Protein AF-A0A944QF41-F1 (afdb_monomer)

Solvent-accessible surface area (backbone atoms only — not comparable to full-atom values): 63210 Å² total; per-residue (Å²): 143,83,80,88,80,88,82,90,87,91,79,85,88,80,90,81,87,86,87,89,86,84,88,83,90,83,89,80,89,80,90,88,89,88,88,84,91,87,87,91,90,91,86,92,86,86,90,88,88,83,83,89,79,82,89,82,85,90,88,89,88,82,88,88,90,85,84,87,81,87,90,89,87,90,84,87,84,85,87,78,90,78,91,79,89,88,90,82,92,82,89,82,89,84,89,81,90,89,78,83,89,83,82,85,89,82,81,90,81,90,82,79,89,87,79,99,79,84,92,86,86,88,79,91,78,80,89,77,80,74,78,81,78,69,53,64,71,87,78,81,91,71,84,83,75,84,86,72,85,88,79,77,89,91,79,81,90,84,74,96,71,83,57,63,32,68,57,47,73,50,60,31,46,52,40,83,76,44,67,81,41,42,63,39,66,42,33,35,39,40,38,35,52,56,32,58,47,84,43,63,51,30,26,36,36,41,44,35,58,7,67,35,78,46,31,59,71,40,28,49,75,79,68,35,53,82,42,56,17,83,38,55,25,36,89,90,44,73,88,40,79,24,32,75,67,48,36,41,37,36,43,59,46,43,21,48,71,22,62,98,81,50,24,30,26,45,40,78,67,45,41,43,80,66,28,54,60,53,52,51,51,56,50,46,51,55,44,23,70,75,62,70,39,84,46,43,80,46,54,40,31,44,34,21,34,38,56,12,26,45,42,47,40,46,31,39,70,68,46,87,62,44,30,42,39,33,30,48,11,38,72,46,81,50,62,31,54,51,52,47,48,51,52,31,55,76,68,76,44,62,34,33,39,41,38,33,40,78,89,43,84,28,30,67,40,46,53,50,49,31,51,58,43,64,78,63,75,61,58,82,27,51,49,34,28,39,37,79,66,56,82,75,47,38,24,46,76,42,28,16,51,43,61,45,36,60,61,60,86,57,91,80,45,43,73,54,74,72,77,81,85,89,80,91,76,80,90,78,90,84,88,83,82,88,86,84,88,80,88,87,84,88,84,86,92,85,86,87,86,78,90,86,84,88,86,78,91,80,90,79,90,79,90,81,91,81,86,87,81,90,84,93,82,90,81,91,80,92,86,90,85,88,88,88,81,88,87,84,90,78,91,85,90,77,93,78,87,86,86,66,81,64,62,70,22,76,53,74,33,69,54,54,66,49,88,77,56,48,53,96,86,29,48,57,13,45,67,70,70,71,62,64,62,42,22,55,39,36,81,91,48,21,79,43,48,36,26,100,88,42,32,44,42,51,47,20,23,31,84,92,40,68,44,47,65,37,29,74,36,47,66,37,49,46,50,53,49,49,34,26,65,76,66,73,50,73,65,42,65,68,25,17,16,36,44,34,53,57,44,42,50,59,22,55,72,35,88,77,63,46,83,62,72,73,46,48,26,31,36,11,26,23,35,31,34,32,42,86,96,46,42,2,58,55,51,43,47,48,41,45,74,76,59,56,57,36,31,33,38,34,31,31,72,60,27,20,35,44,28,64,70,72,41,70,44,80,50,56,72,41,72,67,69,65,20,55,51,50,50,51,52,48,52,50,51,64,70,66,55,69,83,70,77,73,80,72,75,73,82,72,44,75,43,51,69,68,69,37,51,59,59,80,88,88,91,72,66,49,97,51,59,25,58,17,22,50,39,46,38,50,34,47,28,73,57,68,75,36,62,51,51,38,55,50,75,43,71,43,96,84,68,44,70,32,65,25,8,58,2,25,19,32,38,45,45,36,29,61,92,38,69,70,38,29,50,45,47,53,31,52,49,52,48,46,67,75,39,21,40,71,57,11,43,21,36,38,32,44,68,42,25,30,40,31,54,90,52,47,93,69,45,72,39,83,48,87,61,94,73,50,36,46,53,23,35,40,36,32,35,5,64,60,19,12,67,52,53,40,74,68,46,78,57,87,55,75,83,50,72,82,82,85,74,85,79,80,80,93,76,84,84,84,77,85,81,76,77,88,74,80,84,74,94,54,98,60,58,68,67,56,38,51,44,44,70,70,46,46,68,38,22,48,49,23,20,74,77,45,54,44,35,30,59,40,56,46,16,47,30,31,61,68,6,59,60,61,77,54,27,68,52,34,28,29,70,71,53,68,39,56,100,78,53,60,71,82,40,41,43,80,42,82,49,76,49,79,38,82,54,94,82,75,89,57,89,34,79,76,48,77,44,83,43,97,85,68,31,24,44,31,39,28,33,40,51,23,38,31,39,96,34,60,50,56,34,40,38,53,50,25,47,52,48,68,70,39,73,70,32,54,71,18,69,78,25,52,91,37,47,66,57,21,42,42,35,37,36,73,52,56,73,55,92,57,91,58,48,44,60,53,42,50,53,45,29,55,56,49,63,66,52,107

Radius of gyration: 41.63 Å; Cα contacts (8 Å, |Δi|>4): 1604; chains: 1; bounding box: 138×110×126 Å

Foldseek 3Di:
DDDDDDDDDDDDDDDDDDDDDDDDDDDDDDDDDDDDDDDDDDDDDDDDDDDDDDDDDDDDDDDDDDDDDDDDDDDDDDDDDDDDDDDDDDDDDDDDDDDDDDDDDDDDDDDDDDDPDDDDDDDDDDDPCPPPDWPWDPPDPDDDDDDDDDDDDDDDPDDPDFDKQAWDKTFTQDDPLCPPAQAHDDFKIKTWHIGTQAAAEAAEEEEFEWWDLLQRHDYCVPTPPLQRLPDQAQPVDRVHGFAPGTYMYMYGDFRRPCPPVHTTGDHPSQLDACRVVVSRVVSVVVVCVVRVHDYDYDFYEYEYAACSVVSVLSNLVRDQGQEYEYQQHQLDACVSVLVSQLVQQVVVGGAYEAEHEPPDSNVVNLLVSLVSCVVSVGDLRYFRKHAPPPRSCRSSQCSSNCNRPSNDDRPRIDTDPPDDDDDDDDDDDDDDDDDDDDDDDDDDDDDDDDDDDDDDDDDDDDDDDDDDDDDDDDDDDDDDDDDDDDDDDDDDDDDDDDFHDWDQAQVRDTFGADDDQAPDLDFLDQLPPLSFGKGQLALVQQQPDSHPQDGSVQQQDEPLDGDRIFGADSVQSVLQVQLCVLVVFDKGFHHHAGTSVRQQVVQCPDVVRHDRDSDCSSVNFKTKIFTPPDFLLRSLLSSCLGVPAQWEWEGEGGIIMIGRNGGHDYFYPDDDPVRVVSRVVSVVSNVPDPDDPRPPPQPCDPQLVVLHQAADDDAAFDPEAFPLQVLLQVLLCVLPVFHKDFADFDADPVRGTDPSSNNFKMWRFFAQVDVLSVLLQVQVVVQCLVCCSLLSWAKKAAQQWIDGPVPPVVPIDGHDDPDRRRGTMMTGGGPCNRHRPHPCSVGDTPSRDDDDDDDDDDDDDDDDDDDDDPDDPFPFDPLLLVLLVPCLVLLVVLCVQQLQHSLLLSLQLCVQCVSVVRQRLNQSNQAFDDPPDDSVQKDWDWDKDKALDPDDDAPFWPDWDQDPVNIIITGGTHITTHYNDNNVNSNVVSVVLRVDPLLVVLSVVSVPNLSSLVSCVVSCVDPDPCRSVSSVVSSVSNVSSD

Mean predicted aligned error: 24.24 Å

Sequence (1042 aa):
MEDYSVAQLFAVNGNGEAHQEHTGWPVKQDVFSFQNQAEYPPAPTEAFAGDFSEESAGTEHSAGEEYDGGGYSGQPGEALWSQTLEDQTLEDEAPGTTTAEDYDNLTWGEQEDSAFASWAEAADLQETSEATTWEVQEDLAGGQAGVGPAESPDRLWETGQSRTVPAGRLVINRFPQLRAHKGSAPDLLLKWNTMPQDVQTVDVVVHLHGYSGKRAGMSIIRDKEPASGLDFADPAQPGTPGRTAPTLAVLPRGNYFGGNSGAGYSFPELSRPGAIQKLVAAGLEAFNREAGTGAAAGKLILTAHSGGGAPLMAILRHTDPDEVHTFDALYSDPAALIAWARRRIAAGSGALRVVFRPGEPTARNSDRVAKSLKQLAPPASFRVEATKVPHNDIPRNFGWLLLRDAGTPLPGATAREAEAEGAELYFGETGWRFDSAASEGGAGEADPGESQFSGAEADEAGAAVGLSETEMDETETEAGEPEAGEWELAAAEAEAEDIGEHEVFPSGATLTTTTGKTGKGEEHWDPNNSGLPLYDTGTAVRARKLAPNFTVGELVFSGNQFADKARISPALVAALQKIRDRVGRPVRITSGYRSWQRNVAVYSQARPPKKPTLSRHCSGQAADITVAGMSGLDIAKAAVDVLGDGIGVGIGAGFAHVDVRGKWTVWTYISGAAGAAAVAQLNAHRAGRKAAPAPVPAPQTSDRAAGRVVRGTFSRCATGEQPGARAMADQWRRLTGRQAGTFNCRKTESGTPSLHGEGRSIDLHGRVDRPAEKAQADAYVAWMQSNAVELQVAYLIWNHNQWSWARRAEGWRPYGGNNKHIDHIHVDLSWEGAKNPSPLFSGVVPGLGGAPAPAPSPVPKPGPAPKPAPAPKSGVPAHVQEFVRLYRPEAQRGQQDSGVPWLVTLGQAALESGWGKKAPRFNFFGIKAKATDPEPHRQLLQTREVLGHPNGKFPRVISVTPRADGRFDYVVMDWFRAYASAAECFADHGDFLRRNARYKPAFQHTGDPYAFARAVAAAGYATDPSYAATLSSVMGLIERAA

Secondary structure (DSSP, 8-state):
---------------------------------------------------------------------------------------------------------------------------------------B-----------PPPPPSS---------EEPPEEEEES--GGGTTS-SPSPSEEEEE--EETT--EEEEEEEEE-B-TTGGG--IIIIIGGGS---SEETTEEEEE---S-EEEEEEPPEEEETTTT-EEE-TTTSSTTHHHHHHHHHHHHHHHHHT--PEEEEEEEEEEGGGHHHHHHHTTT---SEEEEES---S--HHHHHHHHHHHHTT--EEEEEE-TTSTTHHHHHHHHHHHHTT---TTEEEEEE-S-TTTHHHHHHHHHHH-TTPPPTTEEE-----S--------------------------------------------------------------------------------PPPPTTS----B-----STTSTT--TT---PPPEE--TTTTT-EEETTEEHHHHSEETTEE-SEE---HHHHHHHHHHHHHHTS-EEEEE----HHHHHHHHHTSSS--PPP--TTTTT-EEEEEETT--HHHHHHHHHHHHTTS-EEEE-SS-EEEE--SS-EEEESS-HHHHHHHHHHHHHHHHH---PPP-PPP---HHHHTT--------S--SS--HHHHHHHHHHHHHH---EE-----B-TTSSBPGGGGT-EEEEE--TTSHHHHHHHHHHHHHHHHTTTTTTEEEEEETTEEEEGGGGGG--EE--SSS--SSEEEEEE-HHHHHS--GGGGS--TTSSS-PPPPPPP-PPPPPPPPPPPPP-----HHHHHHHHHHHHHHHHHHHHH---HHHHHHHHHHHTTTTTT-GGG-TT-PBPPTTS-GGGEEEEEEEEEESSS----SEEEEEEE-TTS-EEEEEEEEEE--SSHHHHHHHHHHHHHHSGGGTTGGG-TT-HHHHHHHHHHTTS-S-TTHHHHHHHHHHHHHTT-

Structure (mmCIF, N/CA/C/O backbone):
data_AF-A0A944QF41-F1
#
_entry.id   AF-A0A944QF41-F1
#
loop_
_atom_site.group_PDB
_atom_site.id
_atom_site.type_symbol
_atom_site.label_atom_id
_atom_site.label_alt_id
_atom_site.label_comp_id
_atom_site.label_asym_id
_atom_site.label_entity_id
_atom_site.label_seq_id
_atom_site.pdbx_PDB_ins_code
_atom_site.Cartn_x
_atom_site.Cartn_y
_atom_site.Cartn_z
_atom_site.occupancy
_atom_site.B_iso_or_equiv
_atom_site.auth_seq_id
_atom_site.auth_comp_id
_atom_site.auth_asym_id
_atom_site.auth_atom_id
_atom_site.pdbx_PDB_model_num
ATOM 1 N N . MET A 1 1 ? -25.651 61.943 -21.699 1.00 32.28 1 MET A N 1
ATOM 2 C CA . MET A 1 1 ? -24.685 61.384 -22.663 1.00 32.28 1 MET A CA 1
ATOM 3 C C . MET A 1 1 ? -24.047 60.128 -22.093 1.00 32.28 1 MET A C 1
ATOM 5 O O . MET A 1 1 ? -22.947 60.208 -21.563 1.00 32.28 1 MET A O 1
ATOM 9 N N . GLU A 1 2 ? -24.645 58.940 -22.164 1.00 34.91 2 GLU A N 1
ATOM 10 C CA . GLU A 1 2 ? -26.041 58.465 -22.371 1.00 34.91 2 GLU A CA 1
ATOM 11 C C . GLU A 1 2 ? -25.919 56.921 -22.485 1.00 34.91 2 GLU A C 1
ATOM 13 O O . GLU A 1 2 ? -25.006 56.467 -23.169 1.00 34.91 2 GLU A O 1
ATOM 18 N N . ASP A 1 3 ? -26.709 56.021 -21.889 1.00 34.66 3 ASP A N 1
ATOM 19 C CA . ASP A 1 3 ? -27.703 56.040 -20.795 1.00 34.66 3 ASP A CA 1
ATOM 20 C C . ASP A 1 3 ? -27.682 54.622 -20.140 1.00 34.66 3 ASP A C 1
ATOM 22 O O . ASP A 1 3 ? -27.294 53.654 -20.792 1.00 34.66 3 ASP A O 1
ATOM 26 N N . TYR A 1 4 ? -27.803 54.446 -18.813 1.00 35.50 4 TYR A N 1
ATOM 27 C CA . TYR A 1 4 ? -29.038 54.203 -18.024 1.00 35.50 4 TYR A CA 1
ATOM 28 C C . TYR A 1 4 ? -29.960 53.065 -18.551 1.00 35.50 4 TYR A C 1
ATOM 30 O O . TYR A 1 4 ? -30.184 52.953 -19.746 1.00 35.50 4 TYR A O 1
ATOM 38 N N . SER A 1 5 ? -30.557 52.171 -17.737 1.00 36.28 5 SER A N 1
ATOM 39 C CA . SER A 1 5 ? -30.775 52.125 -16.268 1.00 36.28 5 SER A CA 1
ATOM 40 C C . SER A 1 5 ? 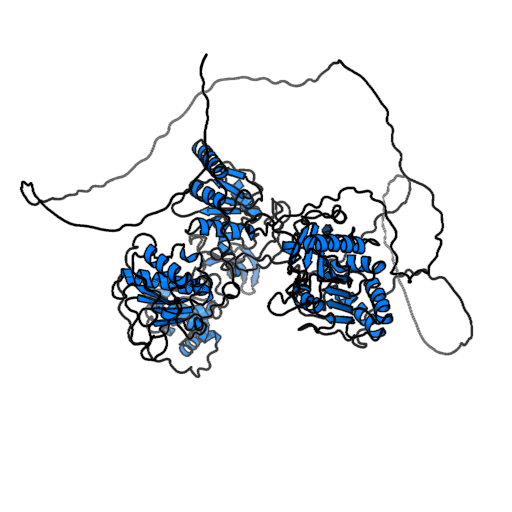-30.882 50.662 -15.731 1.00 36.28 5 SER A C 1
ATOM 42 O O . SER A 1 5 ? -31.112 49.743 -16.509 1.00 36.28 5 SER A O 1
ATOM 44 N N . VAL A 1 6 ? -30.459 50.354 -14.487 1.00 31.23 6 VAL A N 1
ATOM 45 C CA . VAL A 1 6 ? -31.287 50.102 -13.259 1.00 31.23 6 VAL A CA 1
ATOM 46 C C . VAL A 1 6 ? -32.468 49.125 -13.502 1.00 31.23 6 VAL A C 1
ATOM 48 O O . VAL A 1 6 ? -33.394 49.494 -14.206 1.00 31.23 6 VAL A O 1
ATOM 51 N N . ALA A 1 7 ? -32.473 47.840 -13.099 1.00 32.47 7 ALA A N 1
ATOM 52 C CA . ALA A 1 7 ? -32.357 47.174 -11.773 1.00 32.47 7 ALA A CA 1
ATOM 53 C C . ALA A 1 7 ? -33.686 47.073 -10.970 1.00 32.47 7 ALA A C 1
ATOM 55 O O . ALA A 1 7 ? -34.608 47.831 -11.235 1.00 32.47 7 ALA A O 1
ATOM 56 N N . GLN A 1 8 ? -33.737 46.164 -9.968 1.00 30.23 8 GLN A N 1
ATOM 57 C CA . GLN A 1 8 ? -34.885 45.839 -9.071 1.00 30.23 8 GLN A CA 1
ATOM 58 C C . GLN A 1 8 ? -36.031 45.006 -9.724 1.00 30.23 8 GLN A C 1
ATOM 60 O O . GLN A 1 8 ? -36.197 45.054 -10.935 1.00 30.23 8 GLN A O 1
ATOM 65 N N . LEU A 1 9 ? -36.832 44.172 -9.024 1.00 27.72 9 LEU A N 1
ATOM 66 C CA . LEU A 1 9 ? -36.867 43.737 -7.605 1.00 27.72 9 LEU A CA 1
ATOM 67 C C . LEU A 1 9 ? -37.623 42.379 -7.431 1.00 27.72 9 LEU A C 1
ATOM 69 O O . LEU A 1 9 ? -38.216 41.871 -8.377 1.00 27.72 9 LEU A O 1
ATOM 73 N N . PHE A 1 10 ? -37.682 41.904 -6.175 1.00 29.25 10 PHE A N 1
ATOM 74 C CA . PHE A 1 10 ? -38.560 40.878 -5.562 1.00 29.25 10 PHE A CA 1
ATOM 75 C C . PHE A 1 10 ? -38.111 39.410 -5.470 1.00 29.25 10 PHE A C 1
ATOM 77 O O . PHE A 1 10 ? -37.335 38.892 -6.268 1.00 29.25 10 PHE A O 1
ATOM 84 N N . ALA A 1 11 ? -38.586 38.772 -4.391 1.00 28.52 11 ALA A N 1
ATOM 85 C CA . ALA A 1 11 ? -38.156 37.472 -3.894 1.00 28.52 11 ALA A CA 1
ATOM 86 C C . ALA A 1 11 ? -39.245 36.800 -3.027 1.00 28.52 11 ALA A C 1
ATOM 88 O O . ALA A 1 11 ? -39.926 37.490 -2.275 1.00 28.52 11 ALA A O 1
ATOM 89 N N . VAL A 1 12 ? -39.255 35.457 -3.048 1.00 30.89 12 VAL A N 1
ATOM 90 C CA . VAL A 1 12 ? -39.717 34.540 -1.976 1.00 30.89 12 VAL A CA 1
ATOM 91 C C . VAL A 1 12 ? -41.237 34.428 -1.690 1.00 30.89 12 VAL A C 1
ATOM 93 O O . VAL A 1 12 ? -41.984 35.396 -1.722 1.00 30.89 12 VAL A O 1
ATOM 96 N N . ASN A 1 13 ? -41.636 33.195 -1.326 1.00 30.30 13 ASN A N 1
ATOM 97 C CA . ASN A 1 13 ? -42.965 32.691 -0.923 1.00 30.30 13 ASN A CA 1
ATOM 98 C C . ASN A 1 13 ? -44.058 32.608 -2.020 1.00 30.30 13 ASN A C 1
ATOM 100 O O . ASN A 1 13 ? -44.144 33.455 -2.897 1.00 30.30 13 ASN A O 1
ATOM 104 N N . GLY A 1 14 ? -44.944 31.600 -2.002 1.00 26.48 14 GLY A N 1
ATOM 105 C CA . GLY A 1 14 ? -44.938 30.379 -1.174 1.00 26.48 14 GLY A CA 1
ATOM 106 C C . GLY A 1 14 ? -46.287 29.638 -1.139 1.00 26.48 14 GLY A C 1
ATOM 107 O O . GLY A 1 14 ? -47.326 30.281 -1.219 1.00 26.48 14 GLY A O 1
ATOM 108 N N . ASN A 1 15 ? -46.239 28.313 -0.925 1.00 26.69 15 ASN A N 1
ATOM 109 C CA . ASN A 1 15 ? -47.361 27.378 -0.684 1.00 26.69 15 ASN A CA 1
ATOM 110 C C . ASN A 1 15 ? -48.404 27.211 -1.819 1.00 26.69 15 ASN A C 1
ATOM 112 O O . ASN A 1 15 ? -48.608 28.104 -2.633 1.00 26.69 15 ASN A O 1
ATOM 116 N N . GLY A 1 16 ? -49.093 26.059 -1.855 1.00 26.28 16 GLY A N 1
ATOM 117 C CA . GLY A 1 16 ? -50.265 25.846 -2.725 1.00 26.28 16 GLY A CA 1
ATOM 118 C C . GLY A 1 16 ? -50.359 24.462 -3.378 1.00 26.28 16 GLY A C 1
ATOM 119 O O . GLY A 1 16 ? -49.736 24.202 -4.400 1.00 26.28 16 GLY A O 1
ATOM 120 N N . GLU A 1 17 ? -51.175 23.605 -2.771 1.00 28.73 17 GLU A N 1
ATOM 121 C CA . GLU A 1 17 ? -51.699 22.303 -3.226 1.00 28.73 17 GLU A CA 1
ATOM 122 C C . GLU A 1 17 ? -52.038 22.257 -4.740 1.00 28.73 17 GLU A C 1
ATOM 124 O O . GLU A 1 17 ? -52.615 23.188 -5.290 1.00 28.73 17 GLU A O 1
ATOM 129 N N . ALA A 1 18 ? -51.554 21.286 -5.525 1.00 29.19 18 ALA A N 1
ATOM 130 C CA . ALA A 1 18 ? -51.959 19.871 -5.598 1.00 29.19 18 ALA A CA 1
ATOM 131 C C . ALA A 1 18 ? -53.357 19.627 -6.207 1.00 29.19 18 ALA A C 1
ATOM 133 O O . ALA A 1 18 ? -54.353 20.063 -5.650 1.00 29.19 18 ALA A O 1
ATOM 134 N N . HIS A 1 19 ? -53.431 18.831 -7.287 1.00 29.41 19 HIS A N 1
ATOM 135 C CA . HIS A 1 19 ? -54.553 17.917 -7.560 1.00 29.41 19 HIS A CA 1
ATOM 136 C C . HIS A 1 19 ? -54.174 16.834 -8.592 1.00 29.41 19 HIS A C 1
ATOM 138 O O . HIS A 1 19 ? -53.278 17.027 -9.415 1.00 29.41 19 HIS A O 1
ATOM 144 N N . GLN A 1 20 ? -54.849 15.684 -8.529 1.00 32.56 20 GLN A N 1
ATOM 145 C CA . GLN A 1 20 ? -54.783 14.595 -9.516 1.00 32.56 20 GLN A CA 1
ATOM 146 C C . GLN A 1 20 ? -56.031 14.615 -10.410 1.00 32.56 20 GLN A C 1
ATOM 148 O O . GLN A 1 20 ? -57.102 14.903 -9.893 1.00 32.56 20 GLN A O 1
ATOM 153 N N . GLU A 1 21 ? -55.887 14.237 -11.687 1.00 31.31 21 GLU A N 1
ATOM 154 C CA . GLU A 1 21 ? -56.796 13.395 -12.508 1.00 31.31 21 GLU A CA 1
ATOM 155 C C . GLU A 1 21 ? -56.197 13.323 -13.938 1.00 31.31 21 GLU A C 1
ATOM 157 O O . GLU A 1 21 ? -55.723 14.335 -14.443 1.00 31.31 21 GLU A O 1
ATOM 162 N N . HIS A 1 22 ? -55.930 12.201 -14.622 1.00 26.42 22 HIS A N 1
ATOM 163 C CA . HIS A 1 22 ? -56.587 10.903 -14.889 1.00 26.42 22 HIS A CA 1
ATOM 164 C C . HIS A 1 22 ? -57.678 10.887 -15.986 1.00 26.42 22 HIS A C 1
ATOM 166 O O . HIS A 1 22 ? -58.828 11.222 -15.746 1.00 26.42 22 HIS A O 1
ATOM 172 N N . THR A 1 23 ? -57.325 10.268 -17.131 1.00 29.50 23 THR A N 1
ATOM 173 C CA . THR A 1 23 ? -58.201 9.781 -18.235 1.00 29.50 23 THR A CA 1
ATOM 174 C C . THR A 1 23 ? -58.906 10.855 -19.097 1.00 29.50 23 THR A C 1
ATOM 176 O O . THR A 1 23 ? -59.064 11.984 -18.664 1.00 29.50 23 THR A O 1
ATOM 179 N N . GLY A 1 24 ? -59.290 10.607 -20.362 1.00 26.52 24 GLY A N 1
ATOM 180 C CA . GLY A 1 24 ? -59.170 9.395 -21.194 1.00 26.52 24 GLY A CA 1
ATOM 181 C C . GLY A 1 24 ? -59.400 9.645 -22.708 1.00 26.52 24 GLY A C 1
ATOM 182 O O . GLY A 1 24 ? -59.713 10.752 -23.125 1.00 26.52 24 GLY A O 1
ATOM 183 N N . TRP A 1 25 ? -59.193 8.603 -23.526 1.00 24.97 25 TRP A N 1
ATOM 184 C CA . TRP A 1 25 ? -59.437 8.519 -24.994 1.00 24.97 25 TRP A CA 1
ATOM 185 C C . TRP A 1 25 ? -60.951 8.280 -25.322 1.00 24.97 25 TRP A C 1
ATOM 187 O O . TRP A 1 25 ? -61.703 8.224 -24.347 1.00 24.97 25 TRP A O 1
ATOM 197 N N . PRO A 1 26 ? -61.452 8.002 -26.574 1.00 47.69 26 PRO A N 1
ATOM 198 C CA . PRO A 1 26 ? -60.846 7.901 -27.938 1.00 47.69 26 PRO A CA 1
ATOM 199 C C . PRO A 1 26 ? -61.681 8.538 -29.114 1.00 47.69 26 PRO A C 1
ATOM 201 O O . PRO A 1 26 ? -62.706 9.161 -28.877 1.00 47.69 26 PRO A O 1
ATOM 204 N N . VAL A 1 27 ? -61.293 8.234 -30.381 1.00 26.72 27 VAL A N 1
ATOM 205 C CA . VAL A 1 27 ? -62.061 8.250 -31.680 1.00 26.72 27 VAL A CA 1
ATOM 206 C C . VAL A 1 27 ? -62.585 9.606 -32.239 1.00 26.72 27 VAL A C 1
ATOM 208 O O . VAL A 1 27 ? -62.816 10.527 -31.476 1.00 26.72 27 VAL A O 1
ATOM 211 N N . LYS A 1 28 ? -62.776 9.844 -33.562 1.00 26.98 28 LYS A N 1
ATOM 212 C CA . LYS A 1 28 ? -62.721 9.024 -34.813 1.00 26.98 28 LYS A CA 1
ATOM 213 C C . LYS A 1 28 ? -62.446 9.908 -36.074 1.00 26.98 28 LYS A C 1
ATOM 215 O O . LYS A 1 28 ? -62.704 11.096 -35.995 1.00 26.98 28 LYS A O 1
ATOM 220 N N . GLN A 1 29 ? -61.982 9.292 -37.183 1.00 28.31 29 GLN A N 1
ATOM 221 C CA . GLN A 1 29 ? -62.306 9.463 -38.644 1.00 28.31 29 GLN A CA 1
ATOM 222 C C . GLN A 1 29 ? -62.863 10.812 -39.222 1.00 28.31 29 GLN A C 1
ATOM 224 O O . GLN A 1 29 ? -63.605 11.505 -38.545 1.00 28.31 29 GLN A O 1
ATOM 229 N N . ASP A 1 30 ? -62.658 11.221 -40.494 1.00 31.48 30 ASP A N 1
ATOM 230 C CA . ASP A 1 30 ? -62.214 10.498 -41.715 1.00 31.48 30 ASP A CA 1
ATOM 231 C C . ASP A 1 30 ? -61.712 11.412 -42.881 1.00 31.48 30 ASP A C 1
ATOM 233 O O . ASP A 1 30 ? -62.061 12.585 -42.947 1.00 31.48 30 ASP A O 1
ATOM 237 N N . VAL A 1 31 ? -60.977 10.803 -43.832 1.00 29.03 31 VAL A N 1
ATOM 238 C CA . VAL A 1 31 ? -60.922 11.030 -45.313 1.00 29.03 31 VAL A CA 1
ATOM 239 C C . VAL A 1 31 ? -60.771 12.444 -45.934 1.00 29.03 31 VAL A C 1
ATOM 241 O O . VAL A 1 31 ? -61.684 13.259 -45.915 1.00 29.03 31 VAL A O 1
ATOM 244 N N . PHE A 1 32 ? -59.710 12.606 -46.747 1.00 28.86 32 PHE A N 1
ATOM 245 C CA . PHE A 1 32 ? -59.810 12.934 -48.191 1.00 28.86 32 PHE A CA 1
ATOM 246 C C . PHE A 1 32 ? -58.594 12.363 -48.962 1.00 28.86 32 PHE A C 1
ATOM 248 O O . PHE A 1 32 ? -57.541 12.136 -48.367 1.00 28.86 32 PHE A O 1
ATOM 255 N N . SER A 1 33 ? -58.738 12.062 -50.261 1.00 28.75 33 SER A N 1
ATOM 256 C CA . SER A 1 33 ? -57.802 11.202 -51.023 1.00 28.75 33 SER A CA 1
ATOM 257 C C . SER A 1 33 ? -57.724 11.513 -52.524 1.00 28.75 33 SER A C 1
ATOM 259 O O . SER A 1 33 ? -58.758 11.837 -53.100 1.00 28.75 33 SER A O 1
ATOM 261 N N . PHE A 1 34 ? -56.581 11.245 -53.177 1.00 28.59 34 PHE A N 1
ATOM 262 C CA . PHE A 1 34 ? -56.488 10.893 -54.613 1.00 28.59 34 PHE A CA 1
ATOM 263 C C . PHE A 1 34 ? -55.229 10.038 -54.918 1.00 28.59 34 PHE A C 1
ATOM 265 O O . PHE A 1 34 ? -54.312 9.971 -54.103 1.00 28.59 34 PHE A O 1
ATOM 272 N N . GLN A 1 35 ? -55.227 9.338 -56.062 1.00 37.44 35 GLN A N 1
ATOM 273 C CA . GLN A 1 35 ? -54.241 8.323 -56.519 1.00 37.44 35 GLN A CA 1
ATOM 274 C C . GLN A 1 35 ? -53.316 8.914 -57.639 1.00 37.44 35 GLN A C 1
ATOM 276 O O . GLN A 1 35 ? -53.522 10.068 -58.000 1.00 37.44 35 GLN A O 1
ATOM 281 N N . ASN A 1 36 ? -52.287 8.274 -58.243 1.00 30.81 36 ASN A N 1
ATOM 282 C CA . ASN A 1 36 ? -52.160 6.874 -58.708 1.00 30.81 36 ASN A CA 1
ATOM 283 C C . ASN A 1 36 ? -50.694 6.379 -59.013 1.00 30.81 36 ASN A C 1
ATOM 285 O O . ASN A 1 36 ? -49.736 7.030 -58.613 1.00 30.81 36 ASN A O 1
ATOM 289 N N . GLN A 1 37 ? -50.549 5.199 -59.656 1.00 35.41 37 GLN A N 1
ATOM 290 C CA . GLN A 1 37 ? -49.357 4.307 -59.854 1.00 35.41 37 GLN A CA 1
ATOM 291 C C . GLN A 1 37 ? -48.319 4.780 -60.948 1.00 35.41 37 GLN A C 1
ATOM 293 O O . GLN A 1 37 ? -48.524 5.862 -61.486 1.00 35.41 37 GLN A O 1
ATOM 298 N N . ALA A 1 38 ? -47.205 4.108 -61.364 1.00 32.12 38 ALA A N 1
ATOM 299 C CA . ALA A 1 38 ? -46.727 2.697 -61.278 1.00 32.12 38 ALA A CA 1
ATOM 300 C C . ALA A 1 38 ? -45.185 2.438 -61.524 1.00 32.12 38 ALA A C 1
ATOM 302 O O . ALA A 1 38 ? -44.503 3.251 -62.134 1.00 32.12 38 ALA A O 1
ATOM 303 N N . GLU A 1 39 ? -44.698 1.268 -61.055 1.00 35.00 39 GLU A N 1
ATOM 304 C CA . GLU A 1 39 ? -43.684 0.261 -61.538 1.00 35.00 39 GLU A CA 1
ATOM 305 C C . GLU A 1 39 ? -42.333 0.532 -62.308 1.00 35.00 39 GLU A C 1
ATOM 307 O O . GLU A 1 39 ? -42.324 0.798 -63.502 1.00 35.00 39 GLU A O 1
ATOM 312 N N . TYR A 1 40 ? -41.204 0.168 -61.643 1.00 31.58 40 TYR A N 1
ATOM 313 C CA . TYR A 1 40 ? -40.037 -0.698 -62.053 1.00 31.58 40 TYR A CA 1
ATOM 314 C C . TYR A 1 40 ? -39.008 -0.324 -63.208 1.00 31.58 40 TYR A C 1
ATOM 316 O O . TYR A 1 40 ? -39.139 0.755 -63.774 1.00 31.58 40 TYR A O 1
ATOM 324 N N . PRO A 1 41 ? -37.861 -1.054 -63.458 1.00 65.25 41 PRO A N 1
ATOM 325 C CA . PRO A 1 41 ? -36.545 -0.452 -63.831 1.00 65.25 41 PRO A CA 1
ATOM 326 C C . PRO A 1 41 ? -35.876 -1.035 -65.127 1.00 65.25 41 PRO A C 1
ATOM 328 O O . PRO A 1 41 ? -36.535 -1.807 -65.827 1.00 65.25 41 PRO A O 1
ATOM 331 N N . PRO A 1 42 ? -34.596 -0.718 -65.493 1.00 53.91 42 PRO A N 1
ATOM 332 C CA . PRO A 1 42 ? -33.404 -1.480 -65.018 1.00 53.91 42 PRO A CA 1
ATOM 333 C C . PRO A 1 42 ? -32.059 -0.666 -64.985 1.00 53.91 42 PRO A C 1
ATOM 335 O O . PRO A 1 42 ? -32.081 0.555 -64.871 1.00 53.91 42 PRO A O 1
ATOM 338 N N . ALA A 1 43 ? -30.890 -1.336 -65.076 1.00 36.59 43 ALA A N 1
ATOM 339 C CA . ALA A 1 43 ? -29.525 -0.785 -65.296 1.00 36.59 43 ALA A CA 1
ATOM 340 C C . ALA A 1 43 ? -28.855 -1.421 -66.549 1.00 36.59 43 ALA A C 1
ATOM 342 O O . ALA A 1 43 ? -29.446 -2.352 -67.104 1.00 36.59 43 ALA A O 1
ATOM 343 N N . PRO A 1 44 ? -27.662 -0.965 -67.013 1.00 52.69 44 PRO A N 1
ATOM 344 C CA . PRO A 1 44 ? -26.535 -1.914 -67.189 1.00 52.69 44 PRO A CA 1
ATOM 345 C C . PRO A 1 44 ? -25.109 -1.324 -66.921 1.00 52.69 44 PRO A C 1
ATOM 347 O O . PRO A 1 44 ? -24.939 -0.518 -66.011 1.00 52.69 44 PRO A O 1
ATOM 350 N N . THR A 1 45 ? -24.076 -1.818 -67.627 1.00 33.09 45 THR A N 1
ATOM 351 C CA . THR A 1 45 ? -22.703 -2.128 -67.147 1.00 33.09 45 THR A CA 1
ATOM 352 C C . THR A 1 45 ? -21.531 -1.470 -67.925 1.00 33.09 45 THR A C 1
ATOM 354 O O . THR A 1 45 ? -21.755 -0.698 -68.847 1.00 33.09 45 THR A O 1
ATOM 357 N N . GLU A 1 46 ? -20.294 -1.889 -67.579 1.00 31.88 46 GLU A N 1
ATOM 358 C CA . GLU A 1 46 ? -18.980 -1.707 -68.259 1.00 31.88 46 GLU A CA 1
ATOM 359 C C . GLU A 1 46 ? -18.222 -0.397 -67.931 1.00 31.88 46 GLU A C 1
ATOM 361 O O . GLU A 1 46 ? -18.817 0.672 -67.910 1.00 31.88 46 GLU A O 1
ATOM 366 N N . ALA A 1 47 ? -16.939 -0.342 -67.525 1.00 31.36 47 ALA A N 1
ATOM 367 C CA . ALA A 1 47 ? -15.758 -1.238 -67.508 1.00 31.36 47 ALA A CA 1
ATOM 368 C C . ALA A 1 47 ? -14.891 -1.282 -68.786 1.00 31.36 47 ALA A C 1
ATOM 370 O O . ALA A 1 47 ? -15.269 -1.910 -69.763 1.00 31.36 47 ALA A O 1
ATOM 371 N N . PHE A 1 48 ? -13.672 -0.720 -68.717 1.00 28.28 48 PHE A N 1
ATOM 372 C CA . PHE A 1 48 ? -12.506 -1.099 -69.537 1.00 28.28 48 PHE A CA 1
ATOM 373 C C . PHE A 1 48 ? -11.186 -0.712 -68.830 1.00 28.28 48 PHE A C 1
ATOM 375 O O . PHE A 1 48 ? -11.213 0.035 -67.852 1.00 28.28 48 PHE A O 1
ATOM 382 N N . ALA A 1 49 ? -10.047 -1.251 -69.287 1.00 30.62 49 ALA A N 1
ATOM 383 C CA . ALA A 1 49 ? -8.725 -1.116 -68.656 1.00 30.62 49 ALA A CA 1
ATOM 384 C C . ALA A 1 49 ? -7.587 -0.858 -69.674 1.00 30.62 49 ALA A C 1
ATOM 386 O O . ALA A 1 49 ? -7.794 -0.998 -70.879 1.00 30.62 49 ALA A O 1
ATOM 387 N N . GLY A 1 50 ? -6.398 -0.507 -69.164 1.00 27.11 50 GLY A N 1
ATOM 388 C CA . GLY A 1 50 ? -5.179 -0.124 -69.902 1.00 27.11 50 GLY A CA 1
ATOM 389 C C . GLY A 1 50 ? -4.518 1.073 -69.192 1.00 27.11 50 GLY A C 1
ATOM 390 O O . GLY A 1 50 ? -5.152 2.121 -69.140 1.00 27.11 50 GLY A O 1
ATOM 391 N N . ASP A 1 51 ? -3.390 1.014 -68.473 1.00 30.25 51 ASP A N 1
ATOM 392 C CA . ASP A 1 51 ? -2.144 0.208 -68.521 1.00 30.25 51 ASP A CA 1
ATOM 393 C C . ASP A 1 51 ? -1.046 0.802 -69.437 1.00 30.25 51 ASP A C 1
ATOM 395 O O . ASP A 1 51 ? -1.369 1.433 -70.440 1.00 30.25 51 ASP A O 1
ATOM 399 N N . PHE A 1 52 ? 0.227 0.568 -69.070 1.00 28.81 52 PHE A N 1
ATOM 400 C CA . PHE A 1 52 ? 1.489 1.111 -69.627 1.00 28.81 52 PHE A CA 1
ATOM 401 C C . PHE A 1 52 ? 1.753 2.627 -69.417 1.00 28.81 52 PHE A C 1
ATOM 403 O O . PHE A 1 52 ? 0.829 3.434 -69.433 1.00 28.81 52 PHE A O 1
ATOM 410 N N . SER A 1 53 ? 2.997 3.116 -69.256 1.00 29.48 53 SER A N 1
ATOM 411 C CA . SER A 1 53 ? 4.278 2.513 -68.795 1.00 29.48 53 SER A CA 1
ATOM 412 C C . SER A 1 53 ? 5.363 3.606 -68.633 1.00 29.48 53 SER A C 1
ATOM 414 O O . SER A 1 53 ? 5.302 4.585 -69.363 1.00 29.48 53 SER A O 1
ATOM 416 N N . GLU A 1 54 ? 6.350 3.378 -67.747 1.00 32.53 54 GLU A N 1
ATOM 417 C CA . GLU A 1 54 ? 7.795 3.753 -67.843 1.00 32.53 54 GLU A CA 1
ATOM 418 C C . GLU A 1 54 ? 8.206 5.227 -68.151 1.00 32.53 54 GLU A C 1
ATOM 420 O O . GLU A 1 54 ? 7.746 5.845 -69.096 1.00 32.53 54 GLU A O 1
ATOM 425 N N . GLU A 1 55 ? 8.988 5.877 -67.267 1.00 34.06 55 GLU A N 1
ATOM 426 C CA . GLU A 1 55 ? 10.428 6.236 -67.450 1.00 34.06 55 GLU A CA 1
ATOM 427 C C . GLU A 1 55 ? 10.705 7.459 -68.384 1.00 34.06 55 GLU A C 1
ATOM 429 O O . GLU A 1 55 ? 9.870 7.828 -69.195 1.00 34.06 55 GLU A O 1
ATOM 434 N N . SER A 1 56 ? 11.804 8.232 -68.311 1.00 32.88 56 SER A N 1
ATOM 435 C CA . SER A 1 56 ? 13.041 8.191 -67.502 1.00 32.88 56 SER A CA 1
ATOM 436 C C . SER A 1 56 ? 13.578 9.607 -67.155 1.00 32.88 56 SER A C 1
ATOM 438 O O . SER A 1 56 ? 13.081 10.627 -67.621 1.00 32.88 56 SER A O 1
ATOM 440 N N . ALA A 1 57 ? 14.646 9.642 -66.354 1.00 33.34 57 ALA A N 1
ATOM 441 C CA . ALA A 1 57 ? 15.393 10.789 -65.819 1.00 33.34 57 ALA A CA 1
ATOM 442 C C . ALA A 1 57 ? 15.839 11.945 -66.761 1.00 33.34 57 ALA A C 1
ATOM 444 O O . ALA A 1 57 ? 16.373 11.704 -67.836 1.00 33.34 57 ALA A O 1
ATOM 445 N N . GLY A 1 58 ? 15.847 13.165 -66.192 1.00 30.23 58 GLY A N 1
ATOM 446 C CA . GLY A 1 58 ? 17.080 13.957 -65.970 1.00 30.23 58 GLY A CA 1
ATOM 447 C C . GLY A 1 58 ? 17.553 14.980 -67.023 1.00 30.23 58 GLY A C 1
ATOM 448 O O . GLY A 1 58 ? 17.432 14.738 -68.211 1.00 30.23 58 GLY A O 1
ATOM 449 N N . THR A 1 59 ? 18.157 16.085 -66.542 1.00 31.31 59 THR A N 1
ATOM 450 C CA . THR A 1 59 ? 19.408 16.761 -67.001 1.00 31.31 59 THR A CA 1
ATOM 451 C C . THR A 1 59 ? 19.710 17.947 -66.047 1.00 31.31 59 THR A C 1
ATOM 453 O O . THR A 1 59 ? 18.785 18.563 -65.522 1.00 31.31 59 THR A O 1
ATOM 456 N N . GLU A 1 60 ? 20.988 18.255 -65.789 1.00 39.38 60 GLU A N 1
ATOM 457 C CA . GLU A 1 60 ? 21.469 19.387 -64.960 1.00 39.38 60 GLU A CA 1
ATOM 458 C C . GLU A 1 60 ? 21.952 20.575 -65.822 1.00 39.38 60 GLU A C 1
ATOM 460 O O . GLU A 1 60 ? 22.227 20.362 -66.995 1.00 39.38 60 GLU A O 1
ATOM 465 N N . HIS A 1 61 ? 22.094 21.787 -65.248 1.00 31.28 61 HIS A N 1
ATOM 466 C CA . HIS A 1 61 ? 23.073 22.860 -65.589 1.00 31.28 61 HIS A CA 1
ATOM 467 C C . HIS A 1 61 ? 22.706 24.190 -64.863 1.00 31.28 61 HIS A C 1
ATOM 469 O O . HIS A 1 61 ? 21.552 24.378 -64.491 1.00 31.28 61 HIS A O 1
ATOM 475 N N . SER A 1 62 ? 23.575 25.209 -64.747 1.00 31.20 62 SER A N 1
ATOM 476 C CA . SER A 1 62 ? 24.811 25.300 -63.929 1.00 31.20 62 SER A CA 1
ATOM 477 C C . SER A 1 62 ? 25.380 26.741 -63.956 1.00 31.20 62 SER A C 1
ATOM 479 O O . SER A 1 62 ? 25.570 27.255 -65.054 1.00 31.20 62 SER A O 1
ATOM 481 N N . ALA A 1 63 ? 25.756 27.312 -62.795 1.00 33.03 63 ALA A N 1
ATOM 482 C CA . ALA A 1 63 ? 26.394 28.643 -62.606 1.00 33.03 63 ALA A CA 1
ATOM 483 C C . ALA A 1 63 ? 25.572 29.883 -63.070 1.00 33.03 63 ALA A C 1
ATOM 485 O O . ALA A 1 63 ? 24.628 29.750 -63.840 1.00 33.03 63 ALA A O 1
ATOM 486 N N . GLY A 1 64 ? 25.836 31.120 -62.614 1.00 28.62 64 GLY A N 1
ATOM 487 C CA . GLY A 1 64 ? 26.696 31.588 -61.506 1.00 28.62 64 GLY A CA 1
ATOM 488 C C . GLY A 1 64 ? 27.507 32.852 -61.853 1.00 28.62 64 GLY A C 1
ATOM 489 O O . GLY A 1 64 ? 28.112 32.872 -62.915 1.00 28.62 64 GLY A O 1
ATOM 490 N N . GLU A 1 65 ? 27.544 33.864 -60.970 1.00 33.56 65 GLU A N 1
ATOM 491 C CA . GLU A 1 65 ? 28.486 35.011 -61.007 1.00 33.56 65 GLU A CA 1
ATOM 492 C C . GLU A 1 65 ? 28.485 35.794 -59.665 1.00 33.56 65 GLU A C 1
ATOM 494 O O . GLU A 1 65 ? 27.523 35.710 -58.898 1.00 33.56 65 GLU A O 1
ATOM 499 N N . GLU A 1 66 ? 29.570 36.523 -59.368 1.00 35.78 66 GLU A N 1
ATOM 500 C CA . GLU A 1 66 ? 29.840 37.277 -58.119 1.00 35.78 66 GLU A CA 1
ATOM 501 C C . GLU A 1 66 ? 30.047 38.785 -58.402 1.00 35.78 66 GLU A C 1
ATOM 503 O O . GLU A 1 66 ? 30.196 39.147 -59.565 1.00 35.78 66 GLU A O 1
ATOM 508 N N . TYR A 1 67 ? 30.110 39.652 -57.368 1.00 30.42 67 TYR A N 1
ATOM 509 C CA . TYR A 1 67 ? 31.234 40.601 -57.147 1.00 30.42 67 TYR A CA 1
ATOM 510 C C . TYR A 1 67 ? 31.118 41.434 -55.836 1.00 30.42 67 TYR A C 1
ATOM 512 O O . TYR A 1 67 ? 30.021 41.823 -55.447 1.00 30.42 67 TYR A O 1
ATOM 520 N N . ASP A 1 68 ? 32.279 41.676 -55.202 1.00 34.69 68 ASP A N 1
ATOM 521 C CA . ASP A 1 68 ? 32.732 42.606 -54.124 1.00 34.69 68 ASP A CA 1
ATOM 522 C C . ASP A 1 68 ? 31.793 43.613 -53.391 1.00 34.69 68 ASP A C 1
ATOM 524 O O . ASP A 1 68 ? 30.810 44.114 -53.924 1.00 34.69 68 ASP A O 1
ATOM 528 N N . GLY A 1 69 ? 32.123 44.078 -52.167 1.00 30.77 69 GLY A N 1
ATOM 529 C CA . GLY A 1 69 ? 33.266 43.731 -51.292 1.00 30.77 69 GLY A CA 1
ATOM 530 C C . GLY A 1 69 ? 33.600 44.778 -50.195 1.00 30.77 69 GLY A C 1
ATOM 531 O O . GLY A 1 69 ? 33.113 45.905 -50.231 1.00 30.77 69 GLY A O 1
ATOM 532 N N . GLY A 1 70 ? 34.468 44.402 -49.235 1.00 27.12 70 GLY A N 1
ATOM 533 C CA . GLY A 1 70 ? 35.036 45.256 -48.159 1.00 27.12 70 GLY A CA 1
ATOM 534 C C . GLY A 1 70 ? 34.140 45.495 -46.916 1.00 27.12 70 GLY A C 1
ATOM 535 O O . GLY A 1 70 ? 32.924 45.560 -47.031 1.00 27.12 70 GLY A O 1
ATOM 536 N N . GLY A 1 71 ? 34.628 45.642 -45.671 1.00 27.72 71 GLY A N 1
ATOM 537 C CA . GLY A 1 71 ? 35.957 45.359 -45.096 1.00 27.72 71 GLY A CA 1
ATOM 538 C C . GLY A 1 71 ? 36.603 46.526 -44.323 1.00 27.72 71 GLY A C 1
ATOM 539 O O . GLY A 1 71 ? 37.058 47.456 -44.972 1.00 27.72 71 GLY A O 1
ATOM 540 N N . TYR A 1 72 ? 36.687 46.456 -42.978 1.00 27.33 72 TYR A N 1
ATOM 541 C CA . TYR A 1 72 ? 37.853 46.811 -42.119 1.00 27.33 72 TYR A CA 1
ATOM 542 C C . TYR A 1 72 ? 37.560 46.592 -40.606 1.00 27.33 72 TYR A C 1
ATOM 544 O O . TYR A 1 72 ? 36.441 46.257 -40.225 1.00 27.33 72 TYR A O 1
ATOM 552 N N . SER A 1 73 ? 38.584 46.720 -39.750 1.00 35.16 73 SER A N 1
ATOM 553 C CA . SER A 1 73 ? 38.635 46.300 -38.330 1.00 35.16 73 SER A CA 1
ATOM 554 C C . SER A 1 73 ? 38.744 47.449 -37.307 1.00 35.16 73 SER A C 1
ATOM 556 O O . SER A 1 73 ? 39.376 48.457 -37.616 1.00 35.16 73 SER A O 1
ATOM 558 N N . GLY A 1 74 ? 38.292 47.257 -36.052 1.00 27.97 74 GLY A N 1
ATOM 559 C CA . GLY A 1 74 ? 38.609 48.184 -34.946 1.00 27.97 74 GLY A CA 1
ATOM 560 C C . GLY A 1 74 ? 38.129 47.800 -33.528 1.00 27.97 74 GLY A C 1
ATOM 561 O O . GLY A 1 74 ? 36.938 47.663 -33.278 1.00 27.97 74 GLY A O 1
ATOM 562 N N . GLN A 1 75 ? 39.083 47.709 -32.598 1.00 33.56 75 GLN A N 1
ATOM 563 C CA . GLN A 1 75 ? 39.001 47.853 -31.125 1.00 33.56 75 GLN A CA 1
ATOM 564 C C . GLN A 1 75 ? 40.273 48.637 -30.695 1.00 33.56 75 GLN A C 1
ATOM 566 O O . GLN A 1 75 ? 41.163 48.756 -31.546 1.00 33.56 75 GLN A O 1
ATOM 571 N N . PRO A 1 76 ? 40.455 49.133 -29.445 1.00 51.25 76 PRO A N 1
ATOM 572 C CA . PRO A 1 76 ? 39.622 49.058 -28.228 1.00 51.25 76 PRO A CA 1
ATOM 573 C C . PRO A 1 76 ? 39.318 50.469 -27.637 1.00 51.25 76 PRO A C 1
ATOM 575 O O . PRO A 1 76 ? 39.504 51.465 -28.329 1.00 51.25 76 PRO A O 1
ATOM 578 N N . GLY A 1 77 ? 38.929 50.579 -26.355 1.00 27.58 77 GLY A N 1
ATOM 579 C CA . GLY A 1 77 ? 39.089 51.831 -25.581 1.00 27.58 77 GLY A CA 1
ATOM 580 C C . GLY A 1 77 ? 37.985 52.145 -24.561 1.00 27.58 77 GLY A C 1
ATOM 581 O O . GLY A 1 77 ? 36.829 52.294 -24.927 1.00 27.58 77 GLY A O 1
ATOM 582 N N . GLU A 1 78 ? 38.371 52.244 -23.291 1.00 31.23 78 GLU A N 1
ATOM 583 C CA . GLU A 1 78 ? 37.557 52.439 -22.077 1.00 31.23 78 GLU A CA 1
ATOM 584 C C . GLU A 1 78 ? 36.979 53.867 -21.862 1.00 31.23 78 GLU A C 1
ATOM 586 O O . GLU A 1 78 ? 37.195 54.768 -22.668 1.00 31.23 78 GLU A O 1
ATOM 591 N N . ALA A 1 79 ? 36.379 54.062 -20.668 1.00 31.33 79 ALA A N 1
ATOM 592 C CA . ALA A 1 79 ? 36.272 55.317 -19.895 1.00 31.33 79 ALA A CA 1
ATOM 593 C C . ALA A 1 79 ? 35.099 56.289 -20.209 1.00 31.33 79 ALA A C 1
ATOM 595 O O . ALA A 1 79 ? 34.670 56.402 -21.350 1.00 31.33 79 ALA A O 1
ATOM 596 N N . LEU A 1 80 ? 34.537 57.058 -19.253 1.00 26.66 80 LEU A N 1
ATOM 597 C CA . LEU A 1 80 ? 34.526 57.038 -17.765 1.00 26.66 80 LEU A CA 1
ATOM 598 C C . LEU A 1 80 ? 33.484 58.074 -17.247 1.00 26.66 80 LEU A C 1
ATOM 600 O O . LEU A 1 80 ? 33.198 59.014 -17.981 1.00 26.66 80 LEU A O 1
ATOM 604 N N . TRP A 1 81 ? 33.072 57.989 -15.962 1.00 24.17 81 TRP A N 1
ATOM 605 C CA . TRP A 1 81 ? 32.435 59.075 -15.157 1.00 24.17 81 TRP A CA 1
ATOM 606 C C . TRP A 1 81 ? 31.051 59.611 -15.659 1.00 24.17 81 TRP A C 1
ATOM 608 O O . TRP A 1 81 ? 30.692 59.431 -16.814 1.00 24.17 81 TRP A O 1
ATOM 618 N N . SER A 1 82 ? 30.167 60.257 -14.875 1.00 27.92 82 SER A N 1
ATOM 619 C CA . SER A 1 82 ? 30.018 60.457 -13.412 1.00 27.92 82 SER A CA 1
ATOM 620 C C . SER A 1 82 ? 28.669 61.142 -13.071 1.00 27.92 82 SER A C 1
ATOM 622 O O . SER A 1 82 ? 28.162 61.865 -13.919 1.00 27.92 82 SER A O 1
ATOM 624 N N . GLN A 1 83 ? 28.242 61.076 -11.791 1.00 28.16 83 GLN A N 1
ATOM 625 C CA . GLN A 1 83 ? 27.610 62.187 -11.018 1.00 28.16 83 GLN A CA 1
ATOM 626 C C . GLN A 1 83 ? 26.172 62.680 -11.375 1.00 28.16 83 GLN A C 1
ATOM 628 O O . GLN A 1 83 ? 25.801 62.713 -12.539 1.00 28.16 83 GLN A O 1
ATOM 633 N N . THR A 1 84 ? 25.305 63.135 -10.443 1.00 31.39 84 THR A N 1
ATOM 634 C CA . THR A 1 84 ? 25.176 62.969 -8.960 1.00 31.39 84 THR A CA 1
ATOM 635 C C . THR A 1 84 ? 23.832 63.533 -8.445 1.00 31.39 84 THR A C 1
ATOM 637 O O . THR A 1 84 ? 23.261 64.371 -9.135 1.00 31.39 84 THR A O 1
ATOM 640 N N . LEU A 1 85 ? 23.480 63.208 -7.179 1.00 30.88 85 LEU A N 1
ATOM 641 C CA . LEU A 1 85 ? 22.636 64.002 -6.243 1.00 30.88 85 LEU A CA 1
ATOM 642 C C . LEU A 1 85 ? 21.150 64.180 -6.677 1.00 30.88 85 LEU A C 1
ATOM 644 O O . LEU A 1 85 ? 20.787 63.843 -7.798 1.00 30.88 85 LEU A O 1
ATOM 648 N N . GLU A 1 86 ? 20.184 64.575 -5.840 1.00 33.34 86 GLU A N 1
ATOM 649 C CA . GLU A 1 86 ? 20.174 65.201 -4.499 1.00 33.34 86 GLU A CA 1
ATOM 650 C C . GLU A 1 86 ? 18.784 64.922 -3.847 1.00 33.34 86 GLU A C 1
ATOM 652 O O . GLU A 1 86 ? 17.805 64.880 -4.593 1.00 33.34 86 GLU A O 1
ATOM 657 N N . ASP A 1 87 ? 18.519 64.799 -2.536 1.00 31.67 87 ASP A N 1
ATOM 658 C CA . ASP A 1 87 ? 19.203 64.270 -1.322 1.00 31.67 87 ASP A CA 1
ATOM 659 C C . ASP A 1 87 ? 18.079 64.155 -0.212 1.00 31.67 87 ASP A C 1
ATOM 661 O O . ASP A 1 87 ? 16.911 64.276 -0.591 1.00 31.67 87 ASP A O 1
ATOM 665 N N . GLN A 1 88 ? 18.168 63.930 1.117 1.00 31.84 88 GLN A N 1
ATOM 666 C CA . GLN A 1 88 ? 19.190 63.712 2.170 1.00 31.84 88 GLN A CA 1
ATOM 667 C C . GLN A 1 88 ? 18.479 63.110 3.441 1.00 31.84 88 GLN A C 1
ATOM 669 O O . GLN A 1 88 ? 17.286 62.824 3.375 1.00 31.84 88 GLN A O 1
ATOM 674 N N . THR A 1 89 ? 19.194 62.996 4.583 1.00 30.41 89 THR A N 1
ATOM 675 C CA . THR A 1 89 ? 18.748 63.105 6.017 1.00 30.41 89 THR A CA 1
ATOM 676 C C . THR A 1 89 ? 17.739 62.103 6.658 1.00 30.41 89 THR A C 1
ATOM 678 O O . THR A 1 89 ? 16.701 61.809 6.080 1.00 30.41 89 THR A O 1
ATOM 681 N N . LEU A 1 90 ? 17.896 61.577 7.898 1.00 27.61 90 LEU A N 1
ATOM 682 C CA . LEU A 1 90 ? 18.958 61.565 8.950 1.00 27.61 90 LEU A CA 1
ATOM 683 C C . LEU A 1 90 ? 18.823 60.288 9.837 1.00 27.61 90 LEU A C 1
ATOM 685 O O . LEU A 1 90 ? 17.698 59.854 10.064 1.00 27.61 90 LEU A O 1
ATOM 689 N N . GLU A 1 91 ? 19.962 59.792 10.354 1.00 29.80 91 GLU A N 1
ATOM 690 C CA . GLU A 1 91 ? 20.238 59.287 11.735 1.00 29.80 91 GLU A CA 1
ATOM 691 C C . GLU A 1 91 ? 19.419 58.090 12.339 1.00 29.80 91 GLU A C 1
ATOM 693 O O . GLU A 1 91 ? 18.234 57.917 12.077 1.00 29.80 91 GLU A O 1
ATOM 698 N N . ASP A 1 92 ? 19.979 57.189 13.172 1.00 27.62 92 ASP A N 1
ATOM 699 C CA . ASP A 1 92 ? 21.318 57.189 13.797 1.00 27.62 92 ASP A CA 1
ATOM 700 C C . ASP A 1 92 ? 21.902 55.796 14.167 1.00 27.62 92 ASP A C 1
ATOM 702 O O . ASP A 1 92 ? 21.168 54.836 14.397 1.00 27.62 92 ASP A O 1
ATOM 706 N N . GLU A 1 93 ? 23.238 55.769 14.270 1.00 27.31 93 GLU A N 1
ATOM 707 C CA . GLU A 1 93 ? 24.149 54.897 15.053 1.00 27.31 93 GLU A CA 1
ATOM 708 C C . GLU A 1 93 ? 24.102 53.342 15.012 1.00 27.31 93 GLU A C 1
ATOM 710 O O . GLU A 1 93 ? 23.179 52.664 15.465 1.00 27.31 93 GLU A O 1
ATOM 715 N N . ALA A 1 94 ? 25.262 52.773 14.645 1.00 32.31 94 ALA A N 1
ATOM 716 C CA . ALA A 1 94 ? 25.787 51.460 15.066 1.00 32.31 94 ALA A CA 1
ATOM 717 C C . ALA A 1 94 ? 27.193 51.696 15.679 1.00 32.31 94 ALA A C 1
ATOM 719 O O . ALA A 1 94 ? 27.793 52.717 15.341 1.00 32.31 94 ALA A O 1
ATOM 720 N N . PRO A 1 95 ? 27.767 50.828 16.546 1.00 38.06 95 PRO A N 1
ATOM 721 C CA . PRO A 1 95 ? 28.393 49.546 16.141 1.00 38.06 95 PRO A CA 1
ATOM 722 C C . PRO A 1 95 ? 28.190 48.433 17.216 1.00 38.06 95 PRO A C 1
ATOM 724 O O . PRO A 1 95 ? 27.423 48.622 18.151 1.00 38.06 95 PRO A O 1
ATOM 727 N N . GLY A 1 96 ? 28.801 47.237 17.211 1.00 26.31 96 GLY A N 1
ATOM 728 C CA . GLY A 1 96 ? 29.649 46.514 16.248 1.00 26.31 96 GLY A CA 1
ATOM 729 C C . GLY A 1 96 ? 30.625 45.541 16.955 1.00 26.31 96 GLY A C 1
ATOM 730 O O . GLY A 1 96 ? 31.102 45.843 18.038 1.00 26.31 96 GLY A O 1
ATOM 731 N N . THR A 1 97 ? 30.891 44.382 16.333 1.00 32.50 97 THR A N 1
ATOM 732 C CA . THR A 1 97 ? 32.036 43.443 16.528 1.00 32.50 97 THR A CA 1
ATOM 733 C C . THR A 1 97 ? 32.692 43.233 17.913 1.00 32.50 97 THR A C 1
ATOM 735 O O . THR A 1 97 ? 33.411 44.111 18.377 1.00 32.50 97 THR A O 1
ATOM 738 N N . THR A 1 98 ? 32.707 41.977 18.389 1.00 26.66 98 THR A N 1
ATOM 739 C CA . THR A 1 98 ? 33.931 41.275 18.870 1.00 26.66 98 THR A CA 1
ATOM 740 C C . THR A 1 98 ? 33.732 39.751 18.920 1.00 26.66 98 THR A C 1
ATOM 742 O O . THR A 1 98 ? 32.612 39.256 18.792 1.00 26.66 98 THR A O 1
ATOM 745 N N . THR A 1 99 ? 34.833 39.007 19.065 1.00 29.17 99 THR A N 1
ATOM 746 C CA . THR A 1 99 ? 34.917 37.535 19.104 1.00 29.17 99 THR A CA 1
ATOM 747 C C . THR A 1 99 ? 35.628 37.043 20.366 1.00 29.17 99 THR A C 1
ATOM 749 O O . THR A 1 99 ? 36.618 37.661 20.736 1.00 29.17 99 THR A O 1
ATOM 752 N N . ALA A 1 100 ? 35.183 35.884 20.874 1.00 27.59 100 ALA A N 1
ATOM 753 C CA . ALA A 1 100 ? 35.929 34.860 21.633 1.00 27.59 100 ALA A CA 1
ATOM 754 C C . ALA A 1 100 ? 36.618 35.200 22.983 1.00 27.59 100 ALA A C 1
ATOM 756 O O . ALA A 1 100 ? 37.209 36.259 23.148 1.00 27.59 100 ALA A O 1
ATOM 757 N N . GLU A 1 101 ? 36.581 34.198 23.882 1.00 29.38 101 GLU A N 1
ATOM 758 C CA . GLU A 1 101 ? 37.425 34.001 25.087 1.00 29.38 101 GLU A CA 1
ATOM 759 C C . GLU A 1 101 ? 37.339 35.081 26.215 1.00 29.38 101 GLU A C 1
ATOM 761 O O . GLU A 1 101 ? 36.884 36.200 26.003 1.00 29.38 101 GLU A O 1
ATOM 766 N N . ASP A 1 102 ? 37.628 34.802 27.498 1.00 27.70 102 ASP A N 1
ATOM 767 C CA . ASP A 1 102 ? 38.295 33.643 28.133 1.00 27.70 102 ASP A CA 1
ATOM 768 C C . ASP A 1 102 ? 37.835 33.414 29.617 1.00 27.70 102 ASP A C 1
ATOM 770 O O . ASP A 1 102 ? 37.088 34.226 30.165 1.00 27.70 102 ASP A O 1
ATOM 774 N N . TYR A 1 103 ? 38.340 32.355 30.275 1.00 25.95 103 TYR A N 1
ATOM 775 C CA . TYR A 1 103 ? 38.304 31.992 31.720 1.00 25.95 103 TYR A CA 1
ATOM 776 C C . TYR A 1 103 ? 36.989 31.536 32.395 1.00 25.95 103 TYR A C 1
ATOM 778 O O . TYR A 1 103 ? 36.258 32.306 33.012 1.00 25.95 103 TYR A O 1
ATOM 786 N N . ASP A 1 104 ? 36.764 30.217 32.337 1.00 28.42 104 ASP A N 1
ATOM 787 C CA . ASP A 1 104 ? 36.960 29.228 33.430 1.00 28.42 104 ASP A 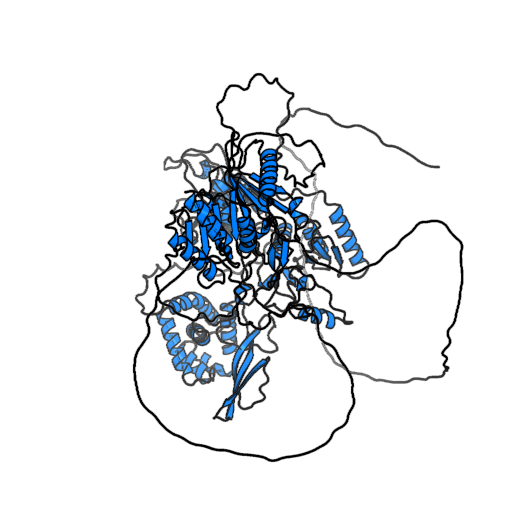CA 1
ATOM 788 C C . ASP A 1 104 ? 36.622 29.552 34.921 1.00 28.42 104 ASP A C 1
ATOM 790 O O . ASP A 1 104 ? 36.767 30.664 35.416 1.00 28.42 104 ASP A O 1
ATOM 794 N N . ASN A 1 105 ? 36.332 28.479 35.676 1.00 24.83 105 ASN A N 1
ATOM 795 C CA . ASN A 1 105 ? 36.048 28.354 37.118 1.00 24.83 105 ASN A CA 1
ATOM 796 C C . ASN A 1 105 ? 34.669 28.829 37.622 1.00 24.83 105 ASN A C 1
ATOM 798 O O . ASN A 1 105 ? 34.470 29.998 37.939 1.00 24.83 105 ASN A O 1
ATOM 802 N N . LEU A 1 106 ? 33.788 27.864 37.933 1.00 27.22 106 LEU A N 1
ATOM 803 C CA . LEU A 1 106 ? 33.461 27.562 39.339 1.00 27.22 106 LEU A CA 1
ATOM 804 C C . LEU A 1 106 ? 32.707 26.227 39.517 1.00 27.22 106 LEU A C 1
ATOM 806 O O . LEU A 1 106 ? 31.827 25.853 38.749 1.00 27.22 106 LEU A O 1
ATOM 810 N N . THR A 1 107 ? 33.098 25.533 40.580 1.00 25.81 107 THR A N 1
ATOM 811 C CA . THR A 1 107 ? 32.661 24.225 41.096 1.00 25.81 107 THR A CA 1
ATOM 812 C C . THR A 1 107 ? 31.157 23.924 41.087 1.00 25.81 107 THR A C 1
ATOM 814 O O . THR A 1 107 ? 30.337 24.773 41.437 1.00 25.81 107 THR A O 1
ATOM 817 N N . TRP A 1 108 ? 30.822 22.646 40.865 1.00 28.45 108 TRP A N 1
ATOM 818 C CA . TRP A 1 1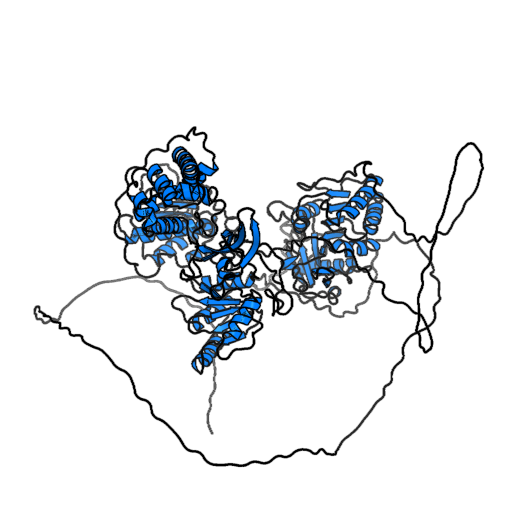08 ? 29.534 22.052 41.247 1.00 28.45 108 TRP A CA 1
ATOM 819 C C . TRP A 1 108 ? 29.241 22.233 42.746 1.00 28.45 108 TRP A C 1
ATOM 821 O O . TRP A 1 108 ? 30.148 22.168 43.574 1.00 28.45 108 TRP A O 1
ATOM 831 N N . GLY A 1 109 ? 27.959 22.384 43.087 1.00 25.70 109 GLY A N 1
ATOM 832 C CA . GLY A 1 109 ? 27.441 22.274 44.451 1.00 25.70 109 GLY A CA 1
ATOM 833 C C . GLY A 1 109 ? 26.268 21.298 44.474 1.00 25.70 109 GLY A C 1
ATOM 834 O O . GLY A 1 109 ? 25.261 21.527 43.807 1.00 25.70 109 GLY A O 1
ATOM 835 N N . GLU A 1 110 ? 26.418 20.194 45.199 1.00 28.28 110 GLU A N 1
ATOM 836 C CA . GLU A 1 110 ? 25.414 19.133 45.299 1.00 28.28 110 GLU A CA 1
ATOM 837 C C . GLU A 1 110 ? 24.310 19.490 46.303 1.00 28.28 110 GLU A C 1
ATOM 839 O O . GLU A 1 110 ? 24.583 20.033 47.375 1.00 28.28 110 GLU A O 1
ATOM 844 N N . GLN A 1 111 ? 23.071 19.093 46.001 1.00 25.00 111 GLN A N 1
ATOM 845 C CA . GLN A 1 111 ? 22.089 18.724 47.023 1.00 25.00 111 GLN A CA 1
ATOM 846 C C . GLN A 1 111 ? 21.044 17.774 46.419 1.00 25.00 111 GLN A C 1
ATOM 848 O O . GLN A 1 111 ? 20.127 18.195 45.714 1.00 25.00 111 GLN A O 1
ATOM 853 N N . GLU A 1 112 ? 21.216 16.476 46.674 1.00 30.98 112 GLU A N 1
ATOM 854 C CA . GLU A 1 112 ? 20.168 15.467 46.476 1.00 30.98 112 GLU A CA 1
ATOM 855 C C . GLU A 1 112 ? 19.164 15.481 47.652 1.00 30.98 112 GLU A C 1
ATOM 857 O O . GLU A 1 112 ? 19.385 16.149 48.660 1.00 30.98 112 GLU A O 1
ATOM 862 N N . ASP A 1 113 ? 18.065 14.732 47.505 1.00 29.25 113 ASP A N 1
ATOM 863 C CA . ASP A 1 113 ? 17.069 14.380 48.534 1.00 29.25 113 ASP A CA 1
ATOM 864 C C . ASP A 1 113 ? 16.486 15.536 49.387 1.00 29.25 113 ASP A C 1
ATOM 866 O O . ASP A 1 113 ? 16.991 15.922 50.438 1.00 29.25 113 ASP A O 1
ATOM 870 N N . SER A 1 114 ? 15.258 16.006 49.136 1.00 25.31 114 SER A N 1
ATOM 871 C CA . SER A 1 114 ? 14.062 15.172 49.358 1.00 25.31 114 SER A CA 1
ATOM 872 C C . SER A 1 114 ? 12.752 15.945 49.105 1.00 25.31 114 SER A C 1
ATOM 874 O O . SER A 1 114 ? 12.559 17.022 49.660 1.00 25.31 114 SER A O 1
ATOM 876 N N . ALA A 1 115 ? 11.812 15.386 48.319 1.00 26.20 115 ALA A N 1
ATOM 877 C CA . ALA A 1 115 ? 10.433 15.915 48.203 1.00 26.20 115 ALA A CA 1
ATOM 878 C C . ALA A 1 115 ? 9.387 14.947 47.582 1.00 26.20 115 ALA A C 1
ATOM 880 O O . ALA A 1 115 ? 8.409 15.396 46.986 1.00 26.20 115 ALA A O 1
ATOM 881 N N . PHE A 1 116 ? 9.531 13.619 47.693 1.00 30.28 116 PHE A N 1
ATOM 882 C CA . PHE A 1 116 ? 8.570 12.670 47.087 1.00 30.28 116 PHE A CA 1
ATOM 883 C C . PHE A 1 116 ? 7.293 12.448 47.937 1.00 30.28 116 PHE A C 1
ATOM 885 O O . PHE A 1 116 ? 6.910 11.314 48.221 1.00 30.28 116 PHE A O 1
ATOM 892 N N . ALA A 1 117 ? 6.633 13.533 48.371 1.00 28.16 117 ALA A N 1
ATOM 893 C CA . ALA A 1 117 ? 5.400 13.476 49.169 1.00 28.16 117 ALA A CA 1
ATOM 894 C C . ALA A 1 117 ? 4.553 14.773 49.132 1.00 28.16 117 ALA A C 1
ATOM 896 O O . ALA A 1 117 ? 4.542 15.539 50.092 1.00 28.16 117 ALA A O 1
ATOM 897 N N . SER A 1 118 ? 3.800 15.015 48.052 1.00 24.81 118 SER A N 1
ATOM 898 C CA . SER A 1 118 ? 2.527 15.777 48.092 1.00 24.81 118 SER A CA 1
ATOM 899 C C . SER A 1 118 ? 1.812 15.768 46.734 1.00 24.81 118 SER A C 1
ATOM 901 O O . SER A 1 118 ? 2.291 16.330 45.756 1.00 24.81 118 SER A O 1
ATOM 903 N N . TRP A 1 119 ? 0.630 15.148 46.682 1.00 26.72 119 TRP A N 1
ATOM 904 C CA . TRP A 1 119 ? -0.320 15.223 45.561 1.00 26.72 119 TRP A CA 1
ATOM 905 C C . TRP A 1 119 ? -1.711 15.545 46.127 1.00 26.72 119 TRP A C 1
ATOM 907 O O . TRP A 1 119 ? -2.556 14.659 46.219 1.00 26.72 119 TRP A O 1
ATOM 917 N N . ALA A 1 120 ? -1.906 16.788 46.587 1.00 33.19 120 ALA A N 1
ATOM 918 C CA . ALA A 1 120 ? -3.210 17.441 46.797 1.00 33.19 120 ALA A CA 1
ATOM 919 C C . ALA A 1 120 ? -3.042 18.822 47.463 1.00 33.19 120 ALA A C 1
ATOM 921 O O . ALA A 1 120 ? -3.164 18.925 48.676 1.00 33.19 120 ALA A O 1
ATOM 922 N N . GLU A 1 121 ? -2.812 19.879 46.681 1.00 28.03 121 GLU A N 1
ATOM 923 C CA . GLU A 1 121 ? -3.361 21.218 46.963 1.00 28.03 121 GLU A CA 1
ATOM 924 C C . GLU A 1 121 ? -3.240 22.111 45.719 1.00 28.03 121 GLU A C 1
ATOM 926 O O . GLU A 1 121 ? -2.413 21.857 44.841 1.00 28.03 121 GLU A O 1
ATOM 931 N N . ALA A 1 122 ? -4.118 23.109 45.602 1.00 36.66 122 ALA A N 1
ATOM 932 C CA . ALA A 1 122 ? -4.186 24.006 44.450 1.00 36.66 122 ALA A CA 1
ATOM 933 C C . ALA A 1 122 ? -3.620 25.385 44.809 1.00 36.66 122 ALA A C 1
ATOM 935 O O . ALA A 1 122 ? -3.937 25.926 45.866 1.00 36.66 122 ALA A O 1
ATOM 936 N N . ALA A 1 123 ? -2.833 25.970 43.905 1.00 27.00 123 ALA A N 1
ATOM 937 C CA . ALA A 1 123 ? -2.342 27.338 44.022 1.00 27.00 123 ALA A CA 1
ATOM 938 C C . ALA A 1 123 ? -2.418 28.048 42.663 1.00 27.00 123 ALA A C 1
ATOM 940 O O . ALA A 1 123 ? -2.006 27.493 41.644 1.00 27.00 123 ALA A O 1
ATOM 941 N N . ASP A 1 124 ? -2.962 29.266 42.683 1.00 33.72 124 ASP A N 1
ATOM 942 C CA . ASP A 1 124 ? -3.107 30.173 41.542 1.00 33.72 124 ASP A CA 1
ATOM 943 C C . ASP A 1 124 ? -1.838 30.307 40.686 1.00 33.72 124 ASP A C 1
ATOM 945 O O . ASP A 1 124 ? -0.742 30.551 41.195 1.00 33.72 124 ASP A O 1
ATOM 949 N N . LEU A 1 125 ? -2.028 30.313 39.364 1.00 29.67 125 LEU A N 1
ATOM 950 C CA . LEU A 1 125 ? -1.150 31.024 38.438 1.00 29.67 125 LEU A CA 1
ATOM 951 C C . LEU A 1 125 ? -2.006 31.969 37.594 1.00 29.67 125 LEU A C 1
ATOM 953 O O . LEU A 1 125 ? -2.957 31.550 36.938 1.00 29.67 125 LEU A O 1
ATOM 957 N N . GLN A 1 126 ? -1.674 33.257 37.670 1.00 25.55 126 GLN A N 1
ATOM 958 C CA . GLN A 1 126 ? -2.461 34.352 37.108 1.00 25.55 126 GLN A CA 1
ATOM 959 C C . GLN A 1 126 ? -2.486 34.334 35.573 1.00 25.55 126 GLN A C 1
ATOM 961 O O . GLN A 1 126 ? -1.543 33.885 34.921 1.00 25.55 126 GLN A O 1
ATOM 966 N N . GLU A 1 127 ? -3.559 34.877 34.997 1.00 34.88 127 GLU A N 1
ATOM 967 C CA . GLU A 1 127 ? -3.748 34.961 33.550 1.00 34.88 127 GLU A CA 1
ATOM 968 C C . GLU A 1 127 ? -2.684 35.838 32.864 1.00 34.88 127 GLU A C 1
ATOM 970 O O . GLU A 1 127 ? -2.719 37.066 32.935 1.00 34.88 127 GLU A O 1
ATOM 975 N N . THR A 1 128 ? -1.804 35.213 32.082 1.00 26.42 128 THR A N 1
ATOM 976 C CA . THR A 1 128 ? -1.138 35.849 30.935 1.00 26.42 128 THR A CA 1
ATOM 977 C C . THR A 1 128 ? -1.655 35.205 29.650 1.00 26.42 128 THR A C 1
ATOM 979 O O . THR A 1 128 ? -1.015 34.359 29.028 1.00 26.42 128 THR A O 1
ATOM 982 N N . SER A 1 129 ? -2.882 35.573 29.277 1.00 28.67 129 SER A N 1
ATOM 983 C CA . SER A 1 129 ? -3.652 34.961 28.190 1.00 28.67 129 SER A CA 1
ATOM 984 C C . SER A 1 129 ? -3.180 35.371 26.784 1.00 28.67 129 SER A C 1
ATOM 986 O O . SER A 1 129 ? -3.925 35.953 25.995 1.00 28.67 129 SER A O 1
ATOM 988 N N . GLU A 1 130 ? -1.956 34.985 26.409 1.00 29.33 130 GLU A N 1
ATOM 989 C CA . GLU A 1 130 ? -1.610 34.870 24.989 1.00 29.33 130 GLU A CA 1
ATOM 990 C C . GLU A 1 130 ? -2.451 33.746 24.363 1.00 29.33 130 GLU A C 1
ATOM 992 O O . GLU A 1 130 ? -2.211 32.552 24.566 1.00 29.33 130 GLU A O 1
ATOM 997 N N . ALA A 1 131 ? -3.494 34.143 23.628 1.00 28.42 131 ALA A N 1
ATOM 998 C CA . ALA A 1 131 ? -4.497 33.244 23.074 1.00 28.42 131 ALA A CA 1
ATOM 999 C C . ALA A 1 131 ? -3.873 32.224 22.103 1.00 28.42 131 ALA A C 1
ATOM 1001 O O . ALA A 1 131 ? -3.659 32.502 20.918 1.00 28.42 131 ALA A O 1
ATOM 1002 N N . THR A 1 132 ? -3.609 31.017 22.612 1.00 34.19 132 THR A N 1
ATOM 1003 C CA . THR A 1 132 ? -3.034 29.904 21.847 1.00 34.19 132 THR A CA 1
ATOM 1004 C C . THR A 1 132 ? -4.060 29.405 20.832 1.00 34.19 132 THR A C 1
ATOM 1006 O O . THR A 1 132 ? -4.924 28.578 21.116 1.00 34.19 132 THR A O 1
ATOM 1009 N N . THR A 1 133 ? -3.983 29.967 19.630 1.00 32.50 133 THR A N 1
ATOM 1010 C CA . THR A 1 133 ? -4.908 29.723 18.525 1.00 32.50 133 THR A CA 1
ATOM 1011 C C . THR A 1 133 ? -4.531 28.434 17.798 1.00 32.50 133 THR A C 1
ATOM 1013 O O . THR A 1 133 ? -3.582 28.373 17.017 1.00 32.50 133 THR A O 1
ATOM 1016 N N . TRP A 1 134 ? -5.280 27.370 18.085 1.00 40.84 134 TRP A N 1
ATOM 1017 C CA . TRP A 1 134 ? -5.109 26.057 17.468 1.00 40.84 134 TRP A CA 1
ATOM 1018 C C . TRP A 1 134 ? -5.685 26.032 16.042 1.00 40.84 134 TRP A C 1
ATOM 1020 O O . TRP A 1 134 ? -6.891 26.184 15.860 1.00 40.84 134 TRP A O 1
ATOM 1030 N N . GLU A 1 135 ? -4.857 25.762 15.026 1.00 35.69 135 GLU A N 1
ATOM 1031 C CA . GLU A 1 135 ? -5.342 25.437 13.673 1.00 35.69 135 GLU A CA 1
ATOM 1032 C C . GLU A 1 135 ? -5.904 24.000 13.644 1.00 35.69 135 GLU A C 1
ATOM 1034 O O . GLU A 1 135 ? -5.201 23.029 13.335 1.00 35.69 135 GLU A O 1
ATOM 1039 N N . VAL A 1 136 ? -7.185 23.868 13.996 1.00 34.69 136 VAL A N 1
ATOM 1040 C CA . VAL A 1 136 ? -7.973 22.629 13.896 1.00 34.69 136 VAL A CA 1
ATOM 1041 C C . VAL A 1 136 ? -8.573 22.501 12.491 1.00 34.69 136 VAL A C 1
ATOM 1043 O O . VAL A 1 136 ? -8.941 23.497 11.871 1.00 34.69 136 VAL A O 1
ATOM 1046 N N . GLN A 1 137 ? -8.680 21.274 11.973 1.00 31.58 137 GLN A N 1
ATOM 1047 C CA . GLN A 1 137 ? -9.468 20.988 10.771 1.00 31.58 137 GLN A CA 1
ATOM 1048 C C . GLN A 1 137 ? -10.898 20.595 11.172 1.00 31.58 137 GLN A C 1
ATOM 1050 O O . GLN A 1 137 ? -11.108 19.504 11.697 1.00 31.58 137 GLN A O 1
ATOM 1055 N N . GLU A 1 138 ? -11.877 21.461 10.897 1.00 30.73 138 GLU A N 1
ATOM 1056 C CA . GLU A 1 138 ? -13.303 21.158 11.082 1.00 30.73 138 GLU A CA 1
ATOM 1057 C C . GLU A 1 138 ? -13.825 20.205 9.988 1.00 30.73 138 GLU A C 1
ATOM 1059 O O . GLU A 1 138 ? -14.352 20.628 8.955 1.00 30.73 138 GLU A O 1
ATOM 1064 N N . ASP A 1 139 ? -13.718 18.895 10.217 1.00 26.72 139 ASP A N 1
ATOM 1065 C CA . ASP A 1 139 ? -14.457 17.899 9.433 1.00 26.72 139 ASP A CA 1
ATOM 1066 C C . ASP A 1 139 ? -15.924 17.862 9.915 1.00 26.72 139 ASP A C 1
ATOM 1068 O O . ASP A 1 139 ? -16.258 17.219 10.909 1.00 26.72 139 ASP A O 1
ATOM 1072 N N . LEU A 1 140 ? -16.812 18.578 9.211 1.00 28.53 140 LEU A N 1
ATOM 1073 C CA . LEU A 1 140 ? -18.217 18.790 9.597 1.00 28.53 140 LEU A CA 1
ATOM 1074 C C . LEU A 1 140 ? -19.049 17.497 9.749 1.00 28.53 140 LEU A C 1
ATOM 1076 O O . LEU A 1 140 ? -19.738 17.050 8.825 1.00 28.53 140 LEU A O 1
ATOM 1080 N N . ALA A 1 141 ? -19.111 16.975 10.973 1.00 29.69 141 ALA A N 1
ATOM 1081 C CA . ALA A 1 141 ? -20.156 16.062 11.431 1.00 29.69 141 ALA A CA 1
ATOM 1082 C C . ALA A 1 141 ? -21.481 16.832 11.647 1.00 29.69 141 ALA A C 1
ATOM 1084 O O . ALA A 1 141 ? -21.867 17.137 12.771 1.00 29.69 141 ALA A O 1
ATOM 1085 N N . GLY A 1 142 ? -22.170 17.186 10.554 1.00 27.62 142 GLY A N 1
ATOM 1086 C CA . GLY A 1 142 ? -23.269 18.165 10.575 1.00 27.62 142 GLY A CA 1
ATOM 1087 C C . GLY A 1 142 ? -24.511 17.787 9.765 1.00 27.62 142 GLY A C 1
ATOM 1088 O O . GLY A 1 142 ? -24.845 18.457 8.790 1.00 27.62 142 GLY A O 1
ATOM 1089 N N . GLY A 1 143 ? -25.242 16.749 10.179 1.00 27.12 143 GLY A N 1
ATOM 1090 C CA . GLY A 1 143 ? -26.621 16.548 9.720 1.00 27.12 143 GLY A CA 1
ATOM 1091 C C . GLY A 1 143 ? -27.570 17.488 10.469 1.00 27.12 143 GLY A C 1
ATOM 1092 O O . GLY A 1 143 ? -27.820 17.271 11.651 1.00 27.12 143 GLY A O 1
ATOM 1093 N N . GLN A 1 144 ? -28.102 18.523 9.810 1.00 27.09 144 GLN A N 1
ATOM 1094 C CA . GLN A 1 144 ? -29.014 19.478 10.455 1.00 27.09 144 GLN A CA 1
ATOM 1095 C C . GLN A 1 144 ? -30.350 18.823 10.847 1.00 27.09 144 GLN A C 1
ATOM 1097 O O . GLN A 1 144 ? -31.231 18.626 10.010 1.00 27.09 144 GLN A O 1
ATOM 1102 N N . ALA A 1 145 ? -30.532 18.567 12.143 1.00 29.34 145 ALA A N 1
ATOM 1103 C CA . ALA A 1 145 ? -31.859 18.549 12.747 1.00 29.34 145 ALA A CA 1
ATOM 1104 C C . ALA A 1 145 ? -32.352 20.002 12.890 1.00 29.34 145 ALA A C 1
ATOM 1106 O O . ALA A 1 145 ? -31.592 20.883 13.294 1.00 29.34 145 ALA A O 1
ATOM 1107 N N . GLY A 1 146 ? -33.607 20.270 12.521 1.00 27.08 146 GLY A N 1
ATOM 1108 C CA . GLY A 1 146 ? -34.162 21.624 12.542 1.00 27.08 146 GLY A CA 1
ATOM 1109 C C . GLY A 1 146 ? -34.373 22.149 13.964 1.00 27.08 146 GLY A C 1
ATOM 1110 O O . GLY A 1 146 ? -34.997 21.480 14.785 1.00 27.08 146 GLY A O 1
ATOM 1111 N N . VAL A 1 147 ? -33.896 23.365 14.239 1.00 28.66 147 VAL A N 1
ATOM 1112 C CA . VAL A 1 147 ? -34.126 24.056 15.516 1.00 28.66 147 VAL A CA 1
ATOM 1113 C C . VAL A 1 147 ? -35.545 24.630 15.537 1.00 28.66 147 VAL A C 1
ATOM 1115 O O . VAL A 1 147 ? -35.838 25.611 14.854 1.00 28.66 147 VAL A O 1
ATOM 1118 N N . GLY A 1 148 ? -36.425 24.016 16.330 1.00 28.16 148 GLY A N 1
ATOM 1119 C CA . GLY A 1 148 ? -37.650 24.662 16.810 1.00 28.16 148 GLY A CA 1
ATOM 1120 C C . GLY A 1 148 ? -37.343 25.667 17.934 1.00 28.16 148 GLY A C 1
ATOM 1121 O O . GLY A 1 148 ? -36.260 25.608 18.519 1.00 28.16 148 GLY A O 1
ATOM 1122 N N . PRO A 1 149 ? -38.261 26.600 18.249 1.00 31.64 149 PRO A N 1
ATOM 1123 C CA . PRO A 1 149 ? -38.066 27.552 19.341 1.00 31.64 149 PRO A CA 1
ATOM 1124 C C . PRO A 1 149 ? -37.959 26.836 20.697 1.00 31.64 149 PRO A C 1
ATOM 1126 O O . PRO A 1 149 ? -38.553 25.779 20.899 1.00 31.64 149 PRO A O 1
ATOM 1129 N N . ALA A 1 150 ? -37.191 27.417 21.620 1.00 34.25 150 ALA A N 1
ATOM 1130 C CA . ALA A 1 150 ? -36.824 26.772 22.878 1.00 34.25 150 ALA A CA 1
ATOM 1131 C C . ALA A 1 150 ? -38.014 26.573 23.837 1.00 34.25 150 ALA A C 1
ATOM 1133 O O . ALA A 1 150 ? -38.683 27.537 24.212 1.00 34.25 150 ALA A O 1
ATOM 1134 N N . GLU A 1 151 ? -38.202 25.337 24.305 1.00 28.31 151 GLU A N 1
ATOM 1135 C CA . GLU A 1 151 ? -38.950 25.042 25.532 1.00 28.31 151 GLU A CA 1
ATOM 1136 C C . GLU A 1 151 ? -38.023 25.082 26.764 1.00 28.31 151 GLU A C 1
ATOM 1138 O O . GLU A 1 151 ? -36.796 25.037 26.651 1.00 28.31 151 GLU A O 1
ATOM 1143 N N . SER A 1 152 ? -38.613 25.251 27.949 1.00 28.27 152 SER A N 1
ATOM 1144 C CA . SER A 1 152 ? -37.907 25.652 29.176 1.00 28.27 152 SER A CA 1
ATOM 1145 C C . SER A 1 152 ? -37.108 24.518 29.858 1.00 28.27 152 SER A C 1
ATOM 1147 O O . SER A 1 152 ? -37.451 23.349 29.687 1.00 28.27 152 SER A O 1
ATOM 1149 N N . PRO A 1 153 ? -36.081 24.825 30.685 1.00 33.72 153 PRO A N 1
ATOM 1150 C CA . PRO A 1 153 ? -35.117 23.821 31.170 1.00 33.72 153 PRO A CA 1
ATOM 1151 C C . PRO A 1 153 ? -35.645 22.741 32.140 1.00 33.72 153 PRO A C 1
ATOM 1153 O O . PRO A 1 153 ? -34.971 21.737 32.362 1.00 33.72 153 PRO A O 1
ATOM 1156 N N . ASP A 1 154 ? -36.825 22.920 32.739 1.00 33.88 154 ASP A N 1
ATOM 1157 C CA . ASP A 1 154 ? -37.190 22.275 34.014 1.00 33.88 154 ASP A CA 1
ATOM 1158 C C . ASP A 1 154 ? -37.752 20.833 33.930 1.00 33.88 154 ASP A C 1
ATOM 1160 O O . ASP A 1 154 ? -38.380 20.356 34.879 1.00 33.88 154 ASP A O 1
ATOM 1164 N N . ARG A 1 155 ? -37.575 20.108 32.811 1.00 35.44 155 ARG A N 1
ATOM 1165 C CA . ARG A 1 155 ? -38.178 18.764 32.610 1.00 35.44 155 ARG A CA 1
ATOM 1166 C C . ARG A 1 155 ? -37.312 17.722 31.882 1.00 35.44 155 ARG A C 1
ATOM 1168 O O . ARG A 1 155 ? -37.769 17.102 30.928 1.00 35.44 155 ARG A O 1
ATOM 1175 N N . LEU A 1 156 ? -36.108 17.433 32.384 1.00 31.92 156 LEU A N 1
ATOM 1176 C CA . LEU A 1 156 ? -35.358 16.214 32.012 1.00 31.92 156 LEU A CA 1
ATOM 1177 C C . LEU A 1 156 ? -34.667 15.530 33.213 1.00 31.92 156 LEU A C 1
ATOM 1179 O O . LEU A 1 156 ? -33.458 15.313 33.204 1.00 31.92 156 LEU A O 1
ATOM 1183 N N . TRP A 1 157 ? -35.440 15.137 34.234 1.00 33.97 157 TRP A N 1
ATOM 1184 C CA . TRP A 1 157 ? -34.970 14.265 35.329 1.00 33.97 157 TRP A CA 1
ATOM 1185 C C . TRP A 1 157 ? -35.547 12.836 35.283 1.00 33.97 157 TRP A C 1
ATOM 1187 O O . TRP A 1 157 ? -35.653 12.183 36.313 1.00 33.97 157 TRP A O 1
ATOM 1197 N N . GLU A 1 158 ? -35.892 12.306 34.101 1.00 40.25 158 GLU A N 1
ATOM 1198 C CA . GLU A 1 158 ? -36.519 10.975 34.000 1.00 40.25 158 GLU A CA 1
ATOM 1199 C C . GLU A 1 158 ? -36.056 10.145 32.780 1.00 40.25 158 GLU A C 1
ATOM 1201 O O . GLU A 1 158 ? -36.789 9.921 31.822 1.00 40.25 158 GLU A O 1
ATOM 1206 N N . THR A 1 159 ? -34.801 9.676 32.800 1.00 36.75 159 THR A N 1
ATOM 1207 C CA . THR A 1 159 ? -34.370 8.365 32.245 1.00 36.75 159 THR A CA 1
ATOM 1208 C C . THR A 1 159 ? -32.888 8.117 32.536 1.00 36.75 159 THR A C 1
ATOM 1210 O O . THR A 1 159 ? -32.028 8.902 32.152 1.00 36.75 159 THR A O 1
ATOM 1213 N N . GLY A 1 160 ? -32.565 6.988 33.176 1.00 40.28 160 GLY A N 1
ATOM 1214 C CA . GLY A 1 160 ? -31.193 6.607 33.545 1.00 40.28 160 GLY A CA 1
ATOM 1215 C C . GLY A 1 160 ? -30.337 6.078 32.387 1.00 40.28 160 GLY A C 1
ATOM 1216 O O . GLY A 1 160 ? -29.737 5.014 32.515 1.00 40.28 160 GLY A O 1
ATOM 1217 N N . GLN A 1 161 ? -30.297 6.774 31.248 1.00 43.41 161 GLN A N 1
ATOM 1218 C CA . GLN A 1 161 ? -29.347 6.459 30.178 1.00 43.41 161 GLN A CA 1
ATOM 1219 C C . GLN A 1 161 ? -27.990 7.097 30.493 1.00 43.41 161 GLN A C 1
ATOM 1221 O O . GLN A 1 161 ? -27.836 8.315 30.405 1.00 43.41 161 GLN A O 1
ATOM 1226 N N . SER A 1 162 ? -27.001 6.268 30.845 1.00 49.03 162 SER A N 1
ATOM 1227 C CA . SER A 1 162 ? -25.599 6.695 30.891 1.00 49.03 162 SER A CA 1
ATOM 1228 C C . SER A 1 162 ? -25.207 7.233 29.514 1.00 49.03 162 SER A C 1
ATOM 1230 O O . SER A 1 162 ? -25.297 6.523 28.508 1.00 49.03 162 SER A O 1
ATOM 1232 N N . ARG A 1 163 ? -24.828 8.512 29.463 1.00 72.88 163 ARG A N 1
ATOM 1233 C CA . ARG A 1 163 ? -24.306 9.142 28.251 1.00 72.88 163 ARG A CA 1
ATOM 1234 C C . ARG A 1 163 ? -22.875 8.660 28.035 1.00 72.88 163 ARG A C 1
ATOM 1236 O O . ARG A 1 163 ? -22.104 8.561 28.987 1.00 72.88 163 ARG A O 1
ATOM 1243 N N . THR A 1 164 ? -22.515 8.384 26.788 1.00 87.25 164 THR A N 1
ATOM 1244 C CA . THR A 1 164 ? -21.194 7.860 26.417 1.00 87.25 164 THR A CA 1
ATOM 1245 C C . THR A 1 164 ? -20.482 8.812 25.471 1.00 87.25 164 THR A C 1
ATOM 1247 O O . THR A 1 164 ? -21.062 9.210 24.460 1.00 87.25 164 THR A O 1
ATOM 1250 N N . VAL A 1 165 ? -19.208 9.086 25.737 1.00 90.12 165 VAL A N 1
ATOM 1251 C CA . VAL A 1 165 ? -18.286 9.648 24.748 1.00 90.12 165 VAL A CA 1
ATOM 1252 C C . VAL A 1 165 ? -18.041 8.580 23.676 1.00 90.12 165 VAL A C 1
ATOM 1254 O O . VAL A 1 165 ? -17.555 7.494 24.011 1.00 90.12 165 VAL A O 1
ATOM 1257 N N . PRO A 1 166 ? -18.375 8.829 22.398 1.00 89.94 166 PRO A N 1
ATOM 1258 C CA . PRO A 1 166 ? -18.052 7.902 21.321 1.00 89.94 166 PRO A CA 1
ATOM 1259 C C . PRO A 1 166 ? -16.538 7.874 21.074 1.00 89.94 166 PRO A C 1
ATOM 1261 O O . PRO A 1 166 ? -15.846 8.873 21.271 1.00 89.94 166 PRO A O 1
ATOM 1264 N N . ALA A 1 167 ? -16.029 6.738 20.587 1.00 91.75 167 ALA A N 1
ATOM 1265 C CA . ALA A 1 167 ? -14.664 6.667 20.066 1.00 91.75 167 ALA A CA 1
ATOM 1266 C C . ALA A 1 167 ? -14.464 7.725 18.968 1.00 91.75 167 ALA A C 1
ATOM 1268 O O . ALA A 1 167 ? -15.281 7.829 18.050 1.00 91.75 167 ALA A O 1
ATOM 1269 N N . GLY A 1 168 ? -13.380 8.491 19.062 1.00 91.00 168 GLY A N 1
ATOM 1270 C CA . GLY A 1 168 ? -13.165 9.680 18.245 1.00 91.00 168 GLY A CA 1
ATOM 1271 C C . GLY A 1 168 ? -11.691 9.979 18.000 1.00 91.00 168 GLY A C 1
ATOM 1272 O O . GLY A 1 168 ? -10.799 9.216 18.389 1.00 91.00 168 GLY A O 1
ATOM 1273 N N . ARG A 1 169 ? -11.444 11.054 17.251 1.00 94.69 169 ARG A N 1
ATOM 1274 C CA . ARG A 1 169 ? -10.138 11.360 16.665 1.00 94.69 169 ARG A CA 1
ATOM 1275 C C . ARG A 1 169 ? -10.048 12.844 16.315 1.00 94.69 169 ARG A C 1
ATOM 1277 O O . ARG A 1 169 ? -10.863 13.319 15.534 1.00 94.69 169 ARG A O 1
ATOM 1284 N N . LEU A 1 170 ? -9.031 13.536 16.825 1.00 93.31 170 LEU A N 1
ATOM 1285 C CA . LEU A 1 170 ? -8.789 14.962 16.586 1.00 93.31 170 LEU A CA 1
ATOM 1286 C C . LEU A 1 170 ? -7.419 15.165 15.924 1.00 93.31 170 LEU A C 1
ATOM 1288 O O . LEU A 1 170 ? -6.417 14.575 16.332 1.00 93.31 170 LEU A O 1
ATOM 1292 N N . VAL A 1 171 ? -7.384 16.003 14.887 1.00 93.56 171 VAL A N 1
ATOM 1293 C CA . VAL A 1 171 ? -6.181 16.330 14.111 1.00 93.56 171 VAL A CA 1
ATOM 1294 C C . VAL A 1 171 ? -5.807 17.786 14.355 1.00 93.56 171 VAL A C 1
ATOM 1296 O O . VAL A 1 171 ? -6.580 18.691 14.049 1.00 93.56 171 VAL A O 1
ATOM 1299 N N . ILE A 1 172 ? -4.600 18.010 14.870 1.00 90.31 172 ILE A N 1
ATOM 1300 C CA . ILE A 1 172 ? -4.081 19.338 15.194 1.00 90.31 172 ILE A CA 1
ATOM 1301 C C . ILE A 1 172 ? -2.959 19.657 14.203 1.00 90.31 172 ILE A C 1
ATOM 1303 O O . ILE A 1 172 ? -1.873 19.070 14.252 1.00 90.31 172 ILE A O 1
ATOM 1307 N N . ASN A 1 173 ? -3.219 20.581 13.271 1.00 84.38 173 ASN A N 1
ATOM 1308 C CA . ASN A 1 173 ? -2.254 20.909 12.218 1.00 84.38 173 ASN A CA 1
ATOM 1309 C C . ASN A 1 173 ? -1.016 21.621 12.768 1.00 84.38 173 ASN A C 1
ATOM 1311 O O . ASN A 1 173 ? 0.082 21.391 12.259 1.00 84.38 173 ASN A O 1
ATOM 1315 N N . ARG A 1 174 ? -1.194 22.435 13.818 1.00 87.88 174 ARG A N 1
ATOM 1316 C CA . ARG A 1 174 ? -0.139 23.191 14.501 1.00 87.88 174 ARG A CA 1
ATOM 1317 C C . ARG A 1 174 ? -0.175 22.977 16.004 1.00 87.88 174 ARG A C 1
ATOM 1319 O O . ARG A 1 174 ? -1.187 23.256 16.637 1.00 87.88 174 ARG A O 1
ATOM 1326 N N . PHE A 1 175 ? 0.943 22.527 16.572 1.00 91.88 175 PHE A N 1
ATOM 1327 C CA . PHE A 1 175 ? 1.102 22.338 18.014 1.00 91.88 175 PHE A CA 1
ATOM 1328 C C . PHE A 1 175 ? 2.330 23.125 18.505 1.00 91.88 175 PHE A C 1
ATOM 1330 O O . PHE A 1 175 ? 3.436 22.822 18.051 1.00 91.88 175 PHE A O 1
ATOM 1337 N N . PRO A 1 176 ? 2.198 24.118 19.413 1.00 89.31 176 PRO A N 1
ATOM 1338 C CA . PRO A 1 176 ? 3.279 25.059 19.735 1.00 89.31 176 PRO A CA 1
ATOM 1339 C C . PRO A 1 176 ? 4.614 24.401 20.108 1.00 89.31 176 PRO A C 1
ATOM 1341 O O . PRO A 1 176 ? 5.653 24.776 19.569 1.00 89.31 176 PRO A O 1
ATOM 1344 N N . GLN A 1 177 ? 4.588 23.357 20.942 1.00 90.56 177 GLN A N 1
ATOM 1345 C CA . GLN A 1 177 ? 5.788 22.622 21.366 1.00 90.56 177 GLN A CA 1
ATOM 1346 C C . GLN A 1 177 ? 6.484 21.862 20.219 1.00 90.56 177 GLN A C 1
ATOM 1348 O O . GLN A 1 177 ? 7.666 21.559 20.308 1.00 90.56 177 GLN A O 1
ATOM 1353 N N . LEU A 1 178 ? 5.775 21.554 19.130 1.00 93.81 178 LEU A N 1
ATOM 1354 C CA . LEU A 1 178 ? 6.311 20.851 17.958 1.00 93.81 178 LEU A CA 1
ATOM 1355 C C . LEU A 1 178 ? 6.621 21.815 16.795 1.00 93.81 178 LEU A C 1
ATOM 1357 O O . LEU A 1 178 ? 7.121 21.386 15.754 1.00 93.81 178 LEU A O 1
ATOM 1361 N N . ARG A 1 179 ? 6.406 23.129 16.973 1.00 89.44 179 ARG A N 1
ATOM 1362 C CA . ARG A 1 179 ? 6.663 24.174 15.963 1.00 89.44 179 ARG A CA 1
ATOM 1363 C C . ARG A 1 179 ? 8.125 24.214 15.499 1.00 89.44 179 ARG A C 1
ATOM 1365 O O . ARG A 1 179 ? 8.380 24.511 14.336 1.00 89.44 179 ARG A O 1
ATOM 1372 N N . ALA A 1 180 ? 9.069 23.881 16.384 1.00 90.19 180 ALA A N 1
ATOM 1373 C CA . ALA A 1 180 ? 10.500 23.776 16.076 1.00 90.19 180 ALA A CA 1
ATOM 1374 C C . ALA A 1 180 ? 10.894 22.465 15.360 1.00 90.19 180 ALA A C 1
ATOM 1376 O O . ALA A 1 180 ? 11.945 22.405 14.720 1.00 90.19 180 ALA A O 1
ATOM 1377 N N . HIS A 1 181 ? 10.072 21.409 15.421 1.00 94.38 181 HIS A N 1
ATOM 1378 C CA . HIS A 1 181 ? 10.357 20.158 14.717 1.00 94.38 181 HIS A CA 1
ATOM 1379 C C . HIS A 1 181 ? 10.221 20.348 13.201 1.00 94.38 181 HIS A C 1
ATOM 1381 O O . HIS A 1 181 ? 9.148 20.699 12.707 1.00 94.38 181 HIS A O 1
ATOM 1387 N N . LYS A 1 182 ? 11.249 19.981 12.432 1.00 91.62 182 LYS A N 1
ATOM 1388 C CA . LYS A 1 182 ? 11.196 19.917 10.960 1.00 91.62 182 LYS A CA 1
ATOM 1389 C C . LYS A 1 182 ? 10.270 18.776 10.511 1.00 91.62 182 LYS A C 1
ATOM 1391 O O . LYS A 1 182 ? 10.332 17.685 11.072 1.00 91.62 182 LYS A O 1
ATOM 1396 N N . GLY A 1 183 ? 9.419 18.986 9.507 1.00 87.88 183 GLY A N 1
ATOM 1397 C CA . GLY A 1 183 ? 8.522 17.944 8.983 1.00 87.88 183 GLY A CA 1
ATOM 1398 C C . GLY A 1 183 ? 7.262 18.489 8.309 1.00 87.88 183 GLY A C 1
ATOM 1399 O O . GLY A 1 183 ? 7.079 19.701 8.213 1.00 87.88 183 GLY A O 1
ATOM 1400 N N . SER A 1 184 ? 6.398 17.581 7.847 1.00 86.62 184 SER A N 1
ATOM 1401 C CA . SER A 1 184 ? 5.106 17.906 7.225 1.00 86.62 184 SER A CA 1
ATOM 1402 C C . SER A 1 184 ? 3.957 17.768 8.228 1.00 86.62 184 SER A C 1
ATOM 1404 O O . SER A 1 184 ? 3.938 16.815 9.001 1.00 86.62 184 SER A O 1
ATOM 1406 N N . ALA A 1 185 ? 2.992 18.691 8.191 1.00 85.19 185 ALA A N 1
ATOM 1407 C CA . ALA A 1 185 ? 1.787 18.667 9.027 1.00 85.19 185 ALA A CA 1
ATOM 1408 C C . ALA A 1 185 ? 0.928 17.388 8.807 1.00 85.19 185 ALA A C 1
ATOM 1410 O O . ALA A 1 185 ? 1.031 16.751 7.747 1.00 85.19 185 ALA A O 1
ATOM 1411 N N . PRO A 1 186 ? 0.052 17.005 9.759 1.00 92.62 186 PRO A N 1
ATOM 1412 C CA . PRO A 1 186 ? -0.232 17.663 11.042 1.00 92.62 186 PRO A CA 1
ATOM 1413 C C . PRO A 1 186 ? 0.857 17.447 12.100 1.00 92.62 186 PRO A C 1
ATOM 1415 O O . PRO A 1 186 ? 1.655 16.515 12.005 1.00 92.62 186 PRO A O 1
ATOM 1418 N N . ASP A 1 187 ? 0.888 18.321 13.107 1.00 95.62 187 ASP A N 1
ATOM 1419 C CA . ASP A 1 187 ? 1.848 18.260 14.213 1.00 95.62 187 ASP A CA 1
ATOM 1420 C C . ASP A 1 187 ? 1.455 17.226 15.278 1.00 95.62 187 ASP A C 1
ATOM 1422 O O . ASP A 1 187 ? 2.334 16.580 15.850 1.00 95.62 187 ASP A O 1
ATOM 1426 N N . LEU A 1 188 ? 0.158 17.043 15.543 1.00 96.56 188 LEU A N 1
ATOM 1427 C CA . LEU A 1 188 ? -0.327 16.108 16.559 1.00 96.56 188 LEU A CA 1
ATOM 1428 C C . LEU A 1 188 ? -1.623 15.414 16.116 1.00 96.56 188 LEU A C 1
ATOM 1430 O O . LEU A 1 188 ? -2.532 16.041 15.569 1.00 96.56 188 LEU A O 1
ATOM 1434 N N . LEU A 1 189 ? -1.704 14.111 16.381 1.00 97.69 189 LEU A N 1
ATOM 1435 C CA . LEU A 1 189 ? -2.920 13.312 16.265 1.00 97.69 189 LEU A CA 1
ATOM 1436 C C . LEU A 1 189 ? -3.330 12.808 17.653 1.00 97.69 189 LEU A C 1
ATOM 1438 O O . LEU A 1 189 ? -2.511 12.234 18.374 1.00 97.69 189 LEU A O 1
ATOM 1442 N N . LEU A 1 190 ? -4.612 12.974 17.972 1.00 98.19 190 LEU A N 1
ATOM 1443 C CA . LEU A 1 190 ? -5.272 12.428 19.154 1.00 98.19 190 LEU A CA 1
ATOM 1444 C C . LEU A 1 190 ? -6.349 11.423 18.721 1.00 98.19 190 LEU A C 1
ATOM 1446 O O . LEU A 1 190 ? -7.051 11.653 17.735 1.00 98.19 190 LEU A O 1
ATOM 1450 N N . LYS A 1 191 ? -6.492 10.309 19.443 1.00 97.56 191 LYS A N 1
ATOM 1451 C CA . LYS A 1 191 ? -7.449 9.227 19.141 1.00 97.56 191 LYS A CA 1
ATOM 1452 C C . LYS A 1 191 ? -7.897 8.565 20.444 1.00 97.56 191 LYS A C 1
ATOM 1454 O O . LYS A 1 191 ? -7.046 8.195 21.245 1.00 97.56 191 LYS A O 1
ATOM 1459 N N . TRP A 1 192 ? -9.196 8.390 20.667 1.00 97.50 192 TRP A N 1
ATOM 1460 C CA . TRP A 1 192 ? -9.735 7.815 21.910 1.00 97.50 192 TRP A CA 1
ATOM 1461 C C . TRP A 1 192 ? -10.796 6.741 21.655 1.00 97.50 192 TRP A C 1
ATOM 1463 O O . TRP A 1 192 ? -11.417 6.692 20.591 1.00 97.50 192 TRP A O 1
ATOM 1473 N N . ASN A 1 193 ? -10.977 5.841 22.622 1.00 95.31 193 ASN A N 1
ATOM 1474 C CA . ASN A 1 193 ? -12.001 4.796 22.580 1.00 95.31 193 ASN A CA 1
ATOM 1475 C C . ASN A 1 193 ? -13.347 5.277 23.157 1.00 95.31 193 ASN A C 1
ATOM 1477 O O . ASN A 1 193 ? -13.471 6.390 23.656 1.00 95.31 193 ASN A O 1
ATOM 1481 N N . THR A 1 194 ? -14.385 4.444 23.033 1.00 93.38 194 THR A N 1
ATOM 1482 C CA . THR A 1 194 ? -15.709 4.748 23.603 1.00 93.38 194 THR A CA 1
ATOM 1483 C C . THR A 1 194 ? -15.647 4.601 25.120 1.00 93.38 194 THR A C 1
ATOM 1485 O O . THR A 1 194 ? -15.168 3.577 25.606 1.00 93.38 194 THR A O 1
ATOM 1488 N N . MET A 1 195 ? -16.139 5.596 25.857 1.00 93.94 195 MET A N 1
ATOM 1489 C CA . MET A 1 195 ? -16.065 5.659 27.322 1.00 93.94 195 MET A CA 1
ATOM 1490 C C . MET A 1 195 ? -17.310 6.347 27.926 1.00 93.94 195 MET A C 1
ATOM 1492 O O . MET A 1 195 ? -18.072 6.974 27.187 1.00 93.94 195 MET A O 1
ATOM 1496 N N . PRO A 1 196 ? -17.573 6.231 29.241 1.00 92.50 196 PRO A N 1
ATOM 1497 C CA . PRO A 1 196 ? -18.653 6.975 29.902 1.00 92.50 196 PRO A CA 1
ATOM 1498 C C . PRO A 1 196 ? -18.428 8.495 29.822 1.00 92.50 196 PRO A C 1
ATOM 1500 O O . PRO A 1 196 ? -17.283 8.934 29.774 1.00 92.50 196 PRO A O 1
ATOM 1503 N N . GLN A 1 197 ? -19.486 9.314 29.817 1.00 85.81 197 GLN A N 1
ATOM 1504 C CA . GLN A 1 197 ? -19.337 10.781 29.842 1.00 85.81 197 GLN A CA 1
ATOM 1505 C C . GLN A 1 197 ? -18.901 11.308 31.222 1.00 85.81 197 GLN A C 1
ATOM 1507 O O . GLN A 1 197 ? -18.253 12.345 31.313 1.00 85.81 197 GLN A O 1
ATOM 1512 N N . ASP A 1 198 ? -19.196 10.574 32.292 1.00 88.50 198 ASP A N 1
ATOM 1513 C CA . ASP A 1 198 ? -18.767 10.833 33.671 1.00 88.50 198 ASP A CA 1
ATOM 1514 C C . ASP A 1 198 ? -17.355 10.291 33.986 1.00 88.50 198 ASP A C 1
ATOM 1516 O O . ASP A 1 198 ? -16.974 10.154 35.151 1.00 88.50 198 ASP A O 1
ATOM 1520 N N . VAL A 1 199 ? -16.552 9.999 32.956 1.00 93.38 199 VAL A N 1
ATOM 1521 C CA . VAL A 1 199 ? -15.169 9.522 33.084 1.00 93.38 199 VAL A CA 1
ATOM 1522 C C . VAL A 1 199 ? -14.288 10.510 33.864 1.00 93.38 199 VAL A C 1
ATOM 1524 O O . VAL A 1 199 ? -14.078 11.650 33.460 1.00 93.38 199 VAL A O 1
ATOM 1527 N N . GLN A 1 200 ? -13.751 10.047 34.996 1.00 94.88 200 GLN A N 1
ATOM 1528 C CA . GLN A 1 200 ? -12.908 10.854 35.889 1.00 94.88 200 GLN A CA 1
ATOM 1529 C C . GLN A 1 200 ? -11.430 10.852 35.474 1.00 94.88 200 GLN A C 1
ATOM 1531 O O . GLN A 1 200 ? -10.738 11.853 35.646 1.00 94.88 200 GLN A O 1
ATOM 1536 N N . THR A 1 201 ? -10.938 9.741 34.917 1.00 96.94 201 THR A N 1
ATOM 1537 C CA . THR A 1 201 ? -9.545 9.575 34.481 1.00 96.94 201 THR A CA 1
ATOM 1538 C C . THR A 1 201 ? -9.458 8.867 33.132 1.00 96.94 201 THR A C 1
ATOM 1540 O O . THR A 1 201 ? -10.229 7.952 32.840 1.00 96.94 201 THR A O 1
ATOM 1543 N N . VAL A 1 202 ? -8.500 9.291 32.308 1.00 97.50 202 VAL A N 1
ATOM 1544 C CA . VAL A 1 202 ? -8.219 8.727 30.980 1.00 97.50 202 VAL A CA 1
ATOM 1545 C C . VAL A 1 202 ? -6.729 8.416 30.883 1.00 97.50 202 VAL A C 1
ATOM 1547 O O . VAL A 1 202 ? -5.898 9.312 31.027 1.00 97.50 202 VAL A O 1
ATOM 1550 N N . ASP A 1 203 ? -6.375 7.153 30.643 1.00 98.31 203 ASP A N 1
ATOM 1551 C CA . ASP A 1 203 ? -4.975 6.755 30.450 1.00 98.31 203 ASP A CA 1
ATOM 1552 C C . ASP A 1 203 ? -4.418 7.390 29.167 1.00 98.31 203 ASP A C 1
ATOM 1554 O O . ASP A 1 203 ? -5.112 7.450 28.149 1.00 98.31 203 ASP A O 1
ATOM 1558 N N . VAL A 1 204 ? -3.162 7.839 29.179 1.00 98.56 204 VAL A N 1
ATOM 1559 C CA . VAL A 1 204 ? -2.559 8.559 28.049 1.00 98.56 204 VAL A CA 1
ATOM 1560 C C . VAL A 1 204 ? -1.395 7.766 27.463 1.00 98.56 204 VAL A C 1
ATOM 1562 O O . VAL A 1 204 ? -0.414 7.471 28.145 1.00 98.56 204 VAL A O 1
ATOM 1565 N N . VAL A 1 205 ? -1.501 7.424 26.177 1.00 98.62 205 VAL A N 1
ATOM 1566 C CA . VAL A 1 205 ? -0.517 6.611 25.447 1.00 98.62 205 VAL A CA 1
ATOM 1567 C C . VAL A 1 205 ? 0.225 7.484 24.442 1.00 98.62 205 VAL A C 1
ATOM 1569 O O . VAL A 1 205 ? -0.360 7.883 23.440 1.00 98.62 205 VAL A O 1
ATOM 1572 N N . VAL A 1 206 ? 1.517 7.739 24.651 1.00 98.69 206 VAL A N 1
ATOM 1573 C CA . VAL A 1 206 ? 2.353 8.483 23.691 1.00 98.69 206 VAL A CA 1
ATOM 1574 C C . VAL A 1 206 ? 3.140 7.507 22.810 1.00 98.69 206 VAL A C 1
ATOM 1576 O O . VAL A 1 206 ? 3.711 6.537 23.315 1.00 98.69 206 VAL A O 1
ATOM 1579 N N . HIS A 1 207 ? 3.199 7.751 21.496 1.00 98.56 207 HIS A N 1
ATOM 1580 C CA . HIS A 1 207 ? 3.992 6.939 20.561 1.00 98.56 207 HIS A CA 1
ATOM 1581 C C . HIS A 1 207 ? 5.128 7.714 19.888 1.00 98.56 207 HIS A C 1
ATOM 1583 O O . HIS A 1 207 ? 4.903 8.722 19.220 1.00 98.56 207 HIS A O 1
ATOM 1589 N N . LEU A 1 208 ? 6.352 7.198 20.009 1.00 98.12 208 LEU A N 1
ATOM 1590 C CA . LEU A 1 208 ? 7.572 7.791 19.464 1.00 98.12 208 LEU A CA 1
ATOM 1591 C C . LEU A 1 208 ? 8.078 6.980 18.262 1.00 98.12 208 LEU A C 1
ATOM 1593 O O . LEU A 1 208 ? 8.563 5.856 18.406 1.00 98.12 208 LEU A O 1
ATOM 1597 N N . HIS A 1 209 ? 7.992 7.568 17.066 1.00 95.69 209 HIS A N 1
ATOM 1598 C CA . HIS A 1 209 ? 8.434 6.947 15.816 1.00 95.69 209 HIS A CA 1
ATOM 1599 C C . HIS A 1 209 ? 9.873 7.360 15.441 1.00 95.69 209 HIS A C 1
ATOM 1601 O O . HIS A 1 209 ? 10.192 8.546 15.375 1.00 95.69 209 HIS A O 1
ATOM 1607 N N . GLY A 1 210 ? 10.755 6.404 15.138 1.00 87.25 210 GLY A N 1
ATOM 1608 C CA . GLY A 1 210 ? 12.154 6.708 14.782 1.00 87.25 210 GLY A CA 1
ATOM 1609 C C . GLY A 1 210 ? 12.458 6.945 13.306 1.00 87.25 210 GLY A C 1
ATOM 1610 O O . GLY A 1 210 ? 13.505 7.494 12.970 1.00 87.25 210 GLY A O 1
ATOM 1611 N N . TYR A 1 211 ? 11.578 6.487 12.417 1.00 91.62 211 TYR A N 1
ATOM 1612 C CA . TYR A 1 211 ? 11.893 6.295 11.002 1.00 91.62 211 TYR A CA 1
ATOM 1613 C C . TYR A 1 211 ? 10.675 6.559 10.111 1.00 91.62 211 TYR A C 1
ATOM 1615 O O . TYR A 1 211 ? 9.537 6.247 10.480 1.00 91.62 211 TYR A O 1
ATOM 1623 N N . SER A 1 212 ? 10.912 7.081 8.907 1.00 87.06 212 SER A N 1
ATOM 1624 C CA . SER A 1 212 ? 9.950 7.026 7.804 1.00 87.06 212 SER A CA 1
ATOM 1625 C C . SER A 1 212 ? 10.643 7.023 6.448 1.00 87.06 212 SER A C 1
ATOM 1627 O O . SER A 1 212 ? 11.378 7.958 6.120 1.00 87.06 212 SER A O 1
ATOM 1629 N N . GLY A 1 213 ? 10.319 6.047 5.601 1.00 82.88 213 GLY A N 1
ATOM 1630 C CA . GLY A 1 213 ? 10.784 5.981 4.214 1.00 82.88 213 GLY A CA 1
ATOM 1631 C C . GLY A 1 213 ? 10.302 7.166 3.368 1.00 82.88 213 GLY A C 1
ATOM 1632 O O . GLY A 1 213 ? 10.904 7.478 2.343 1.00 82.88 213 GLY A O 1
ATOM 1633 N N . LYS A 1 214 ? 9.274 7.899 3.826 1.00 85.94 214 LYS A N 1
ATOM 1634 C CA . LYS A 1 214 ? 8.814 9.166 3.220 1.00 85.94 214 LYS A CA 1
ATOM 1635 C C . LYS A 1 214 ? 9.720 10.364 3.509 1.00 85.94 214 LYS A C 1
ATOM 1637 O O . LYS A 1 214 ? 9.487 11.441 2.953 1.00 85.94 214 LYS A O 1
ATOM 1642 N N . ARG A 1 215 ? 10.751 10.193 4.348 1.00 89.31 215 ARG A N 1
ATOM 1643 C CA . ARG A 1 215 ? 11.684 11.255 4.763 1.00 89.31 215 ARG A CA 1
ATOM 1644 C C . ARG A 1 215 ? 10.881 12.471 5.259 1.00 89.31 215 ARG A C 1
ATOM 1646 O O . ARG A 1 215 ? 9.826 12.279 5.857 1.00 89.31 215 ARG A O 1
ATOM 1653 N N . ALA A 1 216 ? 11.302 13.702 4.963 1.00 85.44 216 ALA A N 1
ATOM 1654 C CA . ALA A 1 216 ? 10.592 14.933 5.347 1.00 85.44 216 ALA A CA 1
ATOM 1655 C C . ALA A 1 216 ? 9.095 14.995 4.942 1.00 85.44 216 ALA A C 1
ATOM 1657 O O . ALA A 1 216 ? 8.328 15.748 5.547 1.00 85.44 216 ALA A O 1
ATOM 1658 N N . GLY A 1 217 ? 8.674 14.214 3.936 1.00 86.19 217 GLY A N 1
ATOM 1659 C CA . GLY A 1 217 ? 7.288 14.112 3.461 1.00 86.19 217 GLY A CA 1
ATOM 1660 C C . GLY A 1 217 ? 6.386 13.177 4.278 1.00 86.19 217 GLY A C 1
ATOM 1661 O O . GLY A 1 217 ? 5.249 12.925 3.867 1.00 86.19 217 GLY A O 1
ATOM 1662 N N . MET A 1 218 ? 6.879 12.636 5.399 1.00 92.31 218 MET A N 1
ATOM 1663 C CA . MET A 1 218 ? 6.091 11.840 6.344 1.00 92.31 218 MET A CA 1
ATOM 1664 C C . MET A 1 218 ? 4.912 12.646 6.896 1.00 92.31 218 MET A C 1
ATOM 1666 O O . MET A 1 218 ? 5.094 13.768 7.364 1.00 92.31 218 MET A O 1
ATOM 1670 N N . SER A 1 219 ? 3.723 12.046 6.877 1.00 91.31 219 SER A N 1
ATOM 1671 C CA . SER A 1 219 ? 2.534 12.547 7.563 1.00 91.31 219 SER A CA 1
ATOM 1672 C C . SER A 1 219 ? 2.101 11.530 8.611 1.00 91.31 219 SER A C 1
ATOM 1674 O O . SER A 1 219 ? 1.878 10.360 8.284 1.00 91.31 219 SER A O 1
ATOM 1676 N N . ILE A 1 220 ? 1.947 11.973 9.863 1.00 91.81 220 ILE A N 1
ATOM 1677 C CA . ILE A 1 220 ? 1.633 11.083 10.990 1.00 91.81 220 ILE A CA 1
ATOM 1678 C C . ILE A 1 220 ? 0.330 10.301 10.776 1.00 91.81 220 ILE A C 1
ATOM 1680 O O . ILE A 1 220 ? 0.274 9.134 11.136 1.00 91.81 220 ILE A O 1
ATOM 1684 N N . ILE A 1 221 ? -0.662 10.881 10.091 1.00 86.12 221 ILE A N 1
ATOM 1685 C CA . ILE A 1 221 ? -1.928 10.214 9.733 1.00 86.12 221 ILE A CA 1
ATOM 1686 C C . ILE A 1 221 ? -1.717 9.079 8.723 1.00 86.12 221 ILE A C 1
ATOM 1688 O O . ILE A 1 221 ? -2.288 8.001 8.849 1.00 86.12 221 ILE A O 1
ATOM 1692 N N . ARG A 1 222 ? -0.930 9.327 7.674 1.00 87.44 222 ARG A N 1
ATOM 1693 C CA . ARG A 1 222 ? -0.814 8.402 6.538 1.00 87.44 222 ARG A CA 1
ATOM 1694 C C . ARG A 1 222 ? 0.182 7.280 6.810 1.00 87.44 222 ARG A C 1
ATOM 1696 O O . ARG A 1 222 ? -0.068 6.141 6.431 1.00 87.44 222 ARG A O 1
ATOM 1703 N N . ASP A 1 223 ? 1.312 7.619 7.426 1.00 87.12 223 ASP A N 1
ATOM 1704 C CA . ASP A 1 223 ? 2.491 6.749 7.455 1.00 87.12 223 ASP A CA 1
ATOM 1705 C C . ASP A 1 223 ? 2.791 6.172 8.844 1.00 87.12 223 ASP A C 1
ATOM 1707 O O . ASP A 1 223 ? 3.582 5.234 8.940 1.00 87.12 223 ASP A O 1
ATOM 1711 N N . LYS A 1 224 ? 2.227 6.740 9.923 1.00 92.62 224 LYS A N 1
ATOM 1712 C CA . LYS A 1 224 ? 2.574 6.345 11.300 1.00 92.62 224 LYS A CA 1
ATOM 1713 C C . LYS A 1 224 ? 1.372 5.920 12.145 1.00 92.62 224 LYS A C 1
ATOM 1715 O O . LYS A 1 224 ? 1.501 4.928 12.846 1.00 92.62 224 LYS A O 1
ATOM 1720 N N . GLU A 1 225 ? 0.191 6.523 12.010 1.00 93.12 225 GLU A N 1
ATOM 1721 C CA . GLU A 1 225 ? -1.043 6.056 12.666 1.00 93.12 225 GLU A CA 1
ATOM 1722 C C . GLU A 1 225 ? -1.307 4.557 12.384 1.00 93.12 225 GLU A C 1
ATOM 1724 O O . GLU A 1 225 ? -1.345 3.803 13.359 1.00 93.12 225 GLU A O 1
ATOM 1729 N N . PRO A 1 226 ? -1.315 4.059 11.123 1.00 88.25 226 PRO A N 1
ATOM 1730 C CA . PRO A 1 226 ? -1.562 2.638 10.820 1.00 88.25 226 PRO A CA 1
ATOM 1731 C C . PRO A 1 226 ? -0.403 1.685 11.168 1.00 88.25 226 PRO A C 1
ATOM 1733 O O . PRO A 1 226 ? -0.533 0.472 10.997 1.00 88.25 226 PRO A O 1
ATOM 1736 N N . ALA A 1 227 ? 0.742 2.227 11.595 1.00 87.06 227 ALA A N 1
ATOM 1737 C CA . ALA A 1 227 ? 1.968 1.492 11.913 1.00 87.06 227 ALA A CA 1
ATOM 1738 C C . ALA A 1 227 ? 2.408 1.658 13.381 1.00 87.06 227 ALA A C 1
ATOM 1740 O O . ALA A 1 227 ? 3.413 1.087 13.787 1.00 87.06 227 ALA A O 1
ATOM 1741 N N . SER A 1 228 ? 1.668 2.433 14.179 1.00 92.00 228 SER A N 1
ATOM 1742 C CA . SER A 1 228 ? 2.016 2.785 15.564 1.00 92.00 228 SER A CA 1
ATOM 1743 C C . SER A 1 228 ? 1.626 1.721 16.592 1.00 92.00 228 SER A C 1
ATOM 1745 O O . SER A 1 228 ? 2.187 1.675 17.686 1.00 92.00 228 SER A O 1
ATOM 1747 N N . GLY A 1 229 ? 0.640 0.881 16.265 1.00 92.38 229 GLY A N 1
ATOM 1748 C CA . GLY A 1 229 ? -0.002 -0.018 17.225 1.00 92.38 229 GLY A CA 1
ATOM 1749 C C . GLY A 1 229 ? -0.995 0.667 18.172 1.00 92.38 229 GLY A C 1
ATOM 1750 O O . GLY A 1 229 ? -1.496 0.008 19.082 1.00 92.38 229 GLY A O 1
ATOM 1751 N N . LEU A 1 230 ? -1.301 1.959 17.970 1.00 94.56 230 LEU A N 1
ATOM 1752 C CA . LEU A 1 230 ? -2.293 2.732 18.733 1.00 94.56 230 LEU A CA 1
ATOM 1753 C C . LEU A 1 230 ? -3.736 2.384 18.322 1.00 94.56 230 LEU A C 1
ATOM 1755 O O . LEU A 1 230 ? -4.515 3.254 17.922 1.00 94.56 230 LEU A O 1
ATOM 1759 N N . ASP A 1 231 ? -4.090 1.104 18.390 1.00 94.06 231 ASP A N 1
ATOM 1760 C CA . ASP A 1 231 ? -5.399 0.589 18.000 1.00 94.06 231 ASP A CA 1
ATOM 1761 C C . ASP A 1 231 ? -6.135 -0.054 19.179 1.00 94.06 231 ASP A C 1
ATOM 1763 O O . ASP A 1 231 ? -5.590 -0.842 19.951 1.00 94.06 231 ASP A O 1
ATOM 1767 N N . PHE A 1 232 ? -7.415 0.296 19.312 1.00 94.19 232 PHE A N 1
ATOM 1768 C CA . PHE A 1 232 ? -8.290 -0.162 20.397 1.00 94.19 232 PHE A CA 1
ATOM 1769 C C . PHE A 1 232 ? -9.075 -1.442 20.039 1.00 94.19 232 PHE A C 1
ATOM 1771 O O . PHE A 1 232 ? -9.884 -1.923 20.829 1.00 94.19 232 PHE A O 1
ATOM 1778 N N . ALA A 1 233 ? -8.811 -2.013 18.862 1.00 89.69 233 ALA A N 1
ATOM 1779 C CA . ALA A 1 233 ? -9.316 -3.288 18.353 1.00 89.69 233 ALA A CA 1
ATOM 1780 C C . ALA A 1 233 ? -8.251 -3.927 17.442 1.00 89.69 233 ALA A C 1
ATOM 1782 O O . ALA A 1 233 ? -7.341 -3.232 16.994 1.00 89.69 233 ALA A O 1
ATOM 1783 N N . ASP A 1 234 ? -8.367 -5.224 17.152 1.00 85.75 234 ASP A N 1
ATOM 1784 C CA . ASP A 1 234 ? -7.466 -5.936 16.230 1.00 85.75 234 ASP A CA 1
ATOM 1785 C C . ASP A 1 234 ? -7.506 -5.304 14.813 1.00 85.75 234 ASP A C 1
ATOM 1787 O O . ASP A 1 234 ? -8.554 -5.360 14.156 1.00 85.75 234 ASP A O 1
ATOM 1791 N N . PRO A 1 235 ? -6.392 -4.748 14.283 1.00 78.56 235 PRO A N 1
ATOM 1792 C CA . PRO A 1 235 ? -6.351 -4.123 12.954 1.00 78.56 235 PRO A CA 1
ATOM 1793 C C . PRO A 1 235 ? -6.571 -5.083 11.771 1.00 78.56 235 PRO A C 1
ATOM 1795 O O . PRO A 1 235 ? -6.697 -4.629 10.631 1.00 78.56 235 PRO A O 1
ATOM 1798 N N . ALA A 1 236 ? -6.572 -6.397 12.006 1.00 76.50 236 ALA A N 1
ATOM 1799 C CA . ALA A 1 236 ? -6.947 -7.429 11.042 1.00 76.50 236 ALA A CA 1
ATOM 1800 C C . ALA A 1 236 ? -8.355 -8.003 11.300 1.00 76.50 236 ALA A C 1
ATOM 1802 O O . ALA A 1 236 ? -8.963 -8.561 10.383 1.00 76.50 236 ALA A O 1
ATOM 1803 N N . GLN A 1 237 ? -8.894 -7.860 12.517 1.00 79.62 237 GLN A N 1
ATOM 1804 C CA . GLN A 1 237 ? -10.224 -8.348 12.906 1.00 79.62 237 GLN A CA 1
ATOM 1805 C C . GLN A 1 237 ? -10.968 -7.349 13.822 1.00 79.62 237 GLN A C 1
ATOM 1807 O O . GLN A 1 237 ? -11.174 -7.657 14.993 1.00 79.62 237 GLN A O 1
ATOM 1812 N N . PRO A 1 238 ? -11.461 -6.192 13.330 1.00 70.50 238 PRO A N 1
ATOM 1813 C CA . PRO A 1 238 ? -11.939 -5.092 14.190 1.00 70.50 238 PRO A CA 1
ATOM 1814 C C . PRO A 1 238 ? -13.124 -5.377 15.138 1.00 70.50 238 PRO A C 1
ATOM 1816 O O . PRO A 1 238 ? -13.499 -4.509 15.918 1.00 70.50 238 PRO A O 1
ATOM 1819 N N . GLY A 1 239 ? -13.730 -6.570 15.085 1.00 72.50 239 GLY A N 1
ATOM 1820 C CA . GLY A 1 239 ? -14.685 -7.050 16.095 1.00 72.50 239 GLY A CA 1
ATOM 1821 C C . GLY A 1 239 ? -14.035 -7.669 17.345 1.00 72.50 239 GLY A C 1
ATOM 1822 O O . GLY A 1 239 ? -14.737 -7.946 18.313 1.00 72.50 239 GLY A O 1
ATOM 1823 N N . THR A 1 240 ? -12.719 -7.892 17.336 1.00 80.81 240 THR A N 1
ATOM 1824 C CA . THR A 1 240 ? -11.930 -8.357 18.483 1.00 80.81 240 THR A CA 1
ATOM 1825 C C . THR A 1 240 ? -11.445 -7.139 19.278 1.00 80.81 240 THR A C 1
ATOM 1827 O O . THR A 1 240 ? -10.631 -6.371 18.754 1.00 80.81 240 THR A O 1
ATOM 1830 N N . PRO A 1 241 ? -11.906 -6.929 20.525 1.00 80.06 241 PRO A N 1
ATOM 1831 C CA . PRO A 1 241 ? -11.529 -5.755 21.303 1.00 80.06 241 PRO A CA 1
ATOM 1832 C C . PRO A 1 241 ? -10.056 -5.787 21.740 1.00 80.06 241 PRO A C 1
ATOM 1834 O O . PRO A 1 241 ? -9.527 -6.810 22.190 1.00 80.06 241 PRO A O 1
ATOM 1837 N N . GLY A 1 242 ? -9.419 -4.623 21.619 1.00 85.69 242 GLY A N 1
ATOM 1838 C CA . GLY A 1 242 ? -8.152 -4.266 22.244 1.00 85.69 242 GLY A CA 1
ATOM 1839 C C . GLY A 1 242 ? -8.431 -3.576 23.579 1.00 85.69 242 GLY A C 1
ATOM 1840 O O . GLY A 1 242 ? -9.080 -4.157 24.448 1.00 85.69 242 GLY A O 1
ATOM 1841 N N . ARG A 1 243 ? -7.956 -2.339 23.759 1.00 91.31 243 ARG A N 1
ATOM 1842 C CA . ARG A 1 243 ? -8.129 -1.587 25.014 1.00 91.31 243 ARG A CA 1
ATOM 1843 C C . ARG A 1 243 ? -9.556 -1.067 25.213 1.00 91.31 243 ARG A C 1
ATOM 1845 O O . ARG A 1 243 ? -10.044 -0.252 24.432 1.00 91.31 243 ARG A O 1
ATOM 1852 N N . THR A 1 244 ? -10.178 -1.482 26.316 1.00 90.75 244 THR A N 1
ATOM 1853 C CA . THR A 1 244 ? -11.517 -1.042 26.758 1.00 90.75 244 THR A CA 1
ATOM 1854 C C . THR A 1 244 ? -11.499 -0.086 27.955 1.00 90.75 244 THR A C 1
ATOM 1856 O O . THR A 1 244 ? -12.536 0.477 28.284 1.00 90.75 244 THR A O 1
ATOM 1859 N N . ALA A 1 245 ? -10.353 0.103 28.619 1.00 93.69 245 ALA A N 1
ATOM 1860 C CA . ALA A 1 245 ? -10.180 1.167 29.612 1.00 93.69 245 ALA A CA 1
ATOM 1861 C C . ALA A 1 245 ? -10.190 2.543 28.913 1.00 93.69 245 ALA A C 1
ATOM 1863 O O . ALA A 1 245 ? -9.630 2.623 27.816 1.00 93.69 245 ALA A O 1
ATOM 1864 N N . PRO A 1 246 ? -10.778 3.608 29.494 1.00 97.00 246 PRO A N 1
ATOM 1865 C CA . PRO A 1 246 ? -10.785 4.943 28.891 1.00 97.00 246 PRO A CA 1
ATOM 1866 C C . PRO A 1 246 ? -9.368 5.407 28.548 1.00 97.00 246 PRO A C 1
ATOM 1868 O O . PRO A 1 246 ? -8.479 5.386 29.401 1.00 97.00 246 PRO A O 1
ATOM 1871 N N . THR A 1 247 ? -9.104 5.745 27.284 1.00 97.94 247 THR A N 1
ATOM 1872 C CA . THR A 1 247 ? -7.730 6.014 26.833 1.00 97.94 247 THR A CA 1
ATOM 1873 C C . THR A 1 247 ? -7.648 7.031 25.705 1.00 97.94 247 THR A C 1
ATOM 1875 O O . THR A 1 247 ? -8.378 6.942 24.719 1.00 97.94 247 THR A O 1
ATOM 1878 N N . LEU A 1 248 ? -6.679 7.937 25.835 1.00 98.38 248 LEU A N 1
ATOM 1879 C CA . LEU A 1 248 ? -6.257 8.916 24.845 1.00 98.38 248 LEU A CA 1
ATOM 1880 C C . LEU A 1 248 ? -4.900 8.500 24.260 1.00 98.38 248 LEU A C 1
ATOM 1882 O O . LEU A 1 248 ? -3.863 8.565 24.918 1.00 98.38 248 LEU A O 1
ATOM 1886 N N . ALA A 1 249 ? -4.900 8.075 23.003 1.00 98.44 249 ALA A N 1
ATOM 1887 C CA . ALA A 1 249 ? -3.691 7.833 22.232 1.00 98.44 249 ALA A CA 1
ATOM 1888 C C . ALA A 1 249 ? -3.200 9.137 21.581 1.00 98.44 249 ALA A C 1
ATOM 1890 O O . ALA A 1 249 ? -3.977 9.871 20.967 1.00 98.44 249 ALA A O 1
ATOM 1891 N N . VAL A 1 250 ? -1.901 9.400 21.715 1.00 98.38 250 VAL A N 1
ATOM 1892 C CA . VAL A 1 250 ? -1.212 10.646 21.367 1.00 98.38 250 VAL A CA 1
ATOM 1893 C C . VAL A 1 250 ? -0.043 10.314 20.436 1.00 98.38 250 VAL A C 1
ATOM 1895 O O . VAL A 1 250 ? 0.955 9.717 20.848 1.00 98.38 250 VAL A O 1
ATOM 1898 N N . LEU A 1 251 ? -0.154 10.704 19.166 1.00 98.44 251 LEU A N 1
ATOM 1899 C CA . LEU A 1 251 ? 0.884 10.496 18.152 1.00 98.44 251 LEU A CA 1
ATOM 1900 C C . LEU A 1 251 ? 1.477 11.854 17.731 1.00 98.44 251 LEU A C 1
ATOM 1902 O O . LEU A 1 251 ? 0.931 12.506 16.837 1.00 98.44 251 LEU A O 1
ATOM 1906 N N . PRO A 1 252 ? 2.563 12.318 18.379 1.00 97.88 252 PRO A N 1
ATOM 1907 C CA . PRO A 1 252 ? 3.252 13.547 18.004 1.00 97.88 252 PRO A CA 1
ATOM 1908 C C . PRO A 1 252 ? 4.090 13.372 16.734 1.00 97.88 252 PRO A C 1
ATOM 1910 O O . PRO A 1 252 ? 4.694 12.324 16.498 1.00 97.88 252 PRO A O 1
ATOM 1913 N N . ARG A 1 253 ? 4.207 14.443 15.948 1.00 96.94 253 ARG A N 1
ATOM 1914 C CA . ARG A 1 253 ? 5.127 14.523 14.813 1.00 96.94 253 ARG A CA 1
ATOM 1915 C C . ARG A 1 253 ? 6.568 14.706 15.286 1.00 96.94 253 ARG A C 1
ATOM 1917 O O . ARG A 1 253 ? 6.927 15.727 15.880 1.00 96.94 253 ARG A O 1
ATOM 1924 N N . GLY A 1 254 ? 7.425 13.747 14.948 1.00 94.62 254 GLY A N 1
ATOM 1925 C CA . GLY A 1 254 ? 8.866 13.875 15.157 1.00 94.62 254 GLY A CA 1
ATOM 1926 C C . GLY A 1 254 ? 9.514 14.989 14.323 1.00 94.62 254 GLY A C 1
ATOM 1927 O O . GLY A 1 254 ? 9.025 15.392 13.265 1.00 94.62 254 GLY A O 1
ATOM 1928 N N . ASN A 1 255 ? 10.676 15.436 14.784 1.00 96.81 255 ASN A N 1
ATOM 1929 C CA . ASN A 1 255 ? 11.629 16.244 14.040 1.00 96.81 255 ASN A CA 1
ATOM 1930 C C . ASN A 1 255 ? 12.371 15.384 13.011 1.00 96.81 255 ASN A C 1
ATOM 1932 O O . ASN A 1 255 ? 13.147 14.499 13.372 1.00 96.81 255 ASN A O 1
ATOM 1936 N N . TYR A 1 256 ? 12.170 15.673 11.730 1.00 95.75 256 TYR A N 1
ATOM 1937 C CA . TYR A 1 256 ? 12.967 15.107 10.652 1.00 95.75 256 TYR A CA 1
ATOM 1938 C C . TYR A 1 256 ? 14.396 15.654 10.713 1.00 95.75 256 TYR A C 1
ATOM 1940 O O . TYR A 1 256 ? 14.624 16.846 10.495 1.00 95.75 256 TYR A O 1
ATOM 1948 N N . PHE A 1 257 ? 15.361 14.769 10.955 1.00 90.44 257 PHE A N 1
ATOM 1949 C CA . PHE A 1 257 ? 16.788 15.088 10.851 1.00 90.44 257 PHE A CA 1
ATOM 1950 C C . PHE A 1 257 ? 17.490 14.300 9.737 1.00 90.44 257 PHE A C 1
ATOM 1952 O O . PHE A 1 257 ? 18.624 14.613 9.385 1.00 90.44 257 PHE A O 1
ATOM 1959 N N . GLY A 1 258 ? 16.824 13.295 9.157 1.00 79.25 258 GLY A N 1
ATOM 1960 C CA . GLY A 1 258 ? 17.371 12.440 8.107 1.00 79.25 258 GLY A CA 1
ATOM 1961 C C . GLY A 1 258 ? 18.350 11.401 8.651 1.00 79.25 258 GLY A C 1
ATOM 1962 O O . GLY A 1 258 ? 18.099 10.206 8.509 1.00 79.25 258 GLY A O 1
ATOM 1963 N N . GLY A 1 259 ? 19.437 11.836 9.289 1.00 74.88 259 GLY A N 1
ATOM 1964 C CA . GLY A 1 259 ? 20.507 10.950 9.755 1.00 74.88 259 GLY A CA 1
ATOM 1965 C C . GLY A 1 259 ? 21.109 10.103 8.627 1.00 74.88 259 GLY A C 1
ATOM 1966 O O . GLY A 1 259 ? 20.880 10.362 7.445 1.00 74.88 259 GLY A O 1
ATOM 1967 N N . ASN A 1 260 ? 21.846 9.055 8.993 1.00 64.25 260 ASN A N 1
ATOM 1968 C CA . ASN A 1 260 ? 22.648 8.263 8.052 1.00 64.25 260 ASN A CA 1
ATOM 1969 C C . ASN A 1 260 ? 21.798 7.561 6.969 1.00 64.25 260 ASN A C 1
ATOM 1971 O O . ASN A 1 260 ? 22.253 7.384 5.845 1.00 64.25 260 ASN A O 1
ATOM 1975 N N . SER A 1 261 ? 20.537 7.216 7.263 1.00 72.38 261 SER A N 1
ATOM 1976 C CA . SER A 1 261 ? 19.591 6.633 6.292 1.00 72.38 261 SER A CA 1
ATOM 1977 C C . SER A 1 261 ? 18.826 7.673 5.456 1.00 72.38 261 SER A C 1
ATOM 1979 O O . SER A 1 261 ? 18.088 7.326 4.529 1.00 72.38 261 SER A O 1
ATOM 1981 N N . GLY A 1 262 ? 18.933 8.961 5.796 1.00 81.69 262 GLY A N 1
ATOM 1982 C CA . GLY A 1 262 ? 18.100 10.031 5.245 1.00 81.69 262 GLY A CA 1
ATOM 1983 C C . GLY A 1 262 ? 16.609 9.926 5.602 1.00 81.69 262 GLY A C 1
ATOM 1984 O O . GLY A 1 262 ? 15.801 10.624 4.996 1.00 81.69 262 GLY A O 1
ATOM 1985 N N . ALA A 1 263 ? 16.230 9.064 6.550 1.00 86.56 263 ALA A N 1
ATOM 1986 C CA . ALA A 1 263 ? 14.850 8.738 6.930 1.00 86.56 263 ALA A CA 1
ATOM 1987 C C . ALA A 1 263 ? 14.560 8.890 8.444 1.00 86.56 263 ALA A C 1
ATOM 1989 O O . ALA A 1 263 ? 13.447 8.615 8.896 1.00 86.56 263 ALA A O 1
ATOM 1990 N N . GLY A 1 264 ? 15.555 9.316 9.226 1.00 86.19 264 GLY A N 1
ATOM 1991 C CA . GLY A 1 264 ? 15.526 9.414 10.684 1.00 86.19 264 GLY A CA 1
ATOM 1992 C C . GLY A 1 264 ? 14.685 10.563 11.250 1.00 86.19 264 GLY A C 1
ATOM 1993 O O . GLY A 1 264 ? 14.677 11.690 10.734 1.00 86.19 264 GLY A O 1
ATOM 1994 N N . TYR A 1 265 ? 14.017 10.252 12.361 1.00 95.38 265 TYR A N 1
ATOM 1995 C CA . TYR A 1 265 ? 13.163 11.132 13.150 1.00 95.38 265 TYR A CA 1
ATOM 1996 C C . TYR A 1 265 ? 13.561 11.125 14.633 1.00 95.38 265 TYR A C 1
ATOM 1998 O O . TYR A 1 265 ? 13.797 10.072 15.220 1.00 95.38 265 TYR A O 1
ATOM 2006 N N . SER A 1 266 ? 13.636 12.312 15.236 1.00 94.75 266 SER A N 1
ATOM 2007 C CA . SER A 1 266 ? 13.945 12.538 16.654 1.00 94.75 266 SER A CA 1
ATOM 2008 C C . SER A 1 266 ? 12.865 13.404 17.313 1.00 94.75 266 SER A C 1
ATOM 2010 O O . SER A 1 266 ? 11.957 13.882 16.637 1.00 94.75 266 SER A O 1
ATOM 2012 N N . PHE A 1 267 ? 12.924 13.618 18.629 1.00 97.12 267 PHE A N 1
ATOM 2013 C CA . PHE A 1 267 ? 11.965 14.480 19.338 1.00 97.12 267 PHE A CA 1
ATOM 2014 C C . PHE A 1 267 ? 12.679 15.437 20.315 1.00 97.12 267 PHE A C 1
ATOM 2016 O O . PHE A 1 267 ? 12.493 15.308 21.528 1.00 97.12 267 PHE A O 1
ATOM 2023 N N . PRO A 1 268 ? 13.524 16.372 19.830 1.00 94.38 268 PRO A N 1
ATOM 2024 C CA . PRO A 1 268 ? 14.300 17.276 20.685 1.00 94.38 268 PRO A CA 1
ATOM 2025 C C . PRO A 1 268 ? 13.425 18.130 21.616 1.00 94.38 268 PRO A C 1
ATOM 2027 O O . PRO A 1 268 ? 13.814 18.359 22.755 1.00 94.38 268 PRO A O 1
ATOM 2030 N N . GLU A 1 269 ? 12.218 18.520 21.190 1.00 94.56 269 GLU A N 1
ATOM 2031 C CA . GLU A 1 269 ? 11.296 19.321 22.012 1.00 94.56 269 GLU A CA 1
ATOM 2032 C C . GLU A 1 269 ? 10.491 18.495 23.034 1.00 94.56 269 GLU A C 1
ATOM 2034 O O . GLU A 1 269 ? 9.869 19.069 23.928 1.00 94.56 269 GLU A O 1
ATOM 2039 N N . LEU A 1 270 ? 10.501 17.156 22.926 1.00 95.19 270 LEU A N 1
ATOM 2040 C CA . LEU A 1 270 ? 9.856 16.237 23.882 1.00 95.19 270 LEU A CA 1
ATOM 2041 C C . LEU A 1 270 ? 10.854 15.490 24.779 1.00 95.19 270 LEU A C 1
ATOM 2043 O O . LEU A 1 270 ? 10.466 14.965 25.816 1.00 95.19 270 LEU A O 1
ATOM 2047 N N . SER A 1 271 ? 12.134 15.452 24.401 1.00 94.06 271 SER A N 1
ATOM 2048 C CA . SER A 1 271 ? 13.205 14.766 25.145 1.00 94.06 271 SER A CA 1
ATOM 2049 C C . SER A 1 271 ? 13.852 15.646 26.224 1.00 94.06 271 SER A C 1
ATOM 2051 O O . SER A 1 271 ? 14.967 15.364 26.652 1.00 94.06 271 SER A O 1
ATOM 2053 N N . ARG A 1 272 ? 13.182 16.736 26.629 1.00 93.25 272 ARG A N 1
ATOM 2054 C CA . ARG A 1 272 ? 13.609 17.620 27.726 1.00 93.25 272 ARG A CA 1
ATOM 2055 C C . ARG A 1 272 ? 12.786 17.355 28.998 1.00 93.25 272 ARG A C 1
ATOM 2057 O O . ARG A 1 272 ? 11.628 16.939 28.887 1.00 93.25 272 ARG A O 1
ATOM 2064 N N . PRO A 1 273 ? 13.314 17.664 30.197 1.00 92.94 273 PRO A N 1
ATOM 2065 C CA . PRO A 1 273 ? 12.549 17.624 31.443 1.00 92.94 273 PRO A CA 1
ATOM 2066 C C . PRO A 1 273 ? 11.203 18.362 31.354 1.00 92.94 273 PRO A C 1
ATOM 2068 O O . PRO A 1 273 ? 11.107 19.440 30.768 1.00 92.94 273 PRO A O 1
ATOM 2071 N N . GLY A 1 274 ? 10.143 17.756 31.899 1.00 90.75 274 GLY A N 1
ATOM 2072 C CA . GLY A 1 274 ? 8.776 18.301 31.889 1.00 90.75 274 GLY A CA 1
ATOM 2073 C C . GLY A 1 274 ? 8.068 18.335 30.522 1.00 90.75 274 GLY A C 1
ATOM 2074 O O . GLY A 1 274 ? 6.899 18.715 30.447 1.00 90.75 274 GLY A O 1
ATOM 2075 N N . ALA A 1 275 ? 8.738 17.968 29.426 1.00 94.44 275 ALA A N 1
ATOM 2076 C CA . ALA A 1 275 ? 8.211 18.172 28.079 1.00 94.44 275 ALA A CA 1
ATOM 2077 C C . ALA A 1 275 ? 7.090 17.189 27.696 1.00 94.44 275 ALA A C 1
ATOM 2079 O O . ALA A 1 275 ? 6.126 17.588 27.041 1.00 94.44 275 ALA A O 1
ATOM 2080 N N . ILE A 1 276 ? 7.174 15.926 28.125 1.00 96.81 276 ILE A N 1
ATOM 2081 C CA . ILE A 1 276 ? 6.102 14.939 27.911 1.00 96.81 276 ILE A CA 1
ATOM 2082 C C . ILE A 1 276 ? 4.866 15.291 28.741 1.00 96.81 276 ILE A C 1
ATOM 2084 O O . ILE A 1 276 ? 3.750 15.183 28.246 1.00 96.81 276 ILE A O 1
ATOM 2088 N N . GLN A 1 277 ? 5.056 15.790 29.960 1.00 95.31 277 GLN A N 1
ATOM 2089 C CA . GLN A 1 277 ? 3.987 16.237 30.849 1.00 95.31 277 GLN A CA 1
ATOM 2090 C C . GLN A 1 277 ? 3.188 17.390 30.214 1.00 95.31 277 GLN A C 1
ATOM 2092 O O . GLN A 1 277 ? 1.960 17.358 30.220 1.00 95.31 277 GLN A O 1
ATOM 2097 N N . LYS A 1 278 ? 3.870 18.356 29.576 1.00 95.31 278 LYS A N 1
ATOM 2098 C CA . LYS A 1 278 ? 3.229 19.443 28.809 1.00 95.31 278 LYS A CA 1
ATOM 2099 C C . LYS A 1 278 ? 2.442 18.932 27.594 1.00 95.31 278 LYS A C 1
ATOM 2101 O O . LYS A 1 278 ? 1.301 19.349 27.399 1.00 95.31 278 LYS A O 1
ATOM 2106 N N . LEU A 1 279 ? 3.004 17.994 26.824 1.00 97.44 279 LEU A N 1
ATOM 2107 C CA . LEU A 1 279 ? 2.308 17.360 25.695 1.00 97.44 279 LEU A CA 1
ATOM 2108 C C . LEU A 1 279 ? 1.047 16.604 26.150 1.00 97.44 279 LEU A C 1
ATOM 2110 O O . LEU A 1 279 ? 0.001 16.714 25.514 1.00 97.44 279 LEU A O 1
ATOM 2114 N N . VAL A 1 280 ? 1.145 15.853 27.250 1.00 97.25 280 VAL A N 1
ATOM 2115 C CA . VAL A 1 280 ? 0.035 15.097 27.848 1.00 97.25 280 VAL A CA 1
ATOM 2116 C C . VAL A 1 280 ? -1.067 16.038 28.335 1.00 97.25 280 VAL A C 1
ATOM 2118 O O . VAL A 1 280 ? -2.225 15.819 27.995 1.00 97.25 280 VAL A O 1
ATOM 2121 N N . ALA A 1 281 ? -0.721 17.107 29.059 1.00 96.06 281 ALA A N 1
ATOM 2122 C CA . ALA A 1 281 ? -1.691 18.074 29.574 1.00 96.06 281 ALA A CA 1
ATOM 2123 C C . ALA A 1 281 ? -2.471 18.778 28.450 1.00 96.06 281 ALA A C 1
ATOM 2125 O O . ALA A 1 281 ? -3.699 18.765 28.459 1.00 96.06 281 ALA A O 1
ATOM 2126 N N . ALA A 1 282 ? -1.782 19.320 27.440 1.00 94.44 282 ALA A N 1
ATOM 2127 C CA . ALA A 1 282 ? -2.436 19.996 26.315 1.00 94.44 282 ALA A CA 1
ATOM 2128 C C . ALA A 1 282 ? -3.195 19.024 25.385 1.00 94.44 282 ALA A C 1
ATOM 2130 O O . ALA A 1 282 ? -4.229 19.379 24.819 1.00 94.44 282 ALA A O 1
ATOM 2131 N N . GLY A 1 283 ? -2.728 17.776 25.248 1.00 95.62 283 GLY A N 1
ATOM 2132 C CA . GLY A 1 283 ? -3.473 16.722 24.552 1.00 95.62 283 GLY A CA 1
ATOM 2133 C C . GLY A 1 283 ? -4.772 16.350 25.275 1.00 95.62 283 GLY A C 1
ATOM 2134 O O . GLY A 1 283 ? -5.810 16.194 24.633 1.00 95.62 283 GLY A O 1
ATOM 2135 N N . LEU A 1 284 ? -4.729 16.259 26.606 1.00 96.62 284 LEU A N 1
ATOM 2136 C CA . LEU A 1 284 ? -5.885 15.987 27.460 1.00 96.62 284 LEU A CA 1
ATOM 2137 C C . LEU A 1 284 ? -6.873 17.164 27.494 1.00 96.62 284 LEU A C 1
ATOM 2139 O O . LEU A 1 284 ? -8.077 16.938 27.445 1.00 96.62 284 LEU A O 1
ATOM 2143 N N . GLU A 1 285 ? -6.391 18.410 27.510 1.00 95.56 285 GLU A N 1
ATOM 2144 C CA . GLU A 1 285 ? -7.213 19.623 27.370 1.00 95.56 285 GLU A CA 1
ATOM 2145 C C . GLU A 1 285 ? -7.969 19.632 26.031 1.00 95.56 285 GLU A C 1
ATOM 2147 O O . GLU A 1 285 ? -9.189 19.812 26.001 1.00 95.56 285 GLU A O 1
ATOM 2152 N N . ALA A 1 286 ? -7.265 19.373 24.923 1.00 93.75 286 ALA A N 1
ATOM 2153 C CA . ALA A 1 286 ? -7.869 19.295 23.597 1.00 93.75 286 ALA A CA 1
ATOM 2154 C C . ALA A 1 286 ? -8.893 18.151 23.488 1.00 93.75 286 ALA A C 1
ATOM 2156 O O . ALA A 1 286 ? -9.963 18.353 22.917 1.00 93.75 286 ALA A O 1
ATOM 2157 N N . PHE A 1 287 ? -8.607 16.985 24.079 1.00 96.31 287 PHE A N 1
ATOM 2158 C CA . PHE A 1 287 ? -9.568 15.886 24.200 1.00 96.31 287 PHE A CA 1
ATOM 2159 C C . PHE A 1 287 ? -10.800 16.280 25.029 1.00 96.31 287 PHE A C 1
ATOM 2161 O O . PHE A 1 287 ? -11.917 16.084 24.566 1.00 96.31 287 PHE A O 1
ATOM 2168 N N . ASN A 1 288 ? -10.621 16.867 26.215 1.00 95.81 288 ASN A N 1
ATOM 2169 C CA . ASN A 1 288 ? -11.723 17.246 27.104 1.00 95.81 288 ASN A CA 1
ATOM 2170 C C . ASN A 1 288 ? -12.667 18.270 26.453 1.00 95.81 288 ASN A C 1
ATOM 2172 O O . ASN A 1 288 ? -13.889 18.134 26.553 1.00 95.81 288 ASN A O 1
ATOM 2176 N N . ARG A 1 289 ? -12.107 19.246 25.723 1.00 94.19 289 ARG A N 1
ATOM 2177 C CA . ARG A 1 289 ? -12.865 20.223 24.925 1.00 94.19 289 ARG A CA 1
ATOM 2178 C C . ARG A 1 289 ? -13.685 19.568 23.807 1.00 94.19 289 ARG A C 1
ATOM 2180 O O . ARG A 1 289 ? -14.824 19.967 23.595 1.00 94.19 289 ARG A O 1
ATOM 2187 N N . GLU A 1 290 ? -13.119 18.583 23.115 1.00 92.12 290 GLU A N 1
ATOM 2188 C CA . GLU A 1 290 ? -13.747 17.890 21.978 1.00 92.12 290 GLU A CA 1
ATOM 2189 C C . GLU A 1 290 ? -14.788 16.842 22.419 1.00 92.12 290 GLU A C 1
ATOM 2191 O O . GLU A 1 290 ? -15.848 16.704 21.814 1.00 92.12 290 GLU A O 1
ATOM 2196 N N . ALA A 1 291 ? -14.512 16.111 23.503 1.00 89.62 291 ALA A N 1
ATOM 2197 C CA . ALA A 1 291 ? -15.371 15.055 24.040 1.00 89.62 291 ALA A CA 1
ATOM 2198 C C . ALA A 1 291 ? -16.462 15.564 25.003 1.00 89.62 291 ALA A C 1
ATOM 2200 O O . ALA A 1 291 ? -17.389 14.817 25.326 1.00 89.62 291 ALA A O 1
ATOM 2201 N N . GLY A 1 292 ? -16.362 16.810 25.480 1.00 90.44 292 GLY A N 1
ATOM 2202 C CA . GLY A 1 292 ? -17.265 17.360 26.494 1.00 90.44 292 GLY A CA 1
ATOM 2203 C C . GLY A 1 292 ? -17.091 16.695 27.864 1.00 90.44 292 GLY A C 1
ATOM 2204 O O . GLY A 1 292 ? -18.085 16.371 28.520 1.00 90.44 292 GLY A O 1
ATOM 2205 N N . THR A 1 293 ? -15.837 16.461 28.265 1.00 91.44 293 THR A N 1
ATOM 2206 C CA . THR A 1 293 ? -15.434 15.803 29.521 1.00 91.44 293 THR A CA 1
ATOM 2207 C C . THR A 1 293 ? -14.534 16.696 30.377 1.00 91.44 293 THR A C 1
ATOM 2209 O O . THR A 1 293 ? -13.985 17.686 29.905 1.00 91.44 293 THR A O 1
ATOM 2212 N N . GLY A 1 294 ? -14.368 16.333 31.651 1.00 91.94 294 GLY A N 1
ATOM 2213 C CA . GLY A 1 294 ? -13.443 16.977 32.595 1.00 91.94 294 GLY A CA 1
ATOM 2214 C C . GLY A 1 294 ? -12.417 15.998 33.168 1.00 91.94 294 GLY A C 1
ATOM 2215 O O . GLY A 1 294 ? -12.091 16.080 34.348 1.00 91.94 294 GLY A O 1
ATOM 2216 N N . ALA A 1 295 ? -11.978 15.020 32.373 1.00 94.06 295 ALA A N 1
ATOM 2217 C CA . ALA A 1 295 ? -11.162 13.910 32.852 1.00 94.06 295 ALA A CA 1
ATOM 2218 C C . ALA A 1 295 ? -9.718 14.338 33.152 1.00 94.06 295 ALA A C 1
ATOM 2220 O O . ALA A 1 295 ? -9.104 15.073 32.375 1.00 94.06 295 ALA A O 1
ATOM 2221 N N . ALA A 1 296 ? -9.158 13.817 34.243 1.00 96.06 296 ALA A N 1
ATOM 2222 C CA . ALA A 1 296 ? -7.739 13.918 34.565 1.00 96.06 296 ALA A CA 1
ATOM 2223 C C . ALA A 1 296 ? -6.912 12.833 33.843 1.00 96.06 296 ALA A C 1
ATOM 2225 O O . ALA A 1 296 ? -7.448 11.856 33.311 1.00 96.06 296 ALA A O 1
ATOM 2226 N N . ALA A 1 297 ? -5.585 12.982 33.841 1.00 94.62 297 ALA A N 1
ATOM 2227 C CA . ALA A 1 297 ? -4.694 11.941 33.339 1.00 94.62 297 ALA A CA 1
ATOM 2228 C C . ALA A 1 297 ? -4.740 10.708 34.260 1.00 94.62 297 ALA A C 1
ATOM 2230 O O . ALA A 1 297 ? -4.611 10.827 35.478 1.00 94.62 297 ALA A O 1
ATOM 2231 N N . GLY A 1 298 ? -4.935 9.531 33.665 1.00 96.50 298 GLY A N 1
ATOM 2232 C CA . GLY A 1 298 ? -4.718 8.231 34.295 1.00 96.50 298 GLY A CA 1
ATOM 2233 C C . GLY A 1 298 ? -3.249 7.815 34.193 1.00 96.50 298 GLY A C 1
ATOM 2234 O O . GLY A 1 298 ? -2.346 8.628 34.388 1.00 96.50 298 GLY A O 1
ATOM 2235 N N . LYS A 1 299 ? -2.998 6.551 33.838 1.00 96.69 299 LYS A N 1
ATOM 2236 C CA . LYS A 1 299 ? -1.643 6.044 33.577 1.00 96.69 299 LYS A CA 1
ATOM 2237 C C . LYS A 1 299 ? -0.964 6.797 32.437 1.00 96.69 299 LYS A C 1
ATOM 2239 O O . LYS A 1 299 ? -1.592 7.047 31.405 1.00 96.69 299 LYS A O 1
ATOM 2244 N N . LEU A 1 300 ? 0.344 7.022 32.553 1.00 98.19 300 LEU A N 1
ATOM 2245 C CA . LEU A 1 300 ? 1.189 7.404 31.421 1.00 98.19 300 LEU A CA 1
ATOM 2246 C C . LEU A 1 300 ? 1.846 6.161 30.808 1.00 98.19 300 LEU A C 1
ATOM 2248 O O . LEU A 1 300 ? 2.642 5.481 31.454 1.00 98.19 300 LEU A O 1
ATOM 2252 N N . ILE A 1 301 ? 1.552 5.898 29.537 1.00 98.50 301 ILE A N 1
ATOM 2253 C CA . ILE A 1 301 ? 2.110 4.781 28.768 1.00 98.50 301 ILE A CA 1
ATOM 2254 C C . ILE A 1 301 ? 2.994 5.346 27.656 1.00 98.50 301 ILE A C 1
ATOM 2256 O O . ILE A 1 301 ? 2.516 6.085 26.794 1.00 98.50 301 ILE A O 1
ATOM 2260 N N . LEU A 1 302 ? 4.279 4.985 27.636 1.00 98.62 302 LEU A N 1
ATOM 2261 C CA . LEU A 1 302 ? 5.188 5.363 26.550 1.00 98.62 302 LEU A CA 1
ATOM 2262 C C . LEU A 1 302 ? 5.455 4.175 25.630 1.00 98.62 302 LEU A C 1
ATOM 2264 O O . LEU A 1 302 ? 5.872 3.102 26.063 1.00 98.62 302 LEU A O 1
ATOM 2268 N N . THR A 1 303 ? 5.255 4.382 24.333 1.00 98.62 303 THR A N 1
ATOM 2269 C CA . THR A 1 303 ? 5.528 3.378 23.303 1.00 98.62 303 THR A CA 1
ATOM 2270 C C . THR A 1 303 ? 6.523 3.920 22.281 1.00 98.62 303 THR A C 1
ATOM 2272 O O . THR A 1 303 ? 6.498 5.106 21.953 1.00 98.62 303 THR A O 1
ATOM 2275 N N . ALA A 1 304 ? 7.422 3.075 21.778 1.00 98.12 304 ALA A N 1
ATOM 2276 C CA . ALA A 1 304 ? 8.431 3.489 20.803 1.00 98.12 304 ALA A CA 1
ATOM 2277 C C . ALA A 1 304 ? 8.699 2.409 19.752 1.00 98.12 304 ALA A C 1
ATOM 2279 O O . ALA A 1 304 ? 8.820 1.232 20.091 1.00 98.12 304 ALA A O 1
ATOM 2280 N N . HIS A 1 305 ? 8.842 2.817 18.488 1.00 97.50 305 HIS A N 1
ATOM 2281 C CA . HIS A 1 305 ? 9.195 1.934 17.369 1.00 97.50 305 HIS A CA 1
ATOM 2282 C C . HIS A 1 305 ? 10.463 2.401 16.653 1.00 97.50 305 HIS A C 1
ATOM 2284 O O . HIS A 1 305 ? 10.668 3.604 16.433 1.00 97.50 305 HIS A O 1
ATOM 2290 N N . SER A 1 306 ? 11.296 1.434 16.254 1.00 93.44 306 SER A N 1
ATOM 2291 C CA . SER A 1 306 ? 12.542 1.672 15.522 1.00 93.44 306 SER A CA 1
ATOM 2292 C C . SER A 1 306 ? 13.444 2.682 16.266 1.00 93.44 306 SER A C 1
ATOM 2294 O O . SER A 1 306 ? 13.522 2.662 17.494 1.00 93.44 306 SER A O 1
ATOM 2296 N N . GLY A 1 307 ? 14.092 3.623 15.574 1.00 89.69 307 GLY A N 1
ATOM 2297 C CA . GLY A 1 307 ? 14.914 4.678 16.198 1.00 89.69 307 GLY A CA 1
ATOM 2298 C C . GLY A 1 307 ? 14.225 5.541 17.282 1.00 89.69 307 GLY A C 1
ATOM 2299 O O . GLY A 1 307 ? 14.907 6.286 17.980 1.00 89.69 307 GLY A O 1
ATOM 2300 N N . GLY A 1 308 ? 12.902 5.429 17.480 1.00 94.19 308 GLY A N 1
ATOM 2301 C CA . GLY A 1 308 ? 12.144 6.136 18.518 1.00 94.19 308 GLY A CA 1
ATOM 2302 C C . GLY A 1 308 ? 12.512 5.701 19.940 1.00 94.19 308 GLY A C 1
ATOM 2303 O O . GLY A 1 308 ? 12.212 6.410 20.899 1.00 94.19 308 GLY A O 1
ATOM 2304 N N . GLY A 1 309 ? 13.219 4.575 20.089 1.00 95.69 309 GLY A N 1
ATOM 2305 C CA . GLY A 1 309 ? 13.797 4.171 21.367 1.00 95.69 309 GLY A CA 1
ATOM 2306 C C . GLY A 1 309 ? 14.870 5.133 21.887 1.00 95.69 309 GLY A C 1
ATOM 2307 O O . GLY A 1 309 ? 14.973 5.298 23.096 1.00 95.69 309 GLY A O 1
ATOM 2308 N N . ALA A 1 310 ? 15.609 5.837 21.021 1.00 92.31 310 ALA A N 1
ATOM 2309 C CA . ALA A 1 310 ? 16.621 6.806 21.458 1.00 92.31 310 ALA A CA 1
ATOM 2310 C C . ALA A 1 310 ? 16.023 8.019 22.214 1.00 92.31 310 ALA A C 1
ATOM 2312 O O . ALA A 1 310 ? 16.440 8.261 23.349 1.00 92.31 310 ALA A O 1
ATOM 2313 N N . PRO A 1 311 ? 15.015 8.750 21.686 1.00 95.25 311 PRO A N 1
ATOM 2314 C CA . PRO A 1 311 ? 14.327 9.787 22.457 1.00 95.25 311 PRO A CA 1
ATOM 2315 C C . PRO A 1 311 ? 13.578 9.218 23.675 1.00 95.25 311 PRO A C 1
ATOM 2317 O O . PRO A 1 311 ? 13.542 9.876 24.710 1.00 95.25 311 PRO A O 1
ATOM 2320 N N . LEU A 1 312 ? 13.073 7.976 23.628 1.00 98.06 312 LEU A N 1
ATOM 2321 C CA . LEU A 1 312 ? 12.540 7.308 24.825 1.00 98.06 312 LEU A CA 1
ATOM 2322 C C . LEU A 1 312 ? 13.616 7.132 25.920 1.00 98.06 312 LEU A C 1
ATOM 2324 O O . LEU A 1 312 ? 13.343 7.420 27.083 1.00 98.06 312 LEU A O 1
ATOM 2328 N N . MET A 1 313 ? 14.843 6.719 25.575 1.00 97.44 313 MET A N 1
ATOM 2329 C CA . MET A 1 313 ? 15.952 6.594 26.539 1.00 97.44 313 MET A CA 1
ATOM 2330 C C . MET A 1 313 ? 16.419 7.947 27.101 1.00 97.44 313 MET A C 1
ATOM 2332 O O . MET A 1 313 ? 17.028 7.979 28.171 1.00 97.44 313 MET A O 1
ATOM 2336 N N . ALA A 1 314 ? 16.158 9.059 26.409 1.00 93.25 314 ALA A N 1
ATOM 2337 C CA . ALA A 1 314 ? 16.344 10.399 26.965 1.00 93.25 314 ALA A CA 1
ATOM 2338 C C . ALA A 1 314 ? 15.219 10.739 27.960 1.00 93.25 314 ALA A C 1
ATOM 2340 O O . ALA A 1 314 ? 15.499 11.068 29.110 1.00 93.25 314 ALA A O 1
ATOM 2341 N N . ILE A 1 315 ? 13.958 10.549 27.554 1.00 97.31 315 ILE A N 1
ATOM 2342 C CA . ILE A 1 315 ? 12.760 10.829 28.364 1.00 97.31 315 ILE A CA 1
ATOM 2343 C C . ILE A 1 315 ? 12.773 10.076 29.704 1.00 97.31 315 ILE A C 1
ATOM 2345 O O . ILE A 1 315 ? 12.482 10.671 30.742 1.00 97.31 315 ILE A O 1
ATOM 2349 N N . LEU A 1 316 ? 13.157 8.794 29.708 1.00 97.62 316 LEU A N 1
ATOM 2350 C CA . LEU A 1 316 ? 13.188 7.939 30.909 1.00 97.62 316 LEU A CA 1
ATOM 2351 C C . LEU A 1 316 ? 14.239 8.347 31.963 1.00 97.62 316 LEU A C 1
ATOM 2353 O O . LEU A 1 316 ? 14.265 7.777 33.055 1.00 97.62 316 LEU A O 1
ATOM 2357 N N . ARG A 1 317 ? 15.093 9.341 31.673 1.00 93.81 317 ARG A N 1
ATOM 2358 C CA . ARG A 1 317 ? 16.024 9.929 32.655 1.00 93.81 317 ARG A CA 1
ATOM 2359 C C . ARG A 1 317 ? 15.333 10.900 33.615 1.00 93.81 317 ARG A C 1
ATOM 2361 O O . ARG A 1 317 ? 15.816 11.079 34.723 1.00 93.81 317 ARG A O 1
ATOM 2368 N N . HIS A 1 318 ? 14.222 11.511 33.197 1.00 94.25 318 HIS A N 1
ATOM 2369 C CA . HIS A 1 318 ? 13.539 12.590 33.929 1.00 94.25 318 HIS A CA 1
ATOM 2370 C C . HIS A 1 318 ? 12.001 12.466 33.943 1.00 94.25 318 HIS A C 1
ATOM 2372 O O . HIS A 1 318 ? 11.307 13.340 34.457 1.00 94.25 318 HIS A O 1
ATOM 2378 N N . THR A 1 319 ? 11.444 11.423 33.325 1.00 94.75 319 THR A N 1
ATOM 2379 C CA . THR A 1 319 ? 10.003 11.131 33.278 1.00 94.75 319 THR A CA 1
ATOM 2380 C C . THR A 1 319 ? 9.798 9.688 33.701 1.00 94.75 319 THR A C 1
ATOM 2382 O O . THR A 1 319 ? 10.470 8.798 33.181 1.00 94.75 319 THR A O 1
ATOM 2385 N N . ASP A 1 320 ? 8.865 9.456 34.622 1.00 95.50 320 ASP A N 1
ATOM 2386 C CA . ASP A 1 320 ? 8.578 8.134 35.177 1.00 95.50 320 ASP A CA 1
ATOM 2387 C C . ASP A 1 320 ? 7.183 7.637 34.741 1.00 95.50 320 ASP A C 1
ATOM 2389 O O . ASP A 1 320 ? 6.218 7.792 35.489 1.00 95.50 320 ASP A O 1
ATOM 2393 N N . PRO A 1 321 ? 7.035 7.084 33.521 1.00 97.88 321 PRO A N 1
ATOM 2394 C CA . PRO A 1 321 ? 5.773 6.506 33.061 1.00 97.88 321 PRO A CA 1
ATOM 2395 C C . PRO A 1 321 ? 5.438 5.209 33.805 1.00 97.88 321 PRO A C 1
ATOM 2397 O O . PRO A 1 321 ? 6.312 4.561 34.378 1.00 97.88 321 PRO A O 1
ATOM 2400 N N . ASP A 1 322 ? 4.175 4.796 33.754 1.00 98.19 322 ASP A N 1
ATOM 2401 C CA . ASP A 1 322 ? 3.699 3.572 34.402 1.00 98.19 322 ASP A CA 1
ATOM 2402 C C . ASP A 1 322 ? 3.950 2.326 33.550 1.00 98.19 322 ASP A C 1
ATOM 2404 O O . ASP A 1 322 ? 4.265 1.259 34.078 1.00 98.19 322 ASP A O 1
ATOM 2408 N N . GLU A 1 323 ? 3.835 2.447 32.226 1.00 9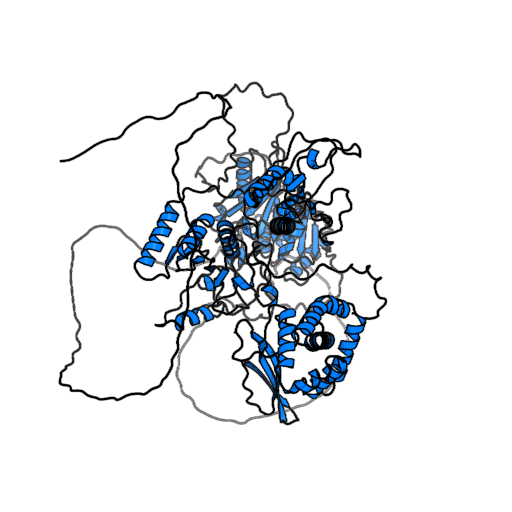8.25 323 GLU A N 1
ATOM 2409 C CA . GLU A 1 323 ? 4.044 1.336 31.295 1.00 98.25 323 GLU A CA 1
ATOM 2410 C C . GLU A 1 323 ? 4.939 1.769 30.126 1.00 98.25 323 GLU A C 1
ATOM 2412 O O . GLU A 1 323 ? 4.793 2.869 29.584 1.00 98.25 323 GLU A O 1
ATOM 2417 N N . VAL A 1 324 ? 5.873 0.900 29.725 1.00 98.62 324 VAL A N 1
ATOM 2418 C CA . VAL A 1 324 ? 6.800 1.151 28.612 1.00 98.62 324 VAL A CA 1
ATOM 2419 C C . VAL A 1 324 ? 6.808 -0.027 27.642 1.00 98.62 324 VAL A C 1
ATOM 2421 O O . VAL A 1 324 ? 7.138 -1.155 28.011 1.00 98.62 324 VAL A O 1
ATOM 2424 N N . HIS A 1 325 ? 6.497 0.239 26.372 1.00 98.31 325 HIS A N 1
ATOM 2425 C CA . HIS A 1 325 ? 6.502 -0.766 25.305 1.00 98.31 325 HIS A CA 1
ATOM 2426 C C . HIS A 1 325 ? 7.474 -0.371 24.186 1.00 98.31 325 HIS A C 1
ATOM 2428 O O . HIS A 1 325 ? 7.286 0.646 23.516 1.00 98.31 325 HIS A O 1
ATOM 2434 N N . THR A 1 326 ? 8.511 -1.176 23.952 1.00 98.12 326 THR A N 1
ATOM 2435 C CA . THR A 1 326 ? 9.451 -0.971 22.843 1.00 98.12 326 THR A CA 1
ATOM 2436 C C . THR A 1 326 ? 9.255 -2.028 21.763 1.00 98.12 326 THR A C 1
ATOM 2438 O O . THR A 1 326 ? 9.270 -3.233 22.014 1.00 98.12 326 THR A O 1
ATOM 2441 N N . PHE A 1 327 ? 9.069 -1.551 20.536 1.00 97.62 327 PHE A N 1
ATOM 2442 C CA . PHE A 1 327 ? 8.907 -2.350 19.332 1.00 97.62 327 PHE A CA 1
ATOM 2443 C C . PHE A 1 327 ? 10.197 -2.251 18.517 1.00 97.62 327 PHE A C 1
ATOM 2445 O O . PHE A 1 327 ? 10.372 -1.334 17.715 1.00 97.62 327 PHE A O 1
ATOM 2452 N N . ASP A 1 328 ? 11.114 -3.176 18.788 1.00 96.38 328 ASP A N 1
ATOM 2453 C CA . ASP A 1 328 ? 12.398 -3.355 18.108 1.00 96.38 328 ASP A CA 1
ATOM 2454 C C . ASP A 1 328 ? 13.173 -2.029 18.000 1.00 96.38 328 ASP A C 1
ATOM 2456 O O . ASP A 1 328 ? 13.504 -1.549 16.920 1.00 96.38 328 ASP A O 1
ATOM 2460 N N . ALA A 1 329 ? 13.365 -1.381 19.156 1.00 96.88 329 ALA A N 1
ATOM 2461 C CA . ALA A 1 329 ? 13.725 0.038 19.241 1.00 96.88 329 ALA A CA 1
ATOM 2462 C C . ALA A 1 329 ? 15.017 0.349 20.027 1.00 96.88 329 ALA A C 1
ATOM 2464 O O . ALA A 1 329 ? 15.445 1.502 20.086 1.00 96.88 329 ALA A O 1
ATOM 2465 N N . LEU A 1 330 ? 15.656 -0.646 20.651 1.00 95.69 330 LEU A N 1
ATOM 2466 C CA . LEU A 1 330 ? 16.804 -0.443 21.552 1.00 95.69 330 LEU A CA 1
ATOM 2467 C C . LEU A 1 330 ? 18.148 -0.305 20.808 1.00 95.69 330 LEU A C 1
ATOM 2469 O O . LEU A 1 330 ? 19.096 -1.045 21.056 1.00 95.69 330 LEU A O 1
ATOM 2473 N N . TYR A 1 331 ? 18.238 0.655 19.887 1.00 87.31 331 TYR A N 1
ATOM 2474 C CA . TYR A 1 331 ? 19.484 0.981 19.177 1.00 87.31 331 TYR A CA 1
ATOM 2475 C C . TYR A 1 331 ? 20.509 1.679 20.087 1.00 87.31 331 TYR A C 1
ATOM 2477 O O . TYR A 1 331 ? 21.703 1.407 20.003 1.00 87.31 331 TYR A O 1
ATOM 2485 N N . SER A 1 332 ? 20.043 2.557 20.979 1.00 90.06 332 SER A N 1
ATOM 2486 C CA . SER A 1 332 ? 20.867 3.263 21.967 1.00 90.06 332 SER A CA 1
ATOM 2487 C C . SER A 1 332 ? 21.040 2.466 23.264 1.00 90.06 332 SER A C 1
ATOM 2489 O O . SER A 1 332 ? 20.310 1.507 23.523 1.00 90.06 332 SER A O 1
ATOM 2491 N N . ASP A 1 333 ? 21.962 2.910 24.121 1.00 89.44 333 ASP A N 1
ATOM 2492 C CA . ASP A 1 333 ? 22.159 2.328 25.449 1.00 89.44 333 ASP A CA 1
ATOM 2493 C C . ASP A 1 333 ? 20.861 2.331 26.301 1.00 89.44 333 ASP A C 1
ATOM 2495 O O . ASP A 1 333 ? 20.210 3.375 26.411 1.00 89.44 333 ASP A O 1
ATOM 2499 N N . PRO A 1 334 ? 20.468 1.191 26.909 1.00 96.56 334 PRO A N 1
ATOM 2500 C CA . PRO A 1 334 ? 19.211 1.051 27.632 1.00 96.56 334 PRO A CA 1
ATOM 2501 C C . PRO A 1 334 ? 19.321 1.326 29.144 1.00 96.56 334 PRO A C 1
ATOM 2503 O O . PRO A 1 334 ? 18.393 0.976 29.874 1.00 96.56 334 PRO A O 1
ATOM 2506 N N . ALA A 1 335 ? 20.410 1.914 29.664 1.00 91.88 335 ALA A N 1
ATOM 2507 C CA . ALA A 1 335 ? 20.588 2.088 31.112 1.00 91.88 335 ALA A CA 1
ATOM 2508 C C . ALA A 1 335 ? 19.438 2.868 31.776 1.00 91.88 335 ALA A C 1
ATOM 2510 O O . ALA A 1 335 ? 18.996 2.490 32.860 1.00 91.88 335 ALA A O 1
ATOM 2511 N N . ALA A 1 336 ? 18.885 3.886 31.104 1.00 93.88 336 ALA A N 1
ATOM 2512 C CA . ALA A 1 336 ? 17.720 4.631 31.593 1.00 93.88 336 ALA A CA 1
ATOM 2513 C C . ALA A 1 336 ? 16.472 3.738 31.751 1.00 93.88 336 ALA A C 1
ATOM 2515 O O . ALA A 1 336 ? 15.776 3.822 32.762 1.00 93.88 336 ALA A O 1
ATOM 2516 N N . LEU A 1 337 ? 16.228 2.829 30.799 1.00 98.12 337 LEU A N 1
ATOM 2517 C CA . LEU A 1 337 ? 15.132 1.857 30.857 1.00 98.12 337 LEU A CA 1
ATOM 2518 C C . LEU A 1 337 ? 15.345 0.817 31.963 1.00 98.12 337 LEU A C 1
ATOM 2520 O O . LEU A 1 337 ? 14.397 0.469 32.660 1.00 98.12 337 LEU A O 1
ATOM 2524 N N . ILE A 1 338 ? 16.580 0.347 32.155 1.00 96.69 338 ILE A N 1
ATOM 2525 C CA . ILE A 1 338 ? 16.930 -0.608 33.219 1.00 96.69 338 ILE A CA 1
ATOM 2526 C C . ILE A 1 338 ? 16.778 0.044 34.603 1.00 96.69 338 ILE A C 1
ATOM 2528 O O . ILE A 1 338 ? 16.237 -0.579 35.516 1.00 96.69 338 ILE A O 1
ATOM 2532 N N . ALA A 1 339 ? 17.199 1.303 34.758 1.00 93.44 339 ALA A N 1
ATOM 2533 C CA . ALA A 1 339 ? 17.044 2.065 35.995 1.00 93.44 339 ALA A CA 1
ATOM 2534 C C . ALA A 1 339 ? 15.566 2.338 36.322 1.00 93.44 339 ALA A C 1
ATOM 2536 O O . ALA A 1 339 ? 15.130 2.073 37.443 1.00 93.44 339 ALA A O 1
ATOM 2537 N N . TRP A 1 340 ? 14.781 2.795 35.340 1.00 97.75 340 TRP A N 1
ATOM 2538 C CA . TRP A 1 340 ? 13.330 2.963 35.473 1.00 97.75 340 TRP A CA 1
ATOM 2539 C C . TRP A 1 340 ? 12.636 1.644 35.850 1.00 97.75 340 TRP A C 1
ATOM 2541 O O . TRP A 1 340 ? 11.895 1.597 36.833 1.00 97.75 340 TRP A O 1
ATOM 2551 N N . ALA A 1 341 ? 12.945 0.548 35.149 1.00 96.88 341 ALA A N 1
ATOM 2552 C CA . ALA A 1 341 ? 12.347 -0.755 35.422 1.00 96.88 341 ALA A CA 1
ATOM 2553 C C . ALA A 1 341 ? 12.694 -1.263 36.828 1.00 96.88 341 ALA A C 1
ATOM 2555 O O . ALA A 1 341 ? 11.819 -1.773 37.522 1.00 96.88 341 ALA A O 1
ATOM 2556 N N . ARG A 1 342 ? 13.938 -1.066 37.291 1.00 95.12 342 ARG A N 1
ATOM 2557 C CA . ARG A 1 342 ? 14.345 -1.399 38.664 1.00 95.12 342 ARG A CA 1
ATOM 2558 C C . ARG A 1 342 ? 13.518 -0.634 39.703 1.00 95.12 342 ARG A C 1
ATOM 2560 O O . ARG A 1 342 ? 13.059 -1.260 40.654 1.00 95.12 342 ARG A O 1
ATOM 2567 N N . ARG A 1 343 ? 13.290 0.676 39.516 1.00 95.56 343 ARG A N 1
ATOM 2568 C CA . ARG A 1 343 ? 12.436 1.476 40.419 1.00 95.56 343 ARG A CA 1
ATOM 2569 C C . ARG A 1 343 ? 10.997 0.961 40.437 1.00 95.56 343 ARG A C 1
ATOM 2571 O O . ARG A 1 343 ? 10.457 0.715 41.510 1.00 95.56 343 ARG A O 1
ATOM 2578 N N . ARG A 1 344 ? 10.390 0.746 39.265 1.00 96.06 344 ARG A N 1
ATOM 2579 C CA . ARG A 1 344 ? 8.991 0.296 39.159 1.00 96.06 344 ARG A CA 1
ATOM 2580 C C . ARG A 1 344 ? 8.776 -1.120 39.715 1.00 96.06 344 ARG A C 1
ATOM 2582 O O . ARG A 1 344 ? 7.828 -1.314 40.473 1.00 96.06 344 ARG A O 1
ATOM 2589 N N . ILE A 1 345 ? 9.703 -2.055 39.473 1.00 94.69 345 ILE A N 1
ATOM 2590 C CA . ILE A 1 345 ? 9.703 -3.395 40.095 1.00 94.69 345 ILE A CA 1
ATOM 2591 C C . ILE A 1 345 ? 9.819 -3.299 41.623 1.00 94.69 345 ILE A C 1
ATOM 2593 O O . ILE A 1 345 ? 9.031 -3.930 42.323 1.00 94.69 345 ILE A O 1
ATOM 2597 N N . ALA A 1 346 ? 10.749 -2.493 42.152 1.00 92.38 346 ALA A N 1
ATOM 2598 C CA . ALA A 1 346 ? 10.908 -2.308 43.598 1.00 92.38 346 ALA A CA 1
ATOM 2599 C C . ALA A 1 346 ? 9.669 -1.667 44.256 1.00 92.38 346 ALA A C 1
ATOM 2601 O O . ALA A 1 346 ? 9.310 -2.023 45.374 1.00 92.38 346 ALA A O 1
ATOM 2602 N N . ALA A 1 347 ? 8.976 -0.779 43.537 1.00 93.12 347 ALA A N 1
ATOM 2603 C CA . ALA A 1 347 ? 7.694 -0.199 43.934 1.00 93.12 347 ALA A CA 1
ATOM 2604 C C . ALA A 1 347 ? 6.478 -1.121 43.682 1.00 93.12 347 ALA A C 1
ATOM 2606 O O . ALA A 1 347 ? 5.341 -0.690 43.867 1.00 93.12 347 ALA A O 1
ATOM 2607 N N . GLY A 1 348 ? 6.679 -2.361 43.216 1.00 92.88 348 GLY A N 1
ATOM 2608 C CA . GLY A 1 348 ? 5.604 -3.323 42.944 1.00 92.88 348 GLY A CA 1
ATOM 2609 C C . GLY A 1 348 ? 4.613 -2.889 41.854 1.00 92.88 348 GLY A C 1
ATOM 2610 O O . GLY A 1 348 ? 3.459 -3.314 41.881 1.00 92.88 348 GLY A O 1
ATOM 2611 N N . SER A 1 349 ? 5.026 -2.026 40.919 1.00 93.31 349 SER A N 1
ATOM 2612 C CA . SER A 1 349 ? 4.130 -1.354 39.967 1.00 93.31 349 SER A CA 1
ATOM 2613 C C . SER A 1 349 ? 4.629 -1.393 38.516 1.00 93.31 349 SER A C 1
ATOM 2615 O O . SER A 1 349 ? 5.783 -1.706 38.232 1.00 93.31 349 SER A O 1
ATOM 2617 N N . GLY A 1 350 ? 3.735 -1.045 37.587 1.00 94.56 350 GLY A N 1
ATOM 2618 C CA . GLY A 1 350 ? 4.050 -0.832 36.174 1.00 94.56 350 GLY A CA 1
ATOM 2619 C C . GLY A 1 350 ? 4.216 -2.088 35.308 1.00 94.56 350 GLY A C 1
ATOM 2620 O O . GLY A 1 350 ? 3.970 -3.224 35.734 1.00 94.56 350 GLY A O 1
ATOM 2621 N N . ALA A 1 351 ? 4.598 -1.863 34.049 1.00 96.88 351 ALA A N 1
ATOM 2622 C CA . ALA A 1 351 ? 4.814 -2.916 33.054 1.00 96.88 351 ALA A CA 1
ATOM 2623 C C . ALA A 1 351 ? 5.869 -2.534 32.004 1.00 96.88 351 ALA A C 1
ATOM 2625 O O . ALA A 1 351 ? 5.912 -1.398 31.535 1.00 96.88 351 ALA A O 1
ATOM 2626 N N . LEU A 1 352 ? 6.679 -3.504 31.576 1.00 97.69 352 LEU A N 1
ATOM 2627 C CA . LEU A 1 352 ? 7.690 -3.345 30.531 1.00 97.69 352 LEU A CA 1
ATOM 2628 C C . LEU A 1 352 ? 7.557 -4.455 29.495 1.00 97.69 352 LEU A C 1
ATOM 2630 O O . LEU A 1 352 ? 7.682 -5.629 29.835 1.00 97.69 352 LEU A O 1
ATOM 2634 N N . ARG A 1 353 ? 7.407 -4.104 28.218 1.00 96.94 353 ARG A N 1
ATOM 2635 C CA . ARG A 1 353 ? 7.486 -5.071 27.114 1.00 96.94 353 ARG A CA 1
ATOM 2636 C C . ARG A 1 353 ? 8.522 -4.619 26.100 1.00 96.94 353 ARG A C 1
ATOM 2638 O O . ARG A 1 353 ? 8.314 -3.636 25.394 1.00 96.94 353 ARG A O 1
ATOM 2645 N N . VAL A 1 354 ? 9.631 -5.349 26.030 1.00 97.75 354 VAL A N 1
ATOM 2646 C CA . VAL A 1 354 ? 10.660 -5.184 24.998 1.00 97.75 354 VAL A CA 1
ATOM 2647 C C . VAL A 1 354 ? 10.480 -6.291 23.970 1.00 97.75 354 VAL A C 1
ATOM 2649 O O . VAL A 1 354 ? 10.878 -7.430 24.209 1.00 97.75 354 VAL A O 1
ATOM 2652 N N . VAL A 1 355 ? 9.870 -5.972 22.832 1.00 97.56 355 VAL A N 1
ATOM 2653 C CA . VAL A 1 355 ? 9.725 -6.910 21.712 1.00 97.56 355 VAL A CA 1
ATOM 2654 C C . VAL A 1 355 ? 10.830 -6.619 20.707 1.00 97.56 355 VAL A C 1
ATOM 2656 O O . VAL A 1 355 ? 10.949 -5.482 20.265 1.00 97.56 355 VAL A O 1
ATOM 2659 N N . PHE A 1 356 ? 11.634 -7.612 20.331 1.00 96.38 356 PHE A N 1
ATOM 2660 C CA . PHE A 1 356 ? 12.779 -7.408 19.435 1.00 96.38 356 PHE A CA 1
ATOM 2661 C C . PHE A 1 356 ? 12.980 -8.575 18.466 1.00 96.38 356 PHE A C 1
ATOM 2663 O O . PHE A 1 356 ? 12.431 -9.664 18.657 1.00 96.38 356 PHE A O 1
ATOM 2670 N N . ARG A 1 357 ? 13.785 -8.370 17.421 1.00 93.69 357 ARG A N 1
ATOM 2671 C CA . ARG A 1 357 ? 14.144 -9.424 16.462 1.00 93.69 357 ARG A CA 1
ATOM 2672 C C . ARG A 1 357 ? 15.571 -9.939 16.712 1.00 93.69 357 ARG A C 1
ATOM 2674 O O . ARG A 1 357 ? 16.510 -9.145 16.702 1.00 93.69 357 ARG A O 1
ATOM 2681 N N . PRO A 1 358 ? 15.781 -11.255 16.912 1.00 87.75 358 PRO A N 1
ATOM 2682 C CA . PRO A 1 358 ? 17.124 -11.826 17.001 1.00 87.75 358 PRO A CA 1
ATOM 2683 C C . PRO A 1 358 ? 17.950 -11.546 15.741 1.00 87.75 358 PRO A C 1
ATOM 2685 O O . PRO A 1 358 ? 17.446 -11.697 14.629 1.00 87.75 358 PRO A O 1
ATOM 2688 N N . GLY A 1 359 ? 19.216 -11.169 15.925 1.00 81.06 359 GLY A N 1
ATOM 2689 C CA . GLY A 1 359 ? 20.147 -10.835 14.840 1.00 81.06 359 GLY A CA 1
ATOM 2690 C C . GLY A 1 359 ? 20.094 -9.382 14.353 1.00 81.06 359 GLY A C 1
ATOM 2691 O O . GLY A 1 359 ? 21.015 -8.959 13.666 1.00 81.06 359 GLY A O 1
ATOM 2692 N N . GLU A 1 360 ? 19.080 -8.600 14.735 1.00 83.25 360 GLU A N 1
ATOM 2693 C CA . GLU A 1 360 ? 19.023 -7.163 14.429 1.00 83.25 360 GLU A CA 1
ATOM 2694 C C . GLU A 1 360 ? 19.874 -6.333 15.419 1.00 83.25 360 GLU A C 1
ATOM 2696 O O . GLU A 1 360 ? 20.117 -6.786 16.544 1.00 83.25 360 GLU A O 1
ATOM 2701 N N . PRO A 1 361 ? 20.298 -5.095 15.078 1.00 87.44 361 PRO A N 1
ATOM 2702 C CA . PRO A 1 361 ? 21.166 -4.267 15.937 1.00 87.44 361 PRO A CA 1
ATOM 2703 C C . PRO A 1 361 ? 20.617 -3.993 17.352 1.00 87.44 361 PRO A C 1
ATOM 2705 O O . PRO A 1 361 ? 21.368 -3.751 18.297 1.00 87.44 361 PRO A O 1
ATOM 2708 N N . THR A 1 362 ? 19.297 -4.064 17.508 1.00 91.81 362 THR A N 1
ATOM 2709 C CA . THR A 1 362 ? 18.534 -3.913 18.758 1.00 91.81 362 THR A CA 1
ATOM 2710 C C . THR A 1 362 ? 18.698 -5.092 19.722 1.00 91.81 362 THR A C 1
ATOM 2712 O O . THR A 1 362 ? 18.458 -4.942 20.926 1.00 91.81 362 THR A O 1
ATOM 2715 N N . ALA A 1 363 ? 19.103 -6.266 19.225 1.00 90.25 363 ALA A N 1
ATOM 2716 C CA . ALA A 1 363 ? 19.153 -7.507 19.991 1.00 90.25 363 ALA A CA 1
ATOM 2717 C C . ALA A 1 363 ? 20.121 -7.415 21.174 1.00 90.25 363 ALA A C 1
ATOM 2719 O O . ALA A 1 363 ? 19.736 -7.731 22.296 1.00 90.25 363 ALA A O 1
ATOM 2720 N N . ARG A 1 364 ? 21.335 -6.881 20.967 1.00 91.31 364 ARG A N 1
ATOM 2721 C CA . ARG A 1 364 ? 22.363 -6.749 22.019 1.00 91.31 364 ARG A CA 1
ATOM 2722 C C . ARG A 1 364 ? 21.857 -5.969 23.237 1.00 91.31 364 ARG A C 1
ATOM 2724 O O . ARG A 1 364 ? 22.095 -6.374 24.371 1.00 91.31 364 ARG A O 1
ATOM 2731 N N . ASN A 1 365 ? 21.153 -4.859 23.021 1.00 92.62 365 ASN A N 1
ATOM 2732 C CA . ASN A 1 365 ? 20.607 -4.052 24.116 1.00 92.62 365 ASN A CA 1
ATOM 2733 C C . ASN A 1 365 ? 19.332 -4.665 24.713 1.00 92.62 365 ASN A C 1
ATOM 2735 O O . ASN A 1 365 ? 19.107 -4.534 25.914 1.00 92.62 365 ASN A O 1
ATOM 2739 N N . SER A 1 366 ? 18.542 -5.391 23.919 1.00 95.88 366 SER A N 1
ATOM 2740 C CA . SER A 1 366 ? 17.383 -6.149 24.411 1.00 95.88 366 SER A CA 1
ATOM 2741 C C . SER A 1 366 ? 17.815 -7.304 25.325 1.00 95.88 366 SER A C 1
ATOM 2743 O O . SER A 1 366 ? 17.303 -7.432 26.434 1.00 95.88 366 SER A O 1
ATOM 2745 N N . ASP A 1 367 ? 18.839 -8.067 24.933 1.00 91.38 367 ASP A N 1
ATOM 2746 C CA . ASP A 1 367 ? 19.444 -9.126 25.750 1.00 91.38 367 ASP A CA 1
ATOM 2747 C C . ASP A 1 367 ? 20.145 -8.552 27.007 1.00 91.38 367 ASP A C 1
ATOM 2749 O O . ASP A 1 367 ? 20.083 -9.167 28.075 1.00 91.38 367 ASP A O 1
ATOM 2753 N N . ARG A 1 368 ? 20.721 -7.334 26.953 1.00 93.38 368 ARG A N 1
ATOM 2754 C CA . ARG A 1 368 ? 21.184 -6.604 28.159 1.00 93.38 368 ARG A CA 1
ATOM 2755 C C . ARG A 1 368 ? 20.034 -6.314 29.129 1.00 93.38 368 ARG A C 1
ATOM 2757 O O . ARG A 1 368 ? 20.173 -6.603 30.317 1.00 93.38 368 ARG A O 1
ATOM 2764 N N . VAL A 1 369 ? 18.898 -5.802 28.642 1.00 95.19 369 VAL A N 1
ATOM 2765 C CA . VAL A 1 369 ? 17.695 -5.598 29.473 1.00 95.19 369 VAL A CA 1
ATOM 2766 C C . VAL A 1 369 ? 17.206 -6.932 30.043 1.00 95.19 369 VAL A C 1
ATOM 2768 O O . VAL A 1 369 ? 16.932 -7.003 31.237 1.00 95.19 369 VAL A O 1
ATOM 2771 N N . ALA A 1 370 ? 17.170 -8.008 29.250 1.00 93.12 370 ALA A N 1
ATOM 2772 C CA . ALA A 1 370 ? 16.755 -9.335 29.715 1.00 93.12 370 ALA A CA 1
ATOM 2773 C C . ALA A 1 370 ? 17.655 -9.860 30.849 1.00 93.12 370 ALA A C 1
ATOM 2775 O O . ALA A 1 370 ? 17.150 -10.329 31.871 1.00 93.12 370 ALA A O 1
ATOM 2776 N N . LYS A 1 371 ? 18.983 -9.723 30.714 1.00 89.31 371 LYS A N 1
ATOM 2777 C CA . LYS A 1 371 ? 19.955 -10.110 31.749 1.00 89.31 371 LYS A CA 1
ATOM 2778 C C . LYS A 1 371 ? 19.766 -9.302 33.037 1.00 89.31 371 LYS A C 1
ATOM 2780 O O . LYS A 1 371 ? 19.727 -9.896 34.113 1.00 89.31 371 LYS A O 1
ATOM 2785 N N . SER A 1 372 ? 19.594 -7.981 32.940 1.00 90.12 372 SER A N 1
ATOM 2786 C CA . SER A 1 372 ? 19.352 -7.124 34.110 1.00 90.12 372 SER A CA 1
ATOM 2787 C C . SER A 1 372 ? 17.989 -7.361 34.763 1.00 90.12 372 SER A C 1
ATOM 2789 O O . SER A 1 372 ? 17.902 -7.329 35.986 1.00 90.12 372 SER A O 1
ATOM 2791 N N . LEU A 1 373 ? 16.934 -7.643 33.992 1.00 90.62 373 LEU A N 1
ATOM 2792 C CA . LEU A 1 373 ? 15.624 -7.994 34.547 1.00 90.62 373 LEU A CA 1
ATOM 2793 C C . LEU A 1 373 ? 15.657 -9.355 35.250 1.00 90.62 373 LEU A C 1
ATOM 2795 O O . LEU A 1 373 ? 15.120 -9.460 36.346 1.00 90.62 373 LEU A O 1
ATOM 2799 N N . LYS A 1 374 ? 16.333 -10.375 34.695 1.00 88.00 374 LYS A N 1
ATOM 2800 C CA . LYS A 1 374 ? 16.462 -11.709 35.322 1.00 88.00 374 LYS A CA 1
ATOM 2801 C C . LYS A 1 374 ? 17.064 -11.641 36.735 1.00 88.00 374 LYS A C 1
ATOM 2803 O O . LYS A 1 374 ? 16.659 -12.410 37.600 1.00 88.00 374 LYS A O 1
ATOM 2808 N N . GLN A 1 375 ? 17.975 -10.697 36.984 1.00 85.44 375 GLN A N 1
ATOM 2809 C CA . GLN A 1 375 ? 18.576 -10.448 38.304 1.00 85.44 375 GLN A CA 1
ATOM 2810 C C . GLN A 1 375 ? 17.603 -9.840 39.335 1.00 85.44 375 GLN A C 1
ATOM 2812 O O . GLN A 1 375 ? 17.906 -9.856 40.523 1.00 85.44 375 GLN A O 1
ATOM 2817 N N . LEU A 1 376 ? 16.453 -9.309 38.905 1.00 85.12 376 LEU A N 1
ATOM 2818 C CA . LEU A 1 376 ? 15.467 -8.623 39.752 1.00 85.12 376 LEU A CA 1
ATOM 2819 C C . LEU A 1 376 ? 14.225 -9.477 40.076 1.00 85.12 376 LEU A C 1
ATOM 2821 O O . LEU A 1 376 ? 13.290 -8.951 40.670 1.00 85.12 376 LEU A O 1
ATOM 2825 N N . ALA A 1 377 ? 14.194 -10.757 39.672 1.00 85.00 377 ALA A N 1
ATOM 2826 C CA . ALA A 1 377 ? 13.046 -11.668 39.831 1.00 85.00 377 ALA A CA 1
ATOM 2827 C C . ALA A 1 377 ? 11.691 -11.014 39.441 1.00 85.00 377 ALA A C 1
ATOM 2829 O O . ALA A 1 377 ? 10.796 -10.862 40.274 1.00 85.00 377 ALA A O 1
ATOM 2830 N N . PRO A 1 378 ? 11.549 -10.5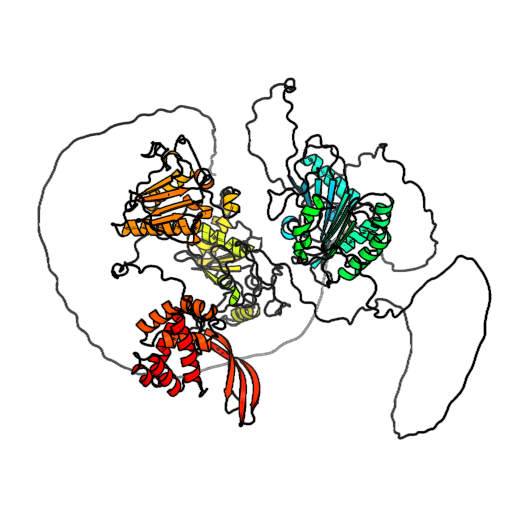68 38.180 1.00 87.38 378 PRO A N 1
ATOM 2831 C CA . PRO A 1 378 ? 10.575 -9.556 37.796 1.00 87.38 378 PRO A CA 1
ATOM 2832 C C . PRO A 1 378 ? 9.153 -10.138 37.687 1.00 87.38 378 PRO A C 1
ATOM 2834 O O . PRO A 1 378 ? 8.987 -11.296 37.289 1.00 87.38 378 PRO A O 1
ATOM 2837 N N . PRO A 1 379 ? 8.100 -9.351 37.982 1.00 86.94 379 PRO A N 1
ATOM 2838 C CA . PRO A 1 379 ? 6.724 -9.804 37.832 1.00 86.94 379 PRO A CA 1
ATOM 2839 C C . PRO A 1 379 ? 6.345 -9.969 36.353 1.00 86.94 379 PRO A C 1
ATOM 2841 O O . PRO A 1 379 ? 6.959 -9.398 35.453 1.00 86.94 379 PRO A O 1
ATOM 2844 N N . ALA A 1 380 ? 5.276 -10.726 36.094 1.00 84.06 380 ALA A N 1
ATOM 2845 C CA . ALA A 1 380 ? 4.862 -11.161 34.755 1.00 84.06 380 ALA A CA 1
ATOM 2846 C C . ALA A 1 380 ? 4.518 -10.034 33.748 1.00 84.06 380 ALA A C 1
ATOM 2848 O O . ALA A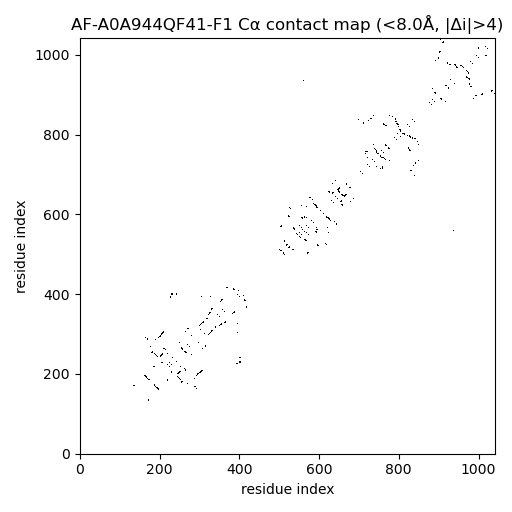 1 380 ? 4.326 -10.335 32.566 1.00 84.06 380 ALA A O 1
ATOM 2849 N N . SER A 1 381 ? 4.438 -8.777 34.200 1.00 87.94 381 SER A N 1
ATOM 2850 C CA . SER A 1 381 ? 4.276 -7.564 33.387 1.00 87.94 381 SER A CA 1
ATOM 2851 C C . SER A 1 381 ? 5.595 -7.000 32.830 1.00 87.94 381 SER A C 1
ATOM 2853 O O . SER A 1 381 ? 5.550 -6.100 31.996 1.00 87.94 381 SER A O 1
ATOM 2855 N N . PHE A 1 382 ? 6.759 -7.513 33.248 1.00 94.38 382 PHE A N 1
ATOM 2856 C CA . PHE A 1 382 ? 8.086 -7.104 32.769 1.00 94.38 382 PHE A CA 1
ATOM 2857 C C . PHE A 1 382 ? 8.719 -8.237 31.948 1.00 94.38 382 PHE A C 1
ATOM 2859 O O . PHE A 1 382 ? 9.153 -9.249 32.496 1.00 94.38 382 PHE A O 1
ATOM 2866 N N . ARG A 1 383 ? 8.762 -8.088 30.618 1.00 92.69 383 ARG A N 1
ATOM 2867 C CA . ARG A 1 383 ? 9.228 -9.120 29.676 1.00 92.69 383 ARG A CA 1
ATOM 2868 C C . ARG A 1 383 ? 10.126 -8.560 28.578 1.00 92.69 383 ARG A C 1
ATOM 2870 O O . ARG A 1 383 ? 9.922 -7.451 28.083 1.00 92.69 383 ARG A O 1
ATOM 2877 N N . VAL A 1 384 ? 11.063 -9.401 28.145 1.00 95.12 384 VAL A N 1
ATOM 2878 C CA . VAL A 1 384 ? 11.805 -9.249 26.890 1.00 95.12 384 VAL A CA 1
ATOM 2879 C C . VAL A 1 384 ? 11.486 -10.453 26.009 1.00 95.12 384 VAL A C 1
ATOM 2881 O O . VAL A 1 384 ? 11.612 -11.599 26.443 1.00 95.12 384 VAL A O 1
ATOM 2884 N N . GLU A 1 385 ? 11.026 -10.202 24.789 1.00 93.56 385 GLU A N 1
ATOM 2885 C CA . GLU A 1 385 ? 10.444 -11.204 23.899 1.00 93.56 385 GLU A CA 1
ATOM 2886 C C . GLU A 1 385 ? 11.039 -11.098 22.494 1.00 93.56 385 GLU A C 1
ATOM 2888 O O . GLU A 1 385 ? 10.914 -10.082 21.809 1.00 93.56 385 GLU A O 1
ATOM 2893 N N . ALA A 1 386 ? 11.667 -12.185 22.052 1.00 93.31 386 ALA A N 1
ATOM 2894 C CA . ALA A 1 386 ? 12.141 -12.338 20.687 1.00 93.31 386 ALA A CA 1
ATOM 2895 C C . ALA A 1 386 ? 10.965 -12.667 19.754 1.00 93.31 386 ALA A C 1
ATOM 2897 O O . ALA A 1 386 ? 10.119 -13.498 20.089 1.00 93.31 386 ALA A O 1
ATOM 2898 N N . THR A 1 387 ? 10.914 -12.067 18.564 1.00 92.94 387 THR A N 1
ATOM 2899 C CA . THR A 1 387 ? 9.875 -12.338 17.558 1.00 92.94 387 THR A CA 1
ATOM 2900 C C . THR A 1 387 ? 10.440 -12.584 16.159 1.00 92.94 387 THR A C 1
ATOM 2902 O O . THR A 1 387 ? 11.548 -12.167 15.824 1.00 92.94 387 THR A O 1
ATOM 2905 N N . LYS A 1 388 ? 9.643 -13.262 15.325 1.00 89.31 388 LYS A N 1
ATOM 2906 C CA . LYS A 1 388 ? 9.874 -13.440 13.879 1.00 89.31 388 LYS A CA 1
ATOM 2907 C C . LYS A 1 388 ? 8.996 -12.527 13.012 1.00 89.31 388 LYS A C 1
ATOM 2909 O O . LYS A 1 388 ? 9.084 -12.593 11.789 1.00 89.31 388 LYS A O 1
ATOM 2914 N N . VAL A 1 389 ? 8.147 -11.694 13.621 1.00 88.38 389 VAL A N 1
ATOM 2915 C CA . VAL A 1 389 ? 7.375 -10.661 12.909 1.00 88.38 389 VAL A CA 1
ATOM 2916 C C . VAL A 1 389 ? 8.343 -9.641 12.279 1.00 88.38 389 VAL A C 1
ATOM 2918 O O . VAL A 1 389 ? 9.288 -9.243 12.961 1.00 88.38 389 VAL A O 1
ATOM 2921 N N . PRO A 1 390 ? 8.157 -9.212 11.011 1.00 89.62 390 PRO A N 1
ATOM 2922 C CA . PRO A 1 390 ? 9.015 -8.209 10.373 1.00 89.62 390 PRO A CA 1
ATOM 2923 C C . PRO A 1 390 ? 9.032 -6.879 11.135 1.00 89.62 390 PRO A C 1
ATOM 2925 O O . PRO A 1 390 ? 8.000 -6.458 11.647 1.00 89.62 390 PRO A O 1
ATOM 2928 N N . HIS A 1 391 ? 10.177 -6.187 11.160 1.00 87.75 391 HIS A N 1
ATOM 2929 C CA . HIS A 1 391 ? 10.422 -4.982 11.977 1.00 87.75 391 HIS A CA 1
ATOM 2930 C C . HIS A 1 391 ? 9.277 -3.948 11.960 1.00 87.75 391 HIS A C 1
ATOM 2932 O O . HIS A 1 391 ? 8.861 -3.459 13.009 1.00 87.75 391 HIS A O 1
ATOM 2938 N N . ASN A 1 392 ? 8.736 -3.643 10.776 1.00 86.19 392 ASN A N 1
ATOM 2939 C CA . ASN A 1 392 ? 7.673 -2.647 10.592 1.00 86.19 392 ASN A CA 1
ATOM 2940 C C . ASN A 1 392 ? 6.266 -3.143 10.983 1.00 86.19 392 ASN A C 1
ATOM 2942 O O . ASN A 1 392 ? 5.386 -2.327 11.238 1.00 86.19 392 ASN A O 1
ATOM 2946 N N . ASP A 1 393 ? 6.051 -4.458 11.069 1.00 89.62 393 ASP A N 1
ATOM 2947 C CA . ASP A 1 393 ? 4.763 -5.058 11.442 1.00 89.62 393 ASP A CA 1
ATOM 2948 C C . ASP A 1 393 ? 4.627 -5.275 12.962 1.00 89.62 393 ASP A C 1
ATOM 2950 O O . ASP A 1 393 ? 3.526 -5.529 13.452 1.00 89.62 393 ASP A O 1
ATOM 2954 N N . ILE A 1 394 ? 5.719 -5.166 13.734 1.00 93.00 394 ILE A N 1
ATOM 2955 C CA . ILE A 1 394 ? 5.741 -5.434 15.186 1.00 93.00 394 ILE A CA 1
ATOM 2956 C C . ILE A 1 394 ? 4.715 -4.582 15.962 1.00 93.00 394 ILE A C 1
ATOM 2958 O O . ILE A 1 394 ? 3.926 -5.177 16.704 1.00 93.00 394 ILE A O 1
ATOM 2962 N N . PRO A 1 395 ? 4.633 -3.242 15.799 1.00 95.19 395 PRO A N 1
ATOM 2963 C CA . PRO A 1 395 ? 3.649 -2.450 16.536 1.00 95.19 395 PRO A CA 1
ATOM 2964 C C . PRO A 1 395 ? 2.220 -2.754 16.080 1.00 95.19 395 PRO A C 1
ATOM 2966 O O . PRO A 1 395 ? 1.315 -2.831 16.905 1.00 95.19 395 PRO A O 1
ATOM 2969 N N . ARG A 1 396 ? 1.999 -2.990 14.781 1.00 90.81 396 ARG A N 1
ATOM 2970 C CA . ARG A 1 396 ? 0.669 -3.308 14.243 1.00 90.81 396 ARG A CA 1
ATOM 2971 C C . ARG A 1 396 ? 0.147 -4.657 14.744 1.00 90.81 396 ARG A C 1
ATOM 2973 O O . ARG A 1 396 ? -1.033 -4.772 15.066 1.00 90.81 396 ARG A O 1
ATOM 2980 N N . ASN A 1 397 ? 1.012 -5.664 14.829 1.00 91.62 397 ASN A N 1
ATOM 2981 C CA . ASN A 1 397 ? 0.625 -7.016 15.229 1.00 91.62 397 ASN A CA 1
ATOM 2982 C C . ASN A 1 397 ? 0.475 -7.169 16.750 1.00 91.62 397 ASN A C 1
ATOM 2984 O O . ASN A 1 397 ? -0.333 -7.985 17.193 1.00 91.62 397 ASN A O 1
ATOM 2988 N N . PHE A 1 398 ? 1.232 -6.403 17.545 1.00 95.25 398 PHE A N 1
ATOM 2989 C CA . PHE A 1 398 ? 1.299 -6.579 19.001 1.00 95.25 398 PHE A CA 1
ATOM 2990 C C . PHE A 1 398 ? 0.852 -5.368 19.827 1.00 95.25 398 PHE A C 1
ATOM 2992 O O . PHE A 1 398 ? 0.423 -5.551 20.963 1.00 95.25 398 PHE A O 1
ATOM 2999 N N . GLY A 1 399 ? 0.898 -4.146 19.296 1.00 94.88 399 GLY A N 1
ATOM 3000 C CA . GLY A 1 399 ? 0.586 -2.926 20.048 1.00 94.88 399 GLY A CA 1
ATOM 3001 C C . GLY A 1 399 ? -0.821 -2.930 20.638 1.00 94.88 399 GLY A C 1
ATOM 3002 O O . GLY A 1 399 ? -0.970 -2.744 21.840 1.00 94.88 399 GLY A O 1
ATOM 3003 N N . TRP A 1 400 ? -1.838 -3.276 19.846 1.00 94.44 400 TRP A N 1
ATOM 3004 C CA . TRP A 1 400 ? -3.226 -3.375 20.319 1.00 94.44 400 TRP A CA 1
ATOM 3005 C C . TRP A 1 400 ? -3.432 -4.452 21.408 1.00 94.44 400 TRP A C 1
ATOM 3007 O O . TRP A 1 400 ? -4.298 -4.297 22.272 1.00 94.44 400 TRP A O 1
ATOM 3017 N N . LEU A 1 401 ? -2.619 -5.521 21.409 1.00 94.19 401 LEU A N 1
ATOM 3018 C CA . LEU A 1 401 ? -2.613 -6.545 22.464 1.00 94.19 401 LEU A CA 1
ATOM 3019 C C . LEU A 1 401 ? -2.001 -5.999 23.758 1.00 94.19 401 LEU A C 1
ATOM 3021 O O . LEU A 1 401 ? -2.586 -6.181 24.822 1.00 94.19 401 LEU A O 1
ATOM 3025 N N . LEU A 1 402 ? -0.867 -5.298 23.665 1.00 94.06 402 LEU A N 1
ATOM 3026 C CA . LEU A 1 402 ? -0.214 -4.674 24.821 1.00 94.06 402 LEU A CA 1
ATOM 3027 C C . LEU A 1 402 ? -1.033 -3.516 25.399 1.00 94.06 402 LEU A C 1
ATOM 3029 O O . LEU A 1 402 ? -1.072 -3.331 26.611 1.00 94.06 402 LEU A O 1
ATOM 3033 N N . LEU A 1 403 ? -1.734 -2.762 24.547 1.00 93.88 403 LEU A N 1
ATOM 3034 C CA . LEU A 1 403 ? -2.670 -1.733 24.987 1.00 93.88 403 LEU A CA 1
ATOM 3035 C C . LEU A 1 403 ? -3.914 -2.333 25.642 1.00 93.88 403 LEU A C 1
ATOM 3037 O O . LEU A 1 403 ? -4.444 -1.709 26.555 1.00 93.88 403 LEU A O 1
ATOM 3041 N N . ARG A 1 404 ? -4.379 -3.524 25.247 1.00 92.00 404 ARG A N 1
ATOM 3042 C CA . ARG A 1 404 ? -5.423 -4.230 26.005 1.00 92.00 404 ARG A CA 1
ATOM 3043 C C . ARG A 1 404 ? -4.934 -4.621 27.396 1.00 92.00 404 ARG A C 1
ATOM 3045 O O . ARG A 1 404 ? -5.644 -4.401 28.371 1.00 92.00 404 ARG A O 1
ATOM 3052 N N . ASP A 1 405 ? -3.765 -5.246 27.454 1.00 90.56 405 ASP A N 1
ATOM 3053 C CA . ASP A 1 405 ? -3.191 -5.822 28.664 1.00 90.56 405 ASP A CA 1
ATOM 3054 C C . ASP A 1 405 ? -1.678 -6.017 28.478 1.00 90.56 405 ASP A C 1
ATOM 3056 O O . ASP A 1 405 ? -1.231 -6.859 27.694 1.00 90.56 405 ASP A O 1
ATOM 3060 N N . ALA A 1 406 ? -0.876 -5.276 29.244 1.00 90.19 406 ALA A N 1
ATOM 3061 C CA . ALA A 1 406 ? 0.579 -5.367 29.200 1.00 90.19 406 ALA A CA 1
ATOM 3062 C C . ALA A 1 406 ? 1.133 -6.716 29.714 1.00 90.19 406 ALA A C 1
ATOM 3064 O O . ALA A 1 406 ? 2.321 -6.984 29.542 1.00 90.19 406 ALA A O 1
ATOM 3065 N N . GLY A 1 407 ? 0.308 -7.601 30.286 1.00 87.50 407 GLY A N 1
ATOM 3066 C CA . GLY A 1 407 ? 0.641 -8.994 30.603 1.00 87.50 407 GLY A CA 1
ATOM 3067 C C . GLY A 1 407 ? 0.348 -10.011 29.485 1.00 87.50 407 GLY A C 1
ATOM 3068 O O . GLY A 1 407 ? 0.831 -11.144 29.565 1.00 87.50 407 GLY A O 1
ATOM 3069 N N . THR A 1 408 ? -0.392 -9.639 28.430 1.00 87.94 408 THR A N 1
ATOM 3070 C CA . THR A 1 408 ? -0.892 -10.580 27.406 1.00 87.94 408 THR A CA 1
ATOM 3071 C C . THR A 1 408 ? 0.266 -11.261 26.647 1.00 87.94 408 THR A C 1
ATOM 3073 O O . THR A 1 408 ? 1.174 -10.567 26.174 1.00 87.94 408 THR A O 1
ATOM 3076 N N . PRO A 1 409 ? 0.249 -12.599 26.460 1.00 86.81 409 PRO A N 1
ATOM 3077 C CA . PRO A 1 409 ? 1.210 -13.301 25.604 1.00 86.81 409 PRO A CA 1
ATOM 3078 C C . PRO A 1 409 ? 1.100 -12.877 24.132 1.00 86.81 409 PRO A C 1
ATOM 3080 O O . PRO A 1 409 ? -0.003 -12.773 23.594 1.00 86.81 409 PRO A O 1
ATOM 3083 N N . LEU A 1 410 ? 2.237 -12.675 23.460 1.00 91.38 410 LEU A N 1
ATOM 3084 C CA . LEU A 1 410 ? 2.272 -12.251 22.057 1.00 91.38 410 LEU A CA 1
ATOM 3085 C C . LEU A 1 410 ? 2.377 -13.457 21.098 1.00 91.38 410 LEU A C 1
ATOM 3087 O O . LEU A 1 410 ? 3.321 -14.244 21.211 1.00 91.38 410 LEU A O 1
ATOM 3091 N N . PRO A 1 411 ? 1.449 -13.629 20.132 1.00 85.44 411 PRO A N 1
ATOM 3092 C CA . PRO A 1 411 ? 1.461 -14.772 19.218 1.00 85.44 411 PRO A CA 1
ATOM 3093 C C . PRO A 1 411 ? 2.762 -14.891 18.412 1.00 85.44 411 PRO A C 1
ATOM 3095 O O . PRO A 1 411 ? 3.132 -13.989 17.663 1.00 85.44 411 PRO A O 1
ATOM 3098 N N . GLY A 1 412 ? 3.448 -16.029 18.539 1.00 80.62 412 GLY A N 1
ATOM 3099 C CA . GLY A 1 412 ? 4.697 -16.301 17.817 1.00 80.62 412 GLY A CA 1
ATOM 3100 C C . GLY A 1 412 ? 5.929 -15.548 18.335 1.00 80.62 412 GLY A C 1
ATOM 3101 O O . GLY A 1 412 ? 6.990 -15.655 17.718 1.00 80.62 412 GLY A O 1
ATOM 3102 N N . ALA A 1 413 ? 5.814 -14.820 19.449 1.00 84.88 413 ALA A N 1
ATOM 3103 C CA . ALA A 1 413 ? 6.960 -14.338 20.207 1.00 84.88 413 ALA A CA 1
ATOM 3104 C C . ALA A 1 413 ? 7.362 -15.360 21.285 1.00 84.88 413 ALA A C 1
ATOM 3106 O O . ALA A 1 413 ? 6.530 -16.110 21.799 1.00 84.88 413 ALA A O 1
ATOM 3107 N N . THR A 1 414 ? 8.643 -15.384 21.637 1.00 82.38 414 THR A N 1
ATOM 3108 C CA . THR A 1 414 ? 9.208 -16.238 22.688 1.00 82.38 414 THR A CA 1
ATOM 3109 C C . THR A 1 414 ? 9.879 -15.367 23.737 1.00 82.38 414 THR A C 1
ATOM 3111 O O . THR A 1 414 ? 10.763 -14.575 23.403 1.00 82.38 414 THR A O 1
ATOM 3114 N N . ALA A 1 415 ? 9.491 -15.524 25.004 1.00 72.50 415 ALA A N 1
ATOM 3115 C CA . ALA A 1 415 ? 10.181 -14.874 26.111 1.00 72.50 415 ALA A CA 1
ATOM 3116 C C . ALA A 1 415 ? 11.656 -15.305 26.130 1.00 72.50 415 ALA A C 1
ATOM 3118 O O . ALA A 1 415 ? 11.961 -16.498 26.086 1.00 72.50 415 ALA A O 1
ATOM 3119 N N . ARG A 1 416 ? 12.568 -14.330 26.181 1.00 60.41 416 ARG A N 1
ATOM 3120 C CA . ARG A 1 416 ? 14.007 -14.564 26.318 1.00 60.41 416 ARG A CA 1
ATOM 3121 C C . ARG A 1 416 ? 14.298 -14.893 27.782 1.00 60.41 416 ARG A C 1
ATOM 3123 O O . ARG A 1 416 ? 14.677 -14.026 28.567 1.00 60.41 416 ARG A O 1
ATOM 3130 N N . GLU A 1 417 ? 14.136 -16.158 28.159 1.00 49.44 417 GLU A N 1
ATOM 3131 C CA . GLU A 1 417 ? 14.903 -16.668 29.294 1.00 49.44 417 GLU A CA 1
ATOM 3132 C C . GLU A 1 417 ? 16.383 -16.534 28.923 1.00 49.44 417 GLU A C 1
ATOM 3134 O O . GLU A 1 417 ? 16.823 -17.071 27.907 1.00 49.44 417 GLU A O 1
ATOM 3139 N N . ALA A 1 418 ? 17.141 -15.736 29.682 1.00 38.88 418 ALA A N 1
ATOM 3140 C CA . ALA A 1 418 ? 18.557 -15.549 29.387 1.00 38.88 418 ALA A CA 1
ATOM 3141 C C . ALA A 1 418 ? 19.284 -16.880 29.622 1.00 38.88 418 ALA A C 1
ATOM 3143 O O . ALA A 1 418 ? 19.351 -17.349 30.765 1.00 38.88 418 ALA A O 1
ATOM 3144 N N . GLU A 1 419 ? 19.772 -17.477 28.536 1.00 34.00 419 GLU A N 1
ATOM 3145 C CA . GLU A 1 419 ? 20.488 -18.752 28.522 1.00 34.00 419 GLU A CA 1
ATOM 3146 C C . GLU A 1 419 ? 21.723 -18.679 29.433 1.00 34.00 419 GLU A C 1
ATOM 3148 O O . GLU A 1 419 ? 22.354 -17.627 29.576 1.00 34.00 419 GLU A O 1
ATOM 3153 N N . ALA A 1 420 ? 22.037 -19.790 30.099 1.00 32.97 420 ALA A N 1
ATOM 3154 C CA . ALA A 1 420 ? 23.249 -19.898 30.899 1.00 32.97 420 ALA A CA 1
ATOM 3155 C C . ALA A 1 420 ? 24.445 -20.224 29.990 1.00 32.97 420 ALA A C 1
ATOM 3157 O O . ALA A 1 420 ? 24.336 -21.099 29.141 1.00 32.97 420 ALA A O 1
ATOM 3158 N N . GLU A 1 421 ? 25.537 -19.483 30.196 1.00 33.09 421 GLU A N 1
ATOM 3159 C CA . GLU A 1 421 ? 26.951 -19.787 29.899 1.00 33.09 421 GLU A CA 1
ATOM 3160 C C . GLU A 1 421 ? 27.271 -20.750 28.734 1.00 33.09 421 GLU A C 1
ATOM 3162 O O . GLU A 1 421 ? 27.042 -21.954 28.811 1.00 33.09 421 GLU A O 1
ATOM 3167 N N . GLY A 1 422 ? 27.919 -20.233 27.677 1.00 32.91 422 GLY A N 1
ATOM 3168 C CA . GLY A 1 422 ? 28.396 -21.090 26.579 1.00 32.91 422 GLY A CA 1
ATOM 3169 C C . GLY A 1 422 ? 29.064 -20.423 25.369 1.00 32.91 422 GLY A C 1
ATOM 3170 O O . GLY A 1 422 ? 29.209 -21.084 24.345 1.00 32.91 422 GLY A O 1
ATOM 3171 N N . ALA A 1 423 ? 29.449 -19.141 25.430 1.00 27.45 423 ALA A N 1
ATOM 3172 C CA . ALA A 1 423 ? 30.134 -18.458 24.324 1.00 27.45 423 ALA A CA 1
ATOM 3173 C C . ALA A 1 423 ? 31.051 -17.332 24.834 1.00 27.45 423 ALA A C 1
ATOM 3175 O O . ALA A 1 423 ? 30.641 -16.178 24.959 1.00 27.45 423 ALA A O 1
ATOM 3176 N N . GLU A 1 424 ? 32.297 -17.681 25.144 1.00 31.45 424 GLU A N 1
ATOM 3177 C CA . GLU A 1 424 ? 33.353 -16.728 25.487 1.00 31.45 424 GLU A CA 1
ATOM 3178 C C . GLU A 1 424 ? 34.000 -16.184 24.205 1.00 31.45 424 GLU A C 1
ATOM 3180 O O . GLU A 1 424 ? 34.659 -16.918 23.472 1.00 31.45 424 GLU A O 1
ATOM 3185 N N . LEU A 1 425 ? 33.802 -14.893 23.919 1.00 24.12 425 LEU A N 1
ATOM 3186 C CA . LEU A 1 425 ? 34.515 -14.174 22.860 1.00 24.12 425 LEU A CA 1
ATOM 3187 C C . LEU A 1 425 ? 34.879 -12.761 23.333 1.00 24.12 425 LEU A C 1
ATOM 3189 O O . LEU A 1 425 ? 34.068 -11.843 23.256 1.00 24.12 425 LEU A O 1
ATOM 3193 N N . TYR A 1 426 ? 36.120 -12.640 23.811 1.00 23.80 426 TYR A N 1
ATOM 3194 C CA . TYR A 1 426 ? 36.935 -11.425 23.917 1.00 23.80 426 TYR A CA 1
ATOM 3195 C C . TYR A 1 426 ? 36.254 -10.128 24.391 1.00 23.80 426 TYR A C 1
ATOM 3197 O O . TYR A 1 426 ? 35.725 -9.339 23.607 1.00 23.80 426 TYR A O 1
ATOM 3205 N N . PHE A 1 427 ? 36.468 -9.811 25.670 1.00 22.84 427 PHE A N 1
ATOM 3206 C CA . PHE A 1 427 ? 36.766 -8.428 26.042 1.00 22.84 427 PHE A CA 1
ATOM 3207 C C . PHE A 1 427 ? 38.241 -8.136 25.729 1.00 22.84 427 PHE A C 1
ATOM 3209 O O . PHE A 1 427 ? 39.116 -8.932 26.060 1.00 22.84 427 PHE A O 1
ATOM 3216 N N . GLY A 1 428 ? 38.505 -6.984 25.116 1.00 25.72 428 GLY A N 1
ATOM 3217 C CA . GLY A 1 428 ? 39.826 -6.365 25.036 1.00 25.72 428 GLY A CA 1
ATOM 3218 C C . GLY A 1 428 ? 39.664 -4.896 25.404 1.00 25.72 428 GLY A C 1
ATOM 3219 O O . GLY A 1 428 ? 38.850 -4.203 24.794 1.00 25.72 428 GLY A O 1
ATOM 3220 N N . GLU A 1 429 ? 40.348 -4.443 26.450 1.00 29.58 429 GLU A N 1
ATOM 3221 C CA . GLU A 1 429 ? 40.134 -3.111 27.015 1.00 29.58 429 GLU A CA 1
ATOM 3222 C C . GLU A 1 429 ? 41.016 -2.048 26.353 1.00 29.58 429 GLU A C 1
ATOM 3224 O O . GLU A 1 429 ? 42.240 -2.119 26.408 1.00 29.58 429 GLU A O 1
ATOM 3229 N N . THR A 1 430 ? 40.381 -0.983 25.864 1.00 25.69 430 THR A N 1
ATOM 3230 C CA . THR A 1 430 ? 40.912 0.379 26.001 1.00 25.69 430 THR A CA 1
ATOM 3231 C C . THR A 1 430 ? 39.753 1.292 26.419 1.00 25.69 430 THR A C 1
ATOM 3233 O O . THR A 1 430 ? 38.769 1.394 25.693 1.00 25.69 430 THR A O 1
ATOM 3236 N N . GLY A 1 431 ? 39.774 1.977 27.559 1.00 22.50 431 GLY A N 1
ATOM 3237 C CA . GLY A 1 431 ? 40.850 2.024 28.554 1.00 22.50 431 GLY A CA 1
ATOM 3238 C C . GLY A 1 431 ? 40.896 3.353 29.299 1.00 22.50 431 GLY A C 1
ATOM 3239 O O . GLY A 1 431 ? 41.973 3.911 29.448 1.00 22.50 431 GLY A O 1
ATOM 3240 N N . TRP A 1 432 ? 39.744 3.881 29.722 1.00 20.61 432 TRP A N 1
ATOM 3241 C CA . TRP A 1 432 ? 39.661 5.136 30.472 1.00 20.61 432 TRP A CA 1
ATOM 3242 C C . TRP A 1 432 ? 38.749 4.966 31.685 1.00 20.61 432 TRP A C 1
ATOM 3244 O O . TRP A 1 432 ? 37.525 4.962 31.565 1.00 20.61 432 TRP A O 1
ATOM 3254 N N . ARG A 1 433 ? 39.367 4.826 32.862 1.00 22.44 433 ARG A N 1
ATOM 3255 C CA . ARG A 1 433 ? 38.722 5.082 34.153 1.00 22.44 433 ARG A CA 1
ATOM 3256 C C . ARG A 1 433 ? 39.146 6.457 34.653 1.00 22.44 433 ARG A C 1
ATOM 3258 O O . ARG A 1 433 ? 40.297 6.840 34.475 1.00 22.44 433 ARG A O 1
ATOM 3265 N N . PHE A 1 434 ? 38.261 7.101 35.402 1.00 20.81 434 PHE A N 1
ATOM 3266 C CA . PHE A 1 434 ? 38.668 7.913 36.542 1.00 20.81 434 PHE A CA 1
ATOM 3267 C C . PHE A 1 434 ? 38.094 7.246 37.794 1.00 20.81 434 PHE A C 1
ATOM 3269 O O . PHE A 1 434 ? 36.890 7.297 38.024 1.00 20.81 434 PHE A O 1
ATOM 3276 N N . ASP A 1 435 ? 38.956 6.584 38.567 1.00 24.98 435 ASP A N 1
ATOM 3277 C CA . ASP A 1 435 ? 38.639 6.109 39.916 1.00 24.98 435 ASP A CA 1
ATOM 3278 C C . ASP A 1 435 ? 39.117 7.157 40.928 1.00 24.98 435 ASP A C 1
ATOM 3280 O O . ASP A 1 435 ? 40.293 7.516 40.920 1.00 24.98 435 ASP A O 1
ATOM 3284 N N . SER A 1 436 ? 38.245 7.620 41.828 1.00 24.95 436 SER A N 1
ATOM 3285 C CA . SER A 1 436 ? 38.599 7.975 43.218 1.00 24.95 436 SER A CA 1
ATOM 3286 C C . SER A 1 436 ? 37.366 8.421 44.024 1.00 24.95 436 SER A C 1
ATOM 3288 O O . SER A 1 436 ? 36.408 8.918 43.446 1.00 24.95 436 SER A O 1
ATOM 3290 N N . ALA A 1 437 ? 37.325 8.307 45.357 1.00 25.67 437 ALA A N 1
ATOM 3291 C CA . ALA A 1 437 ? 37.954 7.311 46.239 1.00 25.67 437 ALA A CA 1
ATOM 3292 C C . ALA A 1 437 ? 37.341 7.397 47.656 1.00 25.67 437 ALA A C 1
ATOM 3294 O O . ALA A 1 437 ? 37.267 8.480 48.226 1.00 25.67 437 ALA A O 1
ATOM 3295 N N . ALA A 1 438 ? 36.998 6.249 48.247 1.00 26.06 438 ALA A N 1
ATOM 3296 C CA . ALA A 1 438 ? 36.785 6.038 49.687 1.00 26.06 438 ALA A CA 1
ATOM 3297 C C . ALA A 1 438 ? 36.965 4.522 49.938 1.00 26.06 438 ALA A C 1
ATOM 3299 O O . ALA A 1 438 ? 36.244 3.726 49.345 1.00 26.06 438 ALA A O 1
ATOM 3300 N N . SER A 1 439 ? 38.086 4.056 50.510 1.00 27.22 439 SER A N 1
ATOM 3301 C CA . SER A 1 439 ? 38.320 3.870 51.963 1.00 27.22 439 SER A CA 1
ATOM 3302 C C . SER A 1 439 ? 37.308 2.891 52.591 1.00 27.22 439 SER A C 1
ATOM 3304 O O . SER A 1 439 ? 36.112 3.129 52.489 1.00 27.22 439 SER A O 1
ATOM 3306 N N . GLU A 1 440 ? 37.669 1.788 53.259 1.00 28.36 440 GLU A N 1
ATOM 3307 C CA . GLU A 1 440 ? 38.916 1.326 53.922 1.00 28.36 440 GLU A CA 1
ATOM 3308 C C . GLU A 1 440 ? 39.027 -0.226 53.759 1.00 28.36 440 GLU A C 1
ATOM 3310 O O . GLU A 1 440 ? 38.080 -0.842 53.281 1.00 28.36 440 GLU A O 1
ATOM 3315 N N . GLY A 1 441 ? 40.080 -0.985 54.109 1.00 24.02 441 GLY A N 1
ATOM 3316 C CA . GLY A 1 441 ? 41.426 -0.689 54.622 1.00 24.02 441 GLY A CA 1
ATOM 3317 C C . GLY A 1 441 ? 42.083 -1.931 55.282 1.00 24.02 441 GLY A C 1
ATOM 3318 O O . GLY A 1 441 ? 41.616 -2.381 56.322 1.00 24.02 441 GLY A O 1
ATOM 3319 N N . GLY A 1 442 ? 43.189 -2.455 54.720 1.00 24.17 442 GLY A N 1
ATOM 3320 C CA . GLY A 1 442 ? 43.999 -3.568 55.283 1.00 24.17 442 GLY A CA 1
ATOM 3321 C C . GLY A 1 442 ? 43.423 -4.996 55.115 1.00 24.17 442 GLY A C 1
ATOM 3322 O O . GLY A 1 442 ? 42.267 -5.148 54.743 1.00 24.17 442 GLY A O 1
ATOM 3323 N N . ALA A 1 443 ? 44.158 -6.093 55.369 1.00 24.61 443 ALA A N 1
ATOM 3324 C CA . ALA A 1 443 ? 45.609 -6.304 55.569 1.00 24.61 443 ALA A CA 1
ATOM 3325 C C . ALA A 1 443 ? 45.962 -7.824 55.477 1.00 24.61 443 ALA A C 1
ATOM 3327 O O . ALA A 1 443 ? 45.063 -8.655 55.589 1.00 24.61 443 ALA A O 1
ATOM 3328 N N . GLY A 1 444 ? 47.254 -8.178 55.345 1.00 24.89 444 GLY A N 1
ATOM 3329 C CA . GLY A 1 444 ? 47.788 -9.565 55.336 1.00 24.89 444 GLY A CA 1
ATOM 3330 C C . GLY A 1 444 ? 47.973 -10.139 53.915 1.00 24.89 444 GLY A C 1
ATOM 3331 O O . GLY A 1 444 ? 47.002 -10.242 53.178 1.00 24.89 444 GLY A O 1
ATOM 3332 N N . GLU A 1 445 ? 49.181 -10.350 53.371 1.00 27.00 445 GLU A N 1
ATOM 3333 C CA . GLU A 1 445 ? 50.297 -11.254 53.757 1.00 27.00 445 GLU A CA 1
ATOM 3334 C C . GLU A 1 445 ? 50.095 -12.736 53.366 1.00 27.00 445 GLU A C 1
ATOM 3336 O O . GLU A 1 445 ? 49.376 -13.453 54.055 1.00 27.00 445 GLU A O 1
ATOM 3341 N N . ALA A 1 446 ? 50.795 -13.196 52.309 1.00 26.44 446 ALA A N 1
ATOM 3342 C CA . ALA A 1 446 ? 51.656 -14.402 52.310 1.00 26.44 446 ALA A CA 1
ATOM 3343 C C . ALA A 1 446 ? 52.231 -14.739 50.906 1.00 26.44 446 ALA A C 1
ATOM 3345 O O . ALA A 1 446 ? 51.509 -15.150 50.003 1.00 26.44 446 ALA A O 1
ATOM 3346 N N . ASP A 1 447 ? 53.553 -14.622 50.778 1.00 25.31 447 ASP A N 1
ATOM 3347 C CA . ASP A 1 447 ? 54.448 -15.318 49.821 1.00 25.31 447 ASP A CA 1
ATOM 3348 C C . ASP A 1 447 ? 55.095 -16.512 50.607 1.00 25.31 447 ASP A C 1
ATOM 3350 O O . ASP A 1 447 ? 54.849 -16.572 51.821 1.00 25.31 447 ASP A O 1
ATOM 3354 N N . PRO A 1 448 ? 55.954 -17.431 50.088 1.00 49.72 448 PRO A N 1
ATOM 3355 C CA . PRO A 1 448 ? 56.393 -17.719 48.709 1.00 49.72 448 PRO A CA 1
ATOM 3356 C C . PRO A 1 448 ? 56.318 -19.210 48.276 1.00 49.72 448 PRO A C 1
ATOM 3358 O O . PRO A 1 448 ? 56.060 -20.109 49.076 1.00 49.72 448 PRO A O 1
ATOM 3361 N N . GLY A 1 449 ? 56.729 -19.478 47.024 1.00 25.75 449 GLY A N 1
ATOM 3362 C CA . GLY A 1 449 ? 57.461 -20.705 46.644 1.00 25.75 449 GLY A CA 1
ATOM 3363 C C . GLY A 1 449 ? 56.772 -21.653 45.641 1.00 25.75 449 GLY A C 1
ATOM 3364 O O . GLY A 1 449 ? 55.552 -21.739 45.599 1.00 25.75 449 GLY A O 1
ATOM 3365 N N . GLU A 1 450 ? 57.494 -22.427 44.816 1.00 29.36 450 GLU A N 1
ATOM 3366 C CA . GLU A 1 450 ? 58.952 -22.493 44.581 1.00 29.36 450 GLU A CA 1
ATOM 3367 C C . GLU A 1 450 ? 59.260 -23.323 43.299 1.00 29.36 450 GLU A C 1
ATOM 3369 O O . GLU A 1 450 ? 58.578 -24.316 43.073 1.00 29.36 450 GLU A O 1
ATOM 3374 N N . SER A 1 451 ? 60.353 -23.020 42.562 1.00 26.23 451 SER A N 1
ATOM 3375 C CA . SER A 1 451 ? 61.175 -24.005 41.790 1.00 26.23 451 SER A CA 1
ATOM 3376 C C . SER A 1 451 ? 60.565 -24.707 40.520 1.00 26.23 451 SER A C 1
ATOM 3378 O O . SER A 1 451 ? 59.380 -24.998 40.484 1.00 26.23 451 SER A O 1
ATOM 3380 N N . GLN A 1 452 ? 61.272 -25.080 39.424 1.00 28.88 452 GLN A N 1
ATOM 3381 C CA . GLN A 1 452 ? 62.688 -24.961 38.993 1.00 28.88 452 GLN A CA 1
ATOM 3382 C C . GLN A 1 452 ? 62.929 -25.336 37.487 1.00 28.88 452 GLN A C 1
ATOM 3384 O O . GLN A 1 452 ? 62.162 -26.093 36.905 1.00 28.88 452 GLN A O 1
ATOM 3389 N N . PHE A 1 453 ? 64.108 -24.930 36.967 1.00 24.58 453 PHE A N 1
ATOM 3390 C CA . PHE A 1 453 ? 65.011 -25.589 35.975 1.00 24.58 453 PHE A CA 1
ATOM 3391 C C . PHE A 1 453 ? 64.844 -25.568 34.424 1.00 24.58 453 PHE A C 1
ATOM 3393 O O . PHE A 1 453 ? 63.866 -26.053 33.871 1.00 24.58 453 PHE A O 1
ATOM 3400 N N . SER A 1 454 ? 65.976 -25.225 33.757 1.00 26.80 454 SER A N 1
ATOM 3401 C CA . SER A 1 454 ? 66.418 -25.483 32.347 1.00 26.80 454 SER A CA 1
ATOM 3402 C C . SER A 1 454 ? 65.559 -24.952 31.176 1.00 26.80 454 SER A C 1
ATOM 3404 O O . SER A 1 454 ? 64.342 -24.948 31.257 1.00 26.80 454 SER A O 1
ATOM 3406 N N . GLY A 1 455 ? 66.095 -24.507 30.026 1.00 25.52 455 GLY A N 1
ATOM 3407 C CA . GLY A 1 455 ? 67.468 -24.514 29.463 1.00 25.52 455 GLY A CA 1
ATOM 3408 C C . GLY A 1 455 ? 67.476 -25.162 28.054 1.00 25.52 455 GLY A C 1
ATOM 3409 O O . GLY A 1 455 ? 66.711 -26.096 27.848 1.00 25.52 455 GLY A O 1
ATOM 3410 N N . ALA A 1 456 ? 68.276 -24.768 27.052 1.00 27.98 456 ALA A N 1
ATOM 3411 C CA . ALA A 1 456 ? 69.272 -23.691 26.915 1.00 27.98 456 ALA A CA 1
ATOM 3412 C C . ALA A 1 456 ? 69.584 -23.428 25.406 1.00 27.98 456 ALA A C 1
ATOM 3414 O O . ALA A 1 456 ? 69.214 -24.266 24.592 1.00 27.98 456 ALA A O 1
ATOM 3415 N N . GLU A 1 457 ? 70.312 -22.337 25.091 1.00 29.55 457 GLU A N 1
ATOM 3416 C CA . GLU A 1 457 ? 71.165 -22.119 23.879 1.00 29.55 457 GLU A CA 1
ATOM 3417 C C . GLU A 1 457 ? 70.515 -22.125 22.457 1.00 29.55 457 GLU A C 1
ATOM 3419 O O . GLU A 1 457 ? 69.491 -22.757 22.229 1.00 29.55 457 GLU A O 1
ATOM 3424 N N . ALA A 1 458 ? 71.053 -21.465 21.412 1.00 28.70 458 ALA A N 1
ATOM 3425 C CA . ALA A 1 458 ? 71.975 -20.314 21.292 1.00 28.70 458 ALA A CA 1
ATOM 3426 C C . ALA A 1 458 ? 72.026 -19.795 19.820 1.00 28.70 458 ALA A C 1
ATOM 3428 O O . ALA A 1 458 ? 71.553 -20.485 18.920 1.00 28.70 458 ALA A O 1
ATOM 3429 N N . ASP A 1 459 ? 72.660 -18.626 19.622 1.00 27.12 459 ASP A N 1
ATOM 3430 C CA . ASP A 1 459 ? 73.381 -18.134 18.420 1.00 27.12 459 ASP A CA 1
ATOM 3431 C C . ASP A 1 459 ? 72.677 -17.949 17.048 1.00 27.12 459 ASP A C 1
ATOM 3433 O O . ASP A 1 459 ? 71.660 -18.559 16.735 1.00 27.12 459 ASP A O 1
ATOM 3437 N N . GLU A 1 460 ? 73.247 -17.189 16.097 1.00 32.19 460 GLU A N 1
ATOM 3438 C CA . GLU A 1 460 ? 73.735 -15.788 16.130 1.00 32.19 460 GLU A CA 1
ATOM 3439 C C . GLU A 1 460 ? 73.904 -15.279 14.670 1.00 32.19 460 GLU A C 1
ATOM 3441 O O . GLU A 1 460 ? 74.089 -16.090 13.766 1.00 32.19 460 GLU A O 1
ATOM 3446 N N . ALA A 1 461 ? 73.921 -13.950 14.465 1.00 29.14 461 ALA A N 1
ATOM 3447 C CA . ALA A 1 461 ? 74.427 -13.219 13.281 1.00 29.14 461 ALA A CA 1
ATOM 3448 C C . ALA A 1 461 ? 73.818 -13.508 11.871 1.00 29.14 461 ALA A C 1
ATOM 3450 O O . ALA A 1 461 ? 73.290 -14.568 11.569 1.00 29.14 461 ALA A O 1
ATOM 3451 N N . GLY A 1 462 ? 73.864 -12.581 10.902 1.00 25.75 462 GLY A N 1
ATOM 3452 C CA . GLY A 1 462 ? 74.207 -11.155 10.977 1.00 25.75 462 GLY A CA 1
ATOM 3453 C C . GLY A 1 462 ? 74.660 -10.548 9.633 1.00 25.75 462 GLY A C 1
ATOM 3454 O O . GLY A 1 462 ? 75.297 -11.231 8.841 1.00 25.75 462 GLY A O 1
ATOM 3455 N N . ALA A 1 463 ? 74.409 -9.239 9.460 1.00 27.70 463 ALA A N 1
ATOM 3456 C CA . ALA A 1 463 ? 75.105 -8.288 8.563 1.00 27.70 463 ALA A CA 1
ATOM 3457 C C . ALA A 1 463 ? 75.048 -8.467 7.011 1.00 27.70 463 ALA A C 1
ATOM 3459 O O . ALA A 1 463 ? 74.850 -9.564 6.509 1.00 27.70 463 ALA A O 1
ATOM 3460 N N . ALA A 1 464 ? 75.284 -7.440 6.166 1.00 27.05 464 ALA A N 1
ATOM 3461 C CA . ALA A 1 464 ? 75.092 -5.970 6.263 1.00 27.05 464 ALA A CA 1
ATOM 3462 C C . ALA A 1 464 ? 75.416 -5.254 4.908 1.00 27.05 464 ALA A C 1
ATOM 3464 O O . ALA A 1 464 ? 76.005 -5.864 4.023 1.00 27.05 464 ALA A O 1
ATOM 3465 N N . VAL A 1 465 ? 75.123 -3.937 4.846 1.00 27.81 465 VAL A N 1
ATOM 3466 C CA . VAL A 1 465 ? 75.717 -2.824 4.034 1.00 27.81 465 VAL A CA 1
ATOM 3467 C C . VAL A 1 465 ? 75.704 -2.793 2.485 1.00 27.81 465 VAL A C 1
ATOM 3469 O O . VAL A 1 465 ? 75.800 -3.801 1.799 1.00 27.81 465 VAL A O 1
ATOM 3472 N N . GLY A 1 466 ? 75.665 -1.547 1.965 1.00 24.78 466 GLY A N 1
ATOM 3473 C CA . GLY A 1 466 ? 75.766 -1.126 0.550 1.00 24.78 466 GLY A CA 1
ATOM 3474 C C . GLY A 1 466 ? 74.603 -0.191 0.155 1.00 24.78 466 GLY A C 1
ATOM 3475 O O . GLY A 1 466 ? 73.556 -0.701 -0.220 1.00 24.78 466 GLY A O 1
ATOM 3476 N N . LEU A 1 467 ? 74.603 1.135 0.393 1.00 26.88 467 LEU A N 1
ATOM 3477 C CA . LEU A 1 467 ? 75.500 2.213 -0.104 1.00 26.88 467 LEU A CA 1
ATOM 3478 C C . LEU A 1 467 ? 75.504 2.296 -1.651 1.00 26.88 467 LEU A C 1
ATOM 3480 O O . LEU A 1 467 ? 75.748 1.271 -2.282 1.00 26.88 467 LEU A O 1
ATOM 3484 N N . SER A 1 468 ? 75.273 3.435 -2.322 1.00 26.14 468 SER A N 1
ATOM 3485 C CA . SER A 1 468 ? 74.989 4.838 -1.905 1.00 26.14 468 SER A CA 1
ATOM 3486 C C . SER A 1 468 ? 74.307 5.620 -3.083 1.00 26.14 468 SER A C 1
ATOM 3488 O O . SER A 1 468 ? 73.779 4.939 -3.960 1.00 26.14 468 SER A O 1
ATOM 3490 N N . GLU A 1 469 ? 74.158 6.957 -3.233 1.00 29.86 469 GLU A N 1
ATOM 3491 C CA . GLU A 1 469 ? 74.729 8.206 -2.649 1.00 29.86 469 GLU A CA 1
ATOM 3492 C C . GLU A 1 469 ? 73.777 9.437 -2.923 1.00 29.86 469 GLU A C 1
ATOM 3494 O O . GLU A 1 469 ? 72.666 9.227 -3.402 1.00 29.86 469 GLU A O 1
ATOM 3499 N N . THR A 1 470 ? 74.217 10.668 -2.582 1.00 26.09 470 THR A N 1
ATOM 3500 C CA . THR A 1 470 ? 73.892 12.085 -2.998 1.00 26.09 470 THR A CA 1
ATOM 3501 C C . THR A 1 470 ? 72.775 12.466 -4.014 1.00 26.09 470 THR A C 1
ATOM 3503 O O . THR A 1 470 ? 72.360 11.661 -4.838 1.00 26.09 470 THR A O 1
ATOM 3506 N N . GLU A 1 471 ? 72.245 13.711 -4.096 1.00 28.72 471 GLU A N 1
ATOM 3507 C CA . GLU A 1 471 ? 72.442 15.065 -3.469 1.00 28.72 471 GLU A CA 1
ATOM 3508 C C . GLU A 1 471 ? 71.041 15.766 -3.436 1.00 28.72 471 GLU A C 1
ATOM 3510 O O . GLU A 1 471 ? 70.233 15.485 -4.321 1.00 28.72 471 GLU A O 1
ATOM 3515 N N . MET A 1 472 ? 70.552 16.523 -2.435 1.00 25.11 472 MET A N 1
ATOM 3516 C CA . MET A 1 472 ? 70.999 17.721 -1.667 1.00 25.11 472 MET A CA 1
ATOM 3517 C C . MET A 1 472 ? 70.776 19.104 -2.337 1.00 25.11 472 MET A C 1
ATOM 3519 O O . MET A 1 472 ? 71.467 19.430 -3.294 1.00 25.11 472 MET A O 1
ATOM 3523 N N . ASP A 1 473 ? 69.798 19.869 -1.809 1.00 23.72 473 ASP A N 1
ATOM 3524 C CA . ASP A 1 473 ? 69.808 21.305 -1.388 1.00 23.72 473 ASP A CA 1
ATOM 3525 C C . ASP A 1 473 ? 68.355 21.691 -0.972 1.00 23.72 473 ASP A C 1
ATOM 3527 O O . ASP A 1 473 ? 67.408 21.330 -1.669 1.00 23.72 473 ASP A O 1
ATOM 3531 N N . GLU A 1 474 ? 68.062 22.116 0.270 1.00 29.06 474 GLU A N 1
ATOM 3532 C CA . GLU A 1 474 ? 68.127 23.493 0.838 1.00 29.06 474 GLU A CA 1
ATOM 3533 C C . GLU A 1 474 ? 67.011 24.445 0.306 1.00 29.06 474 GLU A C 1
ATOM 3535 O O . GLU A 1 474 ? 66.711 24.436 -0.883 1.00 29.06 474 GLU A O 1
ATOM 3540 N N . THR A 1 475 ? 66.275 25.253 1.099 1.00 24.61 475 THR A N 1
ATOM 3541 C CA . THR A 1 475 ? 66.438 25.781 2.484 1.00 24.61 475 THR A CA 1
ATOM 3542 C C . THR A 1 475 ? 65.120 25.847 3.307 1.00 24.61 475 THR A C 1
ATOM 3544 O O . THR A 1 475 ? 64.047 25.925 2.720 1.00 24.61 475 THR A O 1
ATOM 3547 N N . GLU A 1 476 ? 65.241 25.880 4.649 1.00 29.39 476 GLU A N 1
ATOM 3548 C CA . GLU A 1 476 ? 64.585 26.736 5.696 1.00 29.39 476 GLU A CA 1
ATOM 3549 C C . GLU A 1 476 ? 63.236 27.494 5.447 1.00 29.39 476 GLU A C 1
ATOM 3551 O O . GLU A 1 476 ? 62.951 27.903 4.328 1.00 29.39 476 GLU A O 1
ATOM 3556 N N . THR A 1 477 ? 62.372 27.818 6.440 1.00 24.55 477 THR A N 1
ATOM 3557 C CA . THR A 1 477 ? 62.446 27.815 7.936 1.00 24.55 477 THR A CA 1
ATOM 3558 C C . THR A 1 477 ? 61.040 27.783 8.604 1.00 24.55 477 THR A C 1
ATOM 3560 O O . THR A 1 477 ? 60.097 28.280 8.003 1.00 24.55 477 THR A O 1
ATOM 3563 N N . GLU A 1 478 ? 60.960 27.317 9.872 1.00 27.47 478 GLU A N 1
ATOM 3564 C CA . GLU A 1 478 ? 59.930 27.587 10.931 1.00 27.47 478 GLU A CA 1
ATOM 3565 C C . GLU A 1 478 ? 58.408 27.377 10.648 1.00 27.47 478 GLU A C 1
ATOM 3567 O O . GLU A 1 478 ? 57.956 27.340 9.513 1.00 27.47 478 GLU A O 1
ATOM 3572 N N . ALA A 1 479 ? 57.494 27.298 11.633 1.00 26.34 479 ALA A N 1
ATOM 3573 C CA . ALA A 1 479 ? 57.458 26.629 12.951 1.00 26.34 479 ALA A CA 1
ATOM 3574 C C . ALA A 1 479 ? 56.008 26.709 13.509 1.00 26.34 479 ALA A C 1
ATOM 3576 O O . ALA A 1 479 ? 55.361 27.741 13.338 1.00 26.34 479 ALA A O 1
ATOM 3577 N N . GLY A 1 480 ? 55.516 25.688 14.231 1.00 24.53 480 GLY A N 1
ATOM 3578 C CA . GLY A 1 480 ? 54.317 25.811 15.088 1.00 24.53 480 GLY A CA 1
ATOM 3579 C C . GLY A 1 480 ? 53.189 24.783 14.889 1.00 24.53 480 GLY A C 1
ATOM 3580 O O . GLY A 1 480 ? 52.525 24.748 13.860 1.00 24.53 480 GLY A O 1
ATOM 3581 N N . GLU A 1 481 ? 52.927 24.028 15.954 1.00 26.42 481 GLU A N 1
ATOM 3582 C CA . GLU A 1 481 ? 51.706 23.265 16.279 1.00 26.42 481 GLU A CA 1
ATOM 3583 C C . GLU A 1 481 ? 51.302 23.673 17.721 1.00 26.42 481 GLU A C 1
ATOM 3585 O O . GLU A 1 481 ? 52.175 24.190 18.433 1.00 26.42 481 GLU A O 1
ATOM 3590 N N . PRO A 1 482 ? 50.087 23.381 18.237 1.00 51.34 482 PRO A N 1
ATOM 3591 C CA . PRO A 1 482 ? 48.845 22.943 17.582 1.00 51.34 482 PRO A CA 1
ATOM 3592 C C . PRO A 1 482 ? 47.606 23.765 18.049 1.00 51.34 482 PRO A C 1
ATOM 3594 O O . PRO A 1 482 ? 47.738 24.719 18.806 1.00 51.34 482 PRO A O 1
ATOM 3597 N N . GLU A 1 483 ? 46.394 23.361 17.647 1.00 26.73 483 GLU A N 1
ATOM 3598 C CA . GLU A 1 483 ? 45.187 23.272 18.507 1.00 26.73 483 GLU A CA 1
ATOM 3599 C C . GLU A 1 483 ? 44.117 22.411 17.788 1.00 26.73 483 GLU A C 1
ATOM 3601 O O . GLU A 1 483 ? 44.222 22.195 16.577 1.00 26.73 483 GLU A O 1
ATOM 3606 N N . ALA A 1 484 ? 43.146 21.836 18.509 1.00 29.67 484 ALA A N 1
ATOM 3607 C CA . ALA A 1 484 ? 42.438 20.621 18.065 1.00 29.67 484 ALA A CA 1
ATOM 3608 C C . ALA A 1 484 ? 40.907 20.739 17.877 1.00 29.67 484 ALA A C 1
ATOM 3610 O O . ALA A 1 484 ? 40.201 21.387 18.645 1.00 29.67 484 ALA A O 1
ATOM 3611 N N . GLY A 1 485 ? 40.360 19.997 16.901 1.00 25.69 485 GLY A N 1
ATOM 3612 C CA . GLY A 1 485 ? 38.912 19.851 16.701 1.00 25.69 485 GLY A CA 1
ATOM 3613 C C . GLY A 1 485 ? 38.523 18.781 15.670 1.00 25.69 485 GLY A C 1
ATOM 3614 O O . GLY A 1 485 ? 39.178 18.647 14.647 1.00 25.69 485 GLY A O 1
ATOM 3615 N N . GLU A 1 486 ? 37.433 18.056 15.956 1.00 26.56 486 GLU A N 1
ATOM 3616 C CA . GLU A 1 486 ? 36.788 17.004 15.135 1.00 26.56 486 GLU A CA 1
ATOM 3617 C C . GLU A 1 486 ? 37.624 15.733 14.836 1.00 26.56 486 GLU A C 1
ATOM 3619 O O . GLU A 1 486 ? 38.428 15.670 13.913 1.00 26.56 486 GLU A O 1
ATOM 3624 N N . TRP A 1 487 ? 37.359 14.658 15.592 1.00 26.45 487 TRP A N 1
ATOM 3625 C CA . TRP A 1 487 ? 37.889 13.312 15.336 1.00 26.45 487 TRP A CA 1
ATOM 3626 C C . TRP A 1 487 ? 36.937 12.483 14.461 1.00 26.45 487 TRP A C 1
ATOM 3628 O O . TRP A 1 487 ? 35.740 12.375 14.736 1.00 26.45 487 TRP A O 1
ATOM 3638 N N . GLU A 1 488 ? 37.480 11.877 13.404 1.00 27.80 488 GLU A N 1
ATOM 3639 C CA . GLU A 1 488 ? 36.723 11.075 12.441 1.00 27.80 488 GLU A CA 1
ATOM 3640 C C . GLU A 1 488 ? 36.227 9.737 13.016 1.00 27.80 488 GLU A C 1
ATOM 3642 O O . GLU A 1 488 ? 36.872 9.106 13.853 1.00 27.80 488 GLU A O 1
ATOM 3647 N N . LEU A 1 489 ? 35.116 9.237 12.465 1.00 27.06 489 LEU A N 1
ATOM 3648 C CA . LEU A 1 489 ? 34.690 7.840 12.601 1.00 27.06 489 LEU A CA 1
ATOM 3649 C C . LEU A 1 489 ? 34.491 7.215 11.212 1.00 27.06 489 LEU A C 1
ATOM 3651 O O . LEU A 1 489 ? 33.375 6.971 10.750 1.00 27.06 489 LEU A O 1
ATOM 3655 N N . ALA A 1 490 ? 35.615 6.997 10.530 1.00 27.33 490 ALA A N 1
ATOM 3656 C CA . ALA A 1 490 ? 35.696 6.266 9.270 1.00 27.33 490 ALA A CA 1
ATOM 3657 C C . ALA A 1 490 ? 35.915 4.751 9.492 1.00 27.33 490 ALA A C 1
ATOM 3659 O O . ALA A 1 490 ? 36.242 4.306 10.589 1.00 27.33 490 ALA A O 1
ATOM 3660 N N . ALA A 1 491 ? 35.776 3.971 8.412 1.00 28.75 491 ALA A N 1
ATOM 3661 C CA . ALA A 1 491 ? 36.134 2.548 8.301 1.00 28.75 491 ALA A CA 1
ATOM 3662 C C . ALA A 1 491 ? 35.335 1.523 9.149 1.00 28.75 491 ALA A C 1
ATOM 3664 O O . ALA A 1 491 ? 35.877 0.862 10.031 1.00 28.75 491 ALA A O 1
ATOM 3665 N N . ALA A 1 492 ? 34.073 1.276 8.763 1.00 26.38 492 ALA A N 1
ATOM 3666 C CA . ALA A 1 492 ? 33.380 -0.001 9.018 1.00 26.38 492 ALA A CA 1
ATOM 3667 C C . ALA A 1 492 ? 32.249 -0.288 7.994 1.00 26.38 492 ALA A C 1
ATOM 3669 O O . ALA A 1 492 ? 31.114 -0.573 8.373 1.00 26.38 492 ALA A O 1
ATOM 3670 N N . GLU A 1 493 ? 32.524 -0.188 6.687 1.00 33.91 493 GLU A N 1
ATOM 3671 C CA . GLU A 1 493 ? 31.546 -0.547 5.642 1.00 33.91 493 GLU A CA 1
ATOM 3672 C C . GLU A 1 493 ? 31.580 -2.047 5.301 1.00 33.91 493 GLU A C 1
ATOM 3674 O O . GLU A 1 493 ? 32.582 -2.536 4.780 1.00 33.91 493 GLU A O 1
ATOM 3679 N N . ALA A 1 494 ? 30.465 -2.758 5.518 1.00 28.56 494 ALA A N 1
ATOM 3680 C CA . ALA A 1 494 ? 30.119 -3.992 4.800 1.00 28.56 494 ALA A CA 1
ATOM 3681 C C . ALA A 1 494 ? 28.618 -4.338 4.934 1.00 28.56 494 ALA A C 1
ATOM 3683 O O . ALA A 1 494 ? 28.139 -4.625 6.026 1.00 28.56 494 ALA A O 1
ATOM 3684 N N . GLU A 1 495 ? 27.909 -4.353 3.801 1.00 32.44 495 GLU A N 1
ATOM 3685 C CA . GLU A 1 495 ? 26.706 -5.159 3.504 1.00 32.44 495 GLU A CA 1
ATOM 3686 C C . GLU A 1 495 ? 25.608 -5.314 4.588 1.00 32.44 495 GLU A C 1
ATOM 3688 O O . GLU A 1 495 ? 25.541 -6.309 5.311 1.00 32.44 495 GLU A O 1
ATOM 3693 N N . ALA A 1 496 ? 24.630 -4.398 4.579 1.00 27.53 496 ALA A N 1
ATOM 3694 C CA . ALA A 1 496 ? 23.297 -4.617 5.152 1.00 27.53 496 ALA A CA 1
ATOM 3695 C C . ALA A 1 496 ? 22.214 -4.166 4.147 1.00 27.53 496 ALA A C 1
ATOM 3697 O O . ALA A 1 496 ? 22.079 -2.974 3.871 1.00 27.53 496 ALA A O 1
ATOM 3698 N N . GLU A 1 497 ? 21.459 -5.107 3.565 1.00 30.83 497 GLU A N 1
ATOM 3699 C CA . GLU A 1 497 ? 20.503 -4.808 2.483 1.00 30.83 497 GLU A CA 1
ATOM 3700 C C . GLU A 1 497 ? 19.234 -4.068 2.968 1.00 30.83 497 GLU A C 1
ATOM 3702 O O . GLU A 1 497 ? 18.493 -4.539 3.833 1.00 30.83 497 GLU A O 1
ATOM 3707 N N . ASP A 1 498 ? 18.951 -2.912 2.356 1.00 30.77 498 ASP A N 1
ATOM 3708 C CA . ASP A 1 498 ? 17.812 -2.030 2.658 1.00 30.77 498 ASP A CA 1
ATOM 3709 C C . ASP A 1 498 ? 16.465 -2.582 2.141 1.00 30.77 498 ASP A C 1
ATOM 3711 O O . ASP A 1 498 ? 16.151 -2.509 0.949 1.00 30.77 498 ASP A O 1
ATOM 3715 N N . ILE A 1 499 ? 15.626 -3.085 3.055 1.00 28.91 499 ILE A N 1
ATOM 3716 C CA . ILE A 1 499 ? 14.255 -3.560 2.779 1.00 28.91 499 ILE A CA 1
ATOM 3717 C C . ILE A 1 499 ? 13.180 -2.502 3.110 1.00 28.91 499 ILE A C 1
ATOM 3719 O O . ILE A 1 499 ? 12.303 -2.701 3.954 1.00 28.91 499 ILE A O 1
ATOM 3723 N N . GLY A 1 500 ? 13.256 -1.351 2.435 1.00 31.05 500 GLY A N 1
ATOM 3724 C CA . GLY A 1 500 ? 12.413 -0.173 2.689 1.00 31.05 500 GLY A CA 1
ATOM 3725 C C . GLY A 1 500 ? 10.889 -0.331 2.484 1.00 31.05 500 GLY A C 1
ATOM 3726 O O . GLY A 1 500 ? 10.418 -1.124 1.668 1.00 31.05 500 GLY A O 1
ATOM 3727 N N . GLU A 1 501 ? 10.121 0.502 3.207 1.00 36.97 501 GLU A N 1
ATOM 3728 C CA . GLU A 1 501 ? 8.643 0.547 3.272 1.00 36.97 501 GLU A CA 1
ATOM 3729 C C . GLU A 1 501 ? 7.937 0.466 1.890 1.00 36.97 501 GLU A C 1
ATOM 3731 O O . GLU A 1 501 ? 8.030 1.381 1.064 1.00 36.97 501 GLU A O 1
ATOM 3736 N N . HIS A 1 502 ? 7.139 -0.587 1.655 1.00 43.03 502 HIS A N 1
ATOM 3737 C CA . HIS A 1 502 ? 6.321 -0.716 0.439 1.00 43.03 502 HIS A CA 1
ATOM 3738 C C . HIS A 1 502 ? 5.136 0.264 0.423 1.00 43.03 502 HIS A C 1
ATOM 3740 O O . HIS A 1 502 ? 4.396 0.378 1.398 1.00 43.03 502 HIS A O 1
ATOM 3746 N N . GLU A 1 503 ? 4.865 0.893 -0.725 1.00 55.25 503 GLU A N 1
ATOM 3747 C CA . GLU A 1 503 ? 3.604 1.621 -0.919 1.00 55.25 503 GLU A CA 1
ATOM 3748 C C . GLU A 1 503 ? 2.472 0.669 -1.305 1.00 55.25 503 GLU A C 1
ATOM 3750 O O . GLU A 1 503 ? 2.654 -0.240 -2.122 1.00 55.25 503 GLU A O 1
ATOM 3755 N N . VAL A 1 504 ? 1.291 0.905 -0.730 1.00 70.06 504 VAL A N 1
ATOM 3756 C CA . VAL A 1 504 ? 0.059 0.196 -1.080 1.00 70.06 504 VAL A CA 1
ATOM 3757 C C . VAL A 1 504 ? -0.654 0.966 -2.191 1.00 70.06 504 VAL A C 1
ATOM 3759 O O . VAL A 1 504 ? -1.063 2.114 -2.025 1.00 70.06 504 VAL A O 1
ATOM 3762 N N . PHE A 1 505 ? -0.803 0.321 -3.341 1.00 84.31 505 PHE A N 1
ATOM 3763 C CA . PHE A 1 505 ? -1.519 0.844 -4.499 1.00 84.31 505 PHE A CA 1
ATOM 3764 C C . PHE A 1 505 ? -3.043 0.635 -4.354 1.00 84.31 505 PHE A C 1
ATOM 3766 O O . PHE A 1 505 ? -3.462 -0.245 -3.601 1.00 84.31 505 PHE A O 1
ATOM 3773 N N . PRO A 1 506 ? -3.896 1.380 -5.090 1.00 77.56 506 PRO A N 1
ATOM 3774 C CA . PRO A 1 506 ? -5.366 1.295 -4.999 1.00 77.56 506 PRO A CA 1
ATOM 3775 C C . PRO A 1 506 ? -6.019 -0.093 -5.151 1.00 77.56 506 PRO A C 1
ATOM 3777 O O . PRO A 1 506 ? -7.193 -0.248 -4.833 1.00 77.56 506 PRO A O 1
ATOM 3780 N N . SER A 1 507 ? -5.304 -1.107 -5.640 1.00 66.69 507 SER A N 1
ATOM 3781 C CA . SER A 1 507 ? -5.738 -2.513 -5.675 1.00 66.69 507 SER A CA 1
ATOM 3782 C C . SER A 1 507 ? -5.434 -3.318 -4.399 1.00 66.69 507 SER A C 1
ATOM 3784 O O . SER A 1 507 ? -5.684 -4.522 -4.376 1.00 66.69 507 SER A O 1
ATOM 3786 N N . GLY A 1 508 ? -4.819 -2.706 -3.383 1.00 63.94 508 GLY A N 1
ATOM 3787 C CA . GLY A 1 508 ? -4.189 -3.404 -2.256 1.00 63.94 508 GLY A CA 1
ATOM 3788 C C . GLY A 1 508 ? -2.838 -4.049 -2.604 1.00 63.94 508 GLY A C 1
ATOM 3789 O O . GLY A 1 508 ? -2.257 -4.750 -1.779 1.00 63.94 508 GLY A O 1
ATOM 3790 N N . ALA A 1 509 ? -2.321 -3.852 -3.822 1.00 69.44 509 ALA A N 1
ATOM 3791 C CA . ALA A 1 509 ? -1.014 -4.366 -4.217 1.00 69.44 509 ALA A CA 1
ATOM 3792 C C . ALA A 1 509 ? 0.139 -3.567 -3.593 1.00 69.44 509 ALA A C 1
ATOM 3794 O O . ALA A 1 509 ? 0.060 -2.354 -3.451 1.00 69.44 509 ALA A O 1
ATOM 3795 N N . THR A 1 510 ? 1.245 -4.254 -3.329 1.00 78.88 510 THR A N 1
ATOM 3796 C CA . THR A 1 510 ? 2.565 -3.690 -3.018 1.00 78.88 510 THR A CA 1
ATOM 3797 C C . THR A 1 510 ? 3.536 -3.991 -4.160 1.00 78.88 510 THR A C 1
ATOM 3799 O O . THR A 1 510 ? 3.292 -4.906 -4.952 1.00 78.88 510 THR A O 1
ATOM 3802 N N . LEU A 1 511 ? 4.646 -3.259 -4.253 1.00 81.62 511 LEU A N 1
ATOM 3803 C CA . LEU A 1 511 ? 5.751 -3.564 -5.170 1.00 81.62 511 LEU A CA 1
ATOM 3804 C C . LEU A 1 511 ? 7.073 -3.628 -4.407 1.00 81.62 511 LEU A C 1
ATOM 3806 O O . LEU A 1 511 ? 7.308 -2.832 -3.496 1.00 81.62 511 LEU A O 1
ATOM 3810 N N . THR A 1 512 ? 7.924 -4.577 -4.791 1.00 83.94 512 THR A N 1
ATOM 3811 C CA . THR A 1 512 ? 9.262 -4.752 -4.222 1.00 83.94 512 THR A CA 1
ATOM 3812 C C . THR A 1 512 ? 10.116 -3.533 -4.550 1.00 83.94 512 THR A C 1
ATOM 3814 O O . THR A 1 512 ? 10.167 -3.099 -5.700 1.00 83.94 512 THR A O 1
ATOM 3817 N N . THR A 1 513 ? 10.759 -2.957 -3.544 1.00 82.94 513 THR A N 1
ATOM 3818 C CA . THR A 1 513 ? 11.726 -1.865 -3.690 1.00 82.94 513 THR A CA 1
ATOM 3819 C C . THR A 1 513 ? 13.054 -2.400 -4.243 1.00 82.94 513 THR A C 1
ATOM 3821 O O . THR A 1 513 ? 13.344 -3.591 -4.153 1.00 82.94 513 THR A O 1
ATOM 3824 N N . THR A 1 514 ? 13.848 -1.554 -4.901 1.00 83.06 514 THR A N 1
ATOM 3825 C CA . THR A 1 514 ? 15.136 -1.958 -5.484 1.00 83.06 514 THR A CA 1
ATOM 3826 C C . THR A 1 514 ? 16.112 -0.787 -5.565 1.00 83.06 514 THR A C 1
ATOM 3828 O O . THR A 1 514 ? 15.721 0.355 -5.808 1.00 83.06 514 THR A O 1
ATOM 3831 N N . THR A 1 515 ? 17.402 -1.071 -5.407 1.00 84.25 515 THR A N 1
ATOM 3832 C CA . THR A 1 515 ? 18.485 -0.090 -5.553 1.00 84.25 515 THR A CA 1
ATOM 3833 C C . THR A 1 515 ? 18.772 0.222 -7.027 1.00 84.25 515 THR A C 1
ATOM 3835 O O . THR A 1 515 ? 18.382 -0.514 -7.941 1.00 84.25 515 THR A O 1
ATOM 3838 N N . GLY A 1 516 ? 19.457 1.331 -7.300 1.00 83.94 516 GLY A N 1
ATOM 3839 C CA . GLY A 1 516 ? 19.843 1.722 -8.655 1.00 83.94 516 GLY A CA 1
ATOM 3840 C C . GLY A 1 516 ? 20.550 3.073 -8.688 1.00 83.94 516 GLY A C 1
ATOM 3841 O O . GLY A 1 516 ? 20.649 3.755 -7.673 1.00 83.94 516 GLY A O 1
ATOM 3842 N N . LYS A 1 517 ? 21.020 3.472 -9.871 1.00 89.81 517 LYS A N 1
ATOM 3843 C CA . LYS A 1 517 ? 21.689 4.760 -10.089 1.00 89.81 517 LYS A CA 1
ATOM 3844 C C . LYS A 1 517 ? 20.682 5.915 -10.058 1.00 89.81 517 LYS A C 1
ATOM 3846 O O . LYS A 1 517 ? 19.964 6.130 -11.036 1.00 89.81 517 LYS A O 1
ATOM 3851 N N . THR A 1 518 ? 20.569 6.604 -8.922 1.00 88.38 518 THR A N 1
ATOM 3852 C CA . THR A 1 518 ? 19.541 7.631 -8.652 1.00 88.38 518 THR A CA 1
ATOM 3853 C C . THR A 1 518 ? 20.088 9.038 -8.393 1.00 88.38 518 THR A C 1
ATOM 3855 O O . THR A 1 518 ? 19.298 9.943 -8.116 1.00 88.38 518 THR A O 1
ATOM 3858 N N . GLY A 1 519 ? 21.407 9.240 -8.469 1.00 86.88 519 GLY A N 1
ATOM 3859 C CA . GLY A 1 519 ? 22.065 10.539 -8.317 1.00 86.88 519 GLY A CA 1
ATOM 3860 C C . GLY A 1 519 ? 21.709 11.537 -9.426 1.00 86.88 519 GLY A C 1
ATOM 3861 O O . GLY A 1 519 ? 21.052 11.204 -10.411 1.00 86.88 519 GLY A O 1
ATOM 3862 N N . LYS A 1 520 ? 22.127 12.799 -9.276 1.00 89.38 520 LYS A N 1
ATOM 3863 C CA . LYS A 1 520 ? 21.748 13.888 -10.193 1.00 89.38 520 LYS A CA 1
ATOM 3864 C C . LYS A 1 520 ? 22.241 13.626 -11.623 1.00 89.38 520 LYS A C 1
ATOM 3866 O O . LYS A 1 520 ? 23.430 13.713 -11.900 1.00 89.38 520 LYS A O 1
ATOM 3871 N N . GLY A 1 521 ? 21.306 13.369 -12.537 1.00 83.44 521 GLY A N 1
ATOM 3872 C CA . GLY A 1 521 ? 21.586 13.068 -13.945 1.00 83.44 521 GLY A CA 1
ATOM 3873 C C . GLY A 1 521 ? 21.776 11.579 -14.265 1.00 83.44 521 GLY A C 1
ATOM 3874 O O . GLY A 1 521 ? 21.964 11.234 -15.431 1.00 83.44 521 GLY A O 1
ATOM 3875 N N . GLU A 1 522 ? 21.693 10.696 -13.269 1.00 90.50 522 GLU A N 1
ATOM 3876 C CA . GLU A 1 522 ? 21.785 9.246 -13.451 1.00 90.50 522 GLU A CA 1
ATOM 3877 C C . GLU A 1 522 ? 20.490 8.612 -13.988 1.00 90.50 522 GLU A C 1
ATOM 3879 O O . GLU A 1 522 ? 19.447 9.255 -14.059 1.00 90.50 522 GLU A O 1
ATOM 3884 N N . GLU A 1 523 ? 20.540 7.330 -14.366 1.00 90.25 523 GLU A N 1
ATOM 3885 C CA . GLU A 1 523 ? 19.457 6.612 -15.053 1.00 90.25 523 GLU A CA 1
ATOM 3886 C C . GLU A 1 523 ? 18.086 6.708 -14.367 1.00 90.25 523 GLU A C 1
ATOM 3888 O O . GLU A 1 523 ? 17.098 7.044 -15.023 1.00 90.25 523 GLU A O 1
ATOM 3893 N N . HIS A 1 524 ? 18.023 6.477 -13.058 1.00 93.00 524 HIS A N 1
ATOM 3894 C CA . HIS A 1 524 ? 16.796 6.528 -12.259 1.00 93.00 524 HIS A CA 1
ATOM 3895 C C . HIS A 1 524 ? 16.710 7.798 -11.399 1.00 93.00 524 HIS A C 1
ATOM 3897 O O . HIS A 1 524 ? 16.019 7.806 -10.369 1.00 93.00 524 HIS A O 1
ATOM 3903 N N . TRP A 1 525 ? 17.406 8.871 -11.799 1.00 93.19 525 TRP A N 1
ATOM 3904 C CA . TRP A 1 525 ? 17.301 10.170 -11.138 1.00 93.19 525 TRP A CA 1
ATOM 3905 C C . TRP A 1 525 ? 15.845 10.636 -11.081 1.00 93.19 525 TRP A C 1
ATOM 3907 O O . TRP A 1 525 ? 15.112 10.562 -12.070 1.00 93.19 525 TRP A O 1
ATOM 3917 N N . ASP A 1 526 ? 15.439 11.144 -9.919 1.00 93.25 526 ASP A N 1
ATOM 3918 C CA . ASP A 1 526 ? 14.176 11.846 -9.747 1.00 93.25 526 ASP A CA 1
ATOM 3919 C C . ASP A 1 526 ? 14.400 13.369 -9.829 1.00 93.25 526 ASP A C 1
ATOM 3921 O O . ASP A 1 526 ? 14.780 13.992 -8.832 1.00 93.25 526 ASP A O 1
ATOM 3925 N N . PRO A 1 527 ? 14.134 14.005 -10.984 1.00 90.81 527 PRO A N 1
ATOM 3926 C CA . PRO A 1 527 ? 14.360 15.434 -11.170 1.00 90.81 527 PRO A CA 1
ATOM 3927 C C . PRO A 1 527 ? 13.342 16.330 -10.444 1.00 90.81 527 PRO A C 1
ATOM 3929 O O . PRO A 1 527 ? 13.451 17.550 -10.539 1.00 90.81 527 PRO A O 1
ATOM 3932 N N . ASN A 1 528 ? 12.347 15.761 -9.750 1.00 88.94 528 ASN A N 1
ATOM 3933 C CA . ASN A 1 528 ? 11.357 16.511 -8.969 1.00 88.94 528 ASN A CA 1
ATOM 3934 C C . ASN A 1 528 ? 11.351 16.155 -7.472 1.00 88.94 528 ASN A C 1
ATOM 3936 O O . ASN A 1 528 ? 10.506 16.685 -6.751 1.00 88.94 528 ASN A O 1
ATOM 3940 N N . ASN A 1 529 ? 12.257 15.282 -7.013 1.00 85.44 529 ASN A N 1
ATOM 3941 C CA . ASN A 1 529 ? 12.364 14.830 -5.621 1.00 85.44 529 ASN A CA 1
ATOM 3942 C C . ASN A 1 529 ? 11.015 14.369 -5.020 1.00 85.44 529 ASN A C 1
ATOM 3944 O O . ASN A 1 529 ? 10.576 14.858 -3.982 1.00 85.44 529 ASN A O 1
ATOM 3948 N N . SER A 1 530 ? 10.328 13.449 -5.701 1.00 82.00 530 SER A N 1
ATOM 3949 C CA . SER A 1 530 ? 8.983 12.977 -5.336 1.00 82.00 530 SER A CA 1
ATOM 3950 C C . SER A 1 530 ? 8.918 12.127 -4.064 1.00 82.00 530 SER A C 1
ATOM 3952 O O . SER A 1 530 ? 7.824 11.907 -3.550 1.00 82.00 530 SER A O 1
ATOM 3954 N N . GLY A 1 531 ? 10.054 11.605 -3.591 1.00 79.81 531 GLY A N 1
ATOM 3955 C CA . GLY A 1 531 ? 10.127 10.672 -2.461 1.00 79.81 531 GLY A CA 1
ATOM 3956 C C . GLY A 1 531 ? 9.610 9.256 -2.756 1.00 79.81 531 GLY A C 1
ATOM 3957 O O . GLY A 1 531 ? 9.705 8.391 -1.890 1.00 79.81 531 GLY A O 1
ATOM 3958 N N . LEU A 1 532 ? 9.100 8.991 -3.964 1.00 85.56 532 LEU A N 1
ATOM 3959 C CA . LEU A 1 532 ? 8.650 7.660 -4.377 1.00 85.56 532 LEU A CA 1
ATOM 3960 C C . LEU A 1 532 ? 9.865 6.731 -4.521 1.00 85.56 532 LEU A C 1
ATOM 3962 O O . LEU A 1 532 ? 10.822 7.102 -5.214 1.00 85.56 532 LEU A O 1
ATOM 3966 N N . PRO A 1 533 ? 9.865 5.529 -3.919 1.00 86.38 533 PRO A N 1
ATOM 3967 C CA . PRO A 1 533 ? 10.988 4.609 -4.042 1.00 86.38 533 PRO A CA 1
ATOM 3968 C C . PRO A 1 533 ? 11.103 4.071 -5.476 1.00 86.38 533 PRO A C 1
ATOM 3970 O O . PRO A 1 533 ? 10.180 4.169 -6.288 1.00 86.38 533 PRO A O 1
ATOM 3973 N N . LEU A 1 534 ? 12.270 3.518 -5.801 1.00 92.12 534 LEU A N 1
ATOM 3974 C CA . LEU A 1 534 ? 12.471 2.791 -7.049 1.00 92.12 534 LEU A CA 1
ATOM 3975 C C . LEU A 1 534 ? 11.981 1.352 -6.838 1.00 92.12 534 LEU A C 1
ATOM 3977 O O . LEU A 1 534 ? 12.405 0.691 -5.891 1.00 92.12 534 LEU A O 1
ATOM 3981 N N . TYR A 1 535 ? 11.076 0.881 -7.690 1.00 93.12 535 TYR A N 1
ATOM 3982 C CA . TYR A 1 535 ? 10.525 -0.471 -7.626 1.00 93.12 535 TYR A CA 1
ATOM 3983 C C . TYR A 1 535 ? 11.200 -1.398 -8.629 1.00 93.12 535 TYR A C 1
ATOM 3985 O O . TYR A 1 535 ? 11.515 -0.980 -9.748 1.00 93.12 535 TYR A O 1
ATOM 3993 N N . ASP A 1 536 ? 11.331 -2.673 -8.263 1.00 88.94 536 ASP A N 1
ATOM 3994 C CA . ASP A 1 536 ? 11.407 -3.735 -9.258 1.00 88.94 536 ASP A CA 1
ATOM 3995 C C . ASP A 1 536 ? 10.050 -3.811 -9.973 1.00 88.94 536 ASP A C 1
ATOM 3997 O O . ASP A 1 536 ? 8.989 -4.015 -9.378 1.00 88.94 536 ASP A O 1
ATOM 4001 N N . THR A 1 537 ? 10.108 -3.579 -11.276 1.00 91.94 537 THR A N 1
ATOM 4002 C CA . THR A 1 537 ? 8.990 -3.579 -12.223 1.00 91.94 537 THR A CA 1
ATOM 4003 C C . THR A 1 537 ? 9.260 -4.541 -13.386 1.00 91.94 537 THR A C 1
ATOM 4005 O O . THR A 1 537 ? 8.674 -4.448 -14.472 1.00 91.94 537 THR A O 1
ATOM 4008 N N . GLY A 1 538 ? 10.135 -5.514 -13.116 1.00 80.94 538 GLY A N 1
ATOM 4009 C CA . GLY A 1 538 ? 10.510 -6.615 -13.976 1.00 80.94 538 GLY A CA 1
ATOM 4010 C C . GLY A 1 538 ? 9.324 -7.427 -14.481 1.00 80.94 538 GLY A C 1
ATOM 4011 O O . GLY A 1 538 ? 8.223 -7.409 -13.925 1.00 80.94 538 GLY A O 1
ATOM 4012 N N . THR A 1 539 ? 9.549 -8.170 -15.566 1.00 76.25 539 THR A N 1
ATOM 4013 C CA . THR A 1 539 ? 8.496 -8.912 -16.295 1.00 76.25 539 THR A CA 1
ATOM 4014 C C . THR A 1 539 ? 7.543 -9.726 -15.406 1.00 76.25 539 THR A C 1
ATOM 4016 O O . THR A 1 539 ? 6.350 -9.769 -15.707 1.00 76.25 539 THR A O 1
ATOM 4019 N N . ALA A 1 540 ? 8.027 -10.292 -14.294 1.00 72.25 540 ALA A N 1
ATOM 4020 C CA . ALA A 1 540 ? 7.236 -11.048 -13.321 1.00 72.25 540 ALA A CA 1
ATOM 4021 C C . ALA A 1 540 ? 6.095 -10.243 -12.663 1.00 72.25 540 ALA A C 1
ATOM 4023 O O . ALA A 1 540 ? 5.024 -10.797 -12.419 1.00 72.25 540 ALA A O 1
ATOM 4024 N N . VAL A 1 541 ? 6.282 -8.942 -12.405 1.00 78.31 541 VAL A N 1
ATOM 4025 C CA . VAL A 1 541 ? 5.261 -8.089 -11.767 1.00 78.31 541 VAL A CA 1
ATOM 4026 C C . VAL A 1 541 ? 4.463 -7.240 -12.757 1.00 78.31 541 VAL A C 1
ATOM 4028 O O . VAL A 1 541 ? 3.441 -6.683 -12.368 1.00 78.31 541 VAL A O 1
ATOM 4031 N N . ARG A 1 542 ? 4.846 -7.170 -14.042 1.00 85.25 542 ARG A N 1
ATOM 4032 C CA . ARG A 1 542 ? 4.176 -6.303 -15.038 1.00 85.25 542 ARG A CA 1
ATOM 4033 C C . ARG A 1 542 ? 2.674 -6.569 -15.195 1.00 85.25 542 ARG A C 1
ATOM 4035 O O . ARG A 1 542 ? 1.927 -5.633 -15.457 1.00 85.25 542 ARG A O 1
ATOM 4042 N N . ALA A 1 543 ? 2.216 -7.806 -14.993 1.00 81.88 543 ALA A N 1
ATOM 4043 C CA . ALA A 1 543 ? 0.793 -8.162 -15.032 1.00 81.88 543 ALA A CA 1
ATOM 4044 C C . ALA A 1 543 ? 0.020 -7.831 -13.733 1.00 81.88 543 ALA A C 1
ATOM 4046 O O . ALA A 1 543 ? -1.209 -7.926 -13.706 1.00 81.88 543 ALA A O 1
ATOM 4047 N N . ARG A 1 544 ? 0.706 -7.449 -12.644 1.00 83.62 544 ARG A N 1
ATOM 4048 C CA . ARG A 1 544 ? 0.077 -7.122 -11.357 1.00 83.62 544 ARG A CA 1
ATOM 4049 C C . ARG A 1 544 ? -0.741 -5.840 -11.501 1.00 83.62 544 ARG A C 1
ATOM 4051 O O . ARG A 1 544 ? -0.240 -4.813 -11.957 1.00 83.62 544 ARG A O 1
ATOM 4058 N N . LYS A 1 545 ? -2.011 -5.898 -11.099 1.00 82.44 545 LYS A N 1
ATOM 4059 C CA . LYS A 1 545 ? -2.900 -4.733 -11.056 1.00 82.44 545 LYS A CA 1
ATOM 4060 C C . LYS A 1 545 ? -2.536 -3.820 -9.889 1.00 82.44 545 LYS A C 1
ATOM 4062 O O . LYS A 1 545 ? -2.463 -4.286 -8.754 1.00 82.44 545 LYS A O 1
ATOM 4067 N N . LEU A 1 546 ? -2.373 -2.531 -10.172 1.00 83.00 546 LEU A N 1
ATOM 4068 C CA . LEU A 1 546 ? -2.191 -1.450 -9.194 1.00 83.00 546 LEU A CA 1
ATOM 4069 C C . LEU A 1 546 ? -3.508 -0.695 -8.932 1.00 83.00 546 LEU A C 1
ATOM 4071 O O . LEU A 1 546 ? -3.698 -0.114 -7.871 1.00 83.00 546 LEU A O 1
ATOM 4075 N N . ALA A 1 547 ? -4.447 -0.765 -9.875 1.00 79.94 547 ALA A N 1
ATOM 4076 C CA . ALA A 1 547 ? -5.857 -0.410 -9.714 1.00 79.94 547 ALA A CA 1
ATOM 4077 C C . ALA A 1 547 ? -6.721 -1.449 -10.459 1.00 79.94 547 ALA A C 1
ATOM 4079 O O . ALA A 1 547 ? -6.177 -2.200 -11.276 1.00 79.94 547 ALA A O 1
ATOM 4080 N N . PRO A 1 548 ? -8.051 -1.510 -10.247 1.00 78.81 548 PRO A N 1
ATOM 4081 C CA . PRO A 1 548 ? -8.927 -2.484 -10.909 1.00 78.81 548 PRO A CA 1
ATOM 4082 C C . PRO A 1 548 ? -8.760 -2.581 -12.435 1.00 78.81 548 PRO A C 1
ATOM 4084 O O . PRO A 1 548 ? -8.951 -3.659 -13.004 1.00 78.81 548 PRO A O 1
ATOM 4087 N N . ASN A 1 549 ? -8.353 -1.489 -13.090 1.00 83.12 549 ASN A N 1
ATOM 4088 C CA . ASN A 1 549 ? -8.175 -1.401 -14.538 1.00 83.12 549 ASN A CA 1
ATOM 4089 C C . ASN A 1 549 ? -6.747 -1.096 -15.030 1.00 83.12 549 ASN A C 1
ATOM 4091 O O . ASN A 1 549 ? -6.586 -0.957 -16.239 1.00 83.12 549 ASN A O 1
ATOM 4095 N N . PHE A 1 550 ? -5.747 -0.979 -14.148 1.00 89.06 550 PHE A N 1
ATOM 4096 C CA . PHE A 1 550 ? -4.381 -0.584 -14.528 1.00 89.06 550 PHE A CA 1
ATOM 4097 C C . PHE A 1 550 ? -3.323 -1.498 -13.909 1.00 89.06 550 PHE A C 1
ATOM 4099 O O . PHE A 1 550 ? -3.369 -1.810 -12.715 1.00 89.06 550 PHE A O 1
ATOM 4106 N N . THR A 1 551 ? -2.356 -1.905 -14.725 1.00 91.25 551 THR A N 1
ATOM 4107 C CA . THR A 1 551 ? -1.248 -2.806 -14.381 1.00 91.25 551 THR A CA 1
ATOM 4108 C C . THR A 1 551 ? 0.091 -2.078 -14.268 1.00 91.25 551 THR A C 1
ATOM 4110 O O . THR A 1 551 ? 0.280 -1.008 -14.845 1.00 91.25 551 THR A O 1
ATOM 4113 N N . VAL A 1 552 ? 1.052 -2.687 -13.563 1.00 92.94 552 VAL A N 1
ATOM 4114 C CA . VAL A 1 552 ? 2.455 -2.227 -13.530 1.00 92.94 552 VAL A CA 1
ATOM 4115 C C . VAL A 1 552 ? 2.988 -2.001 -14.947 1.00 92.94 552 VAL A C 1
ATOM 4117 O O . VAL A 1 552 ? 3.586 -0.965 -15.213 1.00 92.94 552 VAL A O 1
ATOM 4120 N N . GLY A 1 553 ? 2.734 -2.936 -15.869 1.00 87.31 553 GLY A N 1
ATOM 4121 C CA . GLY A 1 553 ? 3.211 -2.875 -17.249 1.00 87.31 553 GLY A CA 1
ATOM 4122 C C . GLY A 1 553 ? 2.765 -1.615 -17.989 1.00 87.31 553 GLY A C 1
ATOM 4123 O O . GLY A 1 553 ? 3.584 -0.981 -18.645 1.00 87.31 553 GLY A O 1
ATOM 4124 N N . GLU A 1 554 ? 1.501 -1.212 -17.844 1.00 92.25 554 GLU A N 1
ATOM 4125 C CA . GLU A 1 554 ? 0.987 0.032 -18.438 1.00 92.25 554 GLU A CA 1
ATOM 4126 C C . GLU A 1 554 ? 1.623 1.282 -17.808 1.00 92.25 554 GLU A C 1
ATOM 4128 O O . GLU A 1 554 ? 1.875 2.262 -18.506 1.00 92.25 554 GLU A O 1
ATOM 4133 N N . LEU A 1 555 ? 1.917 1.246 -16.502 1.00 95.31 555 LEU A N 1
ATOM 4134 C CA . LEU A 1 555 ? 2.534 2.359 -15.773 1.00 95.31 555 LEU A CA 1
ATOM 4135 C C . LEU A 1 555 ? 4.042 2.517 -16.040 1.00 95.31 555 LEU A C 1
ATOM 4137 O O . LEU A 1 555 ? 4.557 3.617 -15.849 1.00 95.31 555 LEU A O 1
ATOM 4141 N N . VAL A 1 556 ? 4.751 1.472 -16.487 1.00 94.50 556 VAL A N 1
ATOM 4142 C CA . VAL A 1 556 ? 6.207 1.519 -16.775 1.00 94.50 556 VAL A CA 1
ATOM 4143 C C . VAL A 1 556 ? 6.562 1.507 -18.263 1.00 94.50 556 VAL A C 1
ATOM 4145 O O . VAL A 1 556 ? 7.740 1.460 -18.617 1.00 94.50 556 VAL A O 1
ATOM 4148 N N . PHE A 1 557 ? 5.560 1.548 -19.140 1.00 89.25 557 PHE A N 1
ATOM 4149 C CA . PHE A 1 557 ? 5.738 1.628 -20.587 1.00 89.25 557 PHE A CA 1
ATOM 4150 C C . PHE A 1 557 ? 5.907 3.082 -21.051 1.00 89.25 557 PHE A C 1
ATOM 4152 O O . PHE A 1 557 ? 5.014 3.902 -20.848 1.00 89.25 557 PHE A O 1
ATOM 4159 N N . SER A 1 558 ? 7.012 3.414 -21.724 1.00 84.56 558 SER A N 1
ATOM 4160 C CA . SER A 1 558 ? 7.216 4.716 -22.373 1.00 84.56 558 SER A CA 1
ATOM 4161 C C . SER A 1 558 ? 8.045 4.583 -23.651 1.00 84.56 558 SER A C 1
ATOM 4163 O O . SER A 1 558 ? 9.168 4.079 -23.639 1.00 84.56 558 SER A O 1
ATOM 4165 N N . GLY A 1 559 ? 7.499 5.067 -24.773 1.00 63.97 559 GLY A N 1
ATOM 4166 C CA . GLY A 1 559 ? 8.207 5.118 -26.056 1.00 63.97 559 GLY A CA 1
ATOM 4167 C C . GLY A 1 559 ? 8.705 3.746 -26.523 1.00 63.97 559 GLY A C 1
ATOM 4168 O O . GLY A 1 559 ? 9.907 3.585 -26.736 1.00 63.97 559 GLY A O 1
ATOM 4169 N N . ASN A 1 560 ? 7.778 2.786 -26.635 1.00 67.12 560 ASN A N 1
ATOM 4170 C CA . ASN A 1 560 ? 7.960 1.366 -26.990 1.00 67.12 560 ASN A CA 1
ATOM 4171 C C . ASN A 1 560 ? 8.759 0.494 -26.008 1.00 67.12 560 ASN A C 1
ATOM 4173 O O . ASN A 1 560 ? 8.788 -0.725 -26.171 1.00 67.12 560 ASN A O 1
ATOM 4177 N N . GLN A 1 561 ? 9.333 1.075 -24.957 1.00 74.75 561 GLN A N 1
ATOM 4178 C CA . GLN A 1 561 ? 10.142 0.361 -23.974 1.00 74.75 561 GLN A CA 1
ATOM 4179 C C . GLN A 1 561 ? 9.414 0.275 -22.632 1.00 74.75 561 GLN A C 1
ATOM 4181 O O . GLN A 1 561 ? 8.650 1.166 -22.267 1.00 74.75 561 GLN A O 1
ATOM 4186 N N . PHE A 1 562 ? 9.662 -0.801 -21.889 1.00 85.38 562 PHE A N 1
ATOM 4187 C CA . PHE A 1 562 ? 9.249 -0.930 -20.494 1.00 85.38 562 PHE A CA 1
ATOM 4188 C C . PHE A 1 562 ? 10.476 -0.717 -19.614 1.00 85.38 562 PHE A C 1
ATOM 4190 O O . PHE A 1 562 ? 11.506 -1.342 -19.863 1.00 85.38 562 PHE A O 1
ATOM 4197 N N . ALA A 1 563 ? 10.367 0.107 -18.577 1.00 89.44 563 ALA A N 1
ATOM 4198 C CA . ALA A 1 563 ? 11.384 0.140 -17.537 1.00 89.44 563 ALA A CA 1
ATOM 4199 C C . ALA A 1 563 ? 11.251 -1.105 -16.643 1.00 89.44 563 ALA A C 1
ATOM 4201 O O . ALA A 1 563 ? 10.165 -1.393 -16.147 1.00 89.44 563 ALA A O 1
ATOM 4202 N N . ASP A 1 564 ? 12.349 -1.837 -16.430 1.00 90.25 564 ASP A N 1
ATOM 4203 C CA . ASP A 1 564 ? 12.410 -2.905 -15.421 1.00 90.25 564 ASP A CA 1
ATOM 4204 C C . ASP A 1 564 ? 12.597 -2.341 -14.003 1.00 90.25 564 ASP A C 1
ATOM 4206 O O . ASP A 1 564 ? 12.175 -2.967 -13.037 1.00 90.25 564 ASP A O 1
ATOM 4210 N N . LYS A 1 565 ? 13.128 -1.119 -13.866 1.00 93.69 565 LYS A N 1
ATOM 4211 C CA . LYS A 1 565 ? 13.172 -0.367 -12.603 1.00 93.69 565 LYS A CA 1
ATOM 4212 C C . LYS A 1 565 ? 12.501 0.995 -12.769 1.00 93.69 565 LYS A C 1
ATOM 4214 O O . LYS A 1 565 ? 12.942 1.801 -13.592 1.00 93.69 565 LYS A O 1
ATOM 4219 N N . ALA A 1 566 ? 11.442 1.252 -12.003 1.00 94.94 566 ALA A N 1
ATOM 4220 C CA . ALA A 1 566 ? 10.590 2.428 -12.178 1.00 94.94 566 ALA A CA 1
ATOM 4221 C C . ALA A 1 566 ? 10.063 2.995 -10.856 1.00 94.94 566 ALA A C 1
ATOM 4223 O O . ALA A 1 566 ? 9.874 2.272 -9.882 1.00 94.94 566 ALA A O 1
ATOM 4224 N N . ARG A 1 567 ? 9.770 4.298 -10.843 1.00 95.25 567 ARG A N 1
ATOM 4225 C CA . ARG A 1 567 ? 8.949 4.931 -9.799 1.00 95.25 567 ARG A CA 1
ATOM 4226 C C . ARG A 1 567 ? 7.509 4.960 -10.302 1.00 95.25 567 ARG A C 1
ATOM 4228 O O . ARG A 1 567 ? 7.284 5.286 -11.467 1.00 95.25 567 ARG A O 1
ATOM 4235 N N . ILE A 1 568 ? 6.536 4.636 -9.456 1.00 96.25 568 ILE A N 1
ATOM 4236 C CA . ILE A 1 568 ? 5.110 4.677 -9.812 1.00 96.25 568 ILE A CA 1
ATOM 4237 C C . ILE A 1 568 ? 4.349 5.291 -8.644 1.00 96.25 568 ILE A C 1
ATOM 4239 O O . ILE A 1 568 ? 4.338 4.717 -7.565 1.00 96.25 568 ILE A O 1
ATOM 4243 N N . SER A 1 569 ? 3.691 6.432 -8.850 1.00 95.12 569 SER A N 1
ATOM 4244 C CA . SER A 1 569 ? 2.897 7.066 -7.795 1.00 95.12 569 SER A CA 1
ATOM 4245 C C . SER A 1 569 ? 1.540 6.366 -7.596 1.00 95.12 569 SER A C 1
ATOM 4247 O O . SER A 1 569 ? 0.745 6.322 -8.542 1.00 95.12 569 SER A O 1
ATOM 4249 N N . PRO A 1 570 ? 1.185 5.918 -6.375 1.00 89.88 570 PRO A N 1
ATOM 4250 C CA . PRO A 1 570 ? -0.166 5.450 -6.059 1.00 89.88 570 PRO A CA 1
ATOM 4251 C C . PRO A 1 570 ? -1.234 6.522 -6.312 1.00 89.88 570 PRO A C 1
ATOM 4253 O O . PRO A 1 570 ? -2.340 6.198 -6.742 1.00 89.88 570 PRO A O 1
ATOM 4256 N N . ALA A 1 571 ? -0.891 7.804 -6.127 1.00 88.62 571 ALA A N 1
ATOM 4257 C CA . ALA A 1 571 ? -1.776 8.929 -6.423 1.00 88.62 571 ALA A CA 1
ATOM 4258 C C . ALA A 1 571 ? -2.033 9.089 -7.933 1.00 88.62 571 ALA A C 1
ATOM 4260 O O . ALA A 1 571 ? -3.172 9.337 -8.326 1.00 88.62 571 ALA A O 1
ATOM 4261 N N . LEU A 1 572 ? -1.022 8.873 -8.789 1.00 96.69 572 LEU A N 1
ATOM 4262 C CA . LEU A 1 572 ? -1.210 8.815 -10.247 1.00 96.69 572 LEU A CA 1
ATOM 4263 C C . LEU A 1 572 ? -2.109 7.633 -10.634 1.00 96.69 572 LEU A C 1
ATOM 4265 O O . LEU A 1 572 ? -3.037 7.795 -11.420 1.00 96.69 572 LEU A O 1
ATOM 4269 N N . VAL A 1 573 ? -1.872 6.452 -10.058 1.00 95.12 573 VAL A N 1
ATOM 4270 C CA . VAL A 1 573 ? -2.681 5.250 -10.321 1.00 95.12 573 VAL A CA 1
ATOM 4271 C C . VAL A 1 573 ? -4.145 5.455 -9.901 1.00 95.12 573 VAL A C 1
ATOM 4273 O O . VAL A 1 573 ? -5.057 5.109 -10.654 1.00 95.12 573 VAL A O 1
ATOM 4276 N N . ALA A 1 574 ? -4.389 6.083 -8.747 1.00 87.19 574 ALA A N 1
ATOM 4277 C CA . ALA A 1 574 ? -5.730 6.460 -8.299 1.00 87.19 574 ALA A CA 1
ATOM 4278 C C . ALA A 1 574 ? -6.377 7.510 -9.219 1.00 87.19 574 ALA A C 1
ATOM 4280 O O . ALA A 1 574 ? -7.561 7.406 -9.544 1.00 87.19 574 ALA A O 1
ATOM 4281 N N . ALA A 1 575 ? -5.605 8.500 -9.676 1.00 91.25 575 ALA A N 1
ATOM 4282 C CA . ALA A 1 575 ? -6.069 9.531 -10.598 1.00 91.25 575 ALA A CA 1
ATOM 4283 C C . ALA A 1 575 ? -6.486 8.951 -11.962 1.00 91.25 575 ALA A C 1
ATOM 4285 O O . ALA A 1 575 ? -7.554 9.277 -12.478 1.00 91.25 575 ALA A O 1
ATOM 4286 N N . LEU A 1 576 ? -5.686 8.034 -12.512 1.00 94.75 576 LEU A N 1
ATOM 4287 C CA . LEU A 1 576 ? -5.978 7.321 -13.757 1.00 94.75 576 LEU A CA 1
ATOM 4288 C C . LEU A 1 576 ? -7.244 6.459 -13.649 1.00 94.75 576 LEU A C 1
ATOM 4290 O O . LEU A 1 576 ? -8.054 6.443 -14.579 1.00 94.75 576 LEU A O 1
ATOM 4294 N N . GLN A 1 577 ? -7.452 5.795 -12.506 1.00 92.56 577 GLN A N 1
ATOM 4295 C CA . GLN A 1 577 ? -8.684 5.054 -12.221 1.00 92.56 577 GLN A CA 1
ATOM 4296 C C . GLN A 1 577 ? -9.898 5.998 -12.192 1.00 92.56 577 GLN A C 1
ATOM 4298 O O . GLN A 1 577 ? -10.827 5.790 -12.970 1.00 92.56 577 GLN A O 1
ATOM 4303 N N . LYS A 1 578 ? -9.837 7.114 -11.447 1.00 85.31 578 LYS A N 1
ATOM 4304 C CA . LYS A 1 578 ? -10.901 8.139 -11.437 1.00 85.31 578 LYS A CA 1
ATOM 4305 C C . LYS A 1 578 ? -11.236 8.682 -12.834 1.00 85.31 578 LYS A C 1
ATOM 4307 O O . LYS A 1 578 ? -12.415 8.806 -13.158 1.00 85.31 578 LYS A O 1
ATOM 4312 N N . ILE A 1 579 ? -10.237 8.978 -13.675 1.00 87.12 579 ILE A N 1
ATOM 4313 C CA . ILE A 1 579 ? -10.463 9.427 -15.065 1.00 87.12 579 ILE A CA 1
ATOM 4314 C C . ILE A 1 579 ? -11.202 8.350 -15.864 1.00 87.12 579 ILE A C 1
ATOM 4316 O O . ILE A 1 579 ? -12.164 8.650 -16.571 1.00 87.12 579 ILE A O 1
ATOM 4320 N N . ARG A 1 580 ? -10.781 7.088 -15.750 1.00 85.31 580 ARG A N 1
ATOM 4321 C CA . ARG A 1 580 ? -11.415 5.974 -16.461 1.00 85.31 580 ARG A CA 1
ATOM 4322 C C . ARG A 1 580 ? -12.873 5.786 -16.049 1.00 85.31 580 ARG A C 1
ATOM 4324 O O . ARG A 1 580 ? -13.722 5.610 -16.922 1.00 85.31 580 ARG A O 1
ATOM 4331 N N . ASP A 1 581 ? -13.163 5.879 -14.756 1.00 77.44 581 ASP A N 1
ATOM 4332 C CA . ASP A 1 581 ? -14.518 5.728 -14.220 1.00 77.44 581 ASP A CA 1
ATOM 4333 C C . ASP A 1 581 ? -15.415 6.915 -14.616 1.00 77.44 581 ASP A C 1
ATOM 4335 O O . ASP A 1 581 ? -16.551 6.712 -15.040 1.00 77.44 581 ASP A O 1
ATOM 4339 N N . ARG A 1 582 ? -14.878 8.146 -14.609 1.00 83.94 582 ARG A N 1
ATOM 4340 C CA . ARG A 1 582 ? -15.553 9.369 -15.095 1.00 83.94 582 ARG A CA 1
ATOM 4341 C C . ARG A 1 582 ? -15.951 9.305 -16.569 1.00 83.94 582 ARG A C 1
ATOM 4343 O O . ARG A 1 582 ? -16.961 9.899 -16.956 1.00 83.94 582 ARG A O 1
ATOM 4350 N N . VAL A 1 583 ? -15.113 8.663 -17.381 1.00 69.25 583 VAL A N 1
ATOM 4351 C CA . VAL A 1 583 ? -15.237 8.585 -18.843 1.00 69.25 583 VAL A CA 1
ATOM 4352 C C . VAL A 1 583 ? -16.020 7.344 -19.294 1.00 69.25 583 VAL A C 1
ATOM 4354 O O . VAL A 1 583 ? -16.591 7.351 -20.382 1.00 69.25 583 VAL A O 1
ATOM 4357 N N . GLY A 1 584 ? -16.059 6.276 -18.491 1.00 60.31 584 GLY A N 1
ATOM 4358 C CA . GLY A 1 584 ? -16.790 5.038 -18.796 1.00 60.31 584 GLY A CA 1
ATOM 4359 C C . GLY A 1 584 ? -16.224 4.230 -19.975 1.00 60.31 584 GLY A C 1
ATOM 4360 O O . GLY A 1 584 ? -16.897 3.341 -20.495 1.00 60.31 584 GLY A O 1
ATOM 4361 N N . ARG A 1 585 ? -15.002 4.537 -20.432 1.00 68.50 585 ARG A N 1
ATOM 4362 C CA . ARG A 1 585 ? -14.346 3.925 -21.606 1.00 68.50 585 ARG A CA 1
ATOM 4363 C C . ARG A 1 585 ? -12.898 3.547 -21.266 1.00 68.50 585 ARG A C 1
ATOM 4365 O O . ARG A 1 585 ? -12.324 4.134 -20.348 1.00 68.50 585 ARG A O 1
ATOM 4372 N N . PRO A 1 586 ? -12.263 2.608 -21.993 1.00 69.12 586 PRO A N 1
ATOM 4373 C CA . PRO A 1 586 ? -10.870 2.249 -21.746 1.00 69.12 586 PRO A CA 1
ATOM 4374 C C . PRO A 1 586 ? -9.906 3.424 -21.974 1.00 69.12 586 PRO A C 1
ATOM 4376 O O . PRO A 1 586 ? -9.590 3.779 -23.109 1.00 69.12 586 PRO A O 1
ATOM 4379 N N . VAL A 1 587 ? -9.405 3.988 -20.875 1.00 84.31 587 VAL A N 1
ATOM 4380 C CA . VAL A 1 587 ? -8.200 4.827 -20.854 1.00 84.31 587 VAL A CA 1
ATOM 4381 C C . VAL A 1 587 ? -6.991 3.932 -21.123 1.00 84.31 587 VAL A C 1
ATOM 4383 O O . VAL A 1 587 ? -6.815 2.924 -20.437 1.00 84.31 587 VAL A O 1
ATOM 4386 N N . ARG A 1 588 ? -6.175 4.297 -22.116 1.00 88.94 588 ARG A N 1
ATOM 4387 C CA . ARG A 1 588 ? -4.900 3.651 -22.456 1.00 88.94 588 ARG A CA 1
ATOM 4388 C C . ARG A 1 588 ? -3.745 4.600 -22.163 1.00 88.94 588 ARG A C 1
ATOM 4390 O O . ARG A 1 588 ? -3.730 5.716 -22.681 1.00 88.94 588 ARG A O 1
ATOM 4397 N N . ILE A 1 589 ? -2.763 4.135 -21.396 1.00 95.25 589 ILE A N 1
ATOM 4398 C CA . ILE A 1 589 ? -1.501 4.851 -21.183 1.00 95.25 589 ILE A CA 1
ATOM 4399 C C . ILE A 1 589 ? -0.620 4.659 -22.421 1.00 95.25 589 ILE A C 1
ATOM 4401 O O . ILE A 1 589 ? -0.374 3.530 -22.841 1.00 95.25 589 ILE A O 1
ATOM 4405 N N . THR A 1 590 ? -0.162 5.757 -23.019 1.00 89.25 590 THR A N 1
ATOM 4406 C CA . THR A 1 590 ? 0.793 5.758 -24.141 1.00 89.25 590 THR A CA 1
ATOM 4407 C C . THR A 1 590 ? 2.222 6.061 -23.690 1.00 89.25 590 THR A C 1
ATOM 4409 O O . THR A 1 590 ? 3.171 5.689 -24.381 1.00 89.25 590 THR A O 1
ATOM 4412 N N . SER A 1 591 ? 2.395 6.686 -22.520 1.00 91.44 591 SER A N 1
ATOM 4413 C CA . SER A 1 591 ? 3.689 6.824 -21.844 1.00 91.44 591 SER A CA 1
ATOM 4414 C C . SER A 1 591 ? 3.511 7.060 -20.339 1.00 91.44 591 SER A C 1
ATOM 4416 O O . SER A 1 591 ? 3.114 8.150 -19.934 1.00 91.44 591 SER A O 1
ATOM 4418 N N . GLY A 1 592 ? 3.850 6.069 -19.515 1.00 93.81 592 GLY A N 1
ATOM 4419 C CA . GLY A 1 592 ? 3.957 6.163 -18.055 1.00 93.81 592 GLY A CA 1
ATOM 4420 C C . GLY A 1 592 ? 5.343 6.640 -17.601 1.00 93.81 592 GLY A C 1
ATOM 4421 O O . GLY A 1 592 ? 5.846 7.648 -18.103 1.00 93.81 592 GLY A O 1
ATOM 4422 N N . TYR A 1 593 ? 5.969 5.925 -16.660 1.00 96.12 593 TYR A N 1
ATOM 4423 C CA . TYR A 1 593 ? 7.331 6.201 -16.187 1.00 96.12 593 TYR A CA 1
ATOM 4424 C C . TYR A 1 593 ? 8.357 6.172 -17.330 1.00 96.12 593 TYR A C 1
ATOM 4426 O O . TYR A 1 593 ? 8.302 5.327 -18.224 1.00 96.12 593 TYR A O 1
ATOM 4434 N N . ARG A 1 594 ? 9.339 7.076 -17.269 1.00 92.69 594 ARG A N 1
ATOM 4435 C CA . ARG A 1 594 ? 10.448 7.171 -18.228 1.00 92.69 594 ARG A CA 1
ATOM 4436 C C . ARG A 1 594 ? 11.741 7.454 -17.473 1.00 92.69 594 ARG A C 1
ATOM 4438 O O . ARG A 1 594 ? 11.826 8.492 -16.832 1.00 92.69 594 ARG A O 1
ATOM 4445 N N . SER A 1 595 ? 12.744 6.578 -17.571 1.00 91.88 595 SER A N 1
ATOM 4446 C CA . SER A 1 595 ? 14.056 6.805 -16.938 1.00 91.88 595 SER A CA 1
ATOM 4447 C C . SER A 1 595 ? 14.679 8.126 -17.413 1.00 91.88 595 SER A C 1
ATOM 4449 O O . SER A 1 595 ? 14.403 8.591 -18.524 1.00 91.88 595 SER A O 1
ATOM 4451 N N . TRP A 1 596 ? 15.528 8.751 -16.596 1.00 92.19 596 TRP A N 1
ATOM 4452 C CA . TRP A 1 596 ? 16.143 10.030 -16.953 1.00 92.19 596 TRP A CA 1
ATOM 4453 C C . TRP A 1 596 ? 17.022 9.903 -18.205 1.00 92.19 596 TRP A C 1
ATOM 4455 O O . TRP A 1 596 ? 16.925 10.745 -19.093 1.00 92.19 596 TRP A O 1
ATOM 4465 N N . GLN A 1 597 ? 17.773 8.807 -18.355 1.00 87.69 597 GLN A N 1
ATOM 4466 C CA . GLN A 1 597 ? 18.508 8.494 -19.590 1.00 87.69 597 GLN A CA 1
ATOM 4467 C C . GLN A 1 597 ? 17.576 8.415 -20.816 1.00 87.69 597 GLN A C 1
ATOM 4469 O O . GLN A 1 597 ? 17.849 9.026 -21.853 1.00 87.69 597 GLN A O 1
ATOM 4474 N N . ARG A 1 598 ? 16.408 7.762 -20.699 1.00 85.56 598 ARG A N 1
ATOM 4475 C CA . ARG A 1 598 ? 15.409 7.730 -21.782 1.00 85.56 598 ARG A CA 1
ATOM 4476 C C . ARG A 1 598 ? 14.792 9.110 -22.042 1.00 85.56 598 ARG A C 1
ATOM 4478 O O . ARG A 1 598 ? 14.491 9.423 -23.191 1.00 85.56 598 ARG A O 1
ATOM 4485 N N . ASN A 1 599 ? 14.631 9.948 -21.017 1.00 90.94 599 ASN A N 1
ATOM 4486 C CA . ASN A 1 599 ? 14.195 11.340 -21.150 1.00 90.94 599 ASN A CA 1
ATOM 4487 C C . ASN A 1 599 ? 15.244 12.194 -21.888 1.00 90.94 599 ASN A C 1
ATOM 4489 O O . ASN A 1 599 ? 14.879 12.916 -22.810 1.00 90.94 599 ASN A O 1
ATOM 4493 N N . VAL A 1 600 ? 16.537 12.049 -21.574 1.00 88.56 600 VAL A N 1
ATOM 4494 C CA . VAL A 1 600 ? 17.634 12.674 -22.336 1.00 88.56 600 VAL A CA 1
ATOM 4495 C C . VAL A 1 600 ? 17.567 12.258 -23.809 1.00 88.56 600 VAL A C 1
ATOM 4497 O O . VAL A 1 600 ? 17.556 13.128 -24.678 1.00 88.56 600 VAL A O 1
ATOM 4500 N N . ALA A 1 601 ? 17.418 10.959 -24.090 1.00 85.31 601 ALA A N 1
ATOM 4501 C CA . ALA A 1 601 ? 17.313 10.437 -25.454 1.00 85.31 601 ALA A CA 1
ATOM 4502 C C . ALA A 1 601 ? 16.096 10.979 -26.233 1.00 85.31 601 ALA A C 1
ATOM 4504 O O . ALA A 1 601 ? 16.225 11.313 -27.407 1.00 85.31 601 ALA A O 1
ATOM 4505 N N . VAL A 1 602 ? 14.922 11.119 -25.600 1.00 82.88 602 VAL A N 1
ATOM 4506 C CA . VAL A 1 602 ? 13.730 11.719 -26.242 1.00 82.88 602 VAL A CA 1
ATOM 4507 C C . VAL A 1 602 ? 13.983 13.175 -26.654 1.00 82.88 602 VAL A C 1
ATOM 4509 O O . VAL A 1 602 ? 13.552 13.596 -27.726 1.00 82.88 602 VAL A O 1
ATOM 4512 N N . TYR A 1 603 ? 14.690 13.945 -25.825 1.00 83.81 603 TYR A N 1
ATOM 4513 C CA . TYR A 1 603 ? 14.955 15.361 -26.084 1.00 83.81 603 TYR A CA 1
ATOM 4514 C C . TYR A 1 603 ? 16.123 15.599 -27.060 1.00 83.81 603 TYR A C 1
ATOM 4516 O O . TYR A 1 603 ? 16.065 16.549 -27.845 1.00 83.81 603 TYR A O 1
ATOM 4524 N N . SER A 1 604 ? 17.136 14.725 -27.091 1.00 82.88 604 SER A N 1
ATOM 4525 C CA . SER A 1 604 ? 18.227 14.791 -28.079 1.00 82.88 604 SER A CA 1
ATOM 4526 C C . SER A 1 604 ? 17.820 14.293 -29.472 1.00 82.88 604 SER A C 1
ATOM 4528 O O . SER A 1 604 ? 18.343 14.789 -30.466 1.00 82.88 604 SER A O 1
ATOM 4530 N N . GLN A 1 605 ? 16.851 13.373 -29.564 1.00 79.62 605 GLN A N 1
ATOM 4531 C CA . GLN A 1 605 ? 16.278 12.888 -30.831 1.00 79.62 605 GLN A CA 1
ATOM 4532 C C . GLN A 1 605 ? 15.283 13.871 -31.481 1.00 79.62 605 GLN A C 1
ATOM 4534 O O . GLN A 1 605 ? 14.854 13.651 -32.616 1.00 79.62 605 GLN A O 1
ATOM 4539 N N . ALA A 1 606 ? 14.910 14.957 -30.794 1.00 77.38 606 ALA A N 1
ATOM 4540 C CA . ALA A 1 606 ? 14.077 16.012 -31.364 1.00 77.38 606 ALA A CA 1
ATOM 4541 C C . ALA A 1 606 ? 14.783 16.734 -32.531 1.00 77.38 606 ALA A C 1
ATOM 4543 O O . ALA A 1 606 ? 16.010 16.786 -32.606 1.00 77.38 606 ALA A O 1
ATOM 4544 N N . ARG A 1 607 ? 14.004 17.338 -33.438 1.00 71.94 607 ARG A N 1
ATOM 4545 C CA . ARG A 1 607 ? 14.518 18.202 -34.514 1.00 71.94 607 ARG A CA 1
ATOM 4546 C C . ARG A 1 607 ? 13.878 19.600 -34.422 1.00 71.94 607 ARG A C 1
ATOM 4548 O O . ARG A 1 607 ? 12.657 19.687 -34.552 1.00 71.94 607 ARG A O 1
ATOM 4555 N N . PRO A 1 608 ? 14.658 20.676 -34.185 1.00 81.19 608 PRO A N 1
ATOM 4556 C CA . PRO A 1 608 ? 16.044 20.649 -33.696 1.00 81.19 608 PRO A CA 1
ATOM 4557 C C . PRO A 1 608 ? 16.150 19.961 -32.314 1.00 81.19 608 PRO A C 1
ATOM 4559 O O . PRO A 1 608 ? 15.135 19.885 -31.609 1.00 81.19 608 PRO A O 1
ATOM 4562 N N . PRO A 1 609 ? 17.342 19.474 -31.910 1.00 81.75 609 PRO A N 1
ATOM 4563 C CA . PRO A 1 609 ? 17.565 18.900 -30.583 1.00 81.75 609 PRO A CA 1
ATOM 4564 C C . PRO A 1 609 ? 17.234 19.895 -29.467 1.00 81.75 609 PRO A C 1
ATOM 4566 O O . PRO A 1 609 ? 17.428 21.102 -29.617 1.00 81.75 609 PRO A O 1
ATOM 4569 N N . LYS A 1 610 ? 16.727 19.400 -28.334 1.00 85.50 610 LYS A N 1
ATOM 4570 C CA . LYS A 1 610 ? 16.256 20.235 -27.218 1.00 85.50 610 LYS A CA 1
ATOM 4571 C C . LYS A 1 610 ? 16.929 19.834 -25.907 1.00 85.50 610 LYS A C 1
ATOM 4573 O O . LYS A 1 610 ? 17.317 18.684 -25.722 1.00 85.50 610 LYS A O 1
ATOM 4578 N N . LYS A 1 611 ? 17.048 20.779 -24.968 1.00 85.25 611 LYS A N 1
ATOM 4579 C CA . LYS A 1 611 ? 17.533 20.479 -23.610 1.00 85.25 611 LYS A CA 1
ATOM 4580 C C . LYS A 1 611 ? 16.490 19.617 -22.866 1.00 85.25 611 LYS A C 1
ATOM 4582 O O . LYS A 1 611 ? 15.311 19.973 -22.904 1.00 85.25 611 LYS A O 1
ATOM 4587 N N . PRO A 1 612 ? 16.881 18.517 -22.193 1.00 86.00 612 PRO A N 1
ATOM 4588 C CA . PRO A 1 612 ? 15.950 17.672 -21.444 1.00 86.00 612 PRO A CA 1
ATOM 4589 C C . PRO A 1 612 ? 15.268 18.421 -20.292 1.00 86.00 612 PRO A C 1
ATOM 4591 O O . PRO A 1 612 ? 15.928 19.075 -19.488 1.00 86.00 612 PRO A O 1
ATOM 4594 N N . THR A 1 613 ? 13.944 18.300 -20.180 1.00 87.88 613 THR A N 1
ATOM 4595 C CA . THR A 1 613 ? 13.173 18.897 -19.071 1.00 87.88 613 THR A CA 1
ATOM 4596 C C . THR A 1 613 ? 13.171 18.009 -17.827 1.00 87.88 613 THR A C 1
ATOM 4598 O O . THR A 1 613 ? 13.228 16.784 -17.961 1.00 87.88 613 THR A O 1
ATOM 4601 N N . LEU A 1 614 ? 12.958 18.604 -16.646 1.00 90.12 614 LEU A N 1
ATOM 4602 C CA . LEU A 1 614 ? 12.746 17.936 -15.347 1.00 90.12 614 LEU A CA 1
ATOM 4603 C C . LEU A 1 614 ? 11.388 17.196 -15.282 1.00 90.12 614 LEU A C 1
ATOM 4605 O O . LEU A 1 614 ? 10.487 17.527 -14.513 1.00 90.12 614 LEU A O 1
ATOM 4609 N N . SER A 1 615 ? 11.201 16.218 -16.166 1.00 91.56 615 SER A N 1
ATOM 4610 C CA . SER A 1 615 ? 9.899 15.629 -16.479 1.00 91.56 615 SER A CA 1
ATOM 4611 C C . SER A 1 615 ? 9.326 14.788 -15.333 1.00 91.56 615 SER A C 1
ATOM 4613 O O . SER A 1 615 ? 10.004 13.913 -14.798 1.00 91.56 615 SER A O 1
ATOM 4615 N N . ARG A 1 616 ? 8.038 14.982 -15.010 1.00 94.81 616 ARG A N 1
ATOM 4616 C CA . ARG A 1 616 ? 7.311 14.209 -13.980 1.00 94.81 616 ARG A CA 1
ATOM 4617 C C . ARG A 1 616 ? 7.161 12.715 -14.323 1.00 94.81 616 ARG A C 1
ATOM 4619 O O . ARG A 1 616 ? 6.921 11.918 -13.420 1.00 94.81 616 ARG A O 1
ATOM 4626 N N . HIS A 1 617 ? 7.398 12.309 -15.578 1.00 94.81 617 HIS A N 1
ATOM 4627 C CA . HIS A 1 617 ? 7.537 10.890 -15.949 1.00 94.81 617 HIS A CA 1
ATOM 4628 C C . HIS A 1 617 ? 8.782 10.238 -15.319 1.00 94.81 617 HIS A C 1
ATOM 4630 O O . HIS A 1 617 ? 8.721 9.073 -14.939 1.00 94.81 617 HIS A O 1
ATOM 4636 N N . CYS A 1 618 ? 9.886 10.978 -15.151 1.00 95.00 618 CYS A N 1
ATOM 4637 C CA . CYS A 1 618 ? 11.100 10.493 -14.474 1.00 95.00 618 CYS A CA 1
ATOM 4638 C C . CYS A 1 618 ? 10.892 10.314 -12.965 1.00 95.00 618 CYS A C 1
ATOM 4640 O O . CYS A 1 618 ? 11.573 9.525 -12.315 1.00 95.00 618 CYS A O 1
ATOM 4642 N N . SER A 1 619 ? 9.906 11.024 -12.424 1.00 94.38 619 SER A N 1
ATOM 4643 C CA . SER A 1 619 ? 9.466 10.944 -11.033 1.00 94.38 619 SER A CA 1
ATOM 4644 C C . SER A 1 619 ? 8.339 9.926 -10.819 1.00 94.38 619 SER A C 1
ATOM 4646 O O . SER A 1 619 ? 7.884 9.769 -9.697 1.00 94.38 619 SER A O 1
ATOM 4648 N N . GLY A 1 620 ? 7.833 9.253 -11.863 1.00 95.06 620 GLY A N 1
ATOM 4649 C CA . GLY A 1 620 ? 6.701 8.320 -11.728 1.00 95.06 620 GLY A CA 1
ATOM 4650 C C . GLY A 1 620 ? 5.349 8.975 -11.417 1.00 95.06 620 GLY A C 1
ATOM 4651 O O . GLY A 1 620 ? 4.421 8.299 -10.974 1.00 95.06 620 GLY A O 1
ATOM 4652 N N . GLN A 1 621 ? 5.238 10.291 -11.622 1.00 97.19 621 GLN A N 1
ATOM 4653 C CA . GLN A 1 621 ? 4.079 11.114 -11.255 1.00 97.19 621 GLN A CA 1
ATOM 4654 C C . GLN A 1 621 ? 3.227 11.555 -12.454 1.00 97.19 621 GLN A C 1
ATOM 4656 O O . GLN A 1 621 ? 2.221 12.227 -12.246 1.00 97.19 621 GLN A O 1
ATOM 4661 N N . ALA A 1 622 ? 3.602 11.184 -13.682 1.00 97.06 622 ALA A N 1
ATOM 4662 C CA . ALA A 1 622 ? 2.907 11.561 -14.913 1.00 97.06 622 ALA A CA 1
ATOM 4663 C C . ALA A 1 622 ? 2.581 10.370 -15.818 1.00 97.06 622 ALA A C 1
ATOM 4665 O O . ALA A 1 622 ? 3.357 9.414 -15.899 1.00 97.06 622 ALA A O 1
ATOM 4666 N N . ALA A 1 623 ? 1.481 10.488 -16.562 1.00 97.31 623 ALA A N 1
ATOM 4667 C CA . ALA A 1 623 ? 1.136 9.604 -17.665 1.00 97.31 623 ALA A CA 1
ATOM 4668 C C . ALA A 1 623 ? 0.548 10.391 -18.848 1.00 97.31 623 ALA A C 1
ATOM 4670 O O . ALA A 1 623 ? -0.331 11.236 -18.674 1.00 97.31 623 ALA A O 1
ATOM 4671 N N . ASP A 1 624 ? 0.991 10.060 -20.060 1.00 97.12 624 ASP A N 1
ATOM 4672 C CA . ASP A 1 624 ? 0.301 10.431 -21.296 1.00 97.12 624 ASP A CA 1
ATOM 4673 C C . ASP A 1 624 ? -0.789 9.384 -21.561 1.00 97.12 624 ASP A C 1
ATOM 4675 O O . ASP A 1 624 ? -0.512 8.178 -21.564 1.00 97.12 624 ASP A O 1
ATOM 4679 N N . ILE A 1 625 ? -2.032 9.831 -21.757 1.00 97.50 625 ILE A N 1
ATOM 4680 C CA . ILE A 1 625 ? -3.210 8.971 -21.902 1.00 97.50 625 ILE A CA 1
ATOM 4681 C C . ILE A 1 625 ? -4.046 9.285 -23.141 1.00 97.50 625 ILE A C 1
ATOM 4683 O O . ILE A 1 625 ? -4.213 10.432 -23.555 1.00 97.50 625 ILE A O 1
ATOM 4687 N N . THR A 1 626 ? -4.639 8.231 -23.694 1.00 92.19 626 THR A N 1
ATOM 4688 C CA . THR A 1 626 ? -5.587 8.274 -24.811 1.00 92.19 626 THR A CA 1
ATOM 4689 C C . THR A 1 626 ? -6.893 7.583 -24.429 1.00 92.19 626 THR A C 1
ATOM 4691 O O . THR A 1 626 ? -6.908 6.626 -23.651 1.00 92.19 626 THR A O 1
ATOM 4694 N N . VAL A 1 627 ? -7.997 8.045 -25.012 1.00 83.31 627 VAL A N 1
ATOM 4695 C CA . VAL A 1 627 ? -9.290 7.353 -25.007 1.00 83.31 627 VAL A CA 1
ATOM 4696 C C . VAL A 1 627 ? -9.784 7.332 -26.446 1.00 83.31 627 VAL A C 1
ATOM 4698 O O . VAL A 1 627 ? -9.773 8.360 -27.121 1.00 83.31 627 VAL A O 1
ATOM 4701 N N . ALA A 1 628 ? -10.201 6.165 -26.938 1.00 77.25 628 ALA A N 1
ATOM 4702 C CA . ALA A 1 628 ? -10.703 6.040 -28.304 1.00 77.25 628 ALA A CA 1
ATOM 4703 C C . ALA A 1 628 ? -11.910 6.969 -28.522 1.00 77.25 628 ALA A C 1
ATOM 4705 O O . ALA A 1 628 ? -12.864 6.922 -27.749 1.00 77.25 628 ALA A O 1
ATOM 4706 N N . GLY A 1 629 ? -11.887 7.796 -29.571 1.00 74.94 629 GLY A N 1
ATOM 4707 C CA . GLY A 1 629 ? -12.985 8.714 -29.892 1.00 74.94 629 GLY A CA 1
ATOM 4708 C C . GLY A 1 629 ? -13.239 9.789 -28.826 1.00 74.94 629 GLY A C 1
ATOM 4709 O O . GLY A 1 629 ? -14.394 10.000 -28.457 1.00 74.94 629 GLY A O 1
ATOM 4710 N N . MET A 1 630 ? -12.176 10.417 -28.316 1.00 85.19 630 MET A N 1
ATOM 4711 C CA . MET A 1 630 ? -12.183 11.677 -27.557 1.00 85.19 630 MET A CA 1
ATOM 4712 C C . MET A 1 630 ? -10.994 12.532 -28.013 1.00 85.19 630 MET A C 1
ATOM 4714 O O . MET A 1 630 ? -9.951 11.977 -28.363 1.00 85.19 630 MET A O 1
ATOM 4718 N N . SER A 1 631 ? -11.114 13.863 -27.992 1.00 92.12 631 SER A N 1
ATOM 4719 C CA . SER A 1 631 ? -9.947 14.733 -28.183 1.00 92.12 631 SER A CA 1
ATOM 4720 C C . SER A 1 631 ? -9.103 14.803 -26.907 1.00 92.12 631 SER A C 1
ATOM 4722 O O . SER A 1 631 ? -9.584 14.517 -25.806 1.00 92.12 631 SER A O 1
ATOM 4724 N N . GLY A 1 632 ? -7.852 15.255 -27.022 1.00 91.25 632 GLY A N 1
ATOM 4725 C CA . GLY A 1 632 ? -7.030 15.538 -25.841 1.00 91.25 632 GLY A CA 1
ATOM 4726 C C . GLY A 1 632 ? -7.636 16.603 -24.920 1.00 91.25 632 GLY A C 1
ATOM 4727 O O . GLY A 1 632 ? -7.436 16.546 -23.709 1.00 91.25 632 GLY A O 1
ATOM 4728 N N . LEU A 1 633 ? -8.445 17.524 -25.458 1.00 94.81 633 LEU A N 1
ATOM 4729 C CA . LEU A 1 633 ? -9.173 18.520 -24.670 1.00 94.81 633 LEU A CA 1
ATOM 4730 C C . LEU A 1 633 ? -10.324 17.895 -23.863 1.00 94.81 633 LEU A C 1
ATOM 4732 O O . LEU A 1 633 ? -10.557 18.302 -22.728 1.00 94.81 633 LEU A O 1
ATOM 4736 N N . ASP A 1 634 ? -11.019 16.893 -24.399 1.00 90.56 634 ASP A N 1
ATOM 4737 C CA . ASP A 1 634 ? -12.113 16.222 -23.680 1.00 90.56 634 ASP A CA 1
ATOM 4738 C C . ASP A 1 634 ? -11.574 15.325 -22.561 1.00 90.56 634 ASP A C 1
ATOM 4740 O O . ASP A 1 634 ? -12.134 15.285 -21.466 1.00 90.56 634 ASP A O 1
ATOM 4744 N N . ILE A 1 635 ? -10.444 14.651 -22.808 1.00 94.44 635 ILE A N 1
ATOM 4745 C CA . ILE A 1 635 ? -9.727 13.873 -21.786 1.00 94.44 635 ILE A CA 1
ATOM 4746 C C . ILE A 1 635 ? -9.196 14.816 -20.691 1.00 94.44 635 ILE A C 1
ATOM 4748 O O . ILE A 1 635 ? -9.331 14.519 -19.504 1.00 94.44 635 ILE A O 1
ATOM 4752 N N . ALA A 1 636 ? -8.667 15.984 -21.069 1.00 97.12 636 ALA A N 1
ATOM 4753 C CA . ALA A 1 636 ? -8.237 17.021 -20.135 1.00 97.12 636 ALA A CA 1
ATOM 4754 C C . ALA A 1 636 ? -9.394 17.559 -19.269 1.00 97.12 636 ALA A C 1
ATOM 4756 O O . ALA A 1 636 ? -9.249 17.641 -18.049 1.00 97.12 636 ALA A O 1
ATOM 4757 N N . LYS A 1 637 ? -10.559 17.865 -19.861 1.00 93.94 637 LYS A N 1
ATOM 4758 C CA . LYS A 1 637 ? -11.772 18.264 -19.117 1.00 93.94 637 LYS A CA 1
ATOM 4759 C C . LYS A 1 637 ? -12.212 17.167 -18.142 1.00 93.94 637 LYS A C 1
ATOM 4761 O O . LYS A 1 637 ? -12.447 17.452 -16.973 1.00 93.94 637 LYS A O 1
ATOM 4766 N N . ALA A 1 638 ? -12.231 15.905 -18.578 1.00 90.88 638 ALA A N 1
ATOM 4767 C CA . ALA A 1 638 ? -12.580 14.773 -17.720 1.00 90.88 638 ALA A CA 1
ATOM 4768 C C . ALA A 1 638 ? -11.593 14.554 -16.553 1.00 90.88 638 ALA A C 1
ATOM 4770 O O . ALA A 1 638 ? -12.015 14.121 -15.483 1.00 90.88 638 ALA A O 1
ATOM 4771 N N . ALA A 1 639 ? -10.306 14.880 -16.718 1.00 94.94 639 ALA A N 1
ATOM 4772 C CA . ALA A 1 639 ? -9.335 14.885 -15.621 1.00 94.94 639 ALA A CA 1
ATOM 4773 C C . ALA A 1 639 ? -9.596 16.027 -14.622 1.00 94.94 639 ALA A C 1
ATOM 4775 O O . ALA A 1 639 ? -9.619 15.798 -13.412 1.00 94.94 639 ALA A O 1
ATOM 4776 N N . VAL A 1 640 ? -9.868 17.235 -15.123 1.00 94.06 640 VAL A N 1
ATOM 4777 C CA . VAL A 1 640 ? -10.226 18.414 -14.313 1.00 94.06 640 VAL A CA 1
ATOM 4778 C C . VAL A 1 640 ? -11.518 18.196 -13.511 1.00 94.06 640 VAL A C 1
ATOM 4780 O O . VAL A 1 640 ? -11.613 18.668 -12.377 1.00 94.06 640 VAL A O 1
ATOM 4783 N N . ASP A 1 641 ? -12.488 17.451 -14.045 1.00 88.25 641 ASP A N 1
ATOM 4784 C CA . ASP A 1 641 ? -13.746 17.125 -13.357 1.00 88.25 641 ASP A CA 1
ATOM 4785 C C . ASP A 1 641 ? -13.557 16.307 -12.064 1.00 88.25 641 ASP A C 1
ATOM 4787 O O . ASP A 1 641 ? -14.313 16.505 -11.117 1.00 88.25 641 ASP A O 1
ATOM 4791 N N . VAL A 1 642 ? -12.589 15.376 -12.009 1.00 87.31 642 VAL A N 1
ATOM 4792 C CA . VAL A 1 642 ? -12.481 14.386 -10.903 1.00 87.31 642 VAL A CA 1
ATOM 4793 C C . VAL A 1 642 ? -11.202 14.449 -10.076 1.00 87.31 642 VAL A C 1
ATOM 4795 O O . VAL A 1 642 ? -11.104 13.775 -9.046 1.00 87.31 642 VAL A O 1
ATOM 4798 N N . LEU A 1 643 ? -10.222 15.242 -10.508 1.00 88.75 643 LEU A N 1
ATOM 4799 C CA . LEU A 1 643 ? -8.953 15.444 -9.800 1.00 88.75 643 LEU A CA 1
ATOM 4800 C C . LEU A 1 643 ? -8.806 16.868 -9.239 1.00 88.75 643 LEU A C 1
ATOM 4802 O O . LEU A 1 643 ? -7.846 17.148 -8.521 1.00 88.75 643 LEU A O 1
ATOM 4806 N N . GLY A 1 644 ? -9.755 17.759 -9.540 1.00 88.50 644 GLY A N 1
ATOM 4807 C CA . GLY A 1 644 ? -9.738 19.137 -9.066 1.00 88.50 644 GLY A CA 1
ATOM 4808 C C . GLY A 1 644 ? -8.568 19.930 -9.649 1.00 88.50 644 GLY A C 1
ATOM 4809 O O . GLY A 1 644 ? -8.266 19.836 -10.837 1.00 88.50 644 GLY A O 1
ATOM 4810 N N . ASP A 1 645 ? -7.922 20.723 -8.797 1.00 89.19 645 ASP A N 1
ATOM 4811 C CA . ASP A 1 645 ? -6.875 21.672 -9.193 1.00 89.19 645 ASP A CA 1
ATOM 4812 C C . ASP A 1 645 ? -5.455 21.205 -8.825 1.00 89.19 645 ASP A C 1
ATOM 4814 O O . ASP A 1 645 ? -4.482 21.896 -9.112 1.00 89.19 645 ASP A O 1
ATOM 4818 N N . GLY A 1 646 ? -5.302 20.018 -8.227 1.00 87.50 646 GLY A N 1
ATOM 4819 C CA . GLY A 1 646 ? -4.012 19.473 -7.777 1.00 87.50 646 GLY A CA 1
ATOM 4820 C C . GLY A 1 646 ? -3.120 18.880 -8.880 1.00 87.50 646 GLY A C 1
ATOM 4821 O O . GLY A 1 646 ? -2.189 18.134 -8.569 1.00 87.50 646 GLY A O 1
ATOM 4822 N N . ILE A 1 647 ? -3.410 19.154 -10.157 1.00 94.44 647 ILE A N 1
ATOM 4823 C CA . ILE A 1 647 ? -2.835 18.447 -11.312 1.00 94.44 647 ILE A CA 1
ATOM 4824 C C . ILE A 1 647 ? -2.183 19.366 -12.349 1.00 94.44 647 ILE A C 1
ATOM 4826 O O . ILE A 1 647 ? -2.587 20.513 -12.551 1.00 94.44 647 ILE A O 1
ATOM 4830 N N . GLY A 1 648 ? -1.206 18.809 -13.064 1.00 96.44 648 GLY A N 1
ATOM 4831 C CA . GLY A 1 648 ? -0.754 19.325 -14.349 1.00 96.44 648 GLY A CA 1
ATOM 4832 C C . GLY A 1 648 ? -1.484 18.636 -15.501 1.00 96.44 648 GLY A C 1
ATOM 4833 O O . GLY A 1 648 ? -1.732 17.429 -15.446 1.00 96.44 648 GLY A O 1
ATOM 4834 N N . VAL A 1 649 ? -1.839 19.405 -16.535 1.00 97.25 649 VAL A N 1
ATOM 4835 C CA . VAL A 1 649 ? -2.542 18.913 -17.728 1.00 97.25 649 VAL A CA 1
ATOM 4836 C C . VAL A 1 649 ? -1.928 19.483 -19.007 1.00 97.25 649 VAL A C 1
ATOM 4838 O O . VAL A 1 649 ? -1.925 20.694 -19.226 1.00 97.25 649 VAL A O 1
ATOM 4841 N N . GLY A 1 650 ? -1.452 18.602 -19.887 1.00 96.94 650 GLY A N 1
ATOM 4842 C CA . GLY A 1 650 ? -0.942 18.964 -21.211 1.00 96.94 650 GLY A CA 1
ATOM 4843 C C . GLY A 1 650 ? -1.884 18.499 -22.317 1.00 96.94 650 GLY A C 1
ATOM 4844 O O . GLY A 1 650 ? -2.076 17.299 -22.501 1.00 96.94 650 GLY A O 1
ATOM 4845 N N . ILE A 1 651 ? -2.469 19.430 -23.070 1.00 97.50 651 ILE A N 1
ATOM 4846 C CA . ILE A 1 651 ? -3.475 19.122 -24.098 1.00 97.50 651 ILE A CA 1
ATOM 4847 C C . ILE A 1 651 ? -2.787 18.740 -25.418 1.00 97.50 651 ILE A C 1
ATOM 4849 O O . ILE A 1 651 ? -2.174 19.582 -26.070 1.00 97.50 651 ILE A O 1
ATOM 4853 N N . GLY A 1 652 ? -2.885 17.480 -25.838 1.00 92.50 652 GLY A N 1
ATOM 4854 C CA . GLY A 1 652 ? -2.544 17.041 -27.195 1.00 92.50 652 GLY A CA 1
ATOM 4855 C C . GLY A 1 652 ? -3.765 17.024 -28.120 1.00 92.50 652 GLY A C 1
ATOM 4856 O O . GLY A 1 652 ? -4.887 17.288 -27.697 1.00 92.50 652 GLY A O 1
ATOM 4857 N N . ALA A 1 653 ? -3.572 16.676 -29.396 1.00 85.88 653 ALA A N 1
ATOM 4858 C CA . ALA A 1 653 ? -4.688 16.562 -30.345 1.00 85.88 653 ALA A CA 1
ATOM 4859 C C . ALA A 1 653 ? -5.621 15.378 -30.003 1.00 85.88 653 ALA A C 1
ATOM 4861 O O . ALA A 1 653 ? -6.824 15.557 -29.822 1.00 85.88 653 ALA A O 1
ATOM 4862 N N . GLY A 1 654 ? -5.052 14.174 -29.852 1.00 86.12 654 GLY A N 1
ATOM 4863 C CA . GLY A 1 654 ? -5.773 12.933 -29.512 1.00 86.12 654 GLY A CA 1
ATOM 4864 C C . GLY A 1 654 ? -5.348 12.281 -28.189 1.00 86.12 654 GLY A C 1
ATOM 4865 O O . GLY A 1 654 ? -5.686 11.127 -27.943 1.00 86.12 654 GLY A O 1
ATOM 4866 N N . PHE A 1 655 ? -4.573 12.985 -27.361 1.00 96.00 655 PHE A N 1
ATOM 4867 C CA . PHE A 1 655 ? -4.084 12.507 -26.063 1.00 96.00 655 PHE A CA 1
ATOM 4868 C C . PHE A 1 655 ? -4.050 13.657 -25.051 1.00 96.00 655 PHE A C 1
ATOM 4870 O O . PHE A 1 655 ? -3.967 14.820 -25.446 1.00 96.00 655 PHE A O 1
ATOM 4877 N N . ALA A 1 656 ? -4.067 13.338 -23.760 1.00 97.19 656 ALA A N 1
ATOM 4878 C CA . ALA A 1 656 ? -3.772 14.290 -22.694 1.00 97.19 656 ALA A CA 1
ATOM 4879 C C . ALA A 1 656 ? -2.606 13.778 -21.845 1.00 97.19 656 ALA A C 1
ATOM 4881 O O . ALA A 1 656 ? -2.554 12.598 -21.506 1.00 97.19 656 ALA A O 1
ATOM 4882 N N . HIS A 1 657 ? -1.696 14.669 -21.478 1.00 98.00 657 HIS A N 1
ATOM 4883 C CA . HIS A 1 657 ? -0.764 14.451 -20.380 1.00 98.00 657 HIS A CA 1
ATOM 4884 C C . HIS A 1 657 ? -1.468 14.783 -19.064 1.00 98.00 657 HIS A C 1
ATOM 4886 O O . HIS A 1 657 ? -2.089 15.844 -18.971 1.00 98.00 657 HIS A O 1
ATOM 4892 N N . VAL A 1 658 ? -1.349 13.922 -18.054 1.00 97.44 658 VAL A N 1
ATOM 4893 C CA . VAL A 1 658 ? -1.866 14.162 -16.699 1.00 97.44 658 VAL A CA 1
ATOM 4894 C C . VAL A 1 658 ? -0.788 13.819 -15.675 1.00 97.44 658 VAL A C 1
ATOM 4896 O O . VAL A 1 658 ? -0.225 12.723 -15.715 1.00 97.44 658 VAL A O 1
ATOM 4899 N N . ASP A 1 659 ? -0.523 14.729 -14.734 1.00 96.88 659 ASP A N 1
ATOM 4900 C CA . ASP A 1 659 ? 0.443 14.493 -13.658 1.00 96.88 659 ASP A CA 1
ATOM 4901 C C . ASP A 1 659 ? 0.029 15.051 -12.286 1.00 96.88 659 ASP A C 1
ATOM 4903 O O . ASP A 1 659 ? -0.610 16.099 -12.166 1.00 96.88 659 ASP A O 1
ATOM 4907 N N . VAL A 1 660 ? 0.416 14.331 -11.230 1.00 93.31 660 VAL A N 1
ATOM 4908 C CA . VAL A 1 660 ? 0.078 14.636 -9.830 1.00 93.31 660 VAL A CA 1
ATOM 4909 C C . VAL A 1 660 ? 1.163 15.499 -9.172 1.00 93.31 660 VAL A C 1
ATOM 4911 O O . VAL A 1 660 ? 2.043 15.014 -8.463 1.00 93.31 660 VAL A O 1
ATOM 4914 N N . ARG A 1 661 ? 1.100 16.812 -9.425 1.00 88.19 661 ARG A N 1
ATOM 4915 C CA . ARG A 1 661 ? 2.061 17.824 -8.926 1.00 88.19 661 ARG A CA 1
ATOM 4916 C C . ARG A 1 661 ? 1.579 18.674 -7.742 1.00 88.19 661 ARG A C 1
ATOM 4918 O O . ARG A 1 661 ? 2.315 19.554 -7.306 1.00 88.19 661 ARG A O 1
ATOM 4925 N N . GLY A 1 662 ? 0.354 18.467 -7.258 1.00 83.69 662 GLY A N 1
ATOM 4926 C CA . GLY A 1 662 ? -0.225 19.184 -6.112 1.00 83.69 662 GLY A CA 1
ATOM 4927 C C . GLY A 1 662 ? -0.667 20.629 -6.382 1.00 83.69 662 GLY A C 1
ATOM 4928 O O . GLY A 1 662 ? -1.124 21.297 -5.462 1.00 83.69 662 GLY A O 1
ATOM 4929 N N . LYS A 1 663 ? -0.551 21.128 -7.620 1.00 87.62 663 LYS A N 1
ATO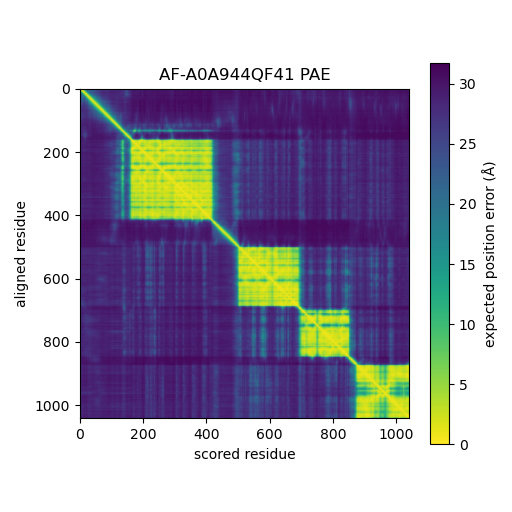M 4930 C CA . LYS A 1 663 ? -0.953 22.488 -8.016 1.00 87.62 663 LYS A CA 1
ATOM 4931 C C . LYS A 1 663 ? -1.346 22.561 -9.488 1.00 87.62 663 LYS A C 1
ATOM 4933 O O . LYS A 1 663 ? -0.801 21.812 -10.298 1.00 87.62 663 LYS A O 1
ATOM 4938 N N . TRP A 1 664 ? -2.212 23.509 -9.840 1.00 93.75 664 TRP A N 1
ATOM 4939 C CA . TRP A 1 664 ? -2.678 23.665 -11.216 1.00 93.75 664 TRP A CA 1
ATOM 4940 C C . TRP A 1 664 ? -1.524 24.016 -12.157 1.00 93.75 664 TRP A C 1
ATOM 4942 O O . TRP A 1 664 ? -0.693 24.881 -11.868 1.00 93.75 664 TRP A O 1
ATOM 4952 N N . THR A 1 665 ? -1.464 23.370 -13.316 1.00 94.69 665 THR A N 1
ATOM 4953 C CA . THR A 1 665 ? -0.678 23.855 -14.457 1.00 94.69 665 THR A CA 1
ATOM 4954 C C . THR A 1 665 ? -1.301 23.350 -15.748 1.00 94.69 665 THR A C 1
ATOM 4956 O O . THR A 1 665 ? -1.614 22.169 -15.848 1.00 94.69 665 THR A O 1
ATOM 4959 N N . VAL A 1 666 ? -1.418 24.208 -16.760 1.00 96.06 666 VAL A N 1
ATOM 4960 C CA . VAL A 1 666 ? -1.927 23.826 -18.081 1.00 96.06 666 VAL A CA 1
ATOM 4961 C C . VAL A 1 666 ? -0.961 24.243 -19.183 1.00 96.06 666 VAL A C 1
ATOM 4963 O O . VAL A 1 666 ? -0.379 25.324 -19.131 1.00 96.06 666 VAL A O 1
ATOM 4966 N N . TRP A 1 667 ? -0.792 23.379 -20.181 1.00 95.00 667 TRP A N 1
ATOM 4967 C CA . TRP A 1 667 ? -0.079 23.671 -21.425 1.00 95.00 667 TRP A CA 1
ATOM 4968 C C . TRP A 1 667 ? -0.690 22.870 -22.584 1.00 95.00 667 TRP A C 1
ATOM 4970 O O . TRP A 1 667 ? -1.679 22.154 -22.419 1.00 95.00 667 TRP A O 1
ATOM 4980 N N . THR A 1 668 ? -0.116 22.994 -23.778 1.00 95.12 668 THR A N 1
ATOM 4981 C CA . THR A 1 668 ? -0.584 22.300 -24.982 1.00 95.12 668 THR A CA 1
ATOM 4982 C C . THR A 1 668 ? 0.585 21.816 -25.835 1.00 95.12 668 THR A C 1
ATOM 4984 O O . THR A 1 668 ? 1.664 22.406 -25.822 1.00 95.12 668 THR A O 1
ATOM 4987 N N . TYR A 1 669 ? 0.354 20.731 -26.569 1.00 88.62 669 TYR A N 1
ATOM 4988 C CA . TYR A 1 669 ? 1.225 20.207 -27.624 1.00 88.62 669 TYR A CA 1
ATOM 4989 C C . TYR A 1 669 ? 0.697 20.560 -29.027 1.00 88.62 669 TYR A C 1
ATOM 4991 O O . TYR A 1 669 ? 1.327 20.223 -30.026 1.00 88.62 669 TYR A O 1
ATOM 4999 N N . ILE A 1 670 ? -0.464 21.222 -29.112 1.00 90.12 670 ILE A N 1
ATOM 5000 C CA . ILE A 1 670 ? -1.060 21.716 -30.358 1.00 90.12 670 ILE A CA 1
ATOM 5001 C C . ILE A 1 670 ? -0.428 23.075 -30.689 1.00 90.12 670 ILE A C 1
ATOM 5003 O O . ILE A 1 670 ? -0.367 23.961 -29.836 1.00 90.12 670 ILE A O 1
ATOM 5007 N N . SER A 1 671 ? 0.038 23.254 -31.923 1.00 87.75 671 SER A N 1
ATOM 5008 C CA . SER A 1 671 ? 0.679 24.489 -32.381 1.00 87.75 671 SER A CA 1
ATOM 5009 C C . SER A 1 671 ? -0.322 25.613 -32.696 1.00 87.75 671 SER A C 1
ATOM 5011 O O . SER A 1 671 ? -1.470 25.380 -33.079 1.00 87.75 671 SER A O 1
ATOM 5013 N N . GLY A 1 672 ? 0.141 26.861 -32.565 1.00 91.00 672 GLY A N 1
ATOM 5014 C CA . GLY A 1 672 ? -0.590 28.057 -32.990 1.00 91.00 672 GLY A CA 1
ATOM 5015 C C . GLY A 1 672 ? -1.902 28.320 -32.237 1.00 91.00 672 GLY A C 1
ATOM 5016 O O . GLY A 1 672 ? -2.105 27.882 -31.102 1.00 91.00 672 GLY A O 1
ATOM 5017 N N . ALA A 1 673 ? -2.806 29.058 -32.888 1.00 90.19 673 ALA A N 1
ATOM 5018 C CA . ALA A 1 673 ? -4.058 29.531 -32.293 1.00 90.19 673 ALA A CA 1
ATOM 5019 C C . ALA A 1 673 ? -4.966 28.398 -31.776 1.00 90.19 673 ALA A C 1
ATOM 5021 O O . ALA A 1 673 ? -5.632 28.570 -30.757 1.00 90.19 673 ALA A O 1
ATOM 5022 N N . ALA A 1 674 ? -4.954 27.224 -32.417 1.00 87.19 674 ALA A N 1
ATOM 5023 C CA . ALA A 1 674 ? -5.731 26.063 -31.979 1.00 87.19 674 ALA A CA 1
ATOM 5024 C C . ALA A 1 674 ? -5.300 25.561 -30.586 1.00 87.19 674 ALA A C 1
ATOM 5026 O O . ALA A 1 674 ? -6.146 25.208 -29.762 1.00 87.19 674 ALA A O 1
ATOM 5027 N N . GLY A 1 675 ? -3.996 25.588 -30.287 1.00 91.06 675 GLY A N 1
ATOM 5028 C CA . GLY A 1 675 ? -3.480 25.250 -28.963 1.00 91.06 675 GLY A CA 1
ATOM 5029 C C . GLY A 1 675 ? -3.865 26.276 -27.900 1.00 91.06 675 GLY A C 1
ATOM 5030 O O . GLY A 1 675 ? -4.326 25.893 -26.823 1.00 91.06 675 GLY A O 1
ATOM 5031 N N . ALA A 1 676 ? -3.747 27.569 -28.215 1.00 92.56 676 ALA A N 1
ATOM 5032 C CA . ALA A 1 676 ? -4.167 28.648 -27.320 1.00 92.56 676 ALA A CA 1
ATOM 5033 C C . ALA A 1 676 ? -5.674 28.577 -27.005 1.00 92.56 676 ALA A C 1
ATOM 5035 O O . ALA A 1 676 ? -6.068 28.656 -25.840 1.00 92.56 676 ALA A O 1
ATOM 5036 N N . ALA A 1 677 ? -6.510 28.330 -28.019 1.00 92.88 677 ALA A N 1
ATOM 5037 C CA . ALA A 1 677 ? -7.949 28.139 -27.858 1.00 92.88 677 ALA A CA 1
ATOM 5038 C C . ALA A 1 677 ? -8.286 26.922 -26.977 1.00 92.88 677 ALA A C 1
ATOM 5040 O O . ALA A 1 677 ? -9.171 27.013 -26.127 1.00 92.88 677 ALA A O 1
ATOM 5041 N N . ALA A 1 678 ? -7.566 25.804 -27.117 1.00 93.50 678 ALA A N 1
ATOM 5042 C CA . ALA A 1 678 ? -7.770 24.627 -26.273 1.00 93.50 678 ALA A CA 1
ATOM 5043 C C . ALA A 1 678 ? -7.419 24.894 -24.794 1.00 93.50 678 ALA A C 1
ATOM 5045 O O . ALA A 1 678 ? -8.175 24.505 -23.903 1.00 93.50 678 ALA A O 1
ATOM 5046 N N . VAL A 1 679 ? -6.321 25.611 -24.521 1.00 96.38 679 VAL A N 1
ATOM 5047 C CA . VAL A 1 679 ? -5.942 26.028 -23.155 1.00 96.38 679 VAL A CA 1
ATOM 5048 C C . VAL A 1 679 ? -6.973 26.996 -22.564 1.00 96.38 679 VAL A C 1
ATOM 5050 O O . VAL A 1 679 ? -7.377 26.832 -21.412 1.00 96.38 679 VAL A O 1
ATOM 5053 N N . ALA A 1 680 ? -7.451 27.966 -23.350 1.00 94.62 680 ALA A N 1
ATOM 5054 C CA . ALA A 1 680 ? -8.505 28.889 -22.932 1.00 94.62 680 ALA A CA 1
ATOM 5055 C C . ALA A 1 680 ? -9.812 28.148 -22.595 1.00 94.62 680 ALA A C 1
ATOM 5057 O O . ALA A 1 680 ? -10.385 28.374 -21.531 1.00 94.62 680 ALA A O 1
ATOM 5058 N N . GLN A 1 681 ? -10.240 27.200 -23.438 1.00 95.38 681 GLN A N 1
ATOM 5059 C CA . GLN A 1 681 ? -11.418 26.366 -23.176 1.00 95.38 681 GLN A CA 1
ATOM 5060 C C . GLN A 1 681 ? -11.269 25.488 -21.926 1.00 95.38 681 GLN A C 1
ATOM 5062 O O . GLN A 1 681 ? -12.245 25.315 -21.199 1.00 95.38 681 GLN A O 1
ATOM 5067 N N . LEU A 1 682 ? -10.080 24.936 -21.647 1.00 95.62 682 LEU A N 1
ATOM 5068 C CA . LEU A 1 682 ? -9.869 24.147 -20.429 1.00 95.62 682 LEU A CA 1
ATOM 5069 C C . LEU A 1 682 ? -9.887 25.024 -19.170 1.00 95.62 682 LEU A C 1
ATOM 5071 O O . LEU A 1 682 ? -10.475 24.624 -18.170 1.00 95.62 682 LEU A O 1
ATOM 5075 N N . ASN A 1 683 ? -9.302 26.225 -19.216 1.00 95.12 683 ASN A N 1
ATOM 5076 C CA . ASN A 1 683 ? -9.367 27.175 -18.101 1.00 95.12 683 ASN A CA 1
ATOM 5077 C C . ASN A 1 683 ? -10.799 27.689 -17.866 1.00 95.12 683 ASN A C 1
ATOM 5079 O O . ASN A 1 683 ? -11.231 27.766 -16.717 1.00 95.12 683 ASN A O 1
ATOM 5083 N N . ALA A 1 684 ? -11.561 27.964 -18.930 1.00 91.31 684 ALA A N 1
ATOM 5084 C CA . ALA A 1 684 ? -12.974 28.329 -18.833 1.00 91.31 684 ALA A CA 1
ATOM 5085 C C . ALA A 1 684 ? -13.822 27.185 -18.246 1.00 91.31 684 ALA A C 1
ATOM 5087 O O . ALA A 1 684 ? -14.625 27.420 -17.347 1.00 91.31 684 ALA A O 1
ATOM 5088 N N . HIS A 1 685 ? -13.592 25.936 -18.674 1.00 91.38 685 HIS A N 1
ATOM 5089 C CA . HIS A 1 685 ? -14.216 24.747 -18.075 1.00 91.38 685 HIS A CA 1
ATOM 5090 C C . HIS A 1 685 ? -13.850 24.607 -16.590 1.00 91.38 685 HIS A C 1
ATOM 5092 O O . HIS A 1 685 ? -14.729 24.441 -15.750 1.00 91.38 685 HIS A O 1
ATOM 5098 N N . ARG A 1 686 ? -12.561 24.750 -16.248 1.00 92.25 686 ARG A N 1
ATOM 5099 C CA . ARG A 1 686 ? -12.051 24.713 -14.867 1.00 92.25 686 ARG A CA 1
ATOM 5100 C C . ARG A 1 686 ? -12.751 25.736 -13.963 1.00 92.25 686 ARG A C 1
ATOM 5102 O O . ARG A 1 686 ? -13.131 25.365 -12.852 1.00 92.25 686 ARG A O 1
ATOM 5109 N N . ALA A 1 687 ? -12.922 26.973 -14.432 1.00 86.62 687 ALA A N 1
ATOM 5110 C CA . ALA A 1 687 ? -13.594 28.050 -13.701 1.00 86.62 687 ALA A CA 1
ATOM 5111 C C . ALA A 1 687 ? -15.129 27.901 -13.671 1.00 86.62 687 ALA A C 1
ATOM 5113 O O . ALA A 1 687 ? -15.762 28.268 -12.687 1.00 86.62 687 ALA A O 1
ATOM 5114 N N . GLY A 1 688 ? -15.729 27.331 -14.722 1.00 79.00 688 GLY A N 1
ATOM 5115 C CA . GLY A 1 688 ? -17.173 27.101 -14.834 1.00 79.00 688 GLY A CA 1
ATOM 5116 C C . GLY A 1 688 ? -17.717 25.939 -13.993 1.00 79.00 688 GLY A C 1
ATOM 5117 O O . GLY A 1 688 ? -18.935 25.805 -13.860 1.00 79.00 688 GLY A O 1
ATOM 5118 N N . ARG A 1 689 ? -16.851 25.105 -13.398 1.00 78.81 689 ARG A N 1
ATOM 5119 C CA . ARG A 1 689 ? -17.259 24.079 -12.424 1.00 78.81 689 ARG A CA 1
ATOM 5120 C C . ARG A 1 689 ? -17.828 24.741 -11.163 1.00 78.81 689 ARG A C 1
ATOM 5122 O O . ARG A 1 689 ? -17.094 25.023 -10.217 1.00 78.81 689 ARG A O 1
ATOM 5129 N N . LYS A 1 690 ? -19.157 24.859 -11.080 1.00 53.12 690 LYS A N 1
ATOM 5130 C CA . LYS A 1 690 ? -19.818 24.720 -9.772 1.00 53.12 690 LYS A CA 1
ATOM 5131 C C . LYS A 1 690 ? -19.396 23.369 -9.195 1.00 53.12 690 LYS A C 1
ATOM 5133 O O . LYS A 1 690 ? -19.361 22.387 -9.938 1.00 53.12 690 LYS A O 1
ATOM 5138 N N . ALA A 1 691 ? -19.050 23.328 -7.910 1.00 41.50 691 ALA A N 1
ATOM 5139 C CA . ALA A 1 691 ? -18.586 22.104 -7.271 1.00 41.50 691 ALA A CA 1
ATOM 5140 C C . ALA A 1 691 ? -19.633 20.995 -7.450 1.00 41.50 691 ALA A C 1
ATOM 5142 O O . ALA A 1 691 ? -20.741 21.081 -6.919 1.00 41.50 691 ALA A O 1
ATOM 5143 N N . ALA A 1 692 ? -19.286 19.962 -8.221 1.00 39.41 692 ALA A N 1
ATOM 5144 C CA . ALA A 1 692 ? -20.049 18.727 -8.201 1.00 39.41 692 ALA A CA 1
ATOM 5145 C C . ALA A 1 692 ? -19.985 18.174 -6.769 1.00 39.41 692 ALA A C 1
ATOM 5147 O O . ALA A 1 692 ? -18.901 18.215 -6.173 1.00 39.41 692 ALA A O 1
ATOM 5148 N N . PRO A 1 693 ? -21.089 17.650 -6.206 1.00 33.09 693 PRO A N 1
ATOM 5149 C CA . PRO A 1 693 ? -21.012 16.901 -4.963 1.00 33.09 693 PRO A CA 1
ATOM 5150 C C . PRO A 1 693 ? -19.935 15.830 -5.118 1.00 33.09 693 PRO A C 1
ATOM 5152 O O . PRO A 1 693 ? -19.927 15.110 -6.123 1.00 33.09 693 PRO A O 1
ATOM 5155 N N . ALA A 1 694 ? -19.014 15.740 -4.155 1.00 31.77 694 ALA A N 1
ATOM 5156 C CA . ALA A 1 694 ? -18.063 14.638 -4.139 1.00 31.77 694 ALA A CA 1
ATOM 5157 C C . ALA A 1 694 ? -18.866 13.329 -4.238 1.00 31.77 694 ALA A C 1
ATOM 5159 O O . ALA A 1 694 ? -19.891 13.218 -3.558 1.00 31.77 694 ALA A O 1
ATOM 5160 N N . PRO A 1 695 ? -18.472 12.365 -5.093 1.00 31.78 695 PRO A N 1
ATOM 5161 C CA . PRO A 1 695 ? -19.205 11.116 -5.216 1.00 31.78 695 PRO A CA 1
ATOM 5162 C C . PRO A 1 695 ? -19.177 10.430 -3.854 1.00 31.78 695 PRO A C 1
ATOM 5164 O O . PRO A 1 695 ? -18.136 9.915 -3.445 1.00 31.78 695 PRO A O 1
ATOM 5167 N N . VAL A 1 696 ? -20.310 10.490 -3.146 1.00 31.56 696 VAL A N 1
ATOM 5168 C CA . VAL A 1 696 ? -20.461 9.937 -1.800 1.00 31.56 696 VAL A CA 1
ATOM 5169 C C . VAL A 1 696 ? -20.021 8.480 -1.879 1.00 31.56 696 VAL A C 1
ATOM 5171 O O . VAL A 1 696 ? -20.623 7.729 -2.656 1.00 31.56 696 VAL A O 1
ATOM 5174 N N . PRO A 1 697 ? -18.972 8.066 -1.143 1.00 34.69 697 PRO A N 1
ATOM 5175 C CA . PRO A 1 697 ? -18.584 6.671 -1.112 1.00 34.69 697 PRO A CA 1
ATOM 5176 C C . PRO A 1 697 ? -19.801 5.876 -0.655 1.00 34.69 697 PRO A C 1
ATOM 5178 O O . PRO A 1 697 ? -20.294 6.088 0.454 1.00 34.69 697 PRO A O 1
ATOM 5181 N N . ALA A 1 698 ? -20.324 5.007 -1.524 1.00 38.12 698 ALA A N 1
ATOM 5182 C CA . ALA A 1 698 ? -21.421 4.130 -1.141 1.00 38.12 698 ALA A CA 1
ATOM 5183 C C . ALA A 1 698 ? -20.980 3.385 0.126 1.00 38.12 698 ALA A C 1
ATOM 5185 O O . ALA A 1 698 ? -19.856 2.869 0.125 1.00 38.12 698 ALA A O 1
ATOM 5186 N N . PRO A 1 699 ? -21.788 3.384 1.205 1.00 38.16 699 PRO A N 1
ATOM 5187 C CA . PRO A 1 699 ? -21.333 2.948 2.516 1.00 38.16 699 PRO A CA 1
ATOM 5188 C C . PRO A 1 699 ? -20.775 1.531 2.409 1.00 38.16 699 PRO A C 1
ATOM 5190 O O . PRO A 1 699 ? -21.513 0.577 2.159 1.00 38.16 699 PRO A O 1
ATOM 5193 N N . GLN A 1 700 ? -19.451 1.423 2.554 1.00 41.06 700 GLN A N 1
ATOM 5194 C CA . GLN A 1 700 ? -18.699 0.174 2.503 1.00 41.06 700 GLN A CA 1
ATOM 5195 C C . GLN A 1 700 ? -19.028 -0.610 3.771 1.00 41.06 700 GLN A C 1
ATOM 5197 O O . GLN A 1 700 ? -18.306 -0.553 4.764 1.00 41.06 700 GLN A O 1
ATOM 5202 N N . THR A 1 701 ? -20.181 -1.280 3.768 1.00 54.69 701 THR A N 1
ATOM 5203 C CA . THR A 1 701 ? -20.597 -2.088 4.911 1.00 54.69 701 THR A CA 1
ATOM 5204 C C . THR A 1 701 ? -19.652 -3.277 5.077 1.00 54.69 701 THR A C 1
ATOM 5206 O O . THR A 1 701 ? -18.899 -3.631 4.165 1.00 54.69 701 THR A O 1
ATOM 5209 N N . SER A 1 702 ? -19.698 -3.908 6.248 1.00 56.78 702 SER A N 1
ATOM 5210 C CA . SER A 1 702 ? -18.795 -4.995 6.623 1.00 56.78 702 SER A CA 1
ATOM 5211 C C . SER A 1 702 ? -18.742 -6.153 5.620 1.00 56.78 702 SER A C 1
ATOM 5213 O O . SER A 1 702 ? -17.681 -6.757 5.489 1.00 56.78 702 SER A O 1
ATOM 5215 N N . ASP A 1 703 ? -19.823 -6.455 4.891 1.00 66.88 703 ASP A N 1
ATOM 5216 C CA . ASP A 1 703 ? -19.829 -7.550 3.913 1.00 66.88 703 ASP A CA 1
ATOM 5217 C C . ASP A 1 703 ? -19.125 -7.168 2.597 1.00 66.88 703 ASP A C 1
ATOM 5219 O O . ASP A 1 703 ? -18.148 -7.835 2.239 1.00 66.88 703 ASP A O 1
ATOM 5223 N N . ARG A 1 704 ? -19.509 -6.070 1.923 1.00 66.38 704 ARG A N 1
ATOM 5224 C CA . ARG A 1 704 ? -18.743 -5.502 0.788 1.00 66.38 704 ARG A CA 1
ATOM 5225 C C . ARG A 1 704 ? -17.263 -5.300 1.119 1.00 66.38 704 ARG A C 1
ATOM 5227 O O . ARG A 1 704 ? -16.412 -5.811 0.389 1.00 66.38 704 ARG A O 1
ATOM 5234 N N . ALA A 1 705 ? -16.960 -4.625 2.229 1.00 51.62 705 ALA A N 1
ATOM 5235 C CA . ALA A 1 705 ? -15.590 -4.312 2.637 1.00 51.62 705 ALA A CA 1
ATOM 5236 C C . ALA A 1 705 ? -14.747 -5.574 2.907 1.00 51.62 705 ALA A C 1
ATOM 5238 O O . ALA A 1 705 ? -13.558 -5.603 2.595 1.00 51.62 705 ALA A O 1
ATOM 5239 N N . ALA A 1 706 ? -15.356 -6.644 3.433 1.00 53.97 706 ALA A N 1
ATOM 5240 C CA . ALA A 1 706 ? -14.683 -7.922 3.677 1.00 53.97 706 ALA A CA 1
ATOM 5241 C C . ALA A 1 706 ? -14.716 -8.898 2.480 1.00 53.97 706 ALA A C 1
ATOM 5243 O O . ALA A 1 706 ? -14.319 -10.058 2.630 1.00 53.97 706 ALA A O 1
ATOM 5244 N N . GLY A 1 707 ? -15.212 -8.486 1.306 1.00 65.94 707 GLY A N 1
ATOM 5245 C CA . GLY A 1 707 ? -15.312 -9.354 0.126 1.00 65.94 707 GLY A CA 1
ATOM 5246 C C . GLY A 1 707 ? -16.349 -10.480 0.254 1.00 65.94 707 GLY A C 1
ATOM 5247 O O . GLY A 1 707 ? -16.203 -11.539 -0.365 1.00 65.94 707 GLY A O 1
ATOM 5248 N N . ARG A 1 708 ? -17.372 -10.298 1.096 1.00 73.75 708 ARG A N 1
ATOM 5249 C CA . ARG A 1 708 ? -18.390 -11.300 1.448 1.00 73.75 708 ARG A CA 1
ATOM 5250 C C . ARG A 1 708 ? -19.706 -11.016 0.731 1.00 73.75 708 ARG A C 1
ATOM 5252 O O . ARG A 1 708 ? -19.998 -9.882 0.382 1.00 73.75 708 ARG A O 1
ATOM 5259 N N . VAL A 1 709 ? -20.510 -12.061 0.528 1.00 81.19 709 VAL A N 1
ATOM 5260 C CA . VAL A 1 709 ? -21.898 -11.958 0.048 1.00 81.19 709 VAL A CA 1
ATOM 5261 C C . VAL A 1 709 ? -22.719 -13.009 0.791 1.00 81.19 709 VAL A C 1
ATOM 5263 O O . VAL A 1 709 ? -22.566 -14.210 0.541 1.00 81.19 709 VAL A O 1
ATOM 5266 N N . VAL A 1 710 ? -23.559 -12.584 1.737 1.00 79.38 710 VAL A N 1
ATOM 5267 C CA . VAL A 1 710 ? -24.275 -13.489 2.655 1.00 79.38 710 VAL A CA 1
ATOM 5268 C C . VAL A 1 710 ? -25.767 -13.558 2.306 1.00 79.38 710 VAL A C 1
ATOM 5270 O O . VAL A 1 710 ? -26.523 -12.612 2.517 1.00 79.38 710 VAL A O 1
ATOM 5273 N N . ARG A 1 711 ? -26.233 -14.701 1.774 1.00 70.94 711 ARG A N 1
ATOM 5274 C CA . ARG A 1 711 ? -27.647 -14.864 1.364 1.00 70.94 711 ARG A CA 1
ATOM 5275 C C . ARG A 1 711 ? -28.615 -14.818 2.556 1.00 70.94 711 ARG A C 1
ATOM 5277 O O . ARG A 1 711 ? -29.713 -14.305 2.390 1.00 70.94 711 ARG A O 1
ATOM 5284 N N . GLY A 1 712 ? -28.224 -15.311 3.734 1.00 64.81 712 GLY A N 1
ATOM 5285 C CA . GLY A 1 712 ? -29.079 -15.349 4.931 1.00 64.81 712 GLY A CA 1
ATOM 5286 C C . GLY A 1 712 ? -30.341 -16.219 4.788 1.00 64.81 712 GLY A C 1
ATOM 5287 O O . GLY A 1 712 ? -30.601 -16.798 3.733 1.00 64.81 712 GLY A O 1
ATOM 5288 N N . THR A 1 713 ? -31.122 -16.306 5.865 1.00 58.81 713 THR A N 1
ATOM 5289 C CA . THR A 1 713 ? -32.366 -17.095 5.976 1.00 58.81 713 THR A CA 1
ATOM 5290 C C . THR A 1 713 ? -33.538 -16.220 6.421 1.00 58.81 713 THR A C 1
ATOM 5292 O O . THR A 1 713 ? -33.330 -15.156 7.004 1.00 58.81 713 THR A O 1
ATOM 5295 N N . PHE A 1 714 ? -34.774 -16.650 6.150 1.00 61.06 714 PHE A N 1
ATOM 5296 C CA . PHE A 1 714 ? -35.973 -15.818 6.304 1.00 61.06 714 PHE A CA 1
ATOM 5297 C C . PHE A 1 714 ? -37.250 -16.671 6.449 1.00 61.06 714 PHE A C 1
ATOM 5299 O O . PHE A 1 714 ? -37.212 -17.875 6.198 1.00 61.06 714 PHE A O 1
ATOM 5306 N N . SER A 1 715 ? -38.366 -16.075 6.898 1.00 61.84 715 SER A N 1
ATOM 5307 C CA . SER A 1 715 ? -39.548 -16.840 7.357 1.00 61.84 715 SER A CA 1
ATOM 5308 C C . SER A 1 715 ? -40.939 -16.215 7.128 1.00 61.84 715 SER A C 1
ATOM 5310 O O . SER A 1 715 ? -41.940 -16.903 7.323 1.00 61.84 715 SER A O 1
ATOM 5312 N N . ARG A 1 716 ? -41.053 -14.945 6.716 1.00 70.56 716 ARG A N 1
ATOM 5313 C CA . ARG A 1 716 ? -42.336 -14.223 6.538 1.00 70.56 716 ARG A CA 1
ATOM 5314 C C . ARG A 1 716 ? -42.193 -13.168 5.443 1.00 70.56 716 ARG A C 1
ATOM 5316 O O . ARG A 1 716 ? -41.157 -12.528 5.427 1.00 70.56 716 ARG A O 1
ATOM 5323 N N . CYS A 1 717 ? -43.173 -12.944 4.565 1.00 79.50 717 CYS A N 1
ATOM 5324 C CA . CYS A 1 717 ? -43.007 -11.964 3.476 1.00 79.50 717 CYS A CA 1
ATOM 5325 C C . CYS A 1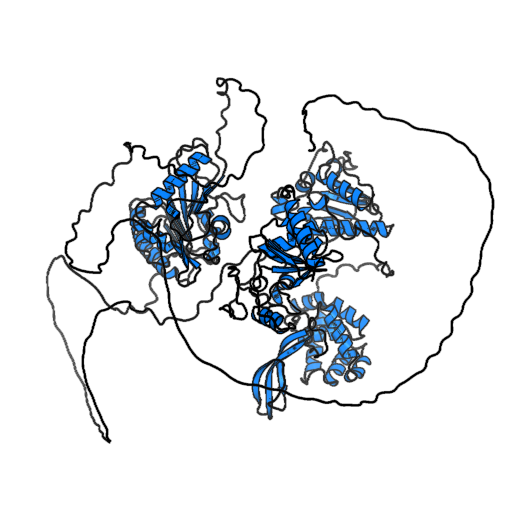 717 ? -42.599 -10.557 3.962 1.00 79.50 717 CYS A C 1
ATOM 5327 O O . CYS A 1 717 ? -43.048 -10.090 5.010 1.00 79.50 717 CYS A O 1
ATOM 5329 N N . ALA A 1 718 ? -41.798 -9.871 3.147 1.00 77.19 718 ALA A N 1
ATOM 5330 C CA . ALA A 1 718 ? -41.613 -8.427 3.199 1.00 77.19 718 ALA A CA 1
ATOM 5331 C C . ALA A 1 718 ? -42.876 -7.691 2.707 1.00 77.19 718 ALA A C 1
ATOM 5333 O O . ALA A 1 718 ? -43.768 -8.286 2.102 1.00 77.19 718 ALA A O 1
ATOM 5334 N N . THR A 1 719 ? -42.938 -6.380 2.942 1.00 79.31 719 THR A N 1
ATOM 5335 C CA . THR A 1 719 ? -44.041 -5.500 2.511 1.00 79.31 719 THR A CA 1
ATOM 5336 C C . THR A 1 719 ? -43.934 -5.026 1.056 1.00 79.31 719 THR A C 1
ATOM 5338 O O . THR A 1 719 ? -44.869 -4.411 0.551 1.00 79.31 719 THR A O 1
ATOM 5341 N N . GLY A 1 720 ? -42.820 -5.300 0.372 1.00 82.69 720 GLY A N 1
ATOM 5342 C CA . GLY A 1 720 ? -42.573 -4.891 -1.011 1.00 82.69 720 GLY A CA 1
ATOM 5343 C C . GLY A 1 720 ? -41.165 -5.255 -1.490 1.00 82.69 720 GLY A C 1
ATOM 5344 O O . GLY A 1 720 ? -40.403 -5.923 -0.783 1.00 82.69 720 GLY A O 1
ATOM 5345 N N . GLU A 1 721 ? -40.811 -4.805 -2.697 1.00 88.31 721 GLU A N 1
ATOM 5346 C CA . GLU A 1 721 ? -39.449 -4.939 -3.229 1.00 88.31 721 GLU A CA 1
ATOM 5347 C C . GLU A 1 721 ? -38.440 -4.104 -2.428 1.00 88.31 721 GLU A C 1
ATOM 5349 O O . GLU A 1 721 ? -38.756 -3.033 -1.913 1.00 88.31 721 GLU A O 1
ATOM 5354 N N . GLN A 1 722 ? -37.213 -4.607 -2.318 1.00 91.12 722 GLN A N 1
ATOM 5355 C CA . GLN A 1 722 ? -36.120 -3.940 -1.619 1.00 91.12 722 GLN A CA 1
ATOM 5356 C C . GLN A 1 722 ? -35.365 -2.996 -2.582 1.00 91.12 722 GLN A C 1
ATOM 5358 O O . GLN A 1 722 ? -35.301 -3.288 -3.783 1.00 91.12 722 GLN A O 1
ATOM 5363 N N . PRO A 1 723 ? -34.762 -1.888 -2.102 1.00 90.06 723 PRO A N 1
ATOM 5364 C CA . PRO A 1 723 ? -34.140 -0.870 -2.959 1.00 90.06 723 PRO A CA 1
ATOM 5365 C C . PRO A 1 723 ? -33.145 -1.398 -4.005 1.00 90.06 723 PRO A C 1
ATOM 5367 O O . PRO A 1 723 ? -33.162 -0.950 -5.149 1.00 90.06 723 PRO A O 1
ATOM 5370 N N . GLY A 1 724 ? -32.316 -2.386 -3.656 1.00 89.69 724 GLY A N 1
ATOM 5371 C CA . GLY A 1 724 ? -31.375 -3.033 -4.575 1.00 89.69 724 GLY A CA 1
ATOM 5372 C C . GLY A 1 724 ? -32.031 -3.867 -5.672 1.00 89.69 724 GLY A C 1
ATOM 5373 O O . GLY A 1 724 ? -31.563 -3.854 -6.810 1.00 89.69 724 GLY A O 1
ATOM 5374 N N . ALA A 1 725 ? -33.143 -4.542 -5.365 1.00 92.62 725 ALA A N 1
ATOM 5375 C CA . ALA A 1 725 ? -33.899 -5.307 -6.356 1.00 92.62 725 ALA A CA 1
ATOM 5376 C C . ALA A 1 725 ? -34.544 -4.375 -7.388 1.00 92.62 725 ALA A C 1
ATOM 5378 O O . ALA A 1 725 ? -34.420 -4.611 -8.592 1.00 92.62 725 ALA A O 1
ATOM 5379 N N . ARG A 1 726 ? -35.138 -3.265 -6.923 1.00 93.81 726 ARG A N 1
ATOM 5380 C CA . ARG A 1 726 ? -35.633 -2.195 -7.799 1.00 93.81 726 ARG A CA 1
ATOM 5381 C C . ARG A 1 726 ? -34.501 -1.601 -8.644 1.00 93.81 726 ARG A C 1
ATOM 5383 O O . ARG A 1 726 ? -34.636 -1.537 -9.860 1.00 93.81 726 ARG A O 1
ATOM 5390 N N . ALA A 1 727 ? -33.368 -1.241 -8.037 1.00 89.19 727 ALA A N 1
ATOM 5391 C CA . ALA A 1 727 ? -32.236 -0.634 -8.745 1.00 89.19 727 ALA A CA 1
ATOM 5392 C C . ALA A 1 727 ? -31.668 -1.528 -9.867 1.00 89.19 727 ALA A C 1
ATOM 5394 O O . ALA A 1 727 ? -31.401 -1.033 -10.965 1.00 89.19 727 ALA A O 1
ATOM 5395 N N . MET A 1 728 ? -31.537 -2.840 -9.627 1.00 95.06 728 MET A N 1
ATOM 5396 C CA . MET A 1 728 ? -31.137 -3.812 -10.652 1.00 95.06 728 MET A CA 1
ATOM 5397 C C . MET A 1 728 ? -32.197 -3.945 -11.755 1.00 95.06 728 MET A C 1
ATOM 5399 O O . MET A 1 728 ? -31.866 -3.877 -12.940 1.00 95.06 728 MET A O 1
ATOM 5403 N N . ALA A 1 729 ? -33.473 -4.093 -11.384 1.00 93.62 729 ALA A N 1
ATOM 5404 C CA . ALA A 1 729 ? -34.577 -4.183 -12.336 1.00 93.62 729 ALA A CA 1
ATOM 5405 C C . ALA A 1 729 ? -34.663 -2.936 -13.234 1.00 93.62 729 ALA A C 1
ATOM 5407 O O . ALA A 1 729 ? -34.839 -3.054 -14.446 1.00 93.62 729 ALA A O 1
ATOM 5408 N N . ASP A 1 730 ? -34.462 -1.746 -12.668 1.00 88.94 730 ASP A N 1
ATOM 5409 C CA . ASP A 1 730 ? -34.427 -0.487 -13.408 1.00 88.94 730 ASP A CA 1
ATOM 5410 C C . ASP A 1 730 ? -33.182 -0.361 -14.290 1.00 88.94 730 ASP A C 1
ATOM 5412 O O . ASP A 1 730 ? -33.286 0.166 -15.396 1.00 88.94 730 ASP A O 1
ATOM 5416 N N . GLN A 1 731 ? -32.014 -0.868 -13.876 1.00 91.06 731 GLN A N 1
ATOM 5417 C CA . GLN A 1 731 ? -30.847 -0.914 -14.763 1.00 91.06 731 GLN A CA 1
ATOM 5418 C C . GLN A 1 731 ? -31.103 -1.826 -15.970 1.00 91.06 731 GLN A C 1
ATOM 5420 O O . GLN A 1 731 ? -30.837 -1.423 -17.102 1.00 91.06 731 GLN A O 1
ATOM 5425 N N . TRP A 1 732 ? -31.674 -3.015 -15.760 1.00 93.56 732 TRP A N 1
ATOM 5426 C CA . TRP A 1 732 ? -32.034 -3.929 -16.848 1.00 93.56 732 TRP A CA 1
ATOM 5427 C C . TRP A 1 732 ? -33.048 -3.304 -17.811 1.00 93.56 732 TRP A C 1
ATOM 5429 O O . TRP A 1 732 ? -32.816 -3.307 -19.024 1.00 93.56 732 TRP A O 1
ATOM 5439 N N . ARG A 1 733 ? -34.116 -2.685 -17.283 1.00 92.00 733 ARG A N 1
ATOM 5440 C CA . ARG A 1 733 ? -35.111 -1.931 -18.068 1.00 92.00 733 ARG A CA 1
ATOM 5441 C C . ARG A 1 733 ? -34.441 -0.834 -18.906 1.00 92.00 733 ARG A C 1
ATOM 5443 O O . ARG A 1 733 ? -34.692 -0.768 -20.106 1.00 92.00 733 ARG A O 1
ATOM 5450 N N . ARG A 1 734 ? -33.543 -0.027 -18.320 1.00 88.31 734 ARG A N 1
ATOM 5451 C CA . ARG A 1 734 ? -32.818 1.051 -19.032 1.00 88.31 734 ARG A CA 1
ATOM 5452 C C . ARG A 1 734 ? -31.839 0.541 -20.097 1.00 88.31 734 ARG A C 1
ATOM 5454 O O . ARG A 1 734 ? -31.709 1.183 -21.131 1.00 88.31 734 ARG A O 1
ATOM 5461 N N . LEU A 1 735 ? -31.149 -0.580 -19.863 1.00 82.88 735 LEU A N 1
ATOM 5462 C CA . LEU A 1 735 ? -30.134 -1.113 -20.788 1.00 82.88 735 LEU A CA 1
ATOM 5463 C C . LEU A 1 735 ? -30.705 -1.988 -21.915 1.00 82.88 735 LEU A C 1
ATOM 5465 O O . LEU A 1 735 ? -30.057 -2.148 -22.945 1.00 82.88 735 LEU A O 1
ATOM 5469 N N . THR A 1 736 ? -31.890 -2.580 -21.734 1.00 85.12 736 THR A N 1
ATOM 5470 C CA . THR A 1 736 ? -32.452 -3.553 -22.694 1.00 85.12 736 THR A CA 1
ATOM 5471 C C . THR A 1 736 ? -33.846 -3.212 -23.215 1.00 85.12 736 THR A C 1
ATOM 5473 O O . THR A 1 736 ? -34.270 -3.798 -24.210 1.00 85.12 736 THR A O 1
ATOM 5476 N N . GLY A 1 737 ? -34.582 -2.323 -22.540 1.00 86.19 737 GLY A N 1
ATOM 5477 C CA . GLY A 1 737 ? -36.015 -2.105 -22.763 1.00 86.19 737 GLY A CA 1
ATOM 5478 C C . GLY A 1 737 ? -36.913 -3.255 -22.280 1.00 86.19 737 GLY A C 1
ATOM 5479 O O . GLY A 1 737 ? -38.107 -3.253 -22.571 1.00 86.19 737 GLY A O 1
ATOM 5480 N N . ARG A 1 738 ? -36.366 -4.264 -21.584 1.00 88.88 738 ARG A N 1
ATOM 5481 C CA . ARG A 1 738 ? -37.082 -5.504 -21.236 1.00 88.88 738 ARG A CA 1
ATOM 5482 C C . ARG A 1 738 ? -37.684 -5.469 -19.838 1.00 88.88 738 ARG A C 1
ATOM 5484 O O . ARG A 1 738 ? -37.264 -4.718 -18.959 1.00 88.88 738 ARG A O 1
ATOM 5491 N N . GLN A 1 739 ? -38.687 -6.320 -19.644 1.00 92.56 739 GLN A N 1
ATOM 5492 C CA . GLN A 1 739 ? -39.361 -6.482 -18.362 1.00 92.56 739 GLN A CA 1
ATOM 5493 C C . GLN A 1 739 ? -38.417 -7.058 -17.296 1.00 92.56 739 GLN A C 1
ATOM 5495 O O . GLN A 1 739 ? -37.478 -7.803 -17.585 1.00 92.56 739 GLN A O 1
ATOM 5500 N N . ALA A 1 740 ? -38.699 -6.705 -16.047 1.00 94.44 740 ALA A N 1
ATOM 5501 C CA . ALA A 1 740 ? -38.064 -7.273 -14.869 1.00 94.44 740 ALA A CA 1
ATOM 5502 C C . ALA A 1 740 ? -39.120 -7.408 -13.767 1.00 94.44 740 ALA A C 1
ATOM 5504 O O . ALA A 1 740 ? -39.803 -6.422 -13.470 1.00 94.44 740 ALA A O 1
ATOM 5505 N N . GLY A 1 741 ? -39.257 -8.602 -13.191 1.00 89.06 741 GLY A N 1
ATOM 5506 C CA . GLY A 1 741 ? -40.078 -8.860 -12.003 1.00 89.06 741 GLY A CA 1
ATOM 5507 C C . GLY A 1 741 ? -39.226 -8.814 -10.734 1.00 89.06 741 GLY A C 1
ATOM 5508 O O . GLY A 1 741 ? -38.054 -9.169 -10.784 1.00 89.06 741 GLY A O 1
ATOM 5509 N N . THR A 1 742 ? -39.787 -8.373 -9.608 1.00 87.00 742 THR A N 1
ATOM 5510 C CA . THR A 1 742 ? -39.052 -8.211 -8.336 1.00 87.00 742 THR A CA 1
ATOM 5511 C C . THR A 1 742 ? -39.814 -8.822 -7.162 1.00 87.00 742 THR A C 1
ATOM 5513 O O . THR A 1 742 ? -39.453 -9.894 -6.683 1.00 87.00 742 THR A O 1
ATOM 5516 N N . PHE A 1 743 ? -40.897 -8.188 -6.709 1.00 85.00 743 PHE A N 1
ATOM 5517 C CA . PHE A 1 743 ? -41.663 -8.640 -5.546 1.00 85.00 743 PHE A CA 1
ATOM 5518 C C . PHE A 1 743 ? -42.924 -9.428 -5.917 1.00 85.00 743 PHE A C 1
ATOM 5520 O O . PHE A 1 743 ? -43.728 -8.998 -6.740 1.00 85.00 743 PHE A O 1
ATOM 5527 N N . ASN A 1 744 ? -43.113 -10.576 -5.262 1.00 82.06 744 ASN A N 1
ATOM 5528 C CA . ASN A 1 744 ? -44.310 -11.412 -5.365 1.00 82.06 744 ASN A CA 1
ATOM 5529 C C . ASN A 1 744 ? -44.444 -12.287 -4.105 1.00 82.06 744 ASN A C 1
ATOM 5531 O O . ASN A 1 744 ? -43.939 -13.415 -4.051 1.00 82.06 744 ASN A O 1
ATOM 5535 N N . CYS A 1 745 ? -45.110 -11.754 -3.075 1.00 78.62 745 CYS A N 1
ATOM 5536 C CA . CYS A 1 745 ? -45.482 -12.531 -1.895 1.00 78.62 745 CYS A CA 1
ATOM 5537 C C . CYS A 1 745 ? -46.631 -13.495 -2.222 1.00 78.62 745 CYS A C 1
ATOM 5539 O O . CYS A 1 745 ? -47.795 -13.108 -2.303 1.00 78.62 745 CYS A O 1
ATOM 5541 N N . ARG A 1 746 ? -46.296 -14.780 -2.344 1.00 75.19 746 ARG A N 1
ATOM 5542 C CA . ARG A 1 746 ? -47.248 -15.894 -2.398 1.00 75.19 746 ARG A CA 1
ATOM 5543 C C . ARG A 1 746 ? -46.674 -17.111 -1.683 1.00 75.19 746 ARG A C 1
ATOM 5545 O O . ARG A 1 746 ? -45.453 -17.238 -1.574 1.00 75.19 746 ARG A O 1
ATOM 5552 N N . LYS A 1 747 ? -47.540 -18.020 -1.229 1.00 68.62 747 LYS A N 1
ATOM 5553 C CA . LYS A 1 747 ? -47.111 -19.361 -0.805 1.00 68.62 747 LYS A CA 1
ATOM 5554 C C . LYS A 1 747 ? -46.699 -20.183 -2.030 1.00 68.62 747 LYS A C 1
ATOM 5556 O O . LYS A 1 747 ? -47.273 -20.040 -3.111 1.00 68.62 747 LYS A O 1
ATOM 5561 N N . THR A 1 748 ? -45.694 -21.025 -1.849 1.00 64.19 748 THR A N 1
ATOM 5562 C CA . THR A 1 748 ? -45.266 -22.053 -2.804 1.00 64.19 748 THR A CA 1
ATOM 5563 C C . THR A 1 748 ? -45.990 -23.375 -2.528 1.00 64.19 748 THR A C 1
ATOM 5565 O O . THR A 1 748 ? -46.678 -23.515 -1.517 1.00 64.19 748 THR A O 1
ATOM 5568 N N . GLU A 1 749 ? -45.817 -24.364 -3.407 1.00 59.19 749 GLU A N 1
ATOM 5569 C CA . GLU A 1 749 ? -46.350 -25.728 -3.236 1.00 59.19 749 GLU A CA 1
ATOM 5570 C C . GLU A 1 749 ? -45.836 -26.406 -1.949 1.00 59.19 749 GLU A C 1
ATOM 5572 O O . GLU A 1 749 ? -46.553 -27.190 -1.336 1.00 59.19 749 GLU A O 1
ATOM 5577 N N . SER A 1 750 ? -44.644 -26.030 -1.469 1.00 57.59 750 SER A N 1
ATOM 5578 C CA . SER A 1 750 ? -44.079 -26.443 -0.174 1.00 57.59 750 SER A CA 1
ATOM 5579 C C . SER A 1 750 ? -44.623 -25.667 1.040 1.00 57.59 750 SER A C 1
ATOM 5581 O O . SER A 1 750 ? -44.077 -25.775 2.135 1.00 57.59 750 SER A O 1
ATOM 5583 N N . GLY A 1 751 ? -45.654 -24.832 0.872 1.00 60.41 751 GLY A N 1
ATOM 5584 C CA . GLY A 1 751 ? -46.283 -24.034 1.937 1.00 60.41 751 GLY A CA 1
ATOM 5585 C C . GLY A 1 751 ? -45.479 -22.813 2.414 1.00 60.41 751 GLY A C 1
ATOM 5586 O O . GLY A 1 751 ? -46.053 -21.894 3.005 1.00 60.41 751 GLY A O 1
ATOM 5587 N N . THR A 1 752 ? -44.180 -22.765 2.119 1.00 60.47 752 THR A N 1
ATOM 5588 C CA . THR A 1 752 ? -43.260 -21.654 2.404 1.00 60.47 752 THR A CA 1
ATOM 5589 C C . THR A 1 752 ? -43.529 -20.424 1.522 1.00 60.47 752 THR A C 1
ATOM 5591 O O . THR A 1 752 ? -44.033 -20.571 0.402 1.00 60.47 752 THR A O 1
ATOM 5594 N N . PRO A 1 753 ? -43.181 -19.201 1.970 1.00 63.97 753 PRO A N 1
ATOM 5595 C CA . PRO A 1 753 ? -43.186 -18.017 1.112 1.00 63.97 753 PRO A CA 1
ATOM 5596 C C . PRO A 1 753 ? -42.244 -18.154 -0.095 1.00 63.97 753 PRO A C 1
ATOM 5598 O O . PRO A 1 753 ? -41.186 -18.773 -0.009 1.00 63.97 753 PRO A O 1
ATOM 5601 N N . SER A 1 754 ? -42.621 -17.538 -1.215 1.00 68.94 754 SER A N 1
ATOM 5602 C CA . SER A 1 754 ? -41.750 -17.302 -2.375 1.00 68.94 754 SER A CA 1
ATOM 5603 C C . SER A 1 754 ? -40.526 -16.453 -1.999 1.00 68.94 754 SER A C 1
ATOM 5605 O O . SER A 1 754 ? -40.663 -15.521 -1.207 1.00 68.94 754 SER A O 1
ATOM 5607 N N . LEU A 1 755 ? -39.368 -16.683 -2.635 1.00 72.50 755 LEU A N 1
ATOM 5608 C CA . LEU A 1 755 ? -38.171 -15.833 -2.474 1.00 72.50 755 LEU A CA 1
ATOM 5609 C C . LEU A 1 755 ? -38.410 -14.390 -2.970 1.00 72.50 755 LEU A C 1
ATOM 5611 O O . LEU A 1 755 ? -37.988 -13.423 -2.340 1.00 72.50 755 LEU A O 1
ATOM 5615 N N . HIS A 1 756 ? -39.240 -14.212 -4.003 1.00 81.75 756 HIS A N 1
ATOM 5616 C CA . HIS A 1 756 ? -39.739 -12.886 -4.400 1.00 81.75 756 HIS A CA 1
ATOM 5617 C C . HIS A 1 756 ? -40.641 -12.242 -3.337 1.00 81.75 756 HIS A C 1
ATOM 5619 O O . HIS A 1 756 ? -40.842 -11.031 -3.347 1.00 81.75 756 HIS A O 1
ATOM 5625 N N . GLY A 1 757 ? -41.169 -13.018 -2.388 1.00 77.50 757 GLY A N 1
ATOM 5626 C CA . GLY A 1 757 ? -41.839 -12.511 -1.192 1.00 77.50 757 GLY A CA 1
ATOM 5627 C C . GLY A 1 757 ? -40.877 -11.893 -0.174 1.00 77.50 757 GLY A C 1
ATOM 5628 O O . GLY A 1 757 ? -41.334 -11.198 0.726 1.00 77.50 757 GLY A O 1
ATOM 5629 N N . GLU A 1 758 ? -39.562 -12.084 -0.313 1.00 79.62 758 GLU A N 1
ATOM 5630 C CA . GLU A 1 758 ? -38.531 -11.371 0.459 1.00 79.62 758 GLU A CA 1
ATOM 5631 C C . GLU A 1 758 ? -38.164 -10.015 -0.175 1.00 79.62 758 GLU A C 1
ATOM 5633 O O . GLU A 1 758 ? -37.468 -9.207 0.437 1.00 79.62 758 GLU A O 1
ATOM 5638 N N . GLY A 1 759 ? -38.617 -9.760 -1.410 1.00 81.75 759 GLY A N 1
ATOM 5639 C CA . GLY A 1 759 ? -38.394 -8.514 -2.148 1.00 81.75 759 GLY A CA 1
ATOM 5640 C C . GLY A 1 759 ? -36.975 -8.305 -2.685 1.00 81.75 759 GLY A C 1
ATOM 5641 O O . GLY A 1 759 ? -36.696 -7.235 -3.215 1.00 81.75 759 GLY A O 1
ATOM 5642 N N . ARG A 1 760 ? -36.084 -9.295 -2.554 1.00 90.00 760 ARG A N 1
ATOM 5643 C CA . ARG A 1 760 ? -34.663 -9.223 -2.956 1.00 90.00 760 ARG A CA 1
ATOM 5644 C C . ARG A 1 760 ? -34.270 -10.112 -4.139 1.00 90.00 760 ARG A C 1
ATOM 5646 O O . ARG A 1 760 ? -33.097 -10.129 -4.515 1.00 90.00 760 ARG A O 1
ATOM 5653 N N . SER A 1 761 ? -35.234 -10.848 -4.682 1.00 91.00 761 SER A N 1
ATOM 5654 C CA . SER A 1 761 ? -35.083 -11.673 -5.881 1.00 91.00 761 SER A CA 1
ATOM 5655 C C . SER A 1 761 ? -35.561 -10.901 -7.115 1.00 91.00 761 SER A C 1
ATOM 5657 O O . SER A 1 761 ? -36.488 -10.097 -7.007 1.00 91.00 761 SER A O 1
ATOM 5659 N N . ILE A 1 762 ? -34.944 -11.123 -8.277 1.00 94.56 762 ILE A N 1
ATOM 5660 C CA . ILE A 1 762 ? -35.220 -10.381 -9.515 1.00 94.56 762 ILE A CA 1
ATOM 5661 C C . ILE A 1 762 ? -35.238 -11.328 -10.722 1.00 94.56 762 ILE A C 1
ATOM 5663 O O . ILE A 1 762 ? -34.276 -12.061 -10.938 1.00 94.56 762 ILE A O 1
ATOM 5667 N N . ASP A 1 763 ? -36.297 -11.255 -11.533 1.00 95.88 763 ASP A N 1
ATOM 5668 C CA . ASP A 1 763 ? -36.479 -12.015 -12.777 1.00 95.88 763 ASP A CA 1
ATOM 5669 C C . ASP A 1 763 ? -36.302 -11.097 -13.998 1.00 95.88 763 ASP A C 1
ATOM 5671 O O . ASP A 1 763 ? -37.233 -10.408 -14.427 1.00 95.88 763 ASP A O 1
ATOM 5675 N N . LEU A 1 764 ? -35.100 -11.070 -14.570 1.00 96.56 764 LEU A N 1
ATOM 5676 C CA . LEU A 1 764 ? -34.704 -10.204 -15.684 1.00 96.56 764 LEU A CA 1
ATOM 5677 C C . LEU A 1 764 ? -35.043 -10.876 -17.023 1.00 96.56 764 LEU A C 1
ATOM 5679 O O . LEU A 1 764 ? -34.398 -11.848 -17.410 1.00 96.56 764 LEU A O 1
ATOM 5683 N N . HIS A 1 765 ? -36.073 -10.401 -17.729 1.00 95.12 765 HIS A N 1
ATOM 5684 C CA . HIS A 1 765 ? -36.642 -11.131 -18.869 1.00 95.12 765 HIS A CA 1
ATOM 5685 C C . HIS A 1 765 ? -35.800 -10.998 -20.147 1.00 95.12 765 HIS A C 1
ATOM 5687 O O . HIS A 1 765 ? -35.518 -9.889 -20.604 1.00 95.12 765 HIS A O 1
ATOM 5693 N N . GLY A 1 766 ? -35.479 -12.131 -20.773 1.00 92.19 766 GLY A N 1
ATOM 5694 C CA . GLY A 1 766 ? -34.737 -12.252 -22.030 1.00 92.19 766 GLY A CA 1
ATOM 5695 C C . GLY A 1 766 ? -34.585 -13.726 -22.412 1.00 92.19 766 GLY A C 1
ATOM 5696 O O . GLY A 1 766 ? -34.302 -14.557 -21.552 1.00 92.19 766 GLY A O 1
ATOM 5697 N N . ARG A 1 767 ? -34.817 -14.083 -23.682 1.00 92.88 767 ARG A N 1
ATOM 5698 C CA . ARG A 1 767 ? -34.956 -15.493 -24.086 1.00 92.88 767 ARG A CA 1
ATOM 5699 C C . ARG A 1 767 ? -33.702 -16.114 -24.699 1.00 92.88 767 ARG A C 1
ATOM 5701 O O . ARG A 1 767 ? -33.068 -15.546 -25.582 1.00 92.88 767 ARG A O 1
ATOM 5708 N N . VAL A 1 768 ? -33.419 -17.359 -24.318 1.00 91.50 768 VAL A N 1
ATOM 5709 C CA . VAL A 1 768 ? -32.329 -18.188 -24.864 1.00 91.50 768 VAL A CA 1
ATOM 5710 C C . VAL A 1 768 ? -32.531 -18.518 -26.349 1.00 91.50 768 VAL A C 1
ATOM 5712 O O . VAL A 1 768 ? -31.551 -18.651 -27.081 1.00 91.50 768 VAL A O 1
ATOM 5715 N N . ASP A 1 769 ? -33.780 -18.630 -26.811 1.00 92.31 769 ASP A N 1
ATOM 5716 C CA . ASP A 1 769 ? -34.121 -18.908 -28.217 1.00 92.31 769 ASP A CA 1
ATOM 5717 C C . ASP A 1 769 ? -34.038 -17.675 -29.139 1.00 92.31 769 ASP A C 1
ATOM 5719 O O . ASP A 1 769 ? -34.184 -17.797 -30.356 1.00 92.31 769 ASP A O 1
ATOM 5723 N N . ARG A 1 770 ? -33.743 -16.495 -28.582 1.00 92.38 770 ARG A N 1
ATOM 5724 C CA . ARG A 1 770 ? -33.567 -15.233 -29.306 1.00 92.38 770 ARG A CA 1
ATOM 5725 C C . ARG A 1 770 ? -32.097 -14.797 -29.206 1.00 92.38 770 ARG A C 1
ATOM 5727 O O . ARG A 1 770 ? -31.711 -14.267 -28.167 1.00 92.38 770 ARG A O 1
ATOM 5734 N N . PRO A 1 771 ? -31.260 -14.951 -30.253 1.00 86.81 771 PRO A N 1
ATOM 5735 C CA . PRO A 1 771 ? -29.808 -14.761 -30.141 1.00 86.81 771 PRO A CA 1
ATOM 5736 C C . PRO A 1 771 ? -29.361 -13.418 -29.542 1.00 86.81 771 PRO A C 1
ATOM 5738 O O . PRO A 1 771 ? -28.460 -13.396 -28.709 1.00 86.81 771 PRO A O 1
ATOM 5741 N N . ALA A 1 772 ? -30.021 -12.312 -29.904 1.00 83.12 772 ALA A N 1
ATOM 5742 C CA . ALA A 1 772 ? -29.729 -10.993 -29.340 1.00 83.12 772 ALA A CA 1
ATOM 5743 C C . ALA A 1 772 ? -30.088 -10.890 -27.845 1.00 83.12 772 ALA A C 1
ATOM 5745 O O . ALA A 1 772 ? -29.327 -10.322 -27.068 1.00 83.12 772 ALA A O 1
ATOM 5746 N N . GLU A 1 773 ? -31.212 -11.473 -27.423 1.00 91.81 773 GLU A N 1
ATOM 5747 C CA . GLU A 1 773 ? -31.649 -11.465 -26.019 1.00 91.81 773 GLU A CA 1
ATOM 5748 C C . GLU A 1 773 ? -30.756 -12.361 -25.168 1.00 91.81 773 GLU A C 1
ATOM 5750 O O . GLU A 1 773 ? -30.364 -11.977 -24.069 1.00 91.81 773 GLU A O 1
ATOM 5755 N N . LYS A 1 774 ? -30.371 -13.523 -25.709 1.00 91.38 774 LYS A N 1
ATOM 5756 C CA . LYS A 1 774 ? -29.400 -14.409 -25.077 1.00 91.38 774 LYS A CA 1
ATOM 5757 C C . LYS A 1 774 ? -28.049 -13.712 -24.906 1.00 91.38 774 LYS A C 1
ATOM 5759 O O . LYS A 1 774 ? -27.495 -13.779 -23.820 1.00 91.38 774 LYS A O 1
ATOM 5764 N N . ALA A 1 775 ? -27.546 -13.009 -25.923 1.00 83.81 775 ALA A N 1
ATOM 5765 C CA . ALA A 1 775 ? -26.289 -12.263 -25.823 1.00 83.81 775 ALA A CA 1
ATOM 5766 C C . ALA A 1 775 ? -26.359 -11.130 -24.778 1.00 83.81 775 ALA A C 1
ATOM 5768 O O . ALA A 1 775 ? -25.436 -10.979 -23.979 1.00 83.81 775 ALA A O 1
ATOM 5769 N N . GLN A 1 776 ? -27.471 -10.384 -24.731 1.00 86.56 776 GLN A N 1
ATOM 5770 C CA . GLN A 1 776 ? -27.738 -9.374 -23.696 1.00 86.56 776 GLN A CA 1
ATOM 5771 C C . GLN A 1 776 ? -27.748 -9.988 -22.283 1.00 86.56 776 GLN A C 1
ATOM 5773 O O . GLN A 1 776 ? -27.128 -9.450 -21.365 1.00 86.56 776 GLN A O 1
ATOM 5778 N N . ALA A 1 777 ? -28.420 -11.129 -22.114 1.00 91.31 777 ALA A N 1
ATOM 5779 C CA . ALA A 1 777 ? -28.512 -11.839 -20.843 1.00 91.31 777 ALA A CA 1
ATOM 5780 C C . ALA A 1 777 ? -27.167 -12.452 -20.411 1.00 91.31 777 ALA A C 1
ATOM 5782 O O . ALA A 1 777 ? -26.740 -12.237 -19.279 1.00 91.31 777 ALA A O 1
ATOM 5783 N N . ASP A 1 778 ? -26.460 -13.140 -21.313 1.00 89.62 778 ASP A N 1
ATOM 5784 C CA . ASP A 1 778 ? -25.124 -13.701 -21.073 1.00 89.62 778 ASP A CA 1
ATOM 5785 C C . ASP A 1 778 ? -24.131 -12.604 -20.633 1.00 89.62 778 ASP A C 1
ATOM 5787 O O . ASP A 1 778 ? -23.359 -12.810 -19.696 1.00 89.62 778 ASP A O 1
ATOM 5791 N N . ALA A 1 779 ? -24.177 -11.422 -21.264 1.00 84.12 779 ALA A N 1
ATOM 5792 C CA . ALA A 1 779 ? -23.328 -10.281 -20.920 1.00 84.12 779 ALA A CA 1
ATOM 5793 C C . ALA A 1 779 ? -23.633 -9.716 -19.520 1.00 84.12 779 ALA A C 1
ATOM 5795 O O . ALA A 1 779 ? -22.713 -9.508 -18.724 1.00 84.12 779 ALA A O 1
ATOM 5796 N N . TYR A 1 780 ? -24.915 -9.523 -19.181 1.00 92.38 780 TYR A N 1
ATOM 5797 C CA . TYR A 1 780 ? -25.321 -9.059 -17.848 1.00 92.38 780 TYR A CA 1
ATOM 5798 C C . TYR A 1 780 ? -24.969 -10.081 -16.761 1.00 92.38 780 TYR A C 1
ATOM 5800 O O . TYR A 1 780 ? -24.464 -9.716 -15.703 1.00 92.38 780 TYR A O 1
ATOM 5808 N N . VAL A 1 781 ? -25.148 -11.373 -17.045 1.00 92.81 781 VAL A N 1
ATOM 5809 C CA . VAL A 1 781 ? -24.763 -12.481 -16.160 1.00 92.81 781 VAL A CA 1
ATOM 5810 C C . VAL A 1 781 ? -23.250 -12.522 -15.927 1.00 92.81 781 VAL A C 1
ATOM 5812 O O . VAL A 1 781 ? -22.821 -12.589 -14.774 1.00 92.81 781 VAL A O 1
ATOM 5815 N N . ALA A 1 782 ? -22.430 -12.412 -16.976 1.00 83.38 782 ALA A N 1
ATOM 5816 C CA . ALA A 1 782 ? -20.972 -12.378 -16.845 1.00 83.38 782 ALA A CA 1
ATOM 5817 C C . ALA A 1 782 ? -20.492 -11.155 -16.039 1.00 83.38 782 ALA A C 1
ATOM 5819 O O . ALA A 1 782 ? -19.593 -11.271 -15.200 1.00 83.38 782 ALA A O 1
ATOM 5820 N N . TRP A 1 783 ? -21.123 -9.993 -16.233 1.00 87.69 783 TRP A N 1
ATOM 5821 C CA . TRP A 1 783 ? -20.868 -8.795 -15.432 1.00 87.69 783 TRP A CA 1
ATOM 5822 C C . TRP A 1 783 ? -21.287 -8.973 -13.965 1.00 87.69 783 TRP A C 1
ATOM 5824 O O . TRP A 1 783 ? -20.499 -8.639 -13.078 1.00 87.69 783 TRP A O 1
ATOM 5834 N N . MET A 1 784 ? -22.456 -9.565 -13.696 1.00 92.94 784 MET A N 1
ATOM 5835 C CA . MET A 1 784 ? -22.914 -9.872 -12.336 1.00 92.94 784 MET A CA 1
ATOM 5836 C C . MET A 1 784 ? -21.966 -10.829 -11.608 1.00 92.94 784 MET A C 1
ATOM 5838 O O . MET A 1 784 ? -21.617 -10.572 -10.460 1.00 92.94 784 MET A O 1
ATOM 5842 N N . GLN A 1 785 ? -21.487 -11.887 -12.272 1.00 84.69 785 GLN A N 1
ATOM 5843 C CA . GLN A 1 785 ? -20.486 -12.798 -11.701 1.00 84.69 785 GLN A CA 1
ATOM 5844 C C . GLN A 1 785 ? -19.149 -12.088 -11.428 1.00 84.69 785 GLN A C 1
ATOM 5846 O O . GLN A 1 785 ? -18.541 -12.310 -10.382 1.00 84.69 785 GLN A O 1
ATOM 5851 N N . SER A 1 786 ? -18.713 -11.205 -12.334 1.00 73.81 786 SER A N 1
ATOM 5852 C CA . SER A 1 786 ? -17.443 -10.470 -12.214 1.00 73.81 786 SER A CA 1
ATOM 5853 C C . SER A 1 786 ? -17.448 -9.405 -11.110 1.00 73.81 786 SER A C 1
ATOM 5855 O O . SER A 1 786 ? -16.395 -9.090 -10.566 1.00 73.81 786 SER A O 1
ATOM 5857 N N . ASN A 1 787 ? -18.620 -8.860 -10.767 1.00 74.88 787 ASN A N 1
ATOM 5858 C CA . ASN A 1 787 ? -18.787 -7.785 -9.781 1.00 74.88 787 ASN A CA 1
ATOM 5859 C C . ASN A 1 787 ? -19.614 -8.235 -8.559 1.00 74.88 787 ASN A C 1
ATOM 5861 O O . ASN A 1 787 ? -20.167 -7.401 -7.845 1.00 74.88 787 ASN A O 1
ATOM 5865 N N . ALA A 1 788 ? -19.715 -9.545 -8.309 1.00 81.00 788 ALA A N 1
ATOM 5866 C CA . ALA A 1 788 ? -20.683 -10.120 -7.371 1.00 81.00 788 ALA A CA 1
ATOM 5867 C C . ALA A 1 788 ? -20.569 -9.616 -5.919 1.00 81.00 788 ALA A C 1
ATOM 5869 O O . ALA A 1 788 ? -21.580 -9.595 -5.224 1.00 81.00 788 ALA A O 1
ATOM 5870 N N . VAL A 1 789 ? -19.383 -9.182 -5.473 1.00 75.31 789 VAL A N 1
ATOM 5871 C CA . VAL A 1 789 ? -19.187 -8.531 -4.161 1.00 75.31 789 VAL A CA 1
ATOM 5872 C C . VAL A 1 789 ? -19.823 -7.143 -4.136 1.00 75.31 789 VAL A C 1
ATOM 5874 O O . VAL A 1 789 ? -20.625 -6.847 -3.260 1.00 75.31 789 VAL A O 1
ATOM 5877 N N . GLU A 1 790 ? -19.505 -6.289 -5.105 1.00 78.56 790 GLU A N 1
ATOM 5878 C CA . GLU A 1 790 ? -19.977 -4.900 -5.126 1.00 78.56 790 GLU A CA 1
ATOM 5879 C C . GLU A 1 790 ? -21.488 -4.829 -5.413 1.00 78.56 790 GLU A C 1
ATOM 5881 O O . GLU A 1 790 ? -22.241 -4.127 -4.737 1.00 78.56 790 GLU A O 1
ATOM 5886 N N . LEU A 1 791 ? -21.965 -5.659 -6.343 1.00 86.00 791 LEU A N 1
ATOM 5887 C CA . LEU A 1 791 ? -23.390 -5.833 -6.637 1.00 86.00 791 LEU A CA 1
ATOM 5888 C C . LEU A 1 791 ? -24.134 -6.672 -5.585 1.00 86.00 791 LEU A C 1
ATOM 5890 O O . LEU A 1 791 ? -25.360 -6.723 -5.621 1.00 86.00 791 LEU A O 1
ATOM 5894 N N . GLN A 1 792 ? -23.415 -7.336 -4.671 1.00 92.38 792 GLN A N 1
ATOM 5895 C CA . GLN A 1 792 ? -23.962 -8.230 -3.642 1.00 92.38 792 GLN A CA 1
ATOM 5896 C C . GLN A 1 792 ? -24.868 -9.359 -4.195 1.00 92.38 792 GLN A C 1
ATOM 5898 O O . GLN A 1 792 ? -25.895 -9.718 -3.611 1.00 92.38 792 GLN A O 1
ATOM 5903 N N . VAL A 1 793 ? -24.470 -9.955 -5.325 1.00 94.94 793 VAL A N 1
ATOM 5904 C CA . VAL A 1 793 ? -25.191 -11.041 -6.017 1.00 94.94 793 VAL A CA 1
ATOM 5905 C C . VAL A 1 793 ? -24.871 -12.390 -5.371 1.00 94.94 793 VAL A C 1
ATOM 5907 O O . VAL A 1 793 ? -23.776 -12.936 -5.519 1.00 94.94 793 VAL A O 1
ATOM 5910 N N . ALA A 1 794 ? -25.843 -12.955 -4.653 1.00 92.50 794 ALA A N 1
ATOM 5911 C CA . ALA A 1 794 ? -25.671 -14.175 -3.869 1.00 92.50 794 ALA A CA 1
ATOM 5912 C C . ALA A 1 794 ? -25.944 -15.460 -4.673 1.00 92.50 794 ALA A C 1
ATOM 5914 O O . ALA A 1 794 ? -25.290 -16.487 -4.444 1.00 92.50 794 ALA A O 1
ATOM 5915 N N . TYR A 1 795 ? -26.911 -15.419 -5.594 1.00 94.31 795 TYR A N 1
ATOM 5916 C CA . TYR A 1 795 ? -27.399 -16.570 -6.360 1.00 94.31 795 TYR A CA 1
ATOM 5917 C C . TYR A 1 795 ? -27.871 -16.136 -7.757 1.00 94.31 795 TYR A C 1
ATOM 5919 O O . TYR A 1 795 ? -28.366 -15.022 -7.919 1.00 94.31 795 TYR A O 1
ATOM 5927 N N . LEU A 1 796 ? -27.706 -17.010 -8.754 1.00 96.44 796 LEU A N 1
ATOM 5928 C CA . LEU A 1 796 ? -28.136 -16.808 -10.142 1.00 96.44 796 LEU A CA 1
ATOM 5929 C C . LEU A 1 796 ? -28.707 -18.110 -10.720 1.00 96.44 796 LEU A C 1
ATOM 5931 O O . LEU A 1 796 ? -28.132 -19.179 -10.498 1.00 96.44 796 LEU A O 1
ATOM 5935 N N . ILE A 1 797 ? -29.753 -18.014 -11.542 1.00 95.94 797 ILE A N 1
ATOM 5936 C CA . ILE A 1 797 ? -30.199 -19.081 -12.450 1.00 95.94 797 ILE A CA 1
ATOM 5937 C C . ILE A 1 797 ? -30.367 -18.494 -13.855 1.00 95.94 797 ILE A C 1
ATOM 5939 O O . ILE A 1 797 ? -31.045 -17.485 -14.036 1.00 95.94 797 ILE A O 1
ATOM 5943 N N . TRP A 1 798 ? -29.759 -19.128 -14.856 1.00 96.81 798 TRP A N 1
ATOM 5944 C CA . TRP A 1 798 ? -29.881 -18.757 -16.265 1.00 96.81 798 TRP A CA 1
ATOM 5945 C C . TRP A 1 798 ? -29.675 -19.982 -17.157 1.00 96.81 798 TRP A C 1
ATOM 5947 O O . TRP A 1 798 ? -28.771 -20.784 -16.919 1.00 96.81 798 TRP A O 1
ATOM 5957 N N . ASN A 1 799 ? -30.498 -20.127 -18.198 1.00 94.94 799 ASN A N 1
ATOM 5958 C CA . ASN A 1 799 ? -30.373 -21.153 -19.234 1.00 94.94 799 ASN A CA 1
ATOM 5959 C C . ASN A 1 799 ? -30.142 -22.571 -18.662 1.00 94.94 799 ASN A C 1
ATOM 5961 O O . ASN A 1 799 ? -29.128 -23.213 -18.946 1.00 94.94 799 ASN A O 1
ATOM 5965 N N . HIS A 1 800 ? -31.055 -23.041 -17.805 1.00 92.06 800 HIS A N 1
ATOM 5966 C CA . HIS A 1 800 ? -31.001 -24.353 -17.136 1.00 92.06 800 HIS A CA 1
ATOM 5967 C C . HIS A 1 800 ? -29.746 -24.608 -16.264 1.00 92.06 800 HIS A C 1
ATOM 5969 O O . HIS A 1 800 ? -29.444 -25.749 -15.897 1.00 92.06 800 HIS A O 1
ATOM 5975 N N . ASN A 1 801 ? -29.010 -23.556 -15.899 1.00 93.38 801 ASN A N 1
ATOM 5976 C CA . ASN A 1 801 ? -27.837 -23.615 -15.033 1.00 93.38 801 ASN A CA 1
ATOM 5977 C C . ASN A 1 801 ? -27.987 -22.651 -13.849 1.00 93.38 801 ASN A C 1
ATOM 5979 O O . ASN A 1 801 ? -28.659 -21.630 -13.941 1.00 93.38 801 ASN A O 1
ATOM 5983 N N . GLN A 1 802 ? -27.345 -22.981 -12.732 1.00 95.19 802 GLN A N 1
ATOM 5984 C CA . GLN A 1 802 ? -27.315 -22.203 -11.495 1.00 95.19 802 GLN A CA 1
ATOM 5985 C C . GLN A 1 802 ? -25.877 -21.884 -11.071 1.00 95.19 802 GLN A C 1
ATOM 5987 O O . GLN A 1 802 ? -24.967 -22.707 -11.210 1.00 95.19 802 GLN A O 1
ATOM 5992 N N . TRP A 1 803 ? -25.692 -20.711 -10.477 1.00 95.81 803 TRP A N 1
ATOM 5993 C CA . TRP A 1 803 ? -24.443 -20.257 -9.874 1.00 95.81 803 TRP A CA 1
ATOM 5994 C C . TRP A 1 803 ? -24.733 -19.613 -8.515 1.00 95.81 803 TRP A C 1
ATOM 5996 O O . TRP A 1 803 ? -25.847 -19.175 -8.237 1.00 95.81 803 TRP A O 1
ATOM 6006 N N . SER A 1 804 ? -23.741 -19.583 -7.627 1.00 92.94 804 SER A N 1
ATOM 6007 C CA . SER A 1 804 ? -23.882 -18.938 -6.321 1.00 92.94 804 SER A CA 1
ATOM 6008 C C . SER A 1 804 ? -22.541 -18.475 -5.780 1.00 92.94 804 SER A C 1
ATOM 6010 O O . SER A 1 804 ? -21.542 -19.176 -5.948 1.00 92.94 804 SER A O 1
ATOM 6012 N N . TRP A 1 805 ? -22.519 -17.348 -5.062 1.00 87.44 805 TRP A N 1
ATOM 6013 C CA . TRP A 1 805 ? -21.286 -16.836 -4.458 1.00 87.44 805 TRP A CA 1
ATOM 6014 C C . TRP A 1 805 ? -20.643 -17.870 -3.526 1.00 87.44 805 TRP A C 1
ATOM 6016 O O . TRP A 1 805 ? -19.447 -18.151 -3.621 1.00 87.44 805 TRP A O 1
ATOM 6026 N N . ALA A 1 806 ? -21.447 -18.512 -2.673 1.00 83.88 806 ALA A N 1
ATOM 6027 C CA . ALA A 1 806 ? -20.984 -19.523 -1.721 1.00 83.88 806 ALA A CA 1
ATOM 6028 C C . ALA A 1 806 ? -20.275 -20.723 -2.382 1.00 83.88 806 ALA A C 1
ATOM 6030 O O . ALA A 1 806 ? -19.388 -21.311 -1.774 1.00 83.88 806 ALA A O 1
ATOM 6031 N N . ARG A 1 807 ? -20.625 -21.064 -3.632 1.00 86.69 807 ARG A N 1
ATOM 6032 C CA . ARG A 1 807 ? -20.047 -22.184 -4.398 1.00 86.69 807 ARG A CA 1
ATOM 6033 C C . ARG A 1 807 ? -19.460 -21.719 -5.739 1.00 86.69 807 ARG A C 1
ATOM 6035 O O . ARG A 1 807 ? -19.551 -22.422 -6.746 1.00 86.69 807 ARG A O 1
ATOM 6042 N N . ARG A 1 808 ? -18.881 -20.511 -5.761 1.00 84.56 808 ARG A N 1
ATOM 6043 C CA . ARG A 1 808 ? -18.356 -19.840 -6.968 1.00 84.56 808 ARG A CA 1
ATOM 6044 C C . ARG A 1 808 ? -17.172 -20.558 -7.621 1.00 84.56 808 ARG A C 1
ATOM 6046 O O . ARG A 1 808 ? -17.050 -20.516 -8.839 1.00 84.56 808 ARG A O 1
ATOM 6053 N N . ALA A 1 809 ? -16.350 -21.247 -6.825 1.00 68.56 809 ALA A N 1
ATOM 6054 C CA . ALA A 1 809 ? -15.184 -22.004 -7.294 1.00 68.56 809 ALA A CA 1
ATOM 6055 C C . ALA A 1 809 ? -15.548 -23.220 -8.171 1.00 68.56 809 ALA A C 1
ATOM 6057 O O . ALA A 1 809 ? -14.718 -23.695 -8.935 1.00 68.56 809 ALA A O 1
ATOM 6058 N N . GLU A 1 810 ? -16.790 -23.701 -8.092 1.00 82.69 810 GLU A N 1
ATOM 6059 C CA . GLU A 1 810 ? -17.304 -24.795 -8.927 1.00 82.69 810 GLU A CA 1
ATOM 6060 C C . GLU A 1 810 ? -17.877 -24.303 -10.271 1.00 82.69 810 GLU A C 1
ATOM 6062 O O . GLU A 1 810 ? -18.314 -25.111 -11.086 1.00 82.69 810 GLU A O 1
ATOM 6067 N N . GLY A 1 811 ? -17.932 -22.984 -10.499 1.00 84.12 811 GLY A N 1
ATOM 6068 C CA . GLY A 1 811 ? -18.535 -22.399 -11.695 1.00 84.12 811 GLY A CA 1
ATOM 6069 C C . GLY A 1 811 ? -20.051 -22.618 -11.790 1.00 84.12 811 GLY A C 1
ATOM 6070 O O . GLY A 1 811 ? -20.777 -22.557 -10.792 1.00 84.12 811 GLY A O 1
ATOM 6071 N N . TRP A 1 812 ? -20.537 -22.806 -13.019 1.00 91.50 812 TRP A N 1
ATOM 6072 C CA . TRP A 1 812 ? -21.939 -23.109 -13.312 1.00 91.50 812 TRP A CA 1
ATOM 6073 C C . TRP A 1 812 ? -22.245 -24.590 -13.079 1.00 91.50 812 TRP A C 1
ATOM 6075 O O . TRP A 1 812 ? -21.496 -25.465 -13.505 1.00 91.50 812 TRP A O 1
ATOM 6085 N N . ARG A 1 813 ? -23.388 -24.870 -12.448 1.00 94.75 813 ARG A N 1
ATOM 6086 C CA . ARG A 1 813 ? -23.918 -26.227 -12.243 1.00 94.75 813 ARG A CA 1
ATOM 6087 C C . ARG A 1 813 ? -25.270 -26.382 -12.938 1.00 94.75 813 ARG A C 1
ATOM 6089 O O . ARG A 1 813 ? -26.004 -25.397 -13.007 1.00 94.75 813 ARG A O 1
ATOM 6096 N N . PRO A 1 814 ? -25.683 -27.599 -13.329 1.00 90.81 814 PRO A N 1
ATOM 6097 C CA . PRO A 1 814 ? -27.054 -27.851 -13.763 1.00 90.81 814 PRO A CA 1
ATOM 6098 C C . PRO A 1 814 ? -28.082 -27.394 -12.716 1.00 90.81 814 PRO A C 1
ATOM 6100 O O . PRO A 1 814 ? -27.922 -27.641 -11.515 1.00 90.81 814 PRO A O 1
ATOM 6103 N N . TYR A 1 815 ? -29.146 -26.734 -13.167 1.00 89.56 815 TYR A N 1
ATOM 6104 C CA . TYR A 1 815 ? -30.331 -26.453 -12.359 1.00 89.56 815 TYR A CA 1
ATOM 6105 C C . TYR A 1 815 ? -31.384 -27.540 -12.608 1.00 89.56 815 TYR A C 1
ATOM 6107 O O . TYR A 1 815 ? -31.598 -27.939 -13.749 1.00 89.56 815 TYR A O 1
ATOM 6115 N N . GLY A 1 816 ? -32.008 -28.046 -11.540 1.00 82.56 816 GLY A N 1
ATOM 6116 C CA . GLY A 1 816 ? -32.935 -29.187 -11.593 1.00 82.56 816 GLY A CA 1
ATOM 6117 C C . GLY A 1 816 ? -34.388 -28.864 -11.234 1.00 82.56 816 GLY A C 1
ATOM 6118 O O . GLY A 1 816 ? -35.162 -29.789 -11.017 1.00 82.56 816 GLY A O 1
ATOM 6119 N N . GLY A 1 817 ? -34.752 -27.585 -11.102 1.00 80.25 817 GLY A N 1
ATOM 6120 C CA . GLY A 1 817 ? -36.123 -27.171 -10.787 1.00 80.25 817 GLY A CA 1
ATOM 6121 C C . GLY A 1 817 ? -37.032 -27.106 -12.019 1.00 80.25 817 GLY A C 1
ATOM 6122 O O . GLY A 1 817 ? -36.562 -27.012 -13.151 1.00 80.25 817 GLY A O 1
ATOM 6123 N N . ASN A 1 818 ? -38.348 -27.116 -11.786 1.00 79.38 818 ASN A N 1
ATOM 6124 C CA . ASN A 1 818 ? -39.367 -27.223 -12.840 1.00 79.38 818 ASN A CA 1
ATOM 6125 C C . ASN A 1 818 ? -39.316 -26.083 -13.877 1.00 79.38 818 ASN A C 1
ATOM 6127 O O . ASN A 1 818 ? -39.549 -26.325 -15.062 1.00 79.38 818 ASN A O 1
ATOM 6131 N N . ASN A 1 819 ? -38.996 -24.850 -13.460 1.00 81.44 819 ASN A N 1
ATOM 6132 C CA . ASN A 1 819 ? -38.759 -23.749 -14.394 1.00 81.44 819 ASN A CA 1
ATOM 6133 C C . ASN A 1 819 ? -37.320 -23.811 -14.930 1.00 81.44 819 ASN A C 1
ATOM 6135 O O . ASN A 1 819 ? -36.354 -23.814 -14.170 1.00 81.44 819 ASN A O 1
ATOM 6139 N N . LYS A 1 820 ? -37.165 -23.821 -16.254 1.00 87.50 820 LYS A N 1
ATOM 6140 C CA . LYS A 1 820 ? -35.862 -23.951 -16.919 1.00 87.50 820 LYS A CA 1
ATOM 6141 C C . LYS A 1 820 ? -35.072 -22.640 -17.007 1.00 87.50 820 LYS A C 1
ATOM 6143 O O . LYS A 1 820 ? -33.902 -22.699 -17.376 1.00 87.50 820 LYS A O 1
ATOM 6148 N N . HIS A 1 821 ? -35.674 -21.495 -16.662 1.00 93.31 821 HIS A N 1
ATOM 6149 C CA . HIS A 1 821 ? -35.032 -20.171 -16.697 1.00 93.31 821 HIS A CA 1
ATOM 6150 C C . HIS A 1 821 ? -34.403 -19.877 -18.074 1.00 93.31 821 HIS A C 1
ATOM 6152 O O . HIS A 1 821 ? -33.225 -19.548 -18.199 1.00 93.31 821 HIS A O 1
ATOM 6158 N N . ILE A 1 822 ? -35.188 -20.109 -19.133 1.00 92.75 822 ILE A N 1
ATOM 6159 C CA . ILE A 1 822 ? -34.793 -19.945 -20.549 1.00 92.75 822 ILE A CA 1
ATOM 6160 C C . ILE A 1 822 ? -35.407 -18.694 -21.199 1.00 92.75 822 ILE A C 1
ATOM 6162 O O . ILE A 1 822 ? -35.182 -18.425 -22.377 1.00 92.75 822 ILE A O 1
ATOM 6166 N N . ASP A 1 823 ? -36.202 -17.955 -20.435 1.00 93.19 823 ASP A N 1
ATOM 6167 C CA . ASP A 1 823 ? -36.959 -16.755 -20.794 1.00 93.19 823 ASP A CA 1
ATOM 6168 C C . ASP A 1 823 ? -36.696 -15.570 -19.843 1.00 93.19 823 ASP A C 1
ATOM 6170 O O . ASP A 1 823 ? -37.087 -14.440 -20.142 1.00 93.19 823 ASP A O 1
ATOM 6174 N N . HIS A 1 824 ? -35.988 -15.813 -18.737 1.00 95.44 824 HIS A N 1
ATOM 6175 C CA . HIS A 1 824 ? -35.502 -14.819 -17.787 1.00 95.44 824 HIS A CA 1
ATOM 6176 C C . HIS A 1 824 ? -34.250 -15.331 -17.053 1.00 95.44 824 HIS A C 1
ATOM 6178 O O . HIS A 1 824 ? -34.067 -16.540 -16.885 1.00 95.44 824 HIS A O 1
ATOM 6184 N N . ILE A 1 825 ? -33.408 -14.405 -16.591 1.00 97.12 825 ILE A N 1
ATOM 6185 C CA . ILE A 1 825 ? -32.393 -14.652 -15.558 1.00 97.12 825 ILE A CA 1
ATOM 6186 C C . ILE A 1 825 ? -33.072 -14.459 -14.202 1.00 97.12 825 ILE A C 1
ATOM 6188 O O . ILE A 1 825 ? -33.652 -13.400 -13.975 1.00 97.12 825 ILE A O 1
ATOM 6192 N N . HIS A 1 826 ? -32.946 -15.418 -13.290 1.00 96.44 826 HIS A N 1
ATOM 6193 C CA . HIS A 1 826 ? -33.320 -15.230 -11.887 1.00 96.44 826 HIS A CA 1
ATOM 6194 C C . HIS A 1 826 ? -32.081 -14.870 -11.056 1.00 96.44 826 HIS A C 1
ATOM 6196 O O . HIS A 1 826 ? -31.023 -15.488 -11.206 1.00 96.44 826 HIS A O 1
ATOM 6202 N N . VAL A 1 827 ? -32.205 -13.875 -10.179 1.00 96.12 827 VAL A N 1
ATOM 6203 C CA . VAL A 1 827 ? -31.124 -13.319 -9.351 1.00 96.12 827 VAL A CA 1
ATOM 6204 C C . VAL A 1 827 ? -31.591 -13.209 -7.904 1.00 96.12 827 VAL A C 1
ATOM 6206 O O . VAL A 1 827 ? -32.674 -12.687 -7.675 1.00 96.12 827 VAL A O 1
ATOM 6209 N N . ASP A 1 828 ? -30.762 -13.591 -6.926 1.00 93.06 828 ASP A N 1
ATOM 6210 C CA . ASP A 1 828 ? -30.942 -13.160 -5.530 1.00 93.06 828 ASP A CA 1
ATOM 6211 C C . ASP A 1 828 ? -29.807 -12.247 -5.082 1.00 93.06 828 ASP A C 1
ATOM 6213 O O . ASP A 1 828 ? -28.623 -12.592 -5.200 1.00 93.06 828 ASP A O 1
ATOM 6217 N N . LEU A 1 829 ? -30.174 -11.138 -4.445 1.00 92.75 829 LEU A N 1
ATOM 6218 C CA . LEU A 1 829 ? -29.243 -10.307 -3.690 1.00 92.75 829 LEU A CA 1
ATOM 6219 C C . LEU A 1 829 ? -29.056 -10.830 -2.256 1.00 92.75 829 LEU A C 1
ATOM 6221 O O . LEU A 1 829 ? -29.949 -11.444 -1.655 1.00 92.75 829 LEU A O 1
ATOM 6225 N N . SER A 1 830 ? -27.890 -10.548 -1.673 1.00 91.44 830 SER A N 1
ATOM 6226 C CA . SER A 1 830 ? -27.712 -10.613 -0.218 1.00 91.44 830 SER A CA 1
ATOM 6227 C C . SER A 1 830 ? -28.641 -9.615 0.484 1.00 91.44 830 SER A C 1
ATOM 6229 O O . SER A 1 830 ? -29.173 -8.692 -0.139 1.00 91.44 830 SER A O 1
ATOM 6231 N N . TRP A 1 831 ? -28.816 -9.752 1.799 1.00 86.25 831 TRP A N 1
ATOM 6232 C CA . TRP A 1 831 ? -29.556 -8.742 2.565 1.00 86.25 831 TRP A CA 1
ATOM 6233 C C . TRP A 1 831 ? -28.855 -7.376 2.604 1.00 86.25 831 TRP A C 1
ATOM 6235 O O . TRP A 1 831 ? -29.538 -6.365 2.772 1.00 86.25 831 TRP A O 1
ATOM 6245 N N . GLU A 1 832 ? -27.536 -7.325 2.391 1.00 85.81 832 GLU A N 1
ATOM 6246 C CA . GLU A 1 832 ? -26.818 -6.070 2.171 1.00 85.81 832 GLU A CA 1
ATOM 6247 C C . GLU A 1 832 ? -27.188 -5.468 0.810 1.00 85.81 832 GLU A C 1
ATOM 6249 O O . GLU A 1 832 ? -27.645 -4.332 0.757 1.00 85.81 832 GLU A O 1
ATOM 6254 N N . GLY A 1 833 ? -27.053 -6.229 -0.281 1.00 87.38 833 GLY A N 1
ATOM 6255 C CA . GLY A 1 833 ? -27.344 -5.753 -1.637 1.00 87.38 833 GLY A CA 1
ATOM 6256 C C . GLY A 1 833 ? -28.791 -5.320 -1.823 1.00 87.38 833 GLY A C 1
ATOM 6257 O O . GLY A 1 833 ? -29.059 -4.327 -2.492 1.00 87.38 833 GLY A O 1
ATOM 6258 N N . ALA A 1 834 ? -29.717 -6.037 -1.186 1.00 88.62 834 ALA A N 1
ATOM 6259 C CA . ALA A 1 834 ? -31.139 -5.732 -1.191 1.00 88.62 834 ALA A CA 1
ATOM 6260 C C . ALA A 1 834 ? -31.450 -4.371 -0.551 1.00 88.62 834 ALA A C 1
ATOM 6262 O O . ALA A 1 834 ? -32.228 -3.601 -1.110 1.00 88.62 834 ALA A O 1
ATOM 6263 N N . LYS A 1 835 ? -30.849 -4.067 0.606 1.00 85.88 835 LYS A N 1
ATOM 6264 C CA . LYS A 1 835 ? -31.088 -2.815 1.344 1.00 85.88 835 LYS A CA 1
ATOM 6265 C C . LYS A 1 835 ? -30.264 -1.649 0.795 1.00 85.88 835 LYS A C 1
ATOM 6267 O O . LYS A 1 835 ? -30.783 -0.546 0.664 1.00 85.88 835 LYS A O 1
ATOM 6272 N N . ASN A 1 836 ? -29.008 -1.919 0.448 1.00 81.94 836 ASN A N 1
ATOM 6273 C CA . ASN A 1 836 ? -27.989 -0.948 0.068 1.00 81.94 836 ASN A CA 1
ATOM 6274 C C . ASN A 1 836 ? -27.624 -1.153 -1.420 1.00 81.94 836 ASN A C 1
ATOM 6276 O O . ASN A 1 836 ? -26.718 -1.947 -1.722 1.00 81.94 836 ASN A O 1
ATOM 6280 N N . PRO A 1 837 ? -28.331 -0.491 -2.361 1.00 81.94 837 PRO A N 1
ATOM 6281 C CA . PRO A 1 837 ? -28.083 -0.637 -3.794 1.00 81.94 837 PRO A CA 1
ATOM 6282 C C . PRO A 1 837 ? -26.657 -0.202 -4.150 1.00 81.94 837 PRO A C 1
ATOM 6284 O O . PRO A 1 837 ? -26.181 0.833 -3.688 1.00 81.94 837 PRO A O 1
ATOM 6287 N N . SER A 1 838 ? -25.977 -0.976 -4.998 1.00 79.81 838 SER A N 1
ATOM 6288 C CA . SER A 1 838 ? -24.649 -0.600 -5.493 1.00 79.81 838 SER A CA 1
ATOM 6289 C C . SER A 1 838 ? -24.738 0.611 -6.431 1.00 79.81 838 SER A C 1
ATOM 6291 O O . SER A 1 838 ? -25.617 0.630 -7.303 1.00 79.81 838 SER A O 1
ATOM 6293 N N . PRO A 1 839 ? -23.800 1.577 -6.364 1.00 66.62 839 PRO A N 1
ATOM 6294 C CA . PRO A 1 839 ? -23.703 2.648 -7.354 1.00 66.62 839 PRO A CA 1
ATOM 6295 C C . PRO A 1 839 ? -23.482 2.111 -8.777 1.00 66.62 839 PRO A C 1
ATOM 6297 O O . PRO A 1 839 ? -23.870 2.775 -9.739 1.00 66.62 839 PRO A O 1
ATOM 6300 N N . LEU A 1 840 ? -22.954 0.889 -8.941 1.00 73.00 840 LEU A N 1
ATOM 6301 C CA . LEU A 1 840 ? -22.811 0.241 -10.249 1.00 73.00 840 LEU A CA 1
ATOM 6302 C C . LEU A 1 840 ? -24.152 0.026 -10.978 1.00 73.00 840 LEU A C 1
ATOM 6304 O O . LEU A 1 840 ? -24.148 -0.048 -12.206 1.00 73.00 840 LEU A O 1
ATOM 6308 N N . PHE A 1 841 ? -25.296 0.001 -10.277 1.00 77.31 841 PHE A N 1
ATOM 6309 C CA . PHE A 1 841 ? -26.623 -0.046 -10.912 1.00 77.31 841 PHE A CA 1
ATOM 6310 C C . PHE A 1 841 ? -26.991 1.246 -11.665 1.00 77.31 841 PHE A C 1
ATOM 6312 O O . PHE A 1 841 ? -27.940 1.250 -12.451 1.00 77.31 841 PHE A O 1
ATOM 6319 N N . SER A 1 842 ? -26.253 2.345 -11.466 1.00 68.31 842 SER A N 1
ATOM 6320 C CA . SER A 1 842 ? -26.380 3.565 -12.280 1.00 68.31 842 SER A CA 1
ATOM 6321 C C . SER A 1 842 ? -25.583 3.499 -13.591 1.00 68.31 842 SER A C 1
ATOM 6323 O O . SER A 1 842 ? -25.951 4.163 -14.559 1.00 68.31 842 SER A O 1
ATOM 6325 N N . GLY A 1 843 ? -24.527 2.678 -13.637 1.00 60.56 843 GLY A N 1
ATOM 6326 C CA . GLY A 1 843 ? -23.543 2.640 -14.717 1.00 60.56 843 GLY A CA 1
ATOM 6327 C C . GLY A 1 843 ? -23.923 1.781 -15.927 1.00 60.56 843 GLY A C 1
ATOM 6328 O O . GLY A 1 843 ? -24.988 1.161 -15.991 1.00 60.56 843 GLY A O 1
ATOM 6329 N N . VAL A 1 844 ? -23.003 1.739 -16.894 1.00 64.12 844 VAL A N 1
ATOM 6330 C CA . VAL A 1 844 ? -23.082 0.892 -18.095 1.00 64.12 844 VAL A CA 1
ATOM 6331 C C . VAL A 1 844 ? -22.591 -0.531 -17.819 1.00 64.12 844 VAL A C 1
ATOM 6333 O O . VAL A 1 844 ? -21.711 -0.743 -16.985 1.00 64.12 844 VAL A O 1
ATOM 6336 N N . VAL A 1 845 ? -23.104 -1.502 -18.578 1.00 71.25 845 VAL A N 1
ATOM 6337 C CA . VAL A 1 845 ? -22.622 -2.892 -18.555 1.00 71.25 845 VAL A CA 1
ATOM 6338 C C . VAL A 1 845 ? -21.928 -3.235 -19.882 1.00 71.25 845 VAL A C 1
ATOM 6340 O O . VAL A 1 845 ? -22.487 -2.951 -20.947 1.00 71.25 845 VAL A O 1
ATOM 6343 N N . PRO A 1 846 ? -20.720 -3.837 -19.866 1.00 67.69 846 PRO A N 1
ATOM 6344 C CA . PRO A 1 846 ? -20.040 -4.280 -21.083 1.00 67.69 846 PRO A CA 1
ATOM 6345 C C . PRO A 1 846 ? -20.908 -5.230 -21.920 1.00 67.69 846 PRO A C 1
ATOM 6347 O O . PRO A 1 846 ? -21.523 -6.146 -21.384 1.00 67.69 846 PRO A O 1
ATOM 6350 N N . GLY A 1 847 ? -20.960 -5.011 -23.237 1.00 63.31 847 GLY A N 1
ATOM 6351 C CA . GLY A 1 847 ? -21.805 -5.786 -24.160 1.00 63.31 847 GLY A CA 1
ATOM 6352 C C . GLY A 1 847 ? -23.269 -5.330 -24.253 1.00 63.31 847 GLY A C 1
ATOM 6353 O O . GLY A 1 847 ? -24.011 -5.871 -25.066 1.00 63.31 847 GLY A O 1
ATOM 6354 N N . LEU A 1 848 ? -23.685 -4.323 -23.472 1.00 72.31 848 LEU A N 1
ATOM 6355 C CA . LEU A 1 848 ? -25.067 -3.821 -23.418 1.00 72.31 848 LEU A CA 1
ATOM 6356 C C . LEU A 1 848 ? -25.239 -2.358 -23.868 1.00 72.31 848 LEU A C 1
ATOM 6358 O O . LEU A 1 848 ? -26.322 -1.799 -23.728 1.00 72.31 848 LEU A O 1
ATOM 6362 N N . GLY A 1 849 ? -24.200 -1.734 -24.432 1.00 44.66 849 GLY A N 1
ATOM 6363 C CA . GLY A 1 849 ? -24.239 -0.341 -24.889 1.00 44.66 849 GLY A CA 1
ATOM 6364 C C . GLY A 1 849 ? -23.704 -0.142 -26.309 1.00 44.66 849 GLY A C 1
ATOM 6365 O O . GLY A 1 849 ? -22.494 -0.075 -26.492 1.00 44.66 849 GLY A O 1
ATOM 6366 N N . GLY A 1 850 ? -24.613 0.044 -27.273 1.00 35.75 850 GLY A N 1
ATOM 6367 C CA . GLY A 1 850 ? -24.332 0.665 -28.578 1.00 35.75 850 GLY A CA 1
ATOM 6368 C C . GLY A 1 850 ? -23.873 -0.258 -29.718 1.00 35.75 850 GLY A C 1
ATOM 6369 O O . GLY A 1 850 ? -22.684 -0.512 -29.857 1.00 35.75 850 GLY A O 1
ATOM 6370 N N . ALA A 1 851 ? -24.822 -0.603 -30.603 1.00 26.61 851 ALA A N 1
ATOM 6371 C CA . ALA A 1 851 ? -24.660 -1.255 -31.918 1.00 26.61 851 ALA A CA 1
ATOM 6372 C C . ALA A 1 851 ? -24.051 -2.687 -31.950 1.00 26.61 851 ALA A C 1
ATOM 6374 O O . ALA A 1 851 ? -23.174 -3.027 -31.158 1.00 26.61 851 ALA A O 1
ATOM 6375 N N . PRO A 1 852 ? -24.507 -3.566 -32.868 1.00 31.77 852 PRO A N 1
ATOM 6376 C CA . PRO A 1 852 ? -23.999 -4.933 -32.963 1.00 31.77 852 PRO A CA 1
ATOM 6377 C C . PRO A 1 852 ? -22.663 -5.004 -33.718 1.00 31.77 852 PRO A C 1
ATOM 6379 O O . PRO A 1 852 ? -22.540 -4.516 -34.840 1.00 31.77 852 PRO A O 1
ATOM 6382 N N . ALA A 1 853 ? -21.684 -5.701 -33.140 1.00 29.98 853 ALA A N 1
ATOM 6383 C CA . ALA A 1 853 ? -20.552 -6.230 -33.899 1.00 29.98 853 ALA A CA 1
ATOM 6384 C C . ALA A 1 853 ? -21.032 -7.352 -34.854 1.00 29.98 853 ALA A C 1
ATOM 6386 O O . ALA A 1 853 ? -22.003 -8.044 -34.527 1.00 29.98 853 ALA A O 1
ATOM 6387 N N . PRO A 1 854 ? -20.381 -7.563 -36.016 1.00 27.92 854 PRO A N 1
ATOM 6388 C CA . PRO A 1 854 ? -20.769 -8.618 -36.951 1.00 27.92 854 PRO A CA 1
ATOM 6389 C C . PRO A 1 854 ? -20.660 -10.004 -36.302 1.00 27.92 854 PRO A C 1
ATOM 6391 O O . PRO A 1 854 ? -19.709 -10.297 -35.576 1.00 27.92 854 PRO A O 1
ATOM 6394 N N . ALA A 1 855 ? -21.654 -10.857 -36.554 1.00 32.53 855 ALA A N 1
ATOM 6395 C CA . ALA A 1 855 ? -21.775 -12.144 -35.879 1.00 32.53 855 ALA A CA 1
ATOM 6396 C C . ALA A 1 855 ? -20.694 -13.149 -36.335 1.00 32.53 855 ALA A C 1
ATOM 6398 O O . ALA A 1 855 ? -20.498 -13.320 -37.542 1.00 32.53 855 ALA A O 1
ATOM 6399 N N . PRO A 1 856 ? -20.036 -13.877 -35.410 1.00 32.75 856 PRO A N 1
ATOM 6400 C CA . PRO A 1 856 ? -19.221 -15.029 -35.774 1.00 32.75 856 PRO A CA 1
ATOM 6401 C C . PRO A 1 856 ? -20.110 -16.155 -36.328 1.00 32.75 856 PRO A C 1
ATOM 6403 O O . PRO A 1 856 ? -21.210 -16.403 -35.831 1.00 32.75 856 PRO A O 1
ATOM 6406 N N . SER A 1 857 ? -19.624 -16.838 -37.366 1.00 28.97 857 SER A N 1
ATOM 6407 C CA . SER A 1 857 ? -20.354 -17.922 -38.041 1.00 28.97 857 SER A CA 1
ATOM 6408 C C . SER A 1 857 ? -20.582 -19.143 -37.129 1.00 28.97 857 SER A C 1
ATOM 6410 O O . SER A 1 857 ? -19.781 -19.391 -36.224 1.00 28.97 857 SER A O 1
ATOM 6412 N N . PRO A 1 858 ? -21.661 -19.924 -37.340 1.00 35.56 858 PRO A N 1
ATOM 6413 C CA . PRO A 1 858 ? -22.051 -20.993 -36.426 1.00 35.56 858 PRO A CA 1
ATOM 6414 C C . PRO A 1 858 ? -21.121 -22.214 -36.496 1.00 35.56 858 PRO A C 1
ATOM 6416 O O . PRO A 1 858 ? -20.853 -22.758 -37.564 1.00 35.56 858 PRO A O 1
ATOM 6419 N N . VAL A 1 859 ? -20.720 -22.700 -35.320 1.00 30.42 859 VAL A N 1
ATOM 6420 C CA . VAL A 1 859 ? -20.010 -23.971 -35.095 1.00 30.42 859 VAL A CA 1
ATOM 6421 C C . VAL A 1 859 ? -20.936 -24.857 -34.231 1.00 30.42 859 VAL A C 1
ATOM 6423 O O . VAL A 1 859 ? -21.641 -24.315 -33.374 1.00 30.42 859 VAL A O 1
ATOM 6426 N N . PRO A 1 860 ? -21.064 -26.176 -34.494 1.00 29.19 860 PRO A N 1
ATOM 6427 C CA . PRO A 1 860 ? -22.259 -26.938 -34.103 1.00 29.19 860 PRO A CA 1
ATOM 6428 C C . PRO A 1 860 ? -22.419 -27.232 -32.599 1.00 29.19 860 PRO A C 1
ATOM 6430 O O . PRO A 1 860 ? -21.494 -27.118 -31.798 1.00 29.19 860 PRO A O 1
ATOM 6433 N N . LYS A 1 861 ? -23.643 -27.644 -32.228 1.00 27.45 861 LYS A N 1
ATOM 6434 C CA . LYS A 1 861 ? -24.028 -28.024 -30.855 1.00 27.45 861 LYS A CA 1
ATOM 6435 C C . LYS A 1 861 ? -23.189 -29.199 -30.310 1.00 27.45 861 LYS A C 1
ATOM 6437 O O . LYS A 1 861 ? -22.781 -30.064 -31.083 1.00 27.45 861 LYS A O 1
ATOM 6442 N N . PRO A 1 862 ? -22.973 -29.260 -28.981 1.00 31.42 862 PRO A N 1
ATOM 6443 C CA . PRO A 1 862 ? -22.070 -30.227 -28.365 1.00 31.42 862 PRO A CA 1
ATOM 6444 C C . PRO A 1 862 ? -22.623 -31.657 -28.367 1.00 31.42 862 PRO A C 1
ATOM 6446 O O . PRO A 1 862 ? -23.820 -31.879 -28.171 1.00 31.42 862 PRO A O 1
ATOM 6449 N N . GLY A 1 863 ? -21.716 -32.629 -28.495 1.00 31.95 863 GLY A N 1
ATOM 6450 C CA . GLY A 1 863 ? -21.974 -34.015 -28.100 1.00 31.95 863 GLY A CA 1
ATOM 6451 C C . GLY A 1 863 ? -22.083 -34.168 -26.572 1.00 31.95 863 GLY A C 1
ATOM 6452 O O . GLY A 1 863 ? -21.702 -33.257 -25.830 1.00 31.95 863 GLY A O 1
ATOM 6453 N N . PRO A 1 864 ? -22.606 -35.302 -26.073 1.00 30.45 864 PRO A N 1
ATOM 6454 C CA . PRO A 1 864 ? -22.774 -35.527 -24.641 1.00 30.45 864 PRO A CA 1
ATOM 6455 C C . PRO A 1 864 ? -21.420 -35.591 -23.923 1.00 30.45 864 PRO A C 1
ATOM 6457 O O . PRO A 1 864 ? -20.506 -36.291 -24.358 1.00 30.45 864 PRO A O 1
ATOM 6460 N N . ALA A 1 865 ? -21.303 -34.889 -22.795 1.00 30.44 865 ALA A N 1
ATOM 6461 C CA . ALA A 1 865 ? -20.105 -34.947 -21.965 1.00 30.44 865 ALA A CA 1
ATOM 6462 C C . ALA A 1 865 ? -19.932 -36.359 -21.361 1.00 30.44 865 ALA A C 1
ATOM 6464 O O . ALA A 1 865 ? -20.899 -36.904 -20.815 1.00 30.44 865 ALA A O 1
ATOM 6465 N N . PRO A 1 866 ? -18.729 -36.963 -21.419 1.00 30.73 866 PRO A N 1
ATOM 6466 C CA . PRO A 1 866 ? -18.467 -38.228 -20.744 1.00 30.73 866 PRO A CA 1
ATOM 6467 C C . PRO A 1 866 ? -18.547 -38.058 -19.220 1.00 30.73 866 PRO A C 1
ATOM 6469 O O . PRO A 1 866 ? -18.287 -36.980 -18.681 1.00 30.73 866 PRO A O 1
ATOM 6472 N N . LYS A 1 867 ? -18.887 -39.140 -18.506 1.00 30.14 867 LYS A N 1
ATOM 6473 C CA . LYS A 1 867 ? -18.833 -39.162 -17.034 1.00 30.14 867 LYS A CA 1
ATOM 6474 C C . LYS A 1 867 ? -17.408 -38.846 -16.546 1.00 30.14 867 LYS A C 1
ATOM 6476 O O . LYS A 1 867 ? -16.455 -39.269 -17.202 1.00 30.14 867 LYS A O 1
ATOM 6481 N N . PRO A 1 868 ? -17.243 -38.187 -15.383 1.00 29.89 868 PRO A N 1
ATOM 6482 C CA . PRO A 1 868 ? -15.927 -38.017 -14.778 1.00 29.89 868 PRO A CA 1
ATOM 6483 C C . PRO A 1 868 ? -15.302 -39.390 -14.498 1.00 29.89 868 PRO A C 1
ATOM 6485 O O . PRO A 1 868 ? -15.909 -40.236 -13.838 1.00 29.89 868 PRO A O 1
ATOM 6488 N N . ALA A 1 869 ? -14.097 -39.609 -15.021 1.00 34.41 869 ALA A N 1
ATOM 6489 C CA . ALA A 1 869 ? -13.316 -40.805 -14.740 1.00 34.41 869 ALA A CA 1
ATOM 6490 C C . ALA A 1 869 ? -12.793 -40.780 -13.287 1.00 34.41 869 ALA A C 1
ATOM 6492 O O . ALA A 1 869 ? -12.531 -39.698 -12.752 1.00 34.41 869 ALA A O 1
ATOM 6493 N N . PRO A 1 870 ? -12.617 -41.943 -12.632 1.00 38.44 870 PRO A N 1
ATOM 6494 C CA . PRO A 1 870 ? -11.932 -42.008 -11.344 1.00 38.44 870 PRO A CA 1
ATOM 6495 C C . PRO A 1 870 ? -10.463 -41.583 -11.494 1.00 38.44 870 PRO A C 1
ATOM 6497 O O . PRO A 1 870 ? -9.853 -41.797 -12.541 1.00 38.44 870 PRO A O 1
ATOM 6500 N N . ALA A 1 871 ? -9.888 -41.005 -10.436 1.00 39.03 871 ALA A N 1
ATOM 6501 C CA . ALA A 1 871 ? -8.507 -40.522 -10.451 1.00 39.03 871 ALA A CA 1
ATOM 6502 C C . ALA A 1 871 ? -7.510 -41.651 -10.814 1.00 39.03 871 ALA A C 1
ATOM 6504 O O . ALA A 1 871 ? -7.585 -42.740 -10.229 1.00 39.03 871 ALA A O 1
ATOM 6505 N N . PRO A 1 872 ? -6.579 -41.427 -11.761 1.00 40.56 872 PRO A N 1
ATOM 6506 C CA . PRO A 1 872 ? -5.693 -42.477 -12.246 1.00 40.56 872 PRO A CA 1
ATOM 6507 C C . PRO A 1 872 ? -4.631 -42.846 -11.204 1.00 40.56 872 PRO A C 1
ATOM 6509 O O . PRO A 1 872 ? -3.948 -41.989 -10.647 1.00 40.56 872 PRO A O 1
ATOM 6512 N N . LYS A 1 873 ? -4.412 -44.152 -11.006 1.00 48.78 873 LYS A N 1
ATOM 6513 C CA . LYS A 1 873 ? -3.289 -44.699 -10.218 1.00 48.78 873 LYS A CA 1
ATOM 6514 C C . LYS A 1 873 ? -1.964 -44.669 -11.005 1.00 48.78 873 LYS A C 1
ATOM 6516 O O . LYS A 1 873 ? -1.202 -45.631 -10.987 1.00 48.78 873 LYS A O 1
ATOM 6521 N N . SER A 1 874 ? -1.706 -43.597 -11.750 1.00 51.50 874 SER A N 1
ATOM 6522 C CA . SER A 1 874 ? -0.497 -43.425 -12.558 1.00 51.50 874 SER A CA 1
ATOM 6523 C C . SER A 1 874 ? 0.628 -42.825 -11.715 1.00 51.50 874 SER A C 1
ATOM 6525 O O . SER A 1 874 ? 0.477 -41.726 -11.183 1.00 51.50 874 SER A O 1
ATOM 6527 N N . GLY A 1 875 ? 1.779 -43.501 -11.643 1.00 70.31 875 GLY A N 1
ATOM 6528 C CA . GLY A 1 875 ? 2.993 -43.030 -10.952 1.00 70.31 875 GLY A CA 1
ATOM 6529 C C . GLY A 1 875 ? 3.716 -41.874 -11.659 1.00 70.31 875 GLY A C 1
ATOM 6530 O O . GLY A 1 875 ? 4.937 -41.892 -11.782 1.00 70.31 875 GLY A O 1
ATOM 6531 N N . VAL A 1 876 ? 2.969 -40.902 -12.184 1.00 81.44 876 VAL A N 1
ATOM 6532 C CA . VAL A 1 876 ? 3.480 -39.758 -12.947 1.00 81.44 876 VAL A CA 1
ATOM 6533 C C . VAL A 1 876 ? 3.456 -38.509 -12.056 1.00 81.44 876 VAL A C 1
ATOM 6535 O O . VAL A 1 876 ? 2.403 -38.218 -11.486 1.00 81.44 876 VAL A O 1
ATOM 6538 N N . PRO A 1 877 ? 4.569 -37.760 -11.907 1.00 86.75 877 PRO A N 1
ATOM 6539 C CA . PRO A 1 877 ? 4.647 -36.640 -10.969 1.00 86.75 877 PRO A CA 1
ATOM 6540 C C . PRO A 1 877 ? 3.580 -35.561 -11.189 1.00 86.75 877 PRO A C 1
ATOM 6542 O O . PRO A 1 877 ? 3.277 -35.196 -12.323 1.00 86.75 877 PRO A O 1
ATOM 6545 N N . ALA A 1 878 ? 3.077 -34.969 -10.101 1.00 81.62 878 ALA A N 1
ATOM 6546 C CA . ALA A 1 878 ? 2.018 -33.954 -10.152 1.00 81.62 878 ALA A CA 1
ATOM 6547 C C . ALA A 1 878 ? 2.355 -32.739 -11.044 1.00 81.62 878 ALA A C 1
ATOM 6549 O O . ALA A 1 878 ? 1.469 -32.193 -11.692 1.00 81.62 878 ALA A O 1
ATOM 6550 N N . HIS A 1 879 ? 3.633 -32.349 -11.147 1.00 82.19 879 HIS A N 1
ATOM 6551 C CA . HIS A 1 879 ? 4.053 -31.257 -12.036 1.00 82.19 879 HIS A CA 1
ATOM 6552 C C . HIS A 1 879 ? 3.919 -31.601 -13.531 1.00 82.19 879 HIS A C 1
ATOM 6554 O O . HIS A 1 879 ? 3.676 -30.707 -14.335 1.00 82.19 879 HIS A O 1
ATOM 6560 N N . VAL A 1 880 ? 4.038 -32.882 -13.903 1.00 89.69 880 VAL A N 1
ATOM 6561 C CA . VAL A 1 880 ? 3.773 -33.360 -15.269 1.00 89.69 880 VAL A CA 1
ATOM 6562 C C . VAL A 1 880 ? 2.270 -33.314 -15.534 1.00 89.69 880 VAL A C 1
ATOM 6564 O O . VAL A 1 880 ? 1.850 -32.753 -16.541 1.00 89.69 880 VAL A O 1
ATOM 6567 N N . GLN A 1 881 ? 1.458 -33.826 -14.600 1.00 87.19 881 GLN A N 1
ATOM 6568 C CA . GLN A 1 881 ? -0.007 -33.802 -14.709 1.00 87.19 881 GLN A CA 1
ATOM 6569 C C . GLN A 1 881 ? -0.542 -32.369 -14.873 1.00 87.19 881 GLN A C 1
ATOM 6571 O O . GLN A 1 881 ? -1.345 -32.110 -15.764 1.00 87.19 881 GLN A O 1
ATOM 6576 N N . GLU A 1 882 ? -0.049 -31.420 -14.071 1.00 84.81 882 GLU A N 1
ATOM 6577 C CA . GLU A 1 882 ? -0.444 -30.009 -14.148 1.00 84.81 882 GLU A CA 1
ATOM 6578 C C . GLU A 1 882 ? 0.016 -29.338 -15.453 1.00 84.81 882 GLU A C 1
ATOM 6580 O O . GLU A 1 882 ? -0.762 -28.623 -16.083 1.00 84.81 882 GLU A O 1
ATOM 6585 N N . PHE A 1 883 ? 1.241 -29.612 -15.919 1.00 92.81 883 PHE A N 1
ATOM 6586 C CA . PHE A 1 883 ? 1.730 -29.098 -17.204 1.00 92.81 883 PHE A CA 1
ATOM 6587 C C . PHE A 1 883 ? 0.884 -29.608 -18.384 1.00 92.81 883 PHE A C 1
ATOM 6589 O O . PHE A 1 883 ? 0.498 -28.826 -19.257 1.00 92.81 883 PHE A O 1
ATOM 6596 N N . VAL A 1 884 ? 0.525 -30.897 -18.384 1.00 94.06 884 VAL A N 1
ATOM 6597 C CA . VAL A 1 884 ? -0.383 -31.477 -19.386 1.00 94.06 884 VAL A CA 1
ATOM 6598 C C . VAL A 1 884 ? -1.777 -30.853 -19.283 1.00 94.06 884 VAL A C 1
ATOM 6600 O O . VAL A 1 884 ? -2.325 -30.435 -20.302 1.00 94.06 884 VAL A O 1
ATOM 6603 N N . ARG A 1 885 ? -2.333 -30.710 -18.072 1.00 92.12 885 ARG A N 1
ATOM 6604 C CA . ARG A 1 885 ? -3.655 -30.103 -17.838 1.00 92.12 885 ARG A CA 1
ATOM 6605 C C . ARG A 1 885 ? -3.749 -28.666 -18.362 1.00 92.12 885 ARG A C 1
ATOM 6607 O O . ARG A 1 885 ? -4.784 -28.295 -18.910 1.00 92.12 885 ARG A O 1
ATOM 6614 N N . LEU A 1 886 ? -2.695 -27.867 -18.185 1.00 83.88 886 LEU A N 1
ATOM 6615 C CA . LEU A 1 886 ? -2.656 -26.465 -18.607 1.00 83.88 886 LEU A CA 1
ATOM 6616 C C . LEU A 1 886 ? -2.459 -26.297 -20.119 1.00 83.88 886 LEU A C 1
ATOM 6618 O O . LEU A 1 886 ? -3.150 -25.487 -20.732 1.00 83.88 886 LEU A O 1
ATOM 6622 N N . TYR A 1 887 ? -1.524 -27.037 -20.723 1.00 94.88 887 TYR A N 1
ATOM 6623 C CA . TYR A 1 887 ? -1.007 -26.698 -22.057 1.00 94.88 887 TYR A CA 1
ATOM 6624 C C . TYR A 1 887 ? -1.390 -27.682 -23.172 1.00 94.88 887 TYR A C 1
ATOM 6626 O O . TYR A 1 887 ? -1.276 -27.336 -24.349 1.00 94.88 887 TYR A O 1
ATOM 6634 N N . ARG A 1 888 ? -1.917 -28.874 -22.855 1.00 93.62 888 ARG A N 1
ATOM 6635 C CA . ARG A 1 888 ? -2.432 -29.813 -23.869 1.00 93.62 888 ARG A CA 1
ATOM 6636 C C . ARG A 1 888 ? -3.527 -29.224 -24.772 1.00 93.62 888 ARG A C 1
ATOM 6638 O O . ARG A 1 888 ? -3.421 -29.460 -25.974 1.00 93.62 888 ARG A O 1
ATOM 6645 N N . PRO A 1 889 ? -4.527 -28.454 -24.287 1.00 91.56 889 PRO A N 1
ATOM 6646 C CA . PRO A 1 889 ? -5.556 -27.883 -25.165 1.00 91.56 889 PRO A CA 1
ATOM 6647 C C . PRO A 1 889 ? -4.969 -26.948 -26.231 1.00 91.56 889 PRO A C 1
ATOM 6649 O O . PRO A 1 889 ? -5.405 -26.952 -27.381 1.00 91.56 889 PRO A O 1
ATOM 6652 N N . GLU A 1 890 ? -3.931 -26.197 -25.864 1.00 89.50 890 GLU A N 1
ATOM 6653 C CA . GLU A 1 890 ? -3.237 -25.269 -26.759 1.00 89.50 890 GLU A CA 1
ATOM 6654 C C . GLU A 1 890 ? -2.306 -26.000 -27.732 1.00 89.50 890 GLU A C 1
ATOM 6656 O O . GLU A 1 890 ? -2.251 -25.653 -28.909 1.00 89.50 890 GLU A O 1
ATOM 6661 N N . ALA A 1 891 ? -1.640 -27.075 -27.296 1.00 93.06 891 ALA A N 1
ATOM 6662 C CA . ALA A 1 891 ? -0.861 -27.931 -28.193 1.00 93.06 891 ALA A CA 1
ATOM 6663 C C . ALA A 1 891 ? -1.760 -28.683 -29.196 1.00 93.06 891 ALA A C 1
ATOM 6665 O O . ALA A 1 891 ? -1.382 -28.874 -30.350 1.00 93.06 891 ALA A O 1
ATOM 6666 N N . GLN A 1 892 ? -2.969 -29.078 -28.783 1.00 91.88 892 GLN A N 1
ATOM 6667 C CA . GLN A 1 892 ? -3.970 -29.699 -29.656 1.00 91.88 892 GLN A CA 1
ATOM 6668 C C . GLN A 1 892 ? -4.542 -28.713 -30.682 1.00 91.88 892 GLN A C 1
ATOM 6670 O O . GLN A 1 892 ? -4.751 -29.105 -31.829 1.00 91.88 892 GLN A O 1
ATOM 6675 N N . ARG A 1 893 ? -4.729 -27.439 -30.311 1.00 84.06 893 ARG A N 1
ATOM 6676 C CA . ARG A 1 893 ? -5.052 -26.355 -31.255 1.00 84.06 893 ARG A CA 1
ATOM 6677 C C . ARG A 1 893 ? -3.909 -26.145 -32.253 1.00 84.06 893 ARG A C 1
ATOM 6679 O O . ARG A 1 893 ? -4.120 -26.283 -33.452 1.00 84.06 893 ARG A O 1
ATOM 6686 N N . GLY A 1 894 ? -2.676 -26.003 -31.760 1.00 83.19 894 GLY A N 1
ATOM 6687 C CA . GLY A 1 894 ? -1.477 -25.901 -32.597 1.00 83.19 894 GLY A CA 1
ATOM 6688 C C . GLY A 1 894 ? -1.292 -27.069 -33.579 1.00 83.19 894 GLY A C 1
ATOM 6689 O O . GLY A 1 894 ? -0.815 -26.847 -34.692 1.00 83.19 894 GLY A O 1
ATOM 6690 N N . GLN A 1 895 ? -1.717 -28.294 -33.238 1.00 92.69 895 GLN A N 1
ATOM 6691 C CA . GLN A 1 895 ? -1.748 -29.411 -34.193 1.00 92.69 895 GLN A CA 1
ATOM 6692 C C . GLN A 1 895 ? -2.778 -29.209 -35.312 1.00 92.69 895 GLN A C 1
ATOM 6694 O O . GLN A 1 895 ? -2.480 -29.539 -36.460 1.00 92.69 895 GLN A O 1
ATOM 6699 N N . GLN A 1 896 ? -3.974 -28.703 -35.004 1.00 86.19 896 GLN A N 1
ATOM 6700 C CA . GLN A 1 896 ? -5.016 -28.450 -36.007 1.00 86.19 896 GLN A CA 1
ATOM 6701 C C . GLN A 1 896 ? -4.549 -27.397 -37.023 1.00 86.19 896 GLN A C 1
ATOM 6703 O O . GLN A 1 896 ? -4.725 -27.591 -38.224 1.00 86.19 896 GLN A O 1
ATOM 6708 N N . ASP A 1 897 ? -3.872 -26.350 -36.547 1.00 82.62 897 ASP A N 1
ATOM 6709 C CA . ASP A 1 897 ? -3.388 -25.245 -37.379 1.00 82.62 897 ASP A CA 1
ATOM 6710 C C . ASP A 1 897 ? -2.124 -25.618 -38.188 1.00 82.62 897 ASP A C 1
ATOM 6712 O O . ASP A 1 897 ? -2.027 -25.364 -39.391 1.00 82.62 897 ASP A O 1
ATOM 6716 N N . SER A 1 898 ? -1.131 -26.243 -37.540 1.00 88.81 898 SER A N 1
ATOM 6717 C CA . SER A 1 898 ? 0.206 -26.463 -38.121 1.00 88.81 898 SER A CA 1
ATOM 6718 C C . SER A 1 898 ? 0.466 -27.880 -38.641 1.00 88.81 898 SER A C 1
ATOM 6720 O O . SER A 1 898 ? 1.416 -28.094 -39.402 1.00 88.81 898 SER A O 1
ATOM 6722 N N . GLY A 1 899 ? -0.348 -28.868 -38.265 1.00 89.50 899 GLY A N 1
ATOM 6723 C CA . GLY A 1 899 ? -0.108 -30.290 -38.538 1.00 89.50 899 GLY A CA 1
ATOM 6724 C C . GLY A 1 899 ? 1.050 -30.920 -37.749 1.00 89.50 899 GLY A C 1
ATOM 6725 O O . GLY A 1 899 ? 1.308 -32.108 -37.924 1.00 89.50 899 GLY A O 1
ATOM 6726 N N . VAL A 1 900 ? 1.748 -30.166 -36.889 1.00 95.75 900 VAL A N 1
ATOM 6727 C CA . VAL A 1 900 ? 2.749 -30.717 -35.959 1.00 95.75 900 VAL A CA 1
ATOM 6728 C C . VAL A 1 900 ? 2.017 -31.490 -34.854 1.00 95.75 900 VAL A C 1
ATOM 6730 O O . VAL A 1 900 ? 1.095 -30.930 -34.264 1.00 95.75 900 VAL A O 1
ATOM 6733 N N . PRO A 1 901 ? 2.377 -32.747 -34.535 1.00 97.50 901 PRO A N 1
ATOM 6734 C CA . PRO A 1 901 ? 1.664 -33.512 -33.514 1.00 97.50 901 PRO A CA 1
ATOM 6735 C C . PRO A 1 901 ? 1.710 -32.837 -32.135 1.00 97.50 901 PRO A C 1
ATOM 6737 O O . PRO A 1 901 ? 2.788 -32.474 -31.659 1.00 97.50 901 PRO A O 1
ATOM 6740 N N . TRP A 1 902 ? 0.561 -32.732 -31.454 1.00 96.12 902 TRP A N 1
ATOM 6741 C CA . TRP A 1 902 ? 0.417 -32.013 -30.177 1.00 96.12 902 TRP A CA 1
ATOM 6742 C C . TRP A 1 902 ? 1.388 -32.524 -29.109 1.00 96.12 902 TRP A C 1
ATOM 6744 O O . TRP A 1 902 ? 1.897 -31.751 -28.300 1.00 96.12 902 TRP A O 1
ATOM 6754 N N . LEU A 1 903 ? 1.674 -33.828 -29.137 1.00 97.00 903 LEU A N 1
ATOM 6755 C CA . LEU A 1 903 ? 2.609 -34.490 -28.237 1.00 97.00 903 LEU A CA 1
ATOM 6756 C C . LEU A 1 903 ? 4.061 -34.040 -28.463 1.00 97.00 903 LEU A C 1
ATOM 6758 O O . LEU A 1 903 ? 4.806 -33.906 -27.498 1.00 97.00 903 LEU A O 1
ATOM 6762 N N . VAL A 1 904 ? 4.456 -33.764 -29.710 1.00 96.88 904 VAL A N 1
ATOM 6763 C CA . VAL A 1 904 ? 5.792 -33.240 -30.040 1.00 96.88 904 VAL A CA 1
ATOM 6764 C C . VAL A 1 904 ? 5.898 -31.790 -29.584 1.00 96.88 904 VAL A C 1
ATOM 6766 O O . VAL A 1 904 ? 6.828 -31.453 -28.858 1.00 96.88 904 VAL A O 1
ATOM 6769 N N . THR A 1 905 ? 4.910 -30.951 -29.913 1.00 96.81 905 THR A N 1
ATOM 6770 C CA . THR A 1 905 ? 4.852 -29.553 -29.455 1.00 96.81 905 THR A CA 1
ATOM 6771 C C . THR A 1 905 ? 4.899 -29.460 -27.929 1.00 96.81 905 THR A C 1
ATOM 6773 O O . THR A 1 905 ? 5.684 -28.690 -27.385 1.00 96.81 905 THR A O 1
ATOM 6776 N N . LEU A 1 906 ? 4.112 -30.277 -27.221 1.00 96.50 906 LEU A N 1
ATOM 6777 C CA . LEU A 1 906 ? 4.079 -30.270 -25.759 1.00 96.50 906 LEU A CA 1
ATOM 6778 C C . LEU A 1 906 ? 5.324 -30.925 -25.135 1.00 96.50 906 LEU A C 1
ATOM 6780 O O . LEU A 1 906 ? 5.781 -30.474 -24.088 1.00 96.50 906 LEU A O 1
ATOM 6784 N N . GLY A 1 907 ? 5.897 -31.947 -25.778 1.00 96.19 907 GLY A N 1
ATOM 6785 C CA . GLY A 1 907 ? 7.133 -32.609 -25.357 1.00 96.19 907 GLY A CA 1
ATOM 6786 C C . GLY A 1 907 ? 8.360 -31.711 -25.477 1.00 96.19 907 GLY A C 1
ATOM 6787 O O . GLY A 1 907 ? 9.137 -31.614 -24.530 1.00 96.19 907 GLY A O 1
ATOM 6788 N N . GLN A 1 908 ? 8.493 -30.985 -26.591 1.00 95.62 908 GLN A N 1
ATOM 6789 C CA . GLN A 1 908 ? 9.526 -29.963 -26.747 1.00 95.62 908 GLN A CA 1
ATOM 6790 C C . GLN A 1 908 ? 9.284 -28.814 -25.757 1.00 95.62 908 GLN A C 1
ATOM 6792 O O . GLN A 1 908 ? 10.193 -28.467 -25.013 1.00 95.62 908 GLN A O 1
ATOM 6797 N N . ALA A 1 909 ? 8.053 -28.304 -25.625 1.00 95.94 909 ALA A N 1
ATOM 6798 C CA . ALA A 1 909 ? 7.749 -27.256 -24.646 1.00 95.94 909 ALA A CA 1
ATOM 6799 C C . ALA A 1 909 ? 8.089 -27.678 -23.202 1.00 95.94 909 ALA A C 1
ATOM 6801 O O . ALA A 1 909 ? 8.596 -26.864 -22.431 1.00 95.94 909 ALA A O 1
ATOM 6802 N N . ALA A 1 910 ? 7.847 -28.938 -22.825 1.00 94.25 910 ALA A N 1
ATOM 6803 C CA . ALA A 1 910 ? 8.231 -29.487 -21.525 1.00 94.25 910 ALA A CA 1
ATOM 6804 C C . ALA A 1 910 ? 9.755 -29.600 -21.354 1.00 94.25 910 ALA A C 1
ATOM 6806 O O . ALA A 1 910 ? 10.265 -29.256 -20.287 1.00 94.25 910 ALA A O 1
ATOM 6807 N N . LEU A 1 911 ? 10.470 -30.063 -22.383 1.00 92.62 911 LEU A N 1
ATOM 6808 C CA . LEU A 1 911 ? 11.921 -30.245 -22.362 1.00 92.62 911 LEU A CA 1
ATOM 6809 C C . LEU A 1 911 ? 12.662 -28.901 -22.285 1.00 92.62 911 LEU A C 1
ATOM 6811 O O . LEU A 1 911 ? 13.378 -28.656 -21.316 1.00 92.62 911 LEU A O 1
ATOM 6815 N N . GLU A 1 912 ? 12.436 -28.013 -23.256 1.00 87.19 912 GLU A N 1
ATOM 6816 C CA . GLU A 1 912 ? 13.186 -26.757 -23.406 1.00 87.19 912 GLU A CA 1
ATOM 6817 C C . GLU A 1 912 ? 12.924 -25.775 -22.241 1.00 87.19 912 GLU A C 1
ATOM 6819 O O . GLU A 1 912 ? 13.835 -25.090 -21.774 1.00 87.19 912 GLU A O 1
ATOM 6824 N N . SER A 1 913 ? 11.692 -25.732 -21.709 1.00 90.44 913 SER A N 1
ATOM 6825 C CA . SER A 1 913 ? 11.320 -24.831 -20.600 1.00 90.44 913 SER A CA 1
ATOM 6826 C C . SER A 1 913 ? 11.390 -25.459 -19.199 1.00 90.44 913 SER A C 1
ATOM 6828 O O . SER A 1 913 ? 11.072 -24.792 -18.208 1.00 90.44 913 SER A O 1
ATOM 6830 N N . GLY A 1 914 ? 11.759 -26.740 -19.081 1.00 89.12 914 GLY A N 1
ATOM 6831 C CA . GLY A 1 914 ? 11.772 -27.467 -17.806 1.00 89.12 914 GLY A CA 1
ATOM 6832 C C . GLY A 1 914 ? 10.390 -27.548 -17.142 1.00 89.12 914 GLY A C 1
ATOM 6833 O O . GLY A 1 914 ? 10.221 -27.110 -16.001 1.00 89.12 914 GLY A O 1
ATOM 6834 N N . TRP A 1 915 ? 9.403 -28.090 -17.861 1.00 91.12 915 TRP A N 1
ATOM 6835 C CA . TRP A 1 915 ? 7.986 -28.182 -17.470 1.00 91.12 915 TRP A CA 1
ATOM 6836 C C . TRP A 1 915 ? 7.349 -26.812 -17.171 1.00 91.12 915 TRP A C 1
ATOM 6838 O O . TRP A 1 915 ? 6.655 -26.630 -16.171 1.00 91.12 915 TRP A O 1
ATOM 6848 N N . GLY A 1 916 ? 7.612 -25.821 -18.029 1.00 86.00 916 GLY A N 1
ATOM 6849 C CA . GLY A 1 916 ? 7.043 -24.470 -17.959 1.00 86.00 916 GLY A CA 1
ATOM 6850 C C . GLY A 1 916 ? 7.734 -23.522 -16.979 1.00 86.00 916 GLY A C 1
ATOM 6851 O O . GLY A 1 916 ? 7.405 -22.338 -16.948 1.00 86.00 916 GLY A O 1
ATOM 6852 N N . LYS A 1 917 ? 8.713 -23.999 -16.200 1.00 85.00 917 LYS A N 1
ATOM 6853 C CA . LYS A 1 917 ? 9.409 -23.204 -15.171 1.00 85.00 917 LYS A CA 1
ATOM 6854 C C . LYS A 1 917 ? 10.307 -22.105 -15.749 1.00 85.00 917 LYS A C 1
ATOM 6856 O O . LYS A 1 917 ? 10.624 -21.153 -15.043 1.00 85.00 917 LYS A O 1
ATOM 6861 N N . LYS A 1 918 ? 10.736 -22.237 -17.009 1.00 84.62 918 LYS A N 1
ATOM 6862 C CA . LYS A 1 918 ? 11.640 -21.314 -17.714 1.00 84.62 918 LYS A CA 1
ATOM 6863 C C . LYS A 1 918 ? 11.090 -20.912 -19.091 1.00 84.62 918 LYS A C 1
ATOM 6865 O O . LYS A 1 918 ? 11.777 -21.041 -20.094 1.00 84.62 918 LYS A O 1
ATOM 6870 N N . ALA A 1 919 ? 9.851 -20.417 -19.135 1.00 86.81 919 ALA A N 1
ATOM 6871 C CA . ALA A 1 919 ? 9.219 -19.872 -20.346 1.00 86.81 919 ALA A CA 1
ATOM 6872 C C . ALA A 1 919 ? 8.944 -18.350 -20.221 1.00 86.81 919 ALA A C 1
ATOM 6874 O O . ALA A 1 919 ? 7.781 -17.937 -20.150 1.00 86.81 919 ALA A O 1
ATOM 6875 N N . PRO A 1 920 ? 9.980 -17.485 -20.147 1.00 75.88 920 PRO A N 1
ATOM 6876 C CA . PRO A 1 920 ? 9.798 -16.036 -20.021 1.00 75.88 920 PRO A CA 1
ATOM 6877 C C . PRO A 1 920 ? 8.996 -15.482 -21.208 1.00 75.88 920 PRO A C 1
ATOM 6879 O O . PRO A 1 920 ? 9.235 -15.855 -22.360 1.00 75.88 920 PRO A O 1
ATOM 6882 N N . ARG A 1 921 ? 7.990 -14.642 -20.918 1.00 85.38 921 ARG A N 1
ATOM 6883 C CA . ARG A 1 921 ? 6.963 -14.174 -21.878 1.00 85.38 921 ARG A CA 1
ATOM 6884 C C . ARG A 1 921 ? 6.458 -15.295 -22.806 1.00 85.38 921 ARG A C 1
ATOM 6886 O O . ARG A 1 921 ? 6.420 -15.144 -24.027 1.00 85.38 921 ARG A O 1
ATOM 6893 N N . PHE A 1 922 ? 6.134 -16.440 -22.201 1.00 87.31 922 PHE A N 1
ATOM 6894 C CA . PHE A 1 922 ? 5.637 -17.657 -22.849 1.00 87.31 922 PHE A CA 1
ATOM 6895 C C . PHE A 1 922 ? 6.527 -18.235 -23.963 1.00 87.31 922 PHE A C 1
ATOM 6897 O O . PHE A 1 922 ? 6.036 -19.037 -24.746 1.00 87.31 922 PHE A O 1
ATOM 6904 N N . ASN A 1 923 ? 7.817 -17.887 -24.070 1.00 89.12 923 ASN A N 1
ATOM 6905 C CA . ASN A 1 923 ? 8.702 -18.519 -25.056 1.00 89.12 923 ASN A CA 1
ATOM 6906 C C . ASN A 1 923 ? 9.180 -19.885 -24.548 1.00 89.12 923 ASN A C 1
ATOM 6908 O O . ASN A 1 923 ? 10.238 -19.996 -23.934 1.00 89.12 923 ASN A O 1
ATOM 6912 N N . PHE A 1 924 ? 8.369 -20.920 -24.784 1.00 92.06 924 PHE A N 1
ATOM 6913 C CA . PHE A 1 924 ? 8.633 -22.282 -24.313 1.00 92.06 924 PHE A CA 1
ATOM 6914 C C . PHE A 1 924 ? 9.805 -22.972 -25.019 1.00 92.06 924 PHE A C 1
ATOM 6916 O O . PHE A 1 924 ? 10.373 -23.880 -24.430 1.00 92.06 924 PHE A O 1
ATOM 6923 N N . PHE A 1 925 ? 10.163 -22.563 -26.243 1.00 91.00 925 PHE A N 1
ATOM 6924 C CA . PHE A 1 925 ? 11.135 -23.267 -27.101 1.00 91.00 925 PHE A CA 1
ATOM 6925 C C . PHE A 1 925 ? 12.444 -22.495 -27.337 1.00 91.00 925 PHE A C 1
ATOM 6927 O O . PHE A 1 925 ? 13.241 -22.891 -28.182 1.00 91.00 925 PHE A O 1
ATOM 6934 N N . GLY A 1 926 ? 12.645 -21.349 -26.675 1.00 82.75 926 GLY A N 1
ATOM 6935 C CA . GLY A 1 926 ? 13.841 -20.523 -26.874 1.00 82.75 926 GLY A CA 1
ATOM 6936 C C . GLY A 1 926 ? 13.998 -19.967 -28.298 1.00 82.75 926 GLY A C 1
ATOM 6937 O O . GLY A 1 926 ? 15.120 -19.765 -28.757 1.00 82.75 926 GLY A O 1
ATOM 6938 N N . ILE A 1 927 ? 12.904 -19.704 -29.026 1.00 84.56 927 ILE A N 1
ATOM 6939 C CA . ILE A 1 927 ? 12.991 -19.196 -30.409 1.00 84.56 927 ILE A CA 1
ATOM 6940 C C . ILE A 1 927 ? 13.621 -17.796 -30.401 1.00 84.56 927 ILE A C 1
ATOM 6942 O O . ILE A 1 927 ? 13.109 -16.890 -29.734 1.00 84.56 927 ILE A O 1
ATOM 6946 N N . LYS A 1 928 ? 14.719 -17.613 -31.147 1.00 83.94 928 LYS A N 1
ATOM 6947 C CA . LYS A 1 928 ? 15.405 -16.320 -31.309 1.00 83.94 928 LYS A CA 1
ATOM 6948 C C . LYS A 1 928 ? 14.581 -15.340 -32.148 1.00 83.94 928 LYS A C 1
ATOM 6950 O O . LYS A 1 928 ? 13.962 -15.731 -33.136 1.00 83.94 928 LYS A O 1
ATOM 6955 N N . ALA A 1 929 ? 14.587 -14.066 -31.763 1.00 86.56 929 ALA A N 1
ATOM 6956 C CA . ALA A 1 929 ? 13.934 -12.996 -32.510 1.00 86.56 929 ALA A CA 1
ATOM 6957 C C . ALA A 1 929 ? 14.872 -12.410 -33.566 1.00 86.56 929 ALA A C 1
ATOM 6959 O O . ALA A 1 929 ? 16.053 -12.165 -33.321 1.00 86.56 929 ALA A O 1
ATOM 6960 N N . LYS A 1 930 ? 14.326 -12.132 -34.747 1.00 81.06 930 LYS A N 1
ATOM 6961 C CA . LYS A 1 930 ? 15.045 -11.464 -35.833 1.00 81.06 930 LYS A CA 1
ATOM 6962 C C . LYS A 1 930 ? 15.090 -9.957 -35.606 1.00 81.06 930 LYS A C 1
ATOM 6964 O O . LYS A 1 930 ? 14.180 -9.373 -35.022 1.00 81.06 930 LYS A O 1
ATOM 6969 N N . ALA A 1 931 ? 16.080 -9.303 -36.214 1.00 74.06 931 ALA A N 1
ATOM 6970 C CA . ALA A 1 931 ? 16.155 -7.843 -36.301 1.00 74.06 931 ALA A CA 1
ATOM 6971 C C . ALA A 1 931 ? 14.937 -7.190 -37.002 1.00 74.06 931 ALA A C 1
ATOM 6973 O O . ALA A 1 931 ? 14.776 -5.973 -36.915 1.00 74.06 931 ALA A O 1
ATOM 6974 N N . THR A 1 932 ? 14.067 -7.986 -37.635 1.00 75.62 932 THR A N 1
ATOM 6975 C CA . THR A 1 932 ? 12.820 -7.581 -38.304 1.00 75.62 932 THR A CA 1
ATOM 6976 C C . THR A 1 932 ? 11.531 -7.915 -37.539 1.00 75.62 932 THR A C 1
ATOM 6978 O O . THR A 1 932 ? 10.487 -7.380 -37.896 1.00 75.62 932 THR A O 1
ATOM 6981 N N . ASP A 1 933 ? 11.559 -8.766 -36.504 1.00 75.25 933 ASP A N 1
ATOM 6982 C CA . ASP A 1 933 ? 10.351 -9.065 -35.709 1.00 75.25 933 ASP A CA 1
ATOM 6983 C C . ASP A 1 933 ? 9.923 -7.799 -34.932 1.00 75.25 933 ASP A C 1
ATOM 6985 O O . ASP A 1 933 ? 10.808 -7.055 -34.503 1.00 75.25 933 ASP A O 1
ATOM 6989 N N . PRO A 1 934 ? 8.630 -7.501 -34.697 1.00 68.56 934 PRO A N 1
ATOM 6990 C CA . PRO A 1 934 ? 8.237 -6.291 -33.966 1.00 68.56 934 PRO A CA 1
ATOM 6991 C C . PRO A 1 934 ? 8.902 -6.202 -32.583 1.00 68.56 934 PRO A C 1
ATOM 6993 O O . PRO A 1 934 ? 8.888 -7.176 -31.839 1.00 68.56 934 PRO A O 1
ATOM 6996 N N . GLU A 1 935 ? 9.458 -5.043 -32.209 1.00 66.75 935 GLU A N 1
ATOM 6997 C CA . GLU A 1 935 ? 10.127 -4.826 -30.908 1.00 66.75 935 GLU A CA 1
ATOM 6998 C C . GLU A 1 935 ? 9.329 -5.342 -29.684 1.00 66.75 935 GLU A C 1
ATOM 7000 O O . GLU A 1 935 ? 9.911 -6.081 -28.888 1.00 66.75 935 GLU A O 1
ATOM 7005 N N . PRO A 1 936 ? 8.004 -5.095 -29.533 1.00 63.47 936 PRO A N 1
ATOM 7006 C CA . PRO A 1 936 ? 7.231 -5.656 -28.416 1.00 63.47 936 PRO A CA 1
ATOM 7007 C C . PRO A 1 936 ? 7.133 -7.194 -28.412 1.00 63.47 936 PRO A C 1
ATOM 7009 O O . PRO A 1 936 ? 6.846 -7.773 -27.362 1.00 63.47 936 PRO A O 1
ATOM 7012 N N . HIS A 1 937 ? 7.387 -7.857 -29.545 1.00 75.69 937 HIS A N 1
ATOM 7013 C CA . HIS A 1 937 ? 7.429 -9.319 -29.697 1.00 75.69 937 HIS A CA 1
ATOM 7014 C C . HIS A 1 937 ? 8.858 -9.869 -29.506 1.00 75.69 937 HIS A C 1
ATOM 7016 O O . HIS A 1 937 ? 9.116 -11.044 -29.767 1.00 75.69 937 HIS A O 1
ATOM 7022 N N . ARG A 1 938 ? 9.800 -9.039 -29.031 1.00 83.94 938 ARG A N 1
ATOM 7023 C CA . ARG A 1 938 ? 11.141 -9.451 -28.600 1.00 83.94 938 ARG A CA 1
ATOM 7024 C C . ARG A 1 938 ? 11.294 -9.361 -27.080 1.00 83.94 938 ARG A C 1
ATOM 7026 O O . ARG A 1 938 ? 10.544 -8.680 -26.378 1.00 83.94 938 ARG A O 1
ATOM 7033 N N . GLN A 1 939 ? 12.307 -10.047 -26.573 1.00 85.88 939 GLN A N 1
ATOM 7034 C CA . GLN A 1 939 ? 12.857 -9.924 -25.228 1.00 85.88 939 GLN A CA 1
ATOM 7035 C C . GLN A 1 939 ? 14.350 -10.251 -25.283 1.00 85.88 939 GLN A C 1
ATOM 7037 O O . GLN A 1 939 ? 14.763 -11.101 -26.070 1.00 85.88 939 GLN A O 1
ATOM 7042 N N . LEU A 1 940 ? 15.164 -9.577 -24.476 1.00 86.88 940 LEU A N 1
ATOM 7043 C CA . LEU A 1 940 ? 16.596 -9.847 -24.408 1.00 86.88 940 LEU A CA 1
ATOM 7044 C C . LEU A 1 940 ? 16.860 -10.820 -23.252 1.00 86.88 940 LEU A C 1
ATOM 7046 O O . LEU A 1 940 ? 16.533 -10.501 -22.110 1.00 86.88 940 LEU A O 1
ATOM 7050 N N . LEU A 1 941 ? 17.422 -11.998 -23.532 1.00 83.44 941 LEU A N 1
ATOM 7051 C CA . LEU A 1 941 ? 17.669 -13.043 -22.528 1.00 83.44 941 LEU A CA 1
ATOM 7052 C C . LEU A 1 941 ? 19.134 -13.473 -22.539 1.00 83.44 941 LEU A C 1
ATOM 7054 O O . LEU A 1 941 ? 19.788 -13.454 -23.582 1.00 83.44 941 LEU A O 1
ATOM 7058 N N . GLN A 1 942 ? 19.631 -13.907 -21.379 1.00 86.69 942 GLN A N 1
ATOM 7059 C CA . GLN A 1 942 ? 20.951 -14.517 -21.285 1.00 86.69 942 GLN A CA 1
ATOM 7060 C C . GLN A 1 942 ? 20.923 -15.928 -21.889 1.00 86.69 942 GLN A C 1
ATOM 7062 O O . GLN A 1 942 ? 20.136 -16.772 -21.463 1.00 86.69 942 GLN A O 1
ATOM 7067 N N . THR A 1 943 ? 21.814 -16.190 -22.840 1.00 81.06 943 THR A N 1
ATOM 7068 C CA . THR A 1 943 ? 22.025 -17.496 -23.477 1.00 81.06 943 THR A CA 1
ATOM 7069 C C . THR A 1 943 ? 23.503 -17.893 -23.409 1.00 81.06 943 THR A C 1
ATOM 7071 O O . THR A 1 943 ? 24.370 -17.084 -23.055 1.00 81.06 943 THR A O 1
ATOM 7074 N N . ARG A 1 944 ? 23.785 -19.165 -23.705 1.00 83.69 944 ARG A N 1
ATOM 7075 C CA . ARG A 1 944 ? 25.138 -19.681 -23.918 1.00 83.69 944 ARG A CA 1
ATOM 7076 C C . ARG A 1 944 ? 25.275 -20.135 -25.362 1.00 83.69 944 ARG A C 1
ATOM 7078 O O . ARG A 1 944 ? 24.454 -20.905 -25.844 1.00 83.69 944 ARG A O 1
ATOM 7085 N N . GLU A 1 945 ? 26.325 -19.679 -26.028 1.00 80.44 945 GLU A N 1
ATOM 7086 C CA . GLU A 1 945 ? 26.600 -19.981 -27.436 1.00 80.44 945 GLU A CA 1
ATOM 7087 C C . GLU A 1 945 ? 28.034 -20.499 -27.556 1.00 80.44 945 GLU A C 1
ATOM 7089 O O . GLU A 1 945 ? 28.906 -20.055 -26.814 1.00 80.44 945 GLU A O 1
ATOM 7094 N N . VAL A 1 946 ? 28.312 -21.410 -28.492 1.00 82.38 946 VAL A N 1
ATOM 7095 C CA . VAL A 1 946 ? 29.677 -21.930 -28.698 1.00 82.38 946 VAL A CA 1
ATOM 7096 C C . VAL A 1 946 ? 30.131 -21.614 -30.117 1.00 82.38 946 VAL A C 1
ATOM 7098 O O . VAL A 1 946 ? 29.734 -22.300 -31.063 1.00 82.38 946 VAL A O 1
ATOM 7101 N N . LEU A 1 947 ? 30.970 -20.592 -30.288 1.00 82.56 947 LEU A N 1
ATOM 7102 C CA . LEU A 1 947 ? 31.446 -20.149 -31.606 1.00 82.56 947 LEU A CA 1
ATOM 7103 C C . LEU A 1 947 ? 32.854 -20.670 -31.912 1.00 82.56 947 LEU A C 1
ATOM 7105 O O . LEU A 1 947 ? 33.637 -20.941 -31.010 1.00 82.56 947 LEU A O 1
ATOM 7109 N N . GLY A 1 948 ? 33.198 -20.771 -33.197 1.00 84.25 948 GLY A N 1
ATOM 7110 C CA . GLY A 1 948 ? 34.548 -21.140 -33.650 1.00 84.25 948 GLY A CA 1
ATOM 7111 C C . GLY A 1 948 ? 35.544 -19.974 -33.720 1.00 84.25 948 GLY A C 1
ATOM 7112 O O . GLY A 1 948 ? 36.568 -20.106 -34.376 1.00 84.25 948 GLY A O 1
ATOM 7113 N N . HIS A 1 949 ? 35.225 -18.813 -33.137 1.00 81.25 949 HIS A N 1
ATOM 7114 C CA . HIS A 1 949 ? 36.052 -17.602 -33.206 1.00 81.25 949 HIS A CA 1
ATOM 7115 C C . HIS A 1 949 ? 35.777 -16.648 -32.024 1.00 81.25 949 HIS A C 1
ATOM 7117 O O . HIS A 1 949 ? 34.642 -16.623 -31.538 1.00 81.25 949 HIS A O 1
ATOM 7123 N N . PRO A 1 950 ? 36.741 -15.797 -31.614 1.00 79.38 950 PRO A N 1
ATOM 7124 C CA . PRO A 1 950 ? 36.602 -14.892 -30.464 1.00 79.38 950 PRO A CA 1
ATOM 7125 C C . PRO A 1 950 ? 35.796 -13.605 -30.737 1.00 79.38 950 PRO A C 1
ATOM 7127 O O . PRO A 1 950 ? 35.473 -12.874 -29.800 1.00 79.38 950 PRO A O 1
ATOM 7130 N N . ASN A 1 951 ? 35.396 -13.340 -31.988 1.00 81.38 951 ASN A N 1
ATOM 7131 C CA . ASN A 1 951 ? 34.771 -12.070 -32.401 1.00 81.38 951 ASN A CA 1
ATOM 7132 C C . ASN A 1 951 ? 33.250 -12.175 -32.670 1.00 81.38 951 ASN A C 1
ATOM 7134 O O . ASN A 1 951 ? 32.727 -11.577 -33.612 1.00 81.38 951 ASN A O 1
ATOM 7138 N N . GLY A 1 952 ? 32.526 -12.958 -31.863 1.00 81.38 952 GLY A N 1
ATOM 7139 C CA . GLY A 1 952 ? 31.066 -13.087 -31.926 1.00 81.38 952 GLY A CA 1
ATOM 7140 C C . GLY A 1 952 ? 30.319 -11.771 -31.681 1.00 81.38 952 GLY A C 1
ATOM 7141 O O . GLY A 1 952 ? 30.462 -11.155 -30.626 1.00 81.38 952 GLY A O 1
ATOM 7142 N N . LYS A 1 953 ? 29.487 -11.352 -32.644 1.00 79.81 953 LYS A N 1
ATOM 7143 C CA . LYS A 1 953 ? 28.647 -10.149 -32.538 1.00 79.81 953 LYS A CA 1
ATOM 7144 C C . LYS A 1 953 ? 27.301 -10.485 -31.895 1.00 79.81 953 LYS A C 1
ATOM 7146 O O . LYS A 1 953 ? 26.441 -11.074 -32.543 1.00 79.81 953 LYS A O 1
ATOM 7151 N N . PHE A 1 954 ? 27.117 -10.053 -30.651 1.00 86.31 954 PHE A N 1
ATOM 7152 C CA . PHE A 1 954 ? 25.883 -10.211 -29.875 1.00 86.31 954 PHE A CA 1
ATOM 7153 C C . PHE A 1 954 ? 25.406 -8.859 -29.323 1.00 86.31 954 PHE A C 1
ATOM 7155 O O . PHE A 1 954 ? 26.240 -7.971 -29.137 1.00 86.31 954 PHE A O 1
ATOM 7162 N N . PRO A 1 955 ? 24.105 -8.692 -29.004 1.00 82.69 955 PRO A N 1
ATOM 7163 C CA . PRO A 1 955 ? 23.582 -7.480 -28.364 1.00 82.69 955 PRO A CA 1
ATOM 7164 C C . PRO A 1 955 ? 24.326 -7.074 -27.082 1.00 82.69 955 PRO A C 1
ATOM 7166 O O . PRO A 1 955 ? 24.508 -5.885 -26.833 1.00 82.69 955 PRO A O 1
ATOM 7169 N N . ARG A 1 956 ? 24.790 -8.049 -26.288 1.00 85.81 956 ARG A N 1
ATOM 7170 C CA . ARG A 1 956 ? 25.804 -7.849 -25.240 1.00 85.81 956 ARG A CA 1
ATOM 7171 C C . ARG A 1 956 ? 26.583 -9.141 -25.012 1.00 85.81 956 ARG A C 1
ATOM 7173 O O . ARG A 1 956 ? 25.982 -10.194 -24.825 1.00 85.81 956 ARG A O 1
ATOM 7180 N N . VAL A 1 957 ? 27.907 -9.050 -24.946 1.00 84.62 957 VAL A N 1
ATOM 7181 C CA . VAL A 1 957 ? 28.766 -10.125 -24.426 1.00 84.62 957 VAL A CA 1
ATOM 7182 C C . VAL A 1 957 ? 28.927 -9.936 -22.914 1.00 84.62 957 VAL A C 1
ATOM 7184 O O . VAL A 1 957 ? 29.076 -8.807 -22.449 1.00 84.62 957 VAL A O 1
ATOM 7187 N N . ILE A 1 958 ? 28.839 -11.025 -22.147 1.00 86.12 958 ILE A N 1
ATOM 7188 C CA . ILE A 1 958 ? 29.047 -11.045 -20.689 1.00 86.12 958 ILE A CA 1
ATOM 7189 C C . ILE A 1 958 ? 30.392 -11.705 -20.377 1.00 86.12 958 ILE A C 1
ATOM 7191 O O . ILE A 1 958 ? 31.183 -11.146 -19.625 1.00 86.12 958 ILE A O 1
ATOM 7195 N N . SER A 1 959 ? 30.681 -12.850 -20.997 1.00 86.44 959 SER A N 1
ATOM 7196 C CA . SER A 1 959 ? 32.010 -13.463 -20.981 1.00 86.44 959 SER A CA 1
ATOM 7197 C C . SER A 1 959 ? 32.288 -14.235 -22.270 1.00 86.44 959 SER A C 1
ATOM 7199 O O . SER A 1 959 ? 31.365 -14.659 -22.972 1.00 86.44 959 SER A O 1
ATOM 7201 N N . VAL A 1 960 ? 33.578 -14.416 -22.561 1.00 88.12 960 VAL A N 1
ATOM 7202 C CA . VAL A 1 960 ? 34.090 -15.324 -23.593 1.00 88.12 960 VAL A CA 1
ATOM 7203 C C . VAL A 1 960 ? 35.176 -16.177 -22.948 1.00 88.12 960 VAL A C 1
ATOM 7205 O O . VAL A 1 960 ? 36.085 -15.637 -22.319 1.00 88.12 960 VAL A O 1
ATOM 7208 N N . THR A 1 961 ? 35.094 -17.496 -23.088 1.00 90.50 961 THR A N 1
ATOM 7209 C CA . THR A 1 961 ? 36.056 -18.440 -22.507 1.00 90.50 961 THR A CA 1
ATOM 7210 C C . THR A 1 961 ? 36.581 -19.368 -23.605 1.00 90.50 961 THR A C 1
ATOM 7212 O O . THR A 1 961 ? 35.780 -20.078 -24.219 1.00 90.50 961 THR A O 1
ATOM 7215 N N . PRO A 1 962 ? 37.896 -19.373 -23.896 1.00 87.06 962 PRO A N 1
ATOM 7216 C CA . PRO A 1 962 ? 38.487 -20.324 -24.833 1.00 87.06 962 PRO A CA 1
ATOM 7217 C C . PRO A 1 962 ? 38.319 -21.765 -24.342 1.00 87.06 962 PRO A C 1
ATOM 7219 O O . PRO A 1 962 ? 38.443 -22.043 -23.149 1.00 87.06 962 PRO A O 1
ATOM 7222 N N . ARG A 1 963 ? 38.076 -22.689 -25.270 1.00 84.31 963 ARG A N 1
ATOM 7223 C CA . ARG A 1 963 ? 37.990 -24.129 -25.014 1.00 84.31 963 ARG A CA 1
ATOM 7224 C C . ARG A 1 963 ? 39.206 -24.871 -25.560 1.00 84.31 963 ARG A C 1
ATOM 7226 O O . ARG A 1 963 ? 39.827 -24.453 -26.533 1.00 84.31 963 ARG A O 1
ATOM 7233 N N . ALA A 1 964 ? 39.462 -26.050 -24.996 1.00 82.38 964 ALA A N 1
ATOM 7234 C CA . ALA A 1 964 ? 40.484 -26.980 -25.482 1.00 82.38 964 ALA A CA 1
ATOM 7235 C C . ALA A 1 964 ? 40.211 -27.540 -26.899 1.00 82.38 964 ALA A C 1
ATOM 7237 O O . ALA A 1 964 ? 41.127 -28.055 -27.529 1.00 82.38 964 ALA A O 1
ATOM 7238 N N . ASP A 1 965 ? 38.981 -27.423 -27.418 1.00 83.50 965 ASP A N 1
ATOM 7239 C CA . ASP A 1 965 ? 38.604 -27.795 -28.795 1.00 83.50 965 ASP A CA 1
ATOM 7240 C C . ASP A 1 965 ? 38.825 -26.657 -29.822 1.00 83.50 965 ASP A C 1
ATOM 7242 O O . ASP A 1 965 ? 38.399 -26.765 -30.972 1.00 83.50 965 ASP A O 1
ATOM 7246 N N . GLY A 1 966 ? 39.456 -25.547 -29.413 1.00 82.88 966 GLY A N 1
ATOM 7247 C CA . GLY A 1 966 ? 39.683 -24.362 -30.248 1.00 82.88 966 GLY A CA 1
ATOM 7248 C C . GLY A 1 966 ? 38.445 -23.479 -30.454 1.00 82.88 966 GLY A C 1
ATOM 7249 O O . GLY A 1 966 ? 38.513 -22.489 -31.184 1.00 82.88 966 GLY A O 1
ATOM 7250 N N . ARG A 1 967 ? 37.309 -23.810 -29.827 1.00 89.44 967 ARG A N 1
ATOM 7251 C CA . ARG A 1 967 ? 36.096 -22.983 -29.826 1.00 89.44 967 ARG A CA 1
ATOM 7252 C C . ARG A 1 967 ? 36.087 -22.022 -28.633 1.00 89.44 967 ARG A C 1
ATOM 7254 O O . ARG A 1 967 ? 36.986 -22.009 -27.796 1.00 89.44 967 ARG A O 1
ATOM 7261 N N . PHE A 1 968 ? 35.038 -21.215 -28.552 1.00 86.69 968 PHE A N 1
ATOM 7262 C CA . PHE A 1 968 ? 34.833 -20.218 -27.508 1.00 86.69 968 PHE A CA 1
ATOM 7263 C C . PHE A 1 968 ? 33.424 -20.371 -26.931 1.00 86.69 968 PHE A C 1
ATOM 7265 O O . PHE A 1 968 ? 32.442 -20.270 -27.672 1.00 86.69 968 PHE A O 1
ATOM 7272 N N . ASP A 1 969 ? 33.327 -20.608 -25.621 1.00 85.56 969 ASP A N 1
ATOM 7273 C CA . ASP A 1 969 ? 32.076 -20.469 -24.872 1.00 85.56 969 ASP A CA 1
ATOM 7274 C C . ASP A 1 969 ? 31.765 -18.983 -24.697 1.00 85.56 969 ASP A C 1
ATOM 7276 O O . ASP A 1 969 ? 32.566 -18.229 -24.148 1.00 85.56 969 ASP A O 1
ATOM 7280 N N . TYR A 1 970 ? 30.579 -18.574 -25.127 1.00 87.44 970 TYR A N 1
ATOM 7281 C CA . TYR A 1 970 ? 30.018 -17.255 -24.879 1.00 87.44 970 TYR A CA 1
ATOM 7282 C C . TYR A 1 970 ? 28.937 -17.348 -23.815 1.00 87.44 970 TYR A C 1
ATOM 7284 O O . TYR A 1 970 ? 28.009 -18.147 -23.943 1.00 87.44 970 TYR A O 1
ATOM 7292 N N . VAL A 1 971 ? 28.985 -16.453 -22.831 1.00 86.25 971 VAL A N 1
ATOM 7293 C CA . VAL A 1 971 ? 27.792 -16.040 -22.086 1.00 86.25 971 VAL A CA 1
ATOM 7294 C C . VAL A 1 971 ? 27.401 -14.670 -22.623 1.00 86.25 971 VAL A C 1
ATOM 7296 O O . VAL A 1 971 ? 28.198 -13.733 -22.585 1.00 86.25 971 VAL A O 1
ATOM 7299 N N . VAL A 1 972 ? 26.198 -14.554 -23.179 1.00 85.12 972 VAL A N 1
ATOM 7300 C CA . VAL A 1 972 ? 25.744 -13.372 -23.931 1.00 85.12 972 VAL A CA 1
ATOM 7301 C C . VAL A 1 972 ? 24.289 -13.059 -23.619 1.00 85.12 972 VAL A C 1
ATOM 7303 O O . VAL A 1 972 ? 23.520 -13.952 -23.274 1.00 85.12 972 VAL A O 1
ATOM 7306 N N . MET A 1 973 ? 23.895 -11.800 -23.791 1.00 84.19 973 MET A N 1
ATOM 7307 C CA . MET A 1 973 ? 22.492 -11.437 -23.961 1.00 84.19 973 MET A CA 1
ATOM 7308 C C . MET A 1 973 ? 22.171 -11.424 -25.455 1.00 84.19 973 MET A C 1
ATOM 7310 O O . MET A 1 973 ? 22.834 -10.712 -26.213 1.00 84.19 973 MET A O 1
ATOM 7314 N N . ASP A 1 974 ? 21.144 -12.163 -25.862 1.00 88.06 974 ASP A N 1
ATOM 7315 C CA . ASP A 1 974 ? 20.676 -12.232 -27.250 1.00 88.06 974 ASP A CA 1
ATOM 7316 C C . ASP A 1 974 ? 19.156 -12.007 -27.334 1.00 88.06 974 ASP A C 1
ATOM 7318 O O . ASP A 1 974 ? 18.445 -12.060 -26.324 1.00 88.06 974 ASP A O 1
ATOM 7322 N N . TRP A 1 975 ? 18.649 -11.698 -28.527 1.00 89.06 975 TRP A N 1
ATOM 7323 C CA . TRP A 1 975 ? 17.232 -11.416 -28.748 1.00 89.06 975 TRP A CA 1
ATOM 7324 C C . TRP A 1 975 ? 16.431 -12.700 -28.971 1.00 89.06 975 TRP A C 1
ATOM 7326 O O . TRP A 1 975 ? 16.647 -13.449 -29.922 1.00 89.06 975 TRP A O 1
ATOM 7336 N N . PHE A 1 976 ? 15.425 -12.906 -28.129 1.00 89.25 976 PHE A N 1
ATOM 7337 C CA . PHE A 1 976 ? 14.458 -13.994 -28.204 1.00 89.25 976 PHE A CA 1
ATOM 7338 C C . PHE A 1 976 ? 13.059 -13.458 -28.486 1.00 89.25 976 PHE A C 1
ATOM 7340 O O . PHE A 1 976 ? 12.740 -12.315 -28.156 1.00 89.25 976 PHE A O 1
ATOM 7347 N N . ARG A 1 977 ? 12.206 -14.275 -29.107 1.00 89.06 977 ARG A N 1
ATOM 7348 C CA . ARG A 1 977 ? 10.792 -13.938 -29.303 1.00 89.06 977 ARG A CA 1
ATOM 7349 C C . ARG A 1 977 ? 10.052 -13.923 -27.971 1.00 89.06 977 ARG A C 1
ATOM 7351 O O . ARG A 1 977 ? 10.473 -14.562 -27.002 1.00 89.06 977 ARG A O 1
ATOM 7358 N N . ALA A 1 978 ? 8.966 -13.172 -27.919 1.00 83.31 978 ALA A N 1
ATOM 7359 C CA . ALA A 1 978 ? 8.118 -13.010 -26.755 1.00 83.31 978 ALA A CA 1
ATOM 7360 C C . ALA A 1 978 ? 6.654 -12.961 -27.189 1.00 83.31 978 ALA A C 1
ATOM 7362 O O . ALA A 1 978 ? 6.301 -12.183 -28.072 1.00 83.31 978 ALA A O 1
ATOM 7363 N N . TYR A 1 979 ? 5.819 -13.759 -26.533 1.00 82.50 979 TYR A N 1
ATOM 7364 C CA . TYR A 1 979 ? 4.430 -13.992 -26.917 1.00 82.50 979 TYR A CA 1
ATOM 7365 C C . TYR A 1 979 ? 3.483 -13.485 -25.819 1.00 82.50 979 TYR A C 1
ATOM 7367 O O . TYR A 1 979 ? 3.880 -13.298 -24.664 1.00 82.50 979 TYR A O 1
ATOM 7375 N N . ALA A 1 980 ? 2.220 -13.255 -26.163 1.00 72.56 980 ALA A N 1
ATOM 7376 C CA . ALA A 1 980 ? 1.154 -12.923 -25.222 1.00 72.56 980 ALA A CA 1
ATOM 7377 C C . ALA A 1 980 ? 0.516 -14.171 -24.582 1.00 72.56 980 ALA A C 1
ATOM 7379 O O . ALA A 1 980 ? -0.165 -14.051 -23.564 1.00 72.56 980 ALA A O 1
ATOM 7380 N N . SER A 1 981 ? 0.724 -15.364 -25.152 1.00 83.56 981 SER A N 1
ATOM 7381 C CA . SER A 1 981 ? 0.169 -16.624 -24.639 1.00 83.56 981 SER A CA 1
ATOM 7382 C C . SER A 1 981 ? 0.976 -17.861 -25.057 1.00 83.56 981 SER A C 1
ATOM 7384 O O . SER A 1 981 ? 1.757 -17.822 -26.009 1.00 83.56 981 SER A O 1
ATOM 7386 N N . ALA A 1 982 ? 0.730 -18.992 -24.384 1.00 87.62 982 ALA A N 1
ATOM 7387 C CA . ALA A 1 982 ? 1.224 -20.300 -24.822 1.00 87.62 982 ALA A CA 1
ATOM 7388 C C . ALA A 1 982 ? 0.672 -20.700 -26.205 1.00 87.62 982 ALA A C 1
ATOM 7390 O O . ALA A 1 982 ? 1.410 -21.260 -27.008 1.00 87.62 982 ALA A O 1
ATOM 7391 N N . ALA A 1 983 ? -0.586 -20.353 -26.503 1.00 86.56 983 ALA A N 1
ATOM 7392 C CA . ALA A 1 983 ? -1.234 -20.605 -27.792 1.00 86.56 983 ALA A CA 1
ATOM 7393 C C . ALA A 1 983 ? -0.445 -19.992 -28.960 1.00 86.56 983 ALA A C 1
ATOM 7395 O O . ALA A 1 983 ? -0.122 -20.668 -29.932 1.00 86.56 983 ALA A O 1
ATOM 7396 N N . GLU A 1 984 ? -0.078 -18.717 -28.823 1.00 85.00 984 GLU A N 1
ATOM 7397 C CA . GLU A 1 984 ? 0.699 -17.968 -29.813 1.00 85.00 984 GLU A CA 1
ATOM 7398 C C . GLU A 1 984 ? 2.120 -18.533 -29.974 1.00 85.00 984 GLU A C 1
ATOM 7400 O O . GLU A 1 984 ? 2.590 -18.702 -31.097 1.00 85.00 984 GLU A O 1
ATOM 7405 N N . CYS A 1 985 ? 2.781 -18.907 -28.871 1.00 92.62 985 CYS A N 1
ATOM 7406 C CA . CYS A 1 985 ? 4.091 -19.561 -28.923 1.00 92.62 985 CYS A CA 1
ATOM 7407 C C . CYS A 1 985 ? 4.036 -20.921 -29.639 1.00 92.62 985 CYS A C 1
ATOM 7409 O O . CYS A 1 985 ? 4.917 -21.249 -30.434 1.00 92.62 985 CYS A O 1
ATOM 7411 N N . PHE A 1 986 ? 3.004 -21.722 -29.366 1.00 94.56 986 PHE A N 1
ATOM 7412 C CA . PHE A 1 986 ? 2.833 -23.047 -29.960 1.00 94.56 986 PHE A CA 1
ATOM 7413 C C . PHE A 1 986 ? 2.466 -22.950 -31.449 1.00 94.56 986 PHE A C 1
ATOM 7415 O O . PHE A 1 986 ? 2.951 -23.757 -32.245 1.00 94.56 986 PHE A O 1
ATOM 7422 N N . ALA A 1 987 ? 1.688 -21.932 -31.834 1.00 88.00 987 ALA A N 1
ATOM 7423 C CA . ALA A 1 987 ? 1.418 -21.599 -33.228 1.00 88.00 987 ALA A CA 1
ATOM 7424 C C . ALA A 1 987 ? 2.697 -21.175 -33.972 1.00 88.00 987 ALA A C 1
ATOM 7426 O O . ALA A 1 987 ? 3.014 -21.782 -34.992 1.00 88.00 987 ALA A O 1
ATOM 7427 N N . ASP A 1 988 ? 3.481 -20.220 -33.447 1.00 89.44 988 ASP A N 1
ATOM 7428 C CA . ASP A 1 988 ? 4.731 -19.762 -34.083 1.00 89.44 988 ASP A CA 1
ATOM 7429 C C . ASP A 1 988 ? 5.804 -20.867 -34.148 1.00 89.44 988 ASP A C 1
ATOM 7431 O O . ASP A 1 988 ? 6.547 -20.952 -35.124 1.00 89.44 988 ASP A O 1
ATOM 7435 N N . HIS A 1 989 ? 5.844 -21.786 -33.176 1.00 94.62 989 HIS A N 1
ATOM 7436 C CA . HIS A 1 989 ? 6.672 -22.995 -33.252 1.00 94.62 989 HIS A CA 1
ATOM 7437 C C . HIS A 1 989 ? 6.219 -23.950 -34.370 1.00 94.62 989 HIS A C 1
ATOM 7439 O O . HIS A 1 989 ? 7.045 -24.432 -35.150 1.00 94.62 989 HIS A O 1
ATOM 7445 N N . GLY A 1 990 ? 4.910 -24.199 -34.494 1.00 92.81 990 GLY A N 1
ATOM 7446 C CA . GLY A 1 990 ? 4.352 -24.991 -35.592 1.00 92.81 990 GLY A CA 1
ATOM 7447 C C . GLY A 1 990 ? 4.644 -24.372 -36.964 1.00 92.81 990 GLY A C 1
ATOM 7448 O O . GLY A 1 990 ? 5.053 -25.066 -37.897 1.00 92.81 990 GLY A O 1
ATOM 7449 N N . ASP A 1 991 ? 4.523 -23.050 -37.055 1.00 90.50 991 ASP A N 1
ATOM 7450 C CA . ASP A 1 991 ? 4.883 -22.233 -38.213 1.00 90.50 991 ASP A CA 1
ATOM 7451 C C . ASP A 1 991 ? 6.389 -22.274 -38.524 1.00 90.50 991 ASP A C 1
ATOM 7453 O O . ASP A 1 991 ? 6.776 -22.387 -39.686 1.00 90.50 991 ASP A O 1
ATOM 7457 N N . PHE A 1 992 ? 7.259 -22.215 -37.511 1.00 90.00 992 PHE A N 1
ATOM 7458 C CA . PHE A 1 992 ? 8.714 -22.330 -37.662 1.00 90.00 992 PHE A CA 1
ATOM 7459 C C . PHE A 1 992 ? 9.110 -23.685 -38.255 1.00 90.00 992 PHE A C 1
ATOM 7461 O O . PHE A 1 992 ? 9.898 -23.730 -39.208 1.00 90.00 992 PHE A O 1
ATOM 7468 N N . LEU A 1 993 ? 8.527 -24.777 -37.747 1.00 93.25 993 LEU A N 1
ATOM 7469 C CA . LEU A 1 993 ? 8.738 -26.112 -38.304 1.00 93.25 993 LEU A CA 1
ATOM 7470 C C . LEU A 1 993 ? 8.190 -26.212 -39.738 1.00 93.25 993 LEU A C 1
ATOM 7472 O O . LEU A 1 993 ? 8.891 -26.693 -40.625 1.00 93.25 993 LEU A O 1
ATOM 7476 N N . ARG A 1 994 ? 6.975 -25.711 -39.996 1.00 89.75 994 ARG A N 1
ATOM 7477 C CA . ARG A 1 994 ? 6.312 -25.786 -41.312 1.00 89.75 994 ARG A CA 1
ATOM 7478 C C . ARG A 1 994 ? 6.990 -24.928 -42.392 1.00 89.75 994 ARG A C 1
ATOM 7480 O O . ARG A 1 994 ? 7.049 -25.344 -43.548 1.00 89.75 994 ARG A O 1
ATOM 7487 N N . ARG A 1 995 ? 7.500 -23.739 -42.045 1.00 87.75 995 ARG A N 1
ATOM 7488 C CA . ARG A 1 995 ? 8.153 -22.804 -42.987 1.00 87.75 995 ARG A CA 1
ATOM 7489 C C . ARG A 1 995 ? 9.600 -23.181 -43.303 1.00 87.75 995 ARG A C 1
ATOM 7491 O O . ARG A 1 995 ? 10.064 -22.914 -44.410 1.00 87.75 995 ARG A O 1
ATOM 7498 N N . ASN A 1 996 ? 10.333 -23.774 -42.360 1.00 87.50 996 ASN A N 1
ATOM 7499 C CA . ASN A 1 996 ? 11.736 -24.123 -42.574 1.00 87.50 996 ASN A CA 1
ATOM 7500 C C . ASN A 1 996 ? 11.863 -25.453 -43.337 1.00 87.50 996 ASN A C 1
ATOM 7502 O O . ASN A 1 996 ? 11.616 -26.533 -42.799 1.00 87.50 996 ASN A O 1
ATOM 7506 N N . ALA A 1 997 ? 12.300 -25.366 -44.597 1.00 90.69 997 ALA A N 1
ATOM 7507 C CA . ALA A 1 997 ? 12.344 -26.486 -45.534 1.00 90.69 997 ALA A CA 1
ATOM 7508 C C . ALA A 1 997 ? 13.103 -27.727 -45.024 1.00 90.69 997 ALA A C 1
ATOM 7510 O O . ALA A 1 997 ? 12.763 -28.834 -45.443 1.00 90.69 997 ALA A O 1
ATOM 7511 N N . ARG A 1 998 ? 14.067 -27.576 -44.098 1.00 92.25 998 ARG A N 1
ATOM 7512 C CA . ARG A 1 998 ? 14.822 -28.709 -43.533 1.00 92.25 998 ARG A CA 1
ATOM 7513 C C . ARG A 1 998 ? 13.952 -29.706 -42.762 1.00 92.25 998 ARG A C 1
ATOM 7515 O O . ARG A 1 998 ? 14.291 -30.880 -42.711 1.00 92.25 998 ARG A O 1
ATOM 7522 N N . TYR A 1 999 ? 12.822 -29.264 -42.202 1.00 94.81 999 TYR A N 1
ATOM 7523 C CA . TYR A 1 999 ? 11.908 -30.128 -41.449 1.00 94.81 999 TYR A CA 1
ATOM 7524 C C . TYR A 1 999 ? 10.815 -30.773 -42.315 1.00 94.81 999 TYR A C 1
ATOM 7526 O O . TYR A 1 999 ? 10.030 -31.561 -41.793 1.00 94.81 999 TYR A O 1
ATOM 7534 N N . LYS A 1 1000 ? 10.756 -30.501 -43.631 1.00 93.44 1000 LYS A N 1
ATOM 7535 C CA . LYS A 1 1000 ? 9.770 -31.127 -44.538 1.00 93.44 1000 LYS A CA 1
ATOM 7536 C C . LYS A 1 1000 ? 9.684 -32.662 -44.419 1.00 93.44 1000 LYS A C 1
ATOM 7538 O O . LYS A 1 1000 ? 8.557 -33.153 -44.457 1.00 93.44 1000 LYS A O 1
ATOM 7543 N N . PRO A 1 1001 ? 10.782 -33.425 -44.218 1.00 93.94 1001 PRO A N 1
ATOM 7544 C CA . PRO A 1 1001 ? 10.696 -34.868 -43.980 1.00 93.94 1001 PRO A CA 1
ATOM 7545 C C . PRO A 1 1001 ? 9.872 -35.245 -42.739 1.00 93.94 1001 PRO A C 1
ATOM 7547 O O . PRO A 1 1001 ? 9.134 -36.221 -42.780 1.00 93.94 1001 PRO A O 1
ATOM 7550 N N . ALA A 1 1002 ? 9.904 -34.451 -41.661 1.00 95.06 1002 ALA A N 1
ATOM 7551 C CA . ALA A 1 1002 ? 9.113 -34.733 -40.460 1.00 95.06 1002 ALA A CA 1
ATOM 7552 C C . ALA A 1 1002 ? 7.601 -34.699 -40.733 1.00 95.06 1002 ALA A C 1
ATOM 7554 O O . ALA A 1 1002 ? 6.860 -35.516 -40.194 1.00 95.06 1002 ALA A O 1
ATOM 7555 N N . PHE A 1 1003 ? 7.141 -33.838 -41.646 1.00 95.38 1003 PHE A N 1
ATOM 7556 C CA . PHE A 1 1003 ? 5.732 -33.771 -42.049 1.00 95.38 1003 PHE A CA 1
ATOM 7557 C C . PHE A 1 1003 ? 5.255 -34.976 -42.885 1.00 95.38 1003 PHE A C 1
ATOM 7559 O O . PHE A 1 1003 ? 4.062 -35.078 -43.157 1.00 95.38 1003 PHE A O 1
ATOM 7566 N N . GLN A 1 1004 ? 6.131 -35.930 -43.224 1.00 93.62 1004 GLN A N 1
ATOM 7567 C CA . GLN A 1 1004 ? 5.730 -37.259 -43.715 1.00 93.62 1004 GLN A CA 1
ATOM 7568 C C . GLN A 1 1004 ? 5.282 -38.196 -42.572 1.00 93.62 1004 GLN A C 1
ATOM 7570 O O . GLN A 1 1004 ? 4.716 -39.256 -42.823 1.00 93.62 1004 GLN A O 1
ATOM 7575 N N . HIS A 1 1005 ? 5.506 -37.800 -41.314 1.00 94.25 1005 HIS A N 1
ATOM 7576 C CA . HIS A 1 1005 ? 5.266 -38.598 -40.112 1.00 94.25 1005 HIS A CA 1
ATOM 7577 C C . HIS A 1 1005 ? 4.231 -37.971 -39.161 1.00 94.25 1005 HIS A C 1
ATOM 7579 O O . HIS A 1 1005 ? 4.240 -38.252 -37.969 1.00 94.25 1005 HIS A O 1
ATOM 7585 N N . THR A 1 1006 ? 3.308 -37.131 -39.639 1.00 91.94 1006 THR A N 1
ATOM 7586 C CA . THR A 1 1006 ? 2.298 -36.474 -38.774 1.00 91.94 1006 THR A CA 1
ATOM 7587 C C . THR A 1 1006 ? 1.369 -37.447 -38.028 1.00 91.94 1006 THR A C 1
ATOM 7589 O O . THR A 1 1006 ? 0.772 -37.060 -37.026 1.00 91.94 1006 THR A O 1
ATOM 7592 N N . GLY A 1 1007 ? 1.272 -38.705 -38.477 1.00 90.25 1007 GLY A N 1
ATOM 7593 C CA . GLY A 1 1007 ? 0.570 -39.792 -37.781 1.00 90.25 1007 GLY A CA 1
ATOM 7594 C C . GLY A 1 1007 ? 1.397 -40.563 -36.738 1.00 90.25 1007 GLY A C 1
ATOM 7595 O O . GLY A 1 1007 ? 0.810 -41.295 -35.948 1.00 90.25 1007 GLY A O 1
ATOM 7596 N N . ASP A 1 1008 ? 2.726 -40.403 -36.703 1.00 94.62 1008 ASP A N 1
ATOM 7597 C CA . ASP A 1 1008 ? 3.619 -40.985 -35.687 1.00 94.62 1008 ASP A CA 1
ATOM 7598 C C . ASP A 1 1008 ? 4.422 -39.846 -35.024 1.00 94.62 1008 ASP A C 1
ATOM 7600 O O . ASP A 1 1008 ? 5.436 -39.400 -35.576 1.00 94.62 1008 ASP A O 1
ATOM 7604 N N . PRO A 1 1009 ? 4.017 -39.368 -33.830 1.00 95.06 1009 PRO A N 1
ATOM 7605 C CA . PRO A 1 1009 ? 4.704 -38.268 -33.161 1.00 95.06 1009 PRO A CA 1
ATOM 7606 C C . PRO A 1 1009 ? 6.162 -38.607 -32.821 1.00 95.06 1009 PRO A C 1
ATOM 7608 O O . PRO A 1 1009 ? 7.006 -37.712 -32.795 1.00 95.06 1009 PRO A O 1
ATOM 7611 N N . TYR A 1 1010 ? 6.497 -39.881 -32.612 1.00 95.19 1010 TYR A N 1
ATOM 7612 C CA . TYR A 1 1010 ? 7.857 -40.313 -32.311 1.00 95.19 1010 TYR A CA 1
ATOM 7613 C C . TYR A 1 1010 ? 8.744 -40.336 -33.563 1.00 95.19 1010 TYR A C 1
ATOM 7615 O O . TYR A 1 1010 ? 9.906 -39.932 -33.490 1.00 95.19 1010 TYR A O 1
ATOM 7623 N N . ALA A 1 1011 ? 8.225 -40.739 -34.727 1.00 93.19 1011 ALA A N 1
ATOM 7624 C CA . ALA A 1 1011 ? 8.940 -40.568 -35.997 1.00 93.19 1011 ALA A CA 1
ATOM 7625 C C . ALA A 1 1011 ? 9.070 -39.090 -36.382 1.00 93.19 1011 ALA A C 1
ATOM 7627 O O . ALA A 1 1011 ? 10.145 -38.679 -36.817 1.00 93.19 1011 ALA A O 1
ATOM 7628 N N . PHE A 1 1012 ? 8.037 -38.277 -36.144 1.00 96.88 1012 PHE A N 1
ATOM 7629 C CA . PHE A 1 1012 ? 8.100 -36.827 -36.329 1.00 96.88 1012 PHE A CA 1
ATOM 7630 C C . PHE A 1 1012 ? 9.219 -36.212 -35.470 1.00 96.88 1012 PHE A C 1
ATOM 7632 O O . PHE A 1 1012 ? 10.080 -35.509 -35.997 1.00 96.88 1012 PHE A O 1
ATOM 7639 N N . ALA A 1 1013 ? 9.276 -36.534 -34.171 1.00 94.56 1013 ALA A N 1
ATOM 7640 C CA . ALA A 1 1013 ? 10.328 -36.072 -33.262 1.00 94.56 1013 ALA A CA 1
ATOM 7641 C C . ALA A 1 1013 ? 11.737 -36.519 -33.702 1.00 94.56 1013 ALA A C 1
ATOM 7643 O O . ALA A 1 1013 ? 12.663 -35.704 -33.725 1.00 94.56 1013 ALA A O 1
ATOM 7644 N N . ARG A 1 1014 ? 11.904 -37.785 -34.119 1.00 93.75 1014 ARG A N 1
ATOM 7645 C CA . ARG A 1 1014 ? 13.174 -38.293 -34.676 1.00 93.75 1014 ARG A CA 1
ATOM 7646 C C . ARG A 1 1014 ? 13.586 -37.547 -35.949 1.00 93.75 1014 ARG A C 1
ATOM 7648 O O . ARG A 1 1014 ? 14.754 -37.201 -36.085 1.00 93.75 1014 ARG A O 1
ATOM 7655 N N . ALA A 1 1015 ? 12.650 -37.258 -36.852 1.00 93.69 1015 ALA A N 1
ATOM 7656 C CA . ALA A 1 1015 ? 12.921 -36.529 -38.090 1.00 93.69 1015 ALA A CA 1
ATOM 7657 C C . ALA A 1 1015 ? 13.252 -35.042 -37.846 1.00 93.69 1015 ALA A C 1
ATOM 7659 O O . ALA A 1 1015 ? 14.151 -34.504 -38.490 1.00 93.69 1015 ALA A O 1
ATOM 7660 N N . VAL A 1 1016 ? 12.594 -34.388 -36.880 1.00 93.62 1016 VAL A N 1
ATOM 7661 C CA . VAL A 1 1016 ? 12.945 -33.028 -36.423 1.00 93.62 1016 VAL A CA 1
ATOM 7662 C C . VAL A 1 1016 ? 14.362 -32.994 -35.840 1.00 93.62 1016 VAL A C 1
ATOM 7664 O O . VAL A 1 1016 ? 15.150 -32.115 -36.194 1.00 93.62 1016 VAL A O 1
ATOM 7667 N N . ALA A 1 1017 ? 14.720 -33.975 -35.006 1.00 90.00 1017 ALA A N 1
ATOM 7668 C CA . ALA A 1 1017 ? 16.065 -34.098 -34.448 1.00 90.00 1017 ALA A CA 1
ATOM 7669 C C . ALA A 1 1017 ? 17.127 -34.360 -35.534 1.00 90.00 1017 ALA A C 1
ATOM 7671 O O . ALA A 1 1017 ? 18.133 -33.657 -35.580 1.00 90.00 1017 ALA A O 1
ATOM 7672 N N . ALA A 1 1018 ? 16.877 -35.299 -36.455 1.00 89.31 1018 ALA A N 1
ATOM 7673 C CA . ALA A 1 1018 ? 17.776 -35.621 -37.569 1.00 89.31 1018 ALA A CA 1
ATOM 7674 C C . ALA A 1 1018 ? 17.971 -34.449 -38.553 1.00 89.31 1018 ALA A C 1
ATOM 7676 O O . ALA A 1 1018 ? 19.043 -34.300 -39.132 1.00 89.31 1018 ALA A O 1
ATOM 7677 N N . ALA A 1 1019 ? 16.976 -33.566 -38.688 1.00 88.62 1019 ALA A N 1
ATOM 7678 C CA . ALA A 1 1019 ? 17.094 -32.297 -39.410 1.00 88.62 1019 ALA A CA 1
ATOM 7679 C C . ALA A 1 1019 ? 17.902 -31.214 -38.649 1.00 88.62 1019 ALA A C 1
ATOM 7681 O O . ALA A 1 1019 ? 17.969 -30.061 -39.087 1.00 88.62 1019 ALA A O 1
ATOM 7682 N N . GLY A 1 1020 ? 18.514 -31.564 -37.511 1.00 82.12 1020 GLY A N 1
ATOM 7683 C CA . GLY A 1 1020 ? 19.408 -30.714 -36.727 1.00 82.12 1020 GLY A CA 1
ATOM 7684 C C . GLY A 1 1020 ? 18.689 -29.667 -35.878 1.00 82.12 1020 GLY A C 1
ATOM 7685 O O . GLY A 1 1020 ? 19.156 -28.526 -35.819 1.00 82.12 1020 GLY A O 1
ATOM 7686 N N . TYR A 1 1021 ? 17.532 -29.998 -35.283 1.00 82.62 1021 TYR A N 1
ATOM 7687 C CA . TYR A 1 1021 ? 16.825 -29.098 -34.353 1.00 82.62 1021 TYR A CA 1
ATOM 7688 C C . TYR A 1 1021 ? 17.707 -28.709 -33.155 1.00 82.62 1021 TYR A C 1
ATOM 7690 O O . TYR A 1 1021 ? 17.811 -27.527 -32.840 1.00 82.62 1021 TYR A O 1
ATOM 7698 N N . ALA A 1 1022 ? 18.395 -29.687 -32.562 1.00 78.25 1022 ALA A N 1
ATOM 7699 C CA . ALA A 1 1022 ? 19.399 -29.503 -31.517 1.00 78.25 1022 ALA A CA 1
ATOM 7700 C C . ALA A 1 1022 ? 20.745 -30.110 -31.951 1.00 78.25 1022 ALA A C 1
ATOM 7702 O O . ALA A 1 1022 ? 20.793 -30.959 -32.841 1.00 78.25 1022 ALA A O 1
ATOM 7703 N N . THR A 1 1023 ? 21.836 -29.682 -31.313 1.00 71.94 1023 THR A N 1
ATOM 7704 C CA . THR A 1 1023 ? 23.197 -30.215 -31.523 1.00 71.94 1023 THR A CA 1
ATOM 7705 C C . THR A 1 1023 ? 23.546 -31.391 -30.604 1.00 71.94 1023 THR A C 1
ATOM 7707 O O . THR A 1 1023 ? 24.580 -32.025 -30.794 1.00 71.94 1023 THR A O 1
ATOM 7710 N N . ASP A 1 1024 ? 22.699 -31.689 -29.616 1.00 74.06 1024 ASP A N 1
ATOM 7711 C CA . ASP A 1 1024 ? 22.845 -32.826 -28.706 1.00 74.06 1024 ASP A CA 1
ATOM 7712 C C . ASP A 1 1024 ? 22.434 -34.140 -29.412 1.00 74.06 1024 ASP A C 1
ATOM 7714 O O . ASP A 1 1024 ? 21.268 -34.278 -29.799 1.00 74.06 1024 ASP A O 1
ATOM 7718 N N . PRO A 1 1025 ? 23.337 -35.131 -29.566 1.00 76.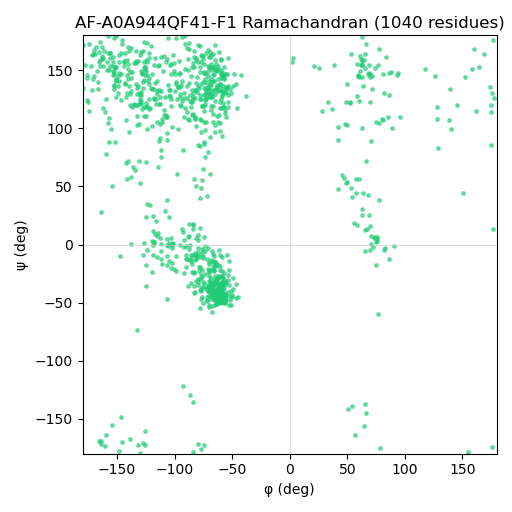88 1025 PRO A N 1
ATOM 7719 C CA . PRO A 1 1025 ? 23.014 -36.403 -30.215 1.00 76.88 1025 PRO A CA 1
ATOM 7720 C C . PRO A 1 1025 ? 21.982 -37.243 -29.439 1.00 76.88 1025 PRO A C 1
ATOM 7722 O O . PRO A 1 1025 ? 21.350 -38.122 -30.024 1.00 76.88 1025 PRO A O 1
ATOM 7725 N N . SER A 1 1026 ? 21.770 -36.978 -28.145 1.00 79.56 1026 SER A N 1
ATOM 7726 C CA . SER A 1 1026 ? 20.763 -37.654 -27.319 1.00 79.56 1026 SER A CA 1
ATOM 7727 C C . SER A 1 1026 ? 19.347 -37.080 -27.475 1.00 79.56 1026 SER A C 1
ATOM 7729 O O . SER A 1 1026 ? 18.379 -37.731 -27.072 1.00 79.56 1026 SER A O 1
ATOM 7731 N N . TYR A 1 1027 ? 19.199 -35.896 -28.090 1.00 83.44 1027 TYR A N 1
ATOM 7732 C CA . TYR A 1 1027 ? 17.965 -35.098 -28.080 1.00 83.44 1027 TYR A CA 1
ATOM 7733 C C . TYR A 1 1027 ? 16.710 -35.893 -28.464 1.00 83.44 1027 TYR A C 1
ATOM 7735 O O . TYR A 1 1027 ? 15.688 -35.804 -27.787 1.00 83.44 1027 TYR A O 1
ATOM 7743 N N . ALA A 1 1028 ? 16.787 -36.733 -29.503 1.00 87.38 1028 ALA A N 1
ATOM 7744 C CA . ALA A 1 1028 ? 15.659 -37.550 -29.956 1.00 87.38 1028 ALA A CA 1
ATOM 7745 C C . ALA A 1 1028 ? 15.170 -38.560 -28.897 1.00 87.38 1028 ALA A C 1
ATOM 7747 O O . ALA A 1 1028 ? 13.964 -38.785 -28.767 1.00 87.38 1028 ALA A O 1
ATOM 7748 N N . ALA A 1 1029 ? 16.085 -39.161 -28.129 1.00 86.06 1029 ALA A N 1
ATOM 7749 C CA . ALA A 1 1029 ? 15.765 -40.117 -27.068 1.00 86.06 1029 ALA A CA 1
ATOM 7750 C C . ALA A 1 1029 ? 15.243 -39.406 -25.809 1.00 86.06 1029 ALA A C 1
ATOM 7752 O O . ALA A 1 1029 ? 14.255 -39.841 -25.209 1.00 86.06 1029 ALA A O 1
ATOM 7753 N N . THR A 1 1030 ? 15.848 -38.269 -25.458 1.00 87.44 1030 THR A N 1
ATOM 7754 C CA . THR A 1 1030 ? 15.414 -37.401 -24.355 1.00 87.44 1030 THR A CA 1
ATOM 7755 C C . THR A 1 1030 ? 13.999 -36.867 -24.600 1.00 87.44 1030 THR A C 1
ATOM 7757 O O . THR A 1 1030 ? 13.115 -37.051 -23.762 1.00 87.44 1030 THR A O 1
ATOM 7760 N N . LEU A 1 1031 ? 13.735 -36.312 -25.787 1.00 93.56 1031 LEU A N 1
ATOM 7761 C CA . LEU A 1 1031 ? 12.412 -35.841 -26.205 1.00 93.56 1031 LEU A CA 1
ATOM 7762 C C . LEU A 1 1031 ? 11.376 -36.977 -26.218 1.00 93.56 1031 LEU A C 1
ATOM 7764 O O . LEU A 1 1031 ? 10.298 -36.820 -25.648 1.00 93.56 1031 LEU A O 1
ATOM 7768 N N . SER A 1 1032 ? 11.720 -38.152 -26.760 1.00 91.31 1032 SER A N 1
ATOM 7769 C CA . SER A 1 1032 ? 10.840 -39.334 -26.722 1.00 91.31 1032 SER A CA 1
ATOM 7770 C C . SER A 1 1032 ? 10.482 -39.749 -25.284 1.00 91.31 1032 SER A C 1
ATOM 7772 O O . SER A 1 1032 ? 9.341 -40.119 -24.998 1.00 91.31 1032 SER A O 1
ATOM 7774 N N . SER A 1 1033 ? 11.429 -39.642 -24.350 1.00 90.38 1033 SER A N 1
ATOM 7775 C CA . SER A 1 1033 ? 11.212 -39.970 -22.935 1.00 90.38 1033 SER A CA 1
ATOM 7776 C C . SER A 1 1033 ? 10.263 -38.978 -22.245 1.00 90.38 1033 SER A C 1
ATOM 7778 O O . SER A 1 1033 ? 9.393 -39.389 -21.474 1.00 90.38 1033 SER A O 1
ATOM 7780 N N . VAL A 1 1034 ? 10.376 -37.683 -22.567 1.00 93.50 1034 VAL A N 1
ATOM 7781 C CA . VAL A 1 1034 ? 9.463 -36.624 -22.096 1.00 93.50 1034 VAL A CA 1
ATOM 7782 C C . VAL A 1 1034 ? 8.062 -36.790 -22.695 1.00 93.50 1034 VAL A C 1
ATOM 7784 O O . VAL A 1 1034 ? 7.073 -36.716 -21.966 1.00 93.50 1034 VAL A O 1
ATOM 7787 N N . MET A 1 1035 ? 7.961 -37.105 -23.989 1.00 96.94 1035 MET A N 1
ATOM 7788 C CA . MET A 1 1035 ? 6.690 -37.424 -24.650 1.00 96.94 1035 MET A CA 1
ATOM 7789 C C . MET A 1 1035 ? 5.996 -38.619 -23.979 1.00 96.94 1035 MET A C 1
ATOM 7791 O O . MET A 1 1035 ? 4.824 -38.528 -23.632 1.00 96.94 1035 MET A O 1
ATOM 7795 N N . GLY A 1 1036 ? 6.729 -39.693 -23.667 1.00 91.62 1036 GLY A N 1
ATOM 7796 C CA . GLY A 1 1036 ? 6.157 -40.851 -22.969 1.00 91.62 1036 GLY A CA 1
ATOM 7797 C C . GLY A 1 1036 ? 5.679 -40.545 -21.540 1.00 91.62 1036 GLY A C 1
ATOM 7798 O O . GLY A 1 1036 ? 4.766 -41.201 -21.043 1.00 91.62 1036 GLY A O 1
ATOM 7799 N N . LEU A 1 1037 ? 6.260 -39.549 -20.858 1.00 89.94 1037 LEU A N 1
ATOM 7800 C CA . LEU A 1 1037 ? 5.737 -39.048 -19.578 1.00 89.94 1037 LEU A CA 1
ATOM 7801 C C . LEU A 1 1037 ? 4.427 -38.271 -19.755 1.00 89.94 1037 LEU A C 1
ATOM 7803 O O . LEU A 1 1037 ? 3.531 -38.413 -18.924 1.00 89.94 1037 LEU A O 1
ATOM 7807 N N . ILE A 1 1038 ? 4.312 -37.491 -20.832 1.00 93.44 1038 ILE A N 1
ATOM 7808 C CA . ILE A 1 1038 ? 3.101 -36.744 -21.188 1.00 93.44 1038 ILE A CA 1
ATOM 7809 C C . ILE A 1 1038 ? 1.961 -37.697 -21.560 1.00 93.44 1038 ILE A C 1
ATOM 7811 O O . ILE A 1 1038 ? 0.861 -37.525 -21.045 1.00 93.44 1038 ILE A O 1
ATOM 7815 N N . GLU A 1 1039 ? 2.210 -38.730 -22.372 1.00 93.00 1039 GLU A N 1
ATOM 7816 C CA . GLU A 1 1039 ? 1.194 -39.739 -22.723 1.00 93.00 1039 GLU A CA 1
ATOM 7817 C C . GLU A 1 1039 ? 0.628 -40.459 -21.491 1.00 93.00 1039 GLU A C 1
ATOM 7819 O O . GLU A 1 1039 ? -0.568 -40.722 -21.429 1.00 93.00 1039 GLU A O 1
ATOM 7824 N N . ARG A 1 1040 ? 1.454 -40.724 -20.469 1.00 88.69 1040 ARG A N 1
ATOM 7825 C CA . ARG A 1 1040 ? 1.004 -41.344 -19.206 1.00 88.69 1040 ARG A CA 1
ATOM 7826 C C . ARG A 1 1040 ? 0.259 -40.387 -18.261 1.00 88.69 1040 ARG A C 1
ATOM 7828 O O . ARG A 1 1040 ? -0.196 -40.831 -17.208 1.00 88.69 1040 ARG A O 1
ATOM 7835 N N . ALA A 1 1041 ? 0.155 -39.104 -18.606 1.00 82.94 1041 ALA A N 1
ATOM 7836 C CA . ALA A 1 1041 ? -0.604 -38.079 -17.881 1.00 82.94 1041 ALA A CA 1
ATOM 7837 C C . ALA A 1 1041 ? -1.795 -37.520 -18.689 1.00 82.94 1041 ALA A C 1
ATOM 7839 O O . ALA A 1 1041 ? -2.409 -36.536 -18.267 1.00 82.94 1041 ALA A O 1
ATOM 7840 N N . ALA A 1 1042 ? -2.089 -38.107 -19.853 1.00 74.88 1042 ALA A N 1
ATOM 7841 C CA . ALA A 1 1042 ? -3.018 -37.608 -20.865 1.00 74.88 1042 ALA A CA 1
ATOM 7842 C C . ALA A 1 1042 ? -4.188 -38.578 -21.129 1.00 74.88 1042 ALA A C 1
ATOM 7844 O O . ALA A 1 1042 ? -5.135 -38.127 -21.818 1.00 74.88 1042 ALA A O 1
#

Nearest PDB structures (foldseek):
  3fi7-assembly1_A  TM=7.581E-01  e=2.223E-08  Listeria monocytogenes EGD-e
  4kt3-assembly1_A  TM=6.363E-01  e=4.112E-05  Pseudomonas protegens Pf-5
  1r1d-assembly1_B  TM=3.632E-01  e=9.971E-03  Geobacillus stearothermophilus

pLDDT: mean 72.4, std 26.66, range [20.61, 98.69]